Protein AF-A0A261Y3I1-F1 (afdb_monomer)

Organism: NCBI:txid1938954

Secondary structure (DSSP, 8-state):
---EETTTEE-TTEEEE---EEEEEEE-SSEEEEEEESS---STTTTSS--EEEEEEEEEETTEEEEEEES---S--PSP-------TT---EEEE-SSEEEEEETTEEEEEESSS--EEEE-TT--EEEEE-TTTSEEEEETTS-EEEEEEEE--TT--EEEEES--S-SS-TTEEEEE------SSSS--SBEEEEEEETTSEEEEE--SS-EEEEESSSSTTEEEEEEESSEEEEEEEE-SSHHHHHHHHHHHH-PPP---GGGGSEEEE--SSS---HHHHHHHHHHHHTTT----EEEE-GGGBPTT--S---B-TTT-S-HHHHHHHHHTTT-EEEEEEESEE-TTSHHHHHHHHHT-B-B-TTSSBP-B-SSSTTBEEB-TTSHHHHHHHHHHHHHHHHHT--EEEEE------SS-B-TT---HHHHHHHHHHHHHHHHHHHHHHHH-GGG--B-BS-B-TTGGGS--EE--S-BSSHHHHHHHHHHHHHHHTTT---EE-BTT-SBS---HHHHHHHHHHHHTSSSEEE--SSS---GGGT-HHHHHHHHHHHHHHHHHHHHHHHHHHHHHHT---SEE-HHHH-TT-GGGGG--S-EEETTTEEE----STT-EEEEEEEEEEEEETTT--EEEEEEEEEEEE--TT---EEEPSSEEEEE-S-SS-SSS-TTTT-EEEEE---TT-EEEEEEE-TTS-EEEEEEEEEETTEEEEEEEE--SS-EEEEEET---S--TTS--EEEETTEEEEEE-TT--EEEEE-------------------------------SSSTTS--S-----SHHHHHHHHHHHHHHHHHHHHHS-SEEE-TTT--EEESBEEE-TT--HHHHHHHHHHHHHHT--EEE--GGGS-HHHHHHHHHHHHHTTS--GGG-EEEEEE-GGG-SHHHHHHHHHHHHHHHT-S-EEEEEES-S--B----TTT-SS--SS-TT-SS--B-SS--HHHHHHHHHHHHHTTSEEEEEEES--HHHHHHHHHH-SS---EEEEE-BTTB--HHHHHHHHHTT-EEEEE-TTGGGGTGGGT-HHHHTS--GGG-HHHHHHHHHTT--HHHHHHHHHHHTT-EE----SSHHHHHHHHHGGG----HHHHHHHHTT-----SS-GGGGT----TT-

Foldseek 3Di:
DAQADADPGGPPQKDWQWFFAFDDWDDDQFKIKTKTWSDDDPDPVSVPPTWIWIWIWGAQAAQKIKTKIFGDPPDDPFDDWQAWHGDPPFGWDWDDDPFWTWTHRHQWIWIAGGRTGKIFIAGNVRHTLKIFHTVQWIWMAGNVGWIKTKHKIFADDLKWKFFQAQALPAGTCQQHKAKQAADQDFLPDRHAQEGEQKMDILQFKIKHWTFLFIKIWDRCNNPVGITMIMDTDRMTMMMIHGGNFLLSNLLVLCNTRHFFAQAFLLQQFEEFEPFEPADAALVNQVCLVVVCVVLLFFHAEYEYEDQLDPPLFAPQLDGDCVRYVDLLVSLVVCVVVNYAYEYEHEQKGGCPHPVVVVCLVVVQFWFAPVRHFDFDPVPHHRITGGQLLDVVSLVVVLVSLVVVVVSRHQEYAHDDLRPQDQRTAGPVRHRSSSCNQCVLLSSLVSRQVSNCVRVNSHSGAYAYRHYYRSSLHHDDYEQGAFDQALSRVLSSLSSVQSNLSSLRAAYAYAQRGAPDHHQLLSNLLSLLVRLLGSGHYHYYHHDGRRQVSHPPVSSVSSLLSSLQSLQQLQVLSQSSLCCRNRSRHQWHQPCSQCSVDSVSSRDRQWTHRGNWKIFGGQRDPLQFTWDADAADWKAQPPPRDIDGDRDIDTRDHDDSNDTRIITGAQEWGKTAPGRRGSADASLVAIEIEHHNADAQGKYKGFGAHSSSDTQWMWMWGHHPQKIKIFIDHFRPAKYKYFHAPAEAPDFPDPWDWDQDNRHIITIHGTPDGMGMGGRDDPDDDDDDDDDDDDDDDDDDDDDDDDDDDPPPPPPDDDDDDPPDPVVVVVVVVVCVVVVVLVVLLPDQFDAQDPQRDTHGQEAAECAPPDQVCQLVQLLLLLLLPHQEYAEEFLSVRLLSVLNNVVVNVVVVSDPPVSHAYEYEDELQQLALVRVVVRVVVSCVSSVHQAHAEYEHAEPFRWHHDDCVRDTPDDQPDVPDPATHGDPDRDNLSSLVSVVVCCVVVRYVAYAYEHDAPVVLVVCVVRHPRHHREYEYADELQAHPVVRLVSCVVVNHAYEHEPLQPLVVPVVVVQPLSVVDDRQQPDPLLVVQCVVQVAHSLLSSQLLCVSVVHGYHDHDPDSVVSNSSSCSSVDDDDPVSNVVSNVNHNNDDDPACVSNVHPDPSPD

Solvent-accessible surface area (backbone atoms only — not comparable to full-atom values): 60392 Å² total; per-residue (Å²): 99,84,60,55,51,66,95,90,35,60,32,92,55,47,46,78,46,32,56,26,19,53,76,49,75,49,79,53,88,52,34,36,42,36,34,21,26,48,50,78,68,89,52,82,69,53,73,49,101,62,58,56,35,38,40,35,39,35,42,45,35,77,23,25,41,35,40,33,42,33,58,61,82,86,63,85,85,72,37,62,68,67,69,69,54,66,47,86,85,49,70,46,55,70,46,83,55,94,62,34,38,34,42,29,22,84,47,33,33,43,36,36,33,30,78,59,33,32,40,39,32,23,42,77,86,68,48,74,74,38,33,31,48,76,74,22,41,35,42,40,37,37,78,88,70,52,41,26,20,33,43,27,37,43,46,59,90,95,55,48,38,36,28,47,9,38,36,32,48,73,67,56,37,64,60,35,74,47,67,35,54,32,27,88,50,48,38,86,35,91,45,18,32,25,29,20,59,29,35,33,33,77,74,13,32,27,42,37,44,66,57,40,27,62,36,28,26,22,25,27,52,78,47,74,50,25,44,30,40,34,32,77,43,43,56,42,44,35,32,45,31,50,20,85,50,50,50,47,21,30,28,50,51,13,60,31,35,37,43,14,51,53,62,30,39,57,64,52,24,43,31,43,44,57,18,52,71,42,89,71,34,61,67,55,52,47,50,52,58,48,54,33,56,78,64,68,28,61,68,30,33,42,32,41,35,69,67,50,28,49,85,65,20,51,49,56,89,48,66,24,59,90,50,40,77,52,55,50,61,50,44,47,59,42,42,78,71,64,35,42,33,32,40,54,44,48,66,38,28,4,48,73,14,73,57,31,60,51,26,59,75,74,63,24,38,31,20,26,82,88,70,48,70,40,63,43,62,79,94,28,57,52,20,28,37,62,26,73,64,29,71,68,31,44,53,52,49,41,50,57,51,44,58,46,40,76,45,56,44,60,38,39,29,42,36,62,52,20,89,49,71,55,85,45,42,49,79,73,66,44,35,31,60,22,36,25,33,44,46,19,37,50,55,49,48,54,53,44,49,42,36,27,76,75,69,32,69,63,51,30,42,39,40,24,39,29,32,26,74,45,32,32,40,53,32,28,37,34,65,58,56,26,46,35,47,50,68,39,52,48,22,50,46,19,16,51,38,17,23,25,57,48,29,26,27,48,43,29,47,42,33,26,21,20,42,67,78,42,52,58,69,54,30,35,38,28,38,54,44,28,44,68,40,61,24,25,34,25,31,16,31,72,38,67,52,56,40,73,74,66,37,70,65,37,40,52,34,46,29,52,36,47,26,51,38,19,15,35,28,31,38,54,50,34,32,42,44,40,6,23,77,44,15,42,31,29,57,29,43,40,36,64,81,37,64,89,42,78,79,27,70,71,49,51,63,43,31,24,47,39,95,44,32,37,40,29,58,45,63,54,92,85,30,40,29,68,51,74,42,63,76,45,52,30,29,29,71,86,78,66,52,72,48,75,28,68,38,77,47,72,67,46,75,47,60,71,86,50,62,57,38,29,34,39,42,38,27,42,48,39,36,29,67,45,48,67,52,41,62,58,72,40,54,56,68,18,32,39,38,35,29,54,70,44,73,73,35,62,21,61,37,57,41,36,43,70,87,69,48,72,44,29,37,40,35,41,38,26,56,78,50,33,41,36,40,36,43,49,74,65,56,91,43,50,36,35,40,29,39,45,79,41,76,63,84,59,61,76,82,88,57,70,70,47,78,52,99,62,19,27,32,35,58,49,56,54,77,56,52,63,51,64,36,51,57,55,76,83,75,88,77,90,71,90,80,87,77,88,84,88,82,89,80,83,86,89,89,88,85,84,90,83,95,83,69,90,80,73,84,80,82,84,88,85,89,90,84,89,76,64,72,64,54,58,56,48,50,52,52,48,48,51,52,50,48,51,51,48,56,64,60,69,47,71,47,46,69,34,73,88,80,66,48,74,45,53,32,55,25,40,30,45,69,92,41,55,47,96,50,24,23,64,49,44,28,50,41,45,72,68,63,45,39,19,43,37,51,36,53,61,55,60,22,45,46,29,39,21,49,7,52,51,49,30,37,75,70,65,75,46,56,74,89,67,46,42,39,33,37,34,48,56,32,46,37,37,32,67,87,42,31,61,62,52,51,54,49,52,40,56,40,29,66,54,88,57,39,45,31,43,24,41,48,48,88,54,48,27,46,75,63,59,67,93,78,48,69,50,56,71,84,43,57,94,91,54,93,55,65,49,69,42,93,76,47,58,68,72,58,33,48,52,55,56,47,49,34,41,78,69,60,46,21,71,37,45,28,38,17,63,66,53,65,68,58,49,51,54,50,57,74,74,46,88,71,64,62,36,37,43,35,39,78,32,24,57,38,22,63,56,60,72,51,52,55,49,40,48,75,75,54,31,46,43,36,27,31,59,36,59,40,43,68,75,46,57,92,70,71,37,70,72,52,72,75,49,80,46,54,68,74,28,67,72,44,46,52,52,9,62,75,67,78,47,49,34,66,28,47,41,50,14,50,44,43,75,71,72,32,22,40,34,62,65,69,94,45,70,68,55,48,45,47,56,62,52,12,73,75,50,81,79,51,74,67,56,52,52,61,44,60,72,49,51,66,77,55,80,74,95,40,54,45,71,74,74,50,80,45,75,86,84,113

pLDDT: mean 91.83, std 15.33, range [24.59, 98.94]

Radius of gyration: 35.85 Å; Cα contacts (8 Å, |Δi|>4): 2667; chains: 1; bounding box: 87×91×110 Å

InterPro domains:
  IPR000322 Glycoside hydrolase family 31, TIM barrel domain [PF01055] (260-573)
  IPR011013 Galactose mutarotase-like domain superfamily [SSF74650] (1-246)
  IPR013780 Glycosyl hydrolase, all-beta [G3DSA:2.60.40.1180] (616-664)
  IPR013780 Glycosyl hydrolase, all-beta [G3DSA:2.60.40.1180] (665-774)
  IPR017853 Glycoside hydrolase superfamily [SSF51445] (247-583)
  IPR018170 Aldo/keto reductase, conserved site [PS00062] (994-1011)
  IPR018170 Aldo/keto reductase, conserved site [PS00798] (881-898)
  IPR020471 Aldo-keto reductase [PR00069] (877-901)
  IPR020471 Aldo-keto reductase [PR00069] (937-955)
  IPR020471 Aldo-keto reductase [PR00069] (994-1011)
  IPR020471 Aldo-keto reductase [PR00069] (1028-1057)
  IPR020471 Aldo-keto reductase [PR00069] (1079-1103)
  IPR023210 NADP-dependent oxidoreductase domain [PF00248] (859-1143)
  IPR025887 Glycoside hydrolase family 31, N-terminal domain [PF13802] (55-218)
  IPR036812 NAD(P)-dependent oxidoreductase domain superfamily [G3DSA:3.20.20.100] (825-1162)
  IPR036812 NAD(P)-dependent oxidoreductase domain superfamily [SSF51430] (846-1159)
  IPR048395 Glycosyl hydrolase family 31, C-terminal domain [PF21365] (583-669)
  IPR050985 Alpha-glycosidase and related enzymes [PTHR43053] (39-666)

Sequence (1163 aa):
MKFTNGFWHLRDDVRAKYPSQVRDVIIEHNAAQVFVSDRPVNHRGDALNSTHMTVHLSSPMNDVIGVKLIHHSGGLDPKPEFAINVDKNVSPKITDGKEAVSIQSKNLTATISKHRYHLEFTNEESSVITKSAYKSAGMMSMLDGRHFMREALHVGVGEYVYGLGERFTAFVKNGQMVDTWNEDGGTSSEQTYKNVSFYITNRGYGVFVRHPEKVSFEIASERCSLTQFSVEGQILEYFVIYGPDPKDVLRKYTSLTGKPALPPAWSFGLWLTTSFLTSYDEKTVTKYIEGMAERDIPLHTFHFDCYWMKESTWCNFVWDPEQFPDPKGMLKRYKERGIKICVWINSYIAQKSHLFAEGKKHGYLLKRPDGSVFQTDQWQPGMGLVDFTNPKACEWWDEKLGELIDMGVDTFKTDFGERIPTEVMYYDGSDPMKMHNYYTFLYNKETFKSLQKRLGDKEACLFARSACAGSQQFPVHWGGDCESTFEALAETLRGGLSLNLSGFGFWSHDIGGFEGNPHPTIYKRWIAFGLLSSHSRLHGSHTPRVPWHFDDESSDVLRFFTNLKCQLMPYLFAHAIEAHEEGVPMLRAMLLEFPEDPTTDFLDKQFMHGSSLLVAPVMNYESEANYYLPAGRWTNFLTNETVEGPKWILKEKHDFSSIPLFARPNSIIAVGANKIKPDYNYEEGLELRIYALDDGAKATASIPKVDGTIVATVTAERKGDHVSIKVDGTSTEDYKITLVGEHLSNVDQGHDMRDSSLGTTFTLKKGTSSLTIDIMEMAEKFQPITGIYNHHDCFPYMDGNNPTLAAAYKAALFLPCPFSLFIMSVEQTLKNVAGTVANSLSSDTVTLSQTGDKMPKVGFGCWKVAPEQAASTIELAIRAGYRLIDGACDYGNEKEVGQGIRAAIAAKVVKREELFITTKLWNTYHAKEDFRPAFNRQLADLGLDYIDLYLIHFPCPIAMVPIEKAYPPEWTVPGASKIELHKHAPMHELWREMESLVESGLVKNIGVSNFNVQLLMDVWQYAKIKPQVLQVEIHPYLQQKRLIDFAKSVGLQITAYSSLGPASFAEFNMENASKVTPLLSHSTIASIAQAHNATPAQILLAWALNCGLCVIPKSMSEDRIKQNLESSKVLLSPKEMEEIAKMDLNMRFNDPDNYGMDLPIFA

Nearest PDB structures (foldseek):
  2f2h-assembly1_B  TM=9.825E-01  e=0.000E+00  Escherichia coli
  8t7z-assembly1_B  TM=9.844E-01  e=0.000E+00  Klebsiella aerogenes KCTC 2190
  1k8c-assembly1_B  TM=9.766E-01  e=3.532E-37  Yamadazyma tenuis
  1r38-assembly1_A  TM=9.768E-01  e=3.934E-37  Yamadazyma tenuis
  1sm9-assembly1_A  TM=9.719E-01  e=9.326E-37  Yamadazyma tenuis

Structure (mmCIF, N/CA/C/O backbone):
data_AF-A0A261Y3I1-F1
#
_entry.id   AF-A0A261Y3I1-F1
#
loop_
_atom_site.group_PDB
_atom_site.id
_atom_site.type_symbol
_atom_site.label_atom_id
_atom_site.label_alt_id
_atom_site.label_comp_id
_atom_site.label_asym_id
_atom_site.label_entity_id
_atom_site.label_seq_id
_atom_site.pdbx_PDB_ins_code
_atom_site.Cartn_x
_atom_site.Cartn_y
_atom_site.Cartn_z
_atom_site.occupancy
_atom_site.B_iso_or_equiv
_atom_site.auth_seq_id
_atom_site.auth_comp_id
_atom_site.auth_asym_id
_atom_site.auth_atom_id
_atom_site.pdbx_PDB_model_num
ATOM 1 N N . MET A 1 1 ? 5.387 3.759 -19.034 1.00 91.38 1 MET A N 1
ATOM 2 C CA . MET A 1 1 ? 6.307 3.997 -20.161 1.00 91.38 1 MET A CA 1
ATOM 3 C C . MET A 1 1 ? 5.885 5.267 -20.863 1.00 91.38 1 MET A C 1
ATOM 5 O O . MET A 1 1 ? 4.778 5.314 -21.388 1.00 91.38 1 MET A O 1
ATOM 9 N N . LYS A 1 2 ? 6.774 6.265 -20.908 1.00 94.69 2 LYS A N 1
ATOM 10 C CA . LYS A 1 2 ? 6.489 7.546 -21.561 1.00 94.69 2 LYS A CA 1
ATOM 11 C C . LYS A 1 2 ? 6.678 7.477 -23.071 1.00 94.69 2 LYS A C 1
ATOM 13 O O . LYS A 1 2 ? 7.765 7.095 -23.510 1.00 94.69 2 LYS A O 1
ATOM 18 N N . PHE A 1 3 ? 5.684 7.907 -23.850 1.00 97.06 3 PHE A N 1
ATOM 19 C CA . PHE A 1 3 ? 5.776 8.014 -25.320 1.00 97.06 3 PHE A CA 1
ATOM 20 C C . PHE A 1 3 ? 5.802 9.464 -25.818 1.00 97.06 3 PHE A C 1
ATOM 22 O O . PHE A 1 3 ? 6.280 9.748 -26.919 1.00 97.06 3 PHE A O 1
ATOM 29 N N . THR A 1 4 ? 5.304 10.389 -25.006 1.00 96.25 4 THR A N 1
ATOM 30 C CA . THR A 1 4 ? 5.284 11.824 -25.284 1.00 96.25 4 THR A CA 1
ATOM 31 C C . THR A 1 4 ? 6.406 12.567 -24.561 1.00 96.25 4 THR A C 1
ATOM 33 O O . THR A 1 4 ? 6.950 12.105 -23.558 1.00 96.25 4 THR A O 1
ATOM 36 N N . ASN A 1 5 ? 6.767 13.729 -25.103 1.00 94.62 5 ASN A N 1
ATOM 37 C CA . ASN A 1 5 ? 7.596 14.736 -24.454 1.00 94.62 5 ASN A CA 1
ATOM 38 C C . ASN A 1 5 ? 6.720 15.976 -24.222 1.00 94.62 5 ASN A C 1
ATOM 40 O O . ASN A 1 5 ? 6.611 16.868 -25.069 1.00 94.62 5 ASN A O 1
ATOM 44 N N . GLY A 1 6 ? 6.009 15.966 -23.095 1.00 91.69 6 GLY A N 1
ATOM 45 C CA . GLY A 1 6 ? 4.969 16.944 -22.794 1.00 91.69 6 GLY A CA 1
ATOM 46 C C . GLY A 1 6 ? 3.740 16.805 -23.700 1.00 91.69 6 GLY A C 1
ATOM 47 O O . GLY A 1 6 ? 3.504 15.787 -24.345 1.00 91.69 6 GLY A O 1
ATOM 48 N N . PHE A 1 7 ? 2.911 17.848 -23.747 1.00 90.38 7 PHE A N 1
ATOM 49 C CA . PHE A 1 7 ? 1.630 17.787 -24.457 1.00 90.38 7 PHE A CA 1
ATOM 50 C C . PHE A 1 7 ? 1.765 17.812 -25.991 1.00 90.38 7 PHE A C 1
ATOM 52 O O . PHE A 1 7 ? 0.947 17.203 -26.687 1.00 90.38 7 PHE A O 1
ATOM 59 N N . TRP A 1 8 ? 2.771 18.528 -26.504 1.00 93.62 8 TRP A N 1
ATOM 60 C CA . TRP A 1 8 ? 2.884 18.906 -27.918 1.00 93.62 8 TRP A CA 1
ATOM 61 C C . TRP A 1 8 ? 3.681 17.920 -28.771 1.00 93.62 8 TRP A C 1
ATOM 63 O O . TRP A 1 8 ? 3.441 17.829 -29.977 1.00 93.62 8 TRP A O 1
ATOM 73 N N . HIS A 1 9 ? 4.612 17.184 -28.164 1.00 95.62 9 HIS A N 1
ATOM 74 C CA . HIS A 1 9 ? 5.590 16.383 -28.889 1.00 95.62 9 HIS A CA 1
ATOM 75 C C . HIS A 1 9 ? 5.517 14.911 -28.488 1.00 95.62 9 HIS A C 1
ATOM 77 O O . HIS A 1 9 ? 5.249 14.561 -27.340 1.00 95.62 9 HIS A O 1
ATOM 83 N N . LEU A 1 10 ? 5.774 14.033 -29.456 1.00 96.94 10 LEU A N 1
ATOM 84 C CA . LEU A 1 10 ? 6.246 12.684 -29.154 1.00 96.94 10 LEU A CA 1
ATOM 85 C C . LEU A 1 10 ? 7.705 12.775 -28.707 1.00 96.94 10 LEU A C 1
ATOM 87 O O . LEU A 1 10 ? 8.386 13.745 -29.041 1.00 96.94 10 LEU A O 1
ATOM 91 N N . ARG A 1 11 ? 8.199 11.767 -27.990 1.00 97.06 11 ARG A N 1
ATOM 92 C CA . ARG A 1 11 ? 9.649 11.614 -27.850 1.00 97.06 11 ARG A CA 1
ATOM 93 C C . ARG A 1 11 ? 10.283 11.403 -29.228 1.00 97.06 11 ARG A C 1
ATOM 95 O O . ARG A 1 11 ? 9.663 10.814 -30.117 1.00 97.06 11 ARG A O 1
ATOM 102 N N . ASP A 1 12 ? 11.523 11.849 -29.393 1.00 96.50 12 ASP A N 1
ATOM 103 C CA . ASP A 1 12 ? 12.223 11.816 -30.685 1.00 96.50 12 ASP A CA 1
ATOM 104 C C . ASP A 1 12 ? 12.403 10.390 -31.233 1.00 96.50 12 ASP A C 1
ATOM 106 O O . ASP A 1 12 ? 12.405 10.171 -32.453 1.00 96.50 12 ASP A O 1
ATOM 110 N N . ASP A 1 13 ? 12.478 9.413 -30.327 1.00 96.94 13 ASP A N 1
ATOM 111 C CA . ASP A 1 13 ? 12.617 7.987 -30.599 1.00 96.94 13 ASP A CA 1
ATOM 112 C C . ASP A 1 13 ? 11.291 7.256 -30.868 1.00 96.94 13 ASP A C 1
ATOM 114 O O . ASP A 1 13 ? 11.312 6.066 -31.173 1.00 96.94 13 ASP A O 1
ATOM 118 N N . VAL A 1 14 ? 10.147 7.950 -30.821 1.00 97.88 14 VAL A N 1
ATOM 119 C CA . VAL A 1 14 ? 8.812 7.355 -30.982 1.00 97.88 14 VAL A CA 1
ATOM 120 C C . VAL A 1 14 ? 8.177 7.757 -32.315 1.00 97.88 14 VAL A C 1
ATOM 122 O O . VAL A 1 14 ? 8.200 8.914 -32.746 1.00 97.88 14 VAL A O 1
ATOM 125 N N . ARG A 1 15 ? 7.533 6.798 -32.980 1.00 96.81 15 ARG A N 1
ATOM 126 C CA . ARG A 1 15 ? 6.616 7.013 -34.106 1.00 96.81 15 ARG A CA 1
ATOM 127 C C . ARG A 1 15 ? 5.269 6.392 -33.775 1.00 96.81 15 ARG A C 1
ATOM 129 O O . ARG A 1 15 ? 5.179 5.192 -33.551 1.00 96.81 15 ARG A O 1
ATOM 136 N N . ALA A 1 16 ? 4.217 7.204 -33.767 1.00 96.62 16 ALA A N 1
ATOM 137 C CA . ALA A 1 16 ? 2.884 6.753 -33.390 1.00 96.62 16 ALA A CA 1
ATOM 138 C C . ALA A 1 16 ? 1.948 6.632 -34.598 1.00 96.62 16 ALA A C 1
ATOM 140 O O . ALA A 1 16 ? 1.917 7.507 -35.469 1.00 96.62 16 ALA A O 1
ATOM 141 N N . LYS A 1 17 ? 1.137 5.576 -34.609 1.00 96.56 17 LYS A N 1
ATOM 142 C CA . LYS A 1 17 ? -0.036 5.417 -35.473 1.00 96.56 17 LYS A CA 1
ATOM 143 C C . LYS A 1 17 ? -1.274 5.387 -34.590 1.00 96.56 17 LYS A C 1
ATOM 145 O O . LYS A 1 17 ? -1.289 4.676 -33.589 1.00 96.56 17 LYS A O 1
ATOM 150 N N . TYR A 1 18 ? -2.298 6.153 -34.949 1.00 96.50 18 TYR A N 1
ATOM 151 C CA . TYR A 1 18 ? -3.508 6.304 -34.140 1.00 96.50 18 TYR A CA 1
ATOM 152 C C . TYR A 1 18 ? -4.740 5.929 -34.960 1.00 96.50 18 TYR A C 1
ATOM 154 O O . TYR A 1 18 ? -4.806 6.338 -36.116 1.00 96.50 18 TYR A O 1
ATOM 162 N N . PRO A 1 19 ? -5.731 5.231 -34.385 1.00 95.56 19 PRO A N 1
ATOM 163 C CA . PRO A 1 19 ? -7.008 5.002 -35.045 1.00 95.56 19 PRO A CA 1
ATOM 164 C C . PRO A 1 19 ? -7.690 6.346 -35.346 1.00 95.56 19 PRO A C 1
ATOM 166 O O . PRO A 1 19 ? -7.743 7.238 -34.496 1.00 95.56 19 PRO A O 1
ATOM 169 N N . SER A 1 20 ? -8.183 6.507 -36.576 1.00 95.12 20 SER A N 1
ATOM 170 C CA . SER A 1 20 ? -8.735 7.772 -37.073 1.00 95.12 20 SER A CA 1
ATOM 171 C C . SER A 1 20 ? -10.165 7.653 -37.595 1.00 95.12 20 SER A C 1
ATOM 173 O O . SER A 1 20 ? -10.995 8.475 -37.206 1.00 95.12 20 SER A O 1
ATOM 175 N N . GLN A 1 21 ? -10.464 6.698 -38.480 1.00 94.88 21 GLN A N 1
ATOM 176 C CA . GLN A 1 21 ? -11.777 6.579 -39.129 1.00 94.88 21 GLN A CA 1
ATOM 177 C C . GLN A 1 21 ? -12.184 5.110 -39.276 1.00 94.88 21 GLN A C 1
ATOM 179 O O . GLN A 1 21 ? -11.397 4.302 -39.764 1.00 94.88 21 GLN A O 1
ATOM 184 N N . VAL A 1 22 ? -13.417 4.768 -38.889 1.00 96.44 22 VAL A N 1
ATOM 185 C CA . VAL A 1 22 ? -13.969 3.419 -39.094 1.00 96.44 22 VAL A CA 1
ATOM 186 C C . VAL A 1 22 ? -14.232 3.208 -40.581 1.00 96.44 22 VAL A C 1
ATOM 188 O O . VAL A 1 22 ? -14.822 4.057 -41.253 1.00 96.44 22 VAL A O 1
ATOM 191 N N . ARG A 1 23 ? -13.769 2.073 -41.097 1.00 94.62 23 ARG A N 1
ATOM 192 C CA . ARG A 1 23 ? -13.859 1.694 -42.507 1.00 94.62 23 ARG A CA 1
ATOM 193 C C . ARG A 1 23 ? -14.833 0.557 -42.738 1.00 94.62 23 ARG A C 1
ATOM 195 O O . ARG A 1 23 ? -15.528 0.582 -43.748 1.00 94.62 23 ARG A O 1
ATOM 202 N N . ASP A 1 24 ? -14.865 -0.393 -41.815 1.00 95.38 24 ASP A N 1
ATOM 203 C CA . ASP A 1 24 ? -15.722 -1.564 -41.902 1.00 95.38 24 ASP A CA 1
ATOM 204 C C . ASP A 1 24 ? -16.049 -2.106 -40.507 1.00 95.38 24 ASP A C 1
ATOM 206 O O . ASP A 1 24 ? -15.340 -1.818 -39.536 1.00 95.38 24 ASP A O 1
ATOM 210 N N . VAL A 1 25 ? -17.142 -2.859 -40.416 1.00 97.50 25 VAL A N 1
ATOM 211 C CA . VAL A 1 25 ? -17.665 -3.434 -39.176 1.00 97.50 25 VAL A CA 1
ATOM 212 C C . VAL A 1 25 ? -18.172 -4.837 -39.471 1.00 97.50 25 VAL A C 1
ATOM 214 O O . VAL A 1 25 ? -19.074 -5.020 -40.285 1.00 97.50 25 VAL A O 1
ATOM 217 N N . ILE A 1 26 ? -17.628 -5.828 -38.771 1.00 97.38 26 ILE A N 1
ATOM 218 C CA . ILE A 1 26 ? -18.126 -7.203 -38.806 1.00 97.38 26 ILE A CA 1
ATOM 219 C C . ILE A 1 26 ? -18.784 -7.489 -37.459 1.00 97.38 26 ILE A C 1
ATOM 221 O O . ILE A 1 26 ? -18.125 -7.448 -36.420 1.00 97.38 26 ILE A O 1
ATOM 225 N N . ILE A 1 27 ? -20.090 -7.759 -37.481 1.00 95.69 27 ILE A N 1
ATOM 226 C CA . ILE A 1 27 ? -20.844 -8.184 -36.299 1.00 95.69 27 ILE A CA 1
ATOM 227 C C . ILE A 1 27 ? -20.823 -9.708 -36.225 1.00 95.69 27 ILE A C 1
ATOM 229 O O . ILE A 1 27 ? -21.214 -10.398 -37.166 1.00 95.69 27 ILE A O 1
ATOM 233 N N . GLU A 1 28 ? -20.412 -10.213 -35.073 1.00 89.69 28 GLU A N 1
ATOM 234 C CA . GLU A 1 28 ? -20.508 -11.611 -34.680 1.00 89.69 28 GLU A CA 1
ATOM 235 C C . GLU A 1 28 ? -21.605 -11.784 -33.621 1.00 89.69 28 GLU A C 1
ATOM 237 O O . GLU A 1 28 ? -22.236 -10.820 -33.193 1.00 89.69 28 GLU A O 1
ATOM 242 N N . HIS A 1 29 ? -21.847 -13.021 -33.176 1.00 80.50 29 HIS A N 1
ATOM 243 C CA . HIS A 1 29 ? -22.928 -13.308 -32.228 1.00 80.50 29 HIS A CA 1
ATOM 244 C C . HIS A 1 29 ? -22.824 -12.493 -30.925 1.00 80.50 29 HIS A C 1
ATOM 246 O O . HIS A 1 29 ? -23.822 -11.923 -30.496 1.00 80.50 29 HIS A O 1
ATOM 252 N N . ASN A 1 30 ? -21.622 -12.406 -30.339 1.00 87.19 30 ASN A N 1
ATOM 253 C CA . ASN A 1 30 ? -21.366 -11.746 -29.049 1.00 87.19 30 ASN A CA 1
ATOM 254 C C . ASN A 1 30 ? -20.239 -10.699 -29.116 1.00 87.19 30 ASN A C 1
ATOM 256 O O . ASN A 1 30 ? -19.693 -10.295 -28.085 1.00 87.19 30 ASN A O 1
ATOM 260 N N . ALA A 1 31 ? -19.857 -10.285 -30.323 1.00 94.75 31 ALA A N 1
ATOM 261 C CA . ALA A 1 31 ? -18.733 -9.389 -30.524 1.00 94.75 31 ALA A CA 1
ATOM 262 C C . ALA A 1 31 ? -18.858 -8.556 -31.802 1.00 94.75 31 ALA A C 1
ATOM 264 O O . ALA A 1 31 ? -19.618 -8.886 -32.710 1.00 94.75 31 ALA A O 1
ATOM 265 N N . ALA A 1 32 ? -18.091 -7.473 -31.879 1.00 97.25 32 ALA A N 1
ATOM 266 C CA . ALA A 1 32 ? -17.964 -6.646 -33.069 1.00 97.25 32 ALA A CA 1
ATOM 267 C C . ALA A 1 32 ? -16.486 -6.399 -33.375 1.00 97.25 32 ALA A C 1
ATOM 269 O O . ALA A 1 32 ? -15.742 -5.921 -32.518 1.00 97.25 32 ALA A O 1
ATOM 270 N N . GLN A 1 33 ? -16.069 -6.685 -34.605 1.00 98.00 33 GLN A N 1
ATOM 271 C CA . GLN A 1 33 ? -14.768 -6.279 -35.126 1.00 98.00 33 GLN A CA 1
ATOM 272 C C . GLN A 1 33 ? -14.931 -4.975 -35.903 1.00 98.00 33 GLN A C 1
ATOM 274 O O . GLN A 1 33 ? -15.674 -4.909 -36.881 1.00 98.00 33 GLN A O 1
ATOM 279 N N . VAL A 1 34 ? -14.233 -3.932 -35.469 1.00 98.06 34 VAL A N 1
ATOM 280 C CA . VAL A 1 34 ? -14.282 -2.600 -36.071 1.00 98.06 34 VAL A CA 1
ATOM 281 C C . VAL A 1 34 ? -12.928 -2.299 -36.703 1.00 98.06 34 VAL A C 1
ATOM 283 O O . VAL A 1 34 ? -11.916 -2.197 -36.010 1.00 98.06 34 VAL A O 1
ATOM 286 N N . PHE A 1 35 ? -12.902 -2.152 -38.026 1.00 97.31 35 PHE A N 1
ATOM 287 C CA . PHE A 1 35 ? -11.686 -1.886 -38.792 1.00 97.31 35 PHE A CA 1
ATOM 288 C C . PHE A 1 35 ? -11.484 -0.383 -38.934 1.00 97.31 35 PHE A C 1
ATOM 290 O O . PHE A 1 35 ? -12.336 0.319 -39.484 1.00 97.31 35 PHE A O 1
ATOM 297 N N . VAL A 1 36 ? -10.354 0.121 -38.448 1.00 96.44 36 VAL A N 1
ATOM 298 C CA . VAL A 1 36 ? -10.088 1.555 -38.317 1.00 96.44 36 VAL A CA 1
ATOM 299 C C . VAL A 1 36 ? -8.796 1.918 -39.041 1.00 96.44 36 VAL A C 1
ATOM 301 O O . VAL A 1 36 ? -7.749 1.327 -38.787 1.00 96.44 36 VAL A O 1
ATOM 304 N N . SER A 1 37 ? -8.846 2.899 -39.942 1.00 95.31 37 SER A N 1
ATOM 305 C CA . SER A 1 37 ? -7.653 3.422 -40.620 1.00 95.31 37 SER A CA 1
ATOM 306 C C . SER A 1 37 ? -6.891 4.408 -39.732 1.00 95.31 37 SER A C 1
ATOM 308 O O . SER A 1 37 ? -7.491 5.102 -38.907 1.00 95.31 37 SER A O 1
ATOM 310 N N . ASP A 1 38 ? -5.575 4.529 -39.934 1.00 94.31 38 ASP A N 1
ATOM 311 C CA . ASP A 1 38 ? -4.712 5.464 -39.193 1.00 94.31 38 ASP A CA 1
ATOM 312 C C . ASP A 1 38 ? -4.836 6.936 -39.628 1.00 94.31 38 ASP A C 1
ATOM 314 O O . ASP A 1 38 ? -4.268 7.842 -39.014 1.00 94.31 38 ASP A O 1
ATOM 318 N N . ARG A 1 39 ? -5.585 7.179 -40.706 1.00 92.25 39 ARG A N 1
ATOM 319 C CA . ARG A 1 39 ? -5.859 8.494 -41.298 1.00 92.25 39 ARG A CA 1
ATOM 320 C C . ARG A 1 39 ? -7.248 8.534 -41.949 1.00 92.25 39 ARG A C 1
ATOM 322 O O . ARG A 1 39 ? -7.782 7.470 -42.278 1.00 92.25 39 ARG A O 1
ATOM 329 N N . PRO A 1 40 ? -7.828 9.725 -42.187 1.00 92.31 40 PRO A N 1
ATOM 330 C CA . PRO A 1 40 ? -9.044 9.858 -42.988 1.00 92.31 40 PRO A CA 1
ATOM 331 C C . PRO A 1 40 ? -8.850 9.319 -44.413 1.00 92.31 40 PRO A C 1
ATOM 333 O O . PRO A 1 40 ? -7.815 9.570 -45.028 1.00 92.31 40 PRO A O 1
ATOM 336 N N . VAL A 1 41 ? -9.852 8.614 -44.946 1.00 89.94 41 VAL A N 1
ATOM 337 C CA . VAL A 1 41 ? -9.860 8.096 -46.326 1.00 89.94 41 VAL A CA 1
ATOM 338 C C . VAL A 1 41 ? -10.870 8.900 -47.147 1.00 89.94 41 VAL A C 1
ATOM 340 O O . VAL A 1 41 ? -12.075 8.650 -47.069 1.00 89.94 41 VAL A O 1
ATOM 343 N N . ASN A 1 42 ? -10.386 9.878 -47.918 1.00 90.44 42 ASN A N 1
ATOM 344 C CA . ASN A 1 42 ? -11.217 10.801 -48.703 1.00 90.44 42 ASN A CA 1
ATOM 345 C C . ASN A 1 42 ? -11.425 10.313 -50.143 1.00 90.44 42 ASN A C 1
ATOM 347 O O . ASN A 1 42 ? -12.467 10.562 -50.746 1.00 90.44 42 ASN A O 1
ATOM 351 N N . HIS A 1 43 ? -10.448 9.595 -50.699 1.00 91.38 43 HIS A N 1
ATOM 352 C CA . HIS A 1 43 ? -10.564 8.918 -51.990 1.00 91.38 43 HIS A CA 1
ATOM 353 C C . HIS A 1 43 ? -9.933 7.521 -51.943 1.00 91.38 43 HIS A C 1
ATOM 355 O O . HIS A 1 43 ? -9.217 7.168 -51.012 1.00 91.38 43 HIS A O 1
ATOM 361 N N . ARG A 1 44 ? -10.172 6.701 -52.977 1.00 89.75 44 ARG A N 1
ATOM 362 C CA . ARG A 1 44 ? -9.720 5.291 -53.019 1.00 89.75 44 ARG A CA 1
ATOM 363 C C . ARG A 1 44 ? -8.203 5.102 -52.863 1.00 89.75 44 ARG A C 1
ATOM 365 O O . ARG A 1 44 ? -7.777 4.034 -52.448 1.00 89.75 44 ARG A O 1
ATOM 372 N N . GLY A 1 45 ? -7.404 6.115 -53.193 1.00 90.56 45 GLY A N 1
ATOM 373 C CA . GLY A 1 45 ? -5.945 6.069 -53.055 1.00 90.56 45 GLY A CA 1
ATOM 374 C C . GLY A 1 45 ? -5.474 6.146 -51.601 1.00 90.56 45 GLY A C 1
ATOM 375 O O . GLY A 1 45 ? -4.482 5.510 -51.264 1.00 90.56 45 GLY A O 1
ATOM 376 N N . ASP A 1 46 ? -6.219 6.834 -50.727 1.00 90.81 46 ASP A N 1
ATOM 377 C CA . ASP A 1 46 ? -5.885 6.962 -49.299 1.00 90.81 46 ASP A CA 1
ATOM 378 C C . ASP A 1 46 ? -5.969 5.622 -48.550 1.00 90.81 46 ASP A C 1
ATOM 380 O O . ASP A 1 46 ? -5.317 5.439 -47.517 1.00 90.81 46 ASP A O 1
ATOM 384 N N . ALA A 1 47 ? -6.765 4.687 -49.088 1.00 86.94 47 ALA A N 1
ATOM 385 C CA . ALA A 1 47 ? -6.967 3.341 -48.558 1.00 86.94 47 ALA A CA 1
ATOM 386 C C . ALA A 1 47 ? -5.782 2.389 -48.817 1.00 86.94 47 ALA A C 1
ATOM 388 O O . ALA A 1 47 ? -5.779 1.274 -48.306 1.00 86.94 47 ALA A O 1
ATOM 389 N N . LEU A 1 48 ? -4.789 2.809 -49.608 1.00 91.12 48 LEU A N 1
ATOM 390 C CA . LEU A 1 48 ? -3.575 2.048 -49.907 1.00 91.12 48 LEU A CA 1
ATOM 391 C C . LEU A 1 48 ? -2.392 2.612 -49.108 1.00 91.12 48 LEU A C 1
ATOM 393 O O . LEU A 1 48 ? -2.393 3.791 -48.752 1.00 91.12 48 LEU A O 1
ATOM 397 N N . ASN A 1 49 ? -1.354 1.803 -48.859 1.00 89.50 49 ASN A N 1
ATOM 398 C CA . ASN A 1 49 ? -0.154 2.212 -48.107 1.00 89.50 49 ASN A CA 1
ATOM 399 C C . ASN A 1 49 ? -0.498 2.920 -46.776 1.00 89.50 49 ASN A C 1
ATOM 401 O O . ASN A 1 49 ? 0.052 3.981 -46.461 1.00 89.50 49 ASN A O 1
ATOM 405 N N . SER A 1 50 ? -1.474 2.381 -46.043 1.00 86.62 50 SER A N 1
ATOM 406 C CA . SER A 1 50 ? -1.963 2.890 -44.758 1.00 86.62 50 SER A CA 1
ATOM 407 C C . SER A 1 50 ? -1.898 1.810 -43.684 1.00 86.62 50 SER A C 1
ATOM 409 O O . SER A 1 50 ? -1.884 0.614 -43.983 1.00 86.62 50 SER A O 1
ATOM 411 N N . THR A 1 51 ? -1.871 2.240 -42.424 1.00 90.56 51 THR A N 1
ATOM 412 C CA . THR A 1 51 ? -1.997 1.331 -41.285 1.00 90.56 51 THR A CA 1
ATOM 413 C C . THR A 1 51 ? -3.481 1.133 -40.982 1.00 90.56 51 THR A C 1
ATOM 415 O O . THR A 1 51 ? -4.241 2.100 -40.915 1.00 90.56 51 THR A O 1
ATOM 418 N N . HIS A 1 52 ? -3.889 -0.117 -40.773 1.00 91.31 52 HIS A N 1
ATOM 419 C CA . HIS A 1 52 ? -5.215 -0.456 -40.265 1.00 91.31 52 HIS A CA 1
ATOM 420 C C . HIS A 1 52 ? -5.082 -1.116 -38.897 1.00 91.31 52 HIS A C 1
ATOM 422 O O . HIS A 1 52 ? -4.201 -1.945 -38.684 1.00 91.31 52 HIS A O 1
ATOM 428 N N . MET A 1 53 ? -5.960 -0.729 -37.980 1.00 95.56 53 MET A N 1
ATOM 429 C CA . MET A 1 53 ? -6.122 -1.362 -36.679 1.00 95.56 53 MET A CA 1
ATOM 430 C C . MET A 1 53 ? -7.479 -2.046 -36.627 1.00 95.56 53 MET A C 1
ATOM 432 O O . MET A 1 53 ? -8.459 -1.534 -37.168 1.00 95.56 53 MET A O 1
ATOM 436 N N . THR A 1 54 ? -7.538 -3.184 -35.949 1.00 97.69 54 THR A N 1
ATOM 437 C CA . THR A 1 54 ? -8.799 -3.858 -35.635 1.00 97.69 54 THR A CA 1
ATOM 438 C C . THR A 1 54 ? -9.097 -3.643 -34.161 1.00 97.69 54 THR A C 1
ATOM 440 O O . THR A 1 54 ? -8.263 -3.951 -33.311 1.00 97.69 54 THR A O 1
ATOM 443 N N . VAL A 1 55 ? -10.273 -3.097 -33.862 1.00 98.12 55 VAL A N 1
ATOM 444 C CA . VAL A 1 55 ? -10.805 -2.982 -32.503 1.00 98.12 55 VAL A CA 1
ATOM 445 C C . VAL A 1 55 ? -11.882 -4.041 -32.350 1.00 98.12 55 VAL A C 1
ATOM 447 O O . VAL A 1 55 ? -12.940 -3.947 -32.965 1.00 98.12 55 VAL A O 1
ATOM 450 N N . HIS A 1 56 ? -11.597 -5.069 -31.564 1.00 98.12 56 HIS A N 1
ATOM 451 C CA . HIS A 1 56 ? -12.537 -6.140 -31.279 1.00 98.12 56 HIS A CA 1
ATOM 452 C C . HIS A 1 56 ? -13.206 -5.871 -29.929 1.00 98.12 56 HIS A C 1
ATOM 454 O O . HIS A 1 56 ? -12.549 -5.870 -28.887 1.00 98.12 56 HIS A O 1
ATOM 460 N N . LEU A 1 57 ? -14.509 -5.603 -29.972 1.00 98.38 57 LEU A N 1
ATOM 461 C CA . LEU A 1 57 ? -15.356 -5.402 -28.804 1.00 98.38 57 LEU A CA 1
ATOM 462 C C . LEU A 1 57 ? -16.118 -6.689 -28.496 1.00 98.38 57 LEU A C 1
ATOM 464 O O . LEU A 1 57 ? -16.739 -7.257 -29.389 1.00 98.38 57 LEU A O 1
ATOM 468 N N . SER A 1 58 ? -16.113 -7.128 -27.242 1.00 97.25 58 SER A N 1
ATOM 469 C CA . SER A 1 58 ? -16.824 -8.333 -26.792 1.00 97.25 58 SER A CA 1
ATOM 470 C C . SER A 1 58 ? -17.354 -8.155 -25.370 1.00 97.25 58 SER A C 1
ATOM 472 O O . SER A 1 58 ? -17.005 -7.190 -24.692 1.00 97.25 58 SER A O 1
ATOM 474 N N . SER A 1 59 ? -18.194 -9.075 -24.896 1.00 97.06 59 SER A N 1
ATOM 475 C CA . SER A 1 59 ? -18.627 -9.090 -23.496 1.00 97.06 59 SER A CA 1
ATOM 476 C C . SER A 1 59 ? -18.561 -10.508 -22.923 1.00 97.06 59 SER A C 1
ATOM 478 O O . SER A 1 59 ? -19.378 -11.345 -23.308 1.00 97.06 59 SER A O 1
ATOM 480 N N . PRO A 1 60 ? -17.591 -10.813 -22.036 1.00 96.12 60 PRO A N 1
ATOM 481 C CA . PRO A 1 60 ? -17.477 -12.140 -21.429 1.00 96.12 60 PRO A CA 1
ATOM 482 C C . PRO A 1 60 ? -18.492 -12.368 -20.303 1.00 96.12 60 PRO A C 1
ATOM 484 O O . PRO A 1 60 ? -18.771 -13.511 -19.959 1.00 96.12 60 PRO A O 1
ATOM 487 N N . MET A 1 61 ? -19.012 -11.294 -19.705 1.00 96.31 61 MET A N 1
ATOM 488 C CA . MET A 1 61 ? -20.034 -11.331 -18.664 1.00 96.31 61 MET A CA 1
ATOM 489 C C . MET A 1 61 ? -20.828 -10.015 -18.644 1.00 96.31 61 MET A C 1
ATOM 491 O O . MET A 1 61 ? -20.362 -9.006 -19.178 1.00 96.31 61 MET A O 1
ATOM 495 N N . ASN A 1 62 ? -22.008 -10.007 -18.018 1.00 96.44 62 ASN A N 1
ATOM 496 C CA . ASN A 1 62 ? -22.804 -8.784 -17.854 1.00 96.44 62 ASN A CA 1
ATOM 497 C C . ASN A 1 62 ? -21.986 -7.657 -17.198 1.00 96.44 62 ASN A C 1
ATOM 499 O O . ASN A 1 62 ? -21.246 -7.903 -16.245 1.00 96.44 62 ASN A O 1
ATOM 503 N N . ASP A 1 63 ? -22.167 -6.425 -17.684 1.00 97.69 63 ASP A N 1
ATOM 504 C CA . ASP A 1 63 ? -21.468 -5.213 -17.224 1.00 97.69 63 ASP A CA 1
ATOM 505 C C . ASP A 1 63 ? -19.935 -5.240 -17.421 1.00 97.69 63 ASP A C 1
ATOM 507 O O . ASP A 1 63 ? -19.218 -4.412 -16.855 1.00 97.69 63 ASP A O 1
ATOM 511 N N . VAL A 1 64 ? -19.419 -6.173 -18.230 1.00 98.31 64 VAL A N 1
ATOM 512 C CA . VAL A 1 64 ? -17.997 -6.265 -18.585 1.00 98.31 64 VAL A CA 1
ATOM 513 C C . VAL A 1 64 ? -17.842 -6.237 -20.096 1.00 98.31 64 VAL A C 1
ATOM 515 O O . VAL A 1 64 ? -18.374 -7.097 -20.802 1.00 98.31 64 VAL A O 1
ATOM 518 N N . ILE A 1 65 ? -17.087 -5.263 -20.600 1.00 98.62 65 ILE A N 1
ATOM 519 C CA . ILE A 1 65 ? -16.774 -5.136 -22.026 1.00 98.62 65 ILE A CA 1
ATOM 520 C C . ILE A 1 65 ? -15.273 -5.311 -22.225 1.00 98.62 65 ILE A C 1
ATOM 522 O O . ILE A 1 65 ? -14.470 -4.553 -21.683 1.00 98.62 65 ILE A O 1
ATOM 526 N N . GLY A 1 66 ? -14.909 -6.312 -23.021 1.00 98.38 66 GLY A N 1
ATOM 527 C CA . GLY A 1 66 ? -13.551 -6.531 -23.495 1.00 98.38 66 GLY A CA 1
ATOM 528 C C . GLY A 1 66 ? -13.268 -5.706 -24.745 1.00 98.38 66 GLY A C 1
ATOM 529 O O . GLY A 1 66 ? -14.085 -5.663 -25.667 1.00 98.38 66 GLY A O 1
ATOM 530 N N . VAL A 1 67 ? -12.092 -5.089 -24.787 1.00 98.69 67 VAL A N 1
ATOM 531 C CA . VAL A 1 67 ? -11.547 -4.372 -25.936 1.00 98.69 67 VAL A CA 1
ATOM 532 C C . VAL A 1 67 ? -10.196 -4.972 -26.281 1.00 98.69 67 VAL A C 1
ATOM 534 O O . VAL A 1 67 ? -9.277 -4.977 -25.464 1.00 98.69 67 VAL A O 1
ATOM 537 N N . LYS A 1 68 ? -10.066 -5.453 -27.514 1.00 98.25 68 LYS A N 1
ATOM 538 C CA . LYS A 1 68 ? -8.812 -5.964 -28.059 1.00 98.25 68 LYS A CA 1
ATOM 539 C C . LYS A 1 68 ? -8.394 -5.124 -29.259 1.00 98.25 68 LYS A C 1
ATOM 541 O O . LYS A 1 68 ? -9.056 -5.128 -30.295 1.00 98.25 68 LYS A O 1
ATOM 546 N N . LEU A 1 69 ? -7.302 -4.385 -29.100 1.00 98.19 69 LEU A N 1
ATOM 547 C CA . LEU A 1 69 ? -6.667 -3.569 -30.128 1.00 98.19 69 LEU A CA 1
ATOM 548 C C . LEU A 1 69 ? -5.607 -4.407 -30.841 1.00 98.19 69 LEU A C 1
ATOM 550 O O . LEU A 1 69 ? -4.704 -4.937 -30.198 1.00 98.19 69 LEU A O 1
ATOM 554 N N . ILE A 1 70 ? -5.700 -4.510 -32.163 1.00 97.50 70 ILE A N 1
ATOM 555 C CA . ILE A 1 70 ? -4.810 -5.336 -32.984 1.00 97.50 70 ILE A CA 1
ATOM 556 C C . ILE A 1 70 ? -4.233 -4.477 -34.106 1.00 97.50 70 ILE A C 1
ATOM 558 O O . ILE A 1 70 ? -4.987 -3.878 -34.874 1.00 97.50 70 ILE A O 1
ATOM 562 N N . HIS A 1 71 ? -2.905 -4.448 -34.226 1.00 96.25 71 HIS A N 1
ATOM 563 C CA . HIS A 1 71 ? -2.222 -3.916 -35.404 1.00 96.25 71 HIS A CA 1
ATOM 564 C C . HIS A 1 71 ? -1.947 -5.038 -36.414 1.00 96.25 71 HIS A C 1
ATOM 566 O O . HIS A 1 71 ? -2.682 -5.192 -37.386 1.00 96.25 71 HIS A O 1
ATOM 572 N N . HIS A 1 72 ? -0.934 -5.871 -36.162 1.00 95.00 72 HIS A N 1
ATOM 573 C CA . HIS A 1 72 ? -0.633 -7.049 -36.975 1.00 95.00 72 HIS A CA 1
ATOM 574 C C . HIS A 1 72 ? -1.060 -8.334 -36.255 1.00 95.00 72 HIS A C 1
ATOM 576 O O . HIS A 1 72 ? -0.603 -8.608 -35.150 1.00 95.00 72 HIS A O 1
ATOM 582 N N . SER A 1 73 ? -1.889 -9.153 -36.908 1.00 93.12 73 SER A N 1
ATOM 583 C CA . SER A 1 73 ? -2.381 -10.439 -36.380 1.00 93.12 73 SER A CA 1
ATOM 584 C C . SER A 1 73 ? -1.616 -11.668 -36.886 1.00 93.12 73 SER A C 1
ATOM 586 O O . SER A 1 73 ? -1.942 -12.784 -36.503 1.00 93.12 73 SER A O 1
ATOM 588 N N . GLY A 1 74 ? -0.612 -11.488 -37.751 1.00 92.38 74 GLY A N 1
ATOM 589 C CA . GLY A 1 74 ? 0.154 -12.595 -38.345 1.00 92.38 74 GLY A CA 1
ATOM 590 C C . GLY A 1 74 ? 1.281 -13.154 -37.468 1.00 92.38 74 GLY A C 1
ATOM 591 O O . GLY A 1 74 ? 1.987 -14.058 -37.908 1.00 92.38 74 GLY A O 1
ATOM 592 N N . GLY A 1 75 ? 1.496 -12.586 -36.277 1.00 85.62 75 GLY A N 1
ATOM 593 C CA . GLY A 1 75 ? 2.480 -13.084 -35.316 1.00 85.62 75 GLY A CA 1
ATOM 594 C C . GLY A 1 75 ? 2.045 -14.396 -34.658 1.00 85.62 75 GLY A C 1
ATOM 595 O O . GLY A 1 75 ? 0.913 -14.848 -34.825 1.00 85.62 75 GLY A O 1
ATOM 596 N N . LEU A 1 76 ? 2.950 -14.998 -33.886 1.00 85.69 76 LEU A N 1
ATOM 597 C CA . LEU A 1 76 ? 2.582 -16.087 -32.981 1.00 85.69 76 LEU A CA 1
ATOM 598 C C . LEU A 1 76 ? 1.608 -15.560 -31.912 1.00 85.69 76 LEU A C 1
ATOM 600 O O . LEU A 1 76 ? 1.629 -14.372 -31.596 1.00 85.69 76 LEU A O 1
ATOM 604 N N . ASP A 1 77 ? 0.776 -16.443 -31.357 1.00 85.06 77 ASP A N 1
ATOM 605 C CA . ASP A 1 77 ? -0.063 -16.167 -30.182 1.00 85.06 77 ASP A CA 1
ATOM 606 C C . ASP A 1 77 ? 0.648 -16.708 -28.925 1.00 85.06 77 ASP A C 1
ATOM 608 O O . ASP A 1 77 ? 0.416 -17.861 -28.541 1.00 85.06 77 ASP A O 1
ATOM 612 N N . PRO A 1 78 ? 1.597 -15.951 -28.331 1.00 87.12 78 PRO A N 1
ATOM 613 C CA . PRO A 1 78 ? 2.409 -16.437 -27.224 1.00 87.12 78 PRO A CA 1
ATOM 614 C C . PRO A 1 78 ? 1.550 -16.741 -25.995 1.00 87.12 78 PRO A C 1
ATOM 616 O O . PRO A 1 78 ? 0.745 -15.914 -25.555 1.00 87.12 78 PRO A O 1
ATOM 619 N N . LYS A 1 79 ? 1.763 -17.923 -25.415 1.00 93.88 79 LYS A N 1
ATOM 620 C CA . LYS A 1 79 ? 1.188 -18.363 -24.136 1.00 93.88 79 LYS A CA 1
ATOM 621 C C . LYS A 1 79 ? 2.232 -18.236 -23.018 1.00 93.88 79 LYS A C 1
ATOM 623 O O . LYS A 1 79 ? 3.416 -18.183 -23.336 1.00 93.88 79 LYS A O 1
ATOM 628 N N . PRO A 1 80 ? 1.833 -18.180 -21.737 1.00 96.81 80 PRO A N 1
ATOM 629 C CA . PRO A 1 80 ? 0.466 -18.231 -21.206 1.00 96.81 80 PRO A CA 1
ATOM 630 C C . PRO A 1 80 ? -0.331 -16.935 -21.407 1.00 96.81 80 PRO A C 1
ATOM 632 O O . PRO A 1 80 ? 0.203 -15.892 -21.760 1.00 96.81 80 PRO A O 1
ATOM 635 N N . GLU A 1 81 ? -1.632 -17.001 -21.142 1.00 95.75 81 GLU A N 1
ATOM 636 C CA . GLU A 1 81 ? -2.504 -15.839 -20.945 1.00 95.75 81 GLU A CA 1
ATOM 637 C C . GLU A 1 81 ? -3.208 -15.996 -19.598 1.00 95.75 81 GLU A C 1
ATOM 639 O O . GLU A 1 81 ? -3.438 -17.123 -19.152 1.00 95.75 81 GLU A O 1
ATOM 644 N N . PHE A 1 82 ? -3.624 -14.892 -18.974 1.00 97.62 82 PHE A N 1
ATOM 645 C CA . PHE A 1 82 ? -4.509 -14.996 -17.818 1.00 97.62 82 PHE A CA 1
ATOM 646 C C . PHE A 1 82 ? -5.822 -15.670 -18.229 1.00 97.62 82 PHE A C 1
ATOM 648 O O . PHE A 1 82 ? -6.468 -15.271 -19.208 1.00 97.62 82 PHE A O 1
ATOM 655 N N . ALA A 1 83 ? -6.206 -16.709 -17.490 1.00 95.31 83 ALA A N 1
ATOM 656 C CA . ALA A 1 83 ? -7.486 -17.371 -17.677 1.00 95.31 83 ALA A CA 1
ATOM 657 C C . ALA A 1 83 ? -8.622 -16.426 -17.265 1.00 95.31 83 ALA A C 1
ATOM 659 O O . ALA A 1 83 ? -8.519 -15.728 -16.257 1.00 95.31 83 ALA A O 1
ATOM 660 N N . ILE A 1 84 ? -9.699 -16.419 -18.049 1.00 97.12 84 ILE A N 1
ATOM 661 C CA . ILE A 1 84 ? -10.924 -15.687 -17.730 1.00 97.12 84 ILE A CA 1
ATOM 662 C C . ILE A 1 84 ? -12.128 -16.621 -17.818 1.00 97.12 84 ILE A C 1
ATOM 664 O O . ILE A 1 84 ? -12.189 -17.498 -18.684 1.00 97.12 84 ILE A O 1
ATOM 668 N N . ASN A 1 85 ? -13.095 -16.411 -16.937 1.00 97.44 85 ASN A N 1
ATOM 669 C CA . ASN A 1 85 ? -14.384 -17.076 -16.966 1.00 97.44 85 ASN A CA 1
ATOM 670 C C . ASN A 1 85 ? -15.328 -16.311 -17.893 1.00 97.44 85 ASN A C 1
ATOM 672 O O . ASN A 1 85 ? -15.438 -15.089 -17.820 1.00 97.44 85 ASN A O 1
ATOM 676 N N . VAL A 1 86 ? -16.020 -17.040 -18.763 1.00 95.06 86 VAL A N 1
ATOM 677 C CA . VAL A 1 86 ? -16.976 -16.473 -19.719 1.00 95.06 86 VAL A CA 1
ATOM 678 C C . VAL A 1 86 ? -18.355 -17.041 -19.418 1.00 95.06 86 VAL A C 1
ATOM 680 O O . VAL A 1 86 ? -18.543 -18.260 -19.442 1.00 95.06 86 VAL A O 1
ATOM 683 N N . ASP A 1 87 ? -19.323 -16.165 -19.169 1.00 93.31 87 ASP A N 1
ATOM 684 C CA . ASP A 1 87 ? -20.728 -16.540 -19.081 1.00 93.31 87 ASP A CA 1
ATOM 685 C C . ASP A 1 87 ? -21.306 -16.670 -20.492 1.00 93.31 87 ASP A C 1
ATOM 687 O O . ASP A 1 87 ? -21.558 -15.693 -21.197 1.00 93.31 87 ASP A O 1
ATOM 691 N N . LYS A 1 88 ? -21.533 -17.918 -20.907 1.00 88.69 88 LYS A N 1
ATOM 692 C CA . LYS A 1 88 ? -22.066 -18.248 -22.234 1.00 88.69 88 LYS A CA 1
ATOM 693 C C . LYS A 1 88 ? -23.507 -17.772 -22.446 1.00 88.69 88 LYS A C 1
ATOM 695 O O . LYS A 1 88 ? -23.963 -17.782 -23.585 1.00 88.69 88 LYS A O 1
ATOM 700 N N . ASN A 1 89 ? -24.221 -17.388 -21.385 1.00 89.75 89 ASN A N 1
ATOM 701 C CA . ASN A 1 89 ? -25.598 -16.901 -21.471 1.00 89.75 89 ASN A CA 1
ATOM 702 C C . ASN A 1 89 ? -25.681 -15.395 -21.743 1.00 89.75 89 ASN A C 1
ATOM 704 O O . ASN A 1 89 ? -26.768 -14.876 -22.003 1.00 89.75 89 ASN A O 1
ATOM 708 N N . VAL A 1 90 ? -24.557 -14.681 -21.680 1.00 90.19 90 VAL A N 1
ATOM 709 C CA . VAL A 1 90 ? -24.516 -13.248 -21.963 1.00 90.19 90 VAL A CA 1
ATOM 710 C C . VAL A 1 90 ? -24.599 -13.034 -23.467 1.00 90.19 90 VAL A C 1
ATOM 712 O O . VAL A 1 90 ? -23.801 -13.562 -24.240 1.00 90.19 90 VAL A O 1
ATOM 715 N N . SER A 1 91 ? -25.588 -12.242 -23.876 1.00 91.44 91 SER A N 1
ATOM 716 C CA . SER A 1 91 ? -25.789 -11.830 -25.262 1.00 91.44 91 SER A CA 1
ATOM 717 C C . SER A 1 91 ? -25.876 -10.304 -25.298 1.00 91.44 91 SER A C 1
ATOM 719 O O . SER A 1 91 ? -26.925 -9.736 -24.976 1.00 91.44 91 SER A O 1
ATOM 721 N N . PRO A 1 92 ? -24.760 -9.612 -25.588 1.00 95.56 92 PRO A N 1
ATOM 722 C CA . PRO A 1 92 ? -24.742 -8.162 -25.603 1.00 95.56 92 PRO A CA 1
ATOM 723 C C . PRO A 1 92 ? -25.513 -7.631 -26.816 1.00 95.56 92 PRO A C 1
ATOM 725 O O . PRO A 1 92 ? -25.488 -8.205 -27.905 1.00 95.56 92 PRO A O 1
ATOM 728 N N . LYS A 1 93 ? -26.177 -6.486 -26.658 1.00 96.69 93 LYS A N 1
ATOM 729 C CA . LYS A 1 93 ? -26.857 -5.815 -27.767 1.00 96.69 93 LYS A CA 1
ATOM 730 C C . LYS A 1 93 ? -25.832 -5.049 -28.598 1.00 96.69 93 LYS A C 1
ATOM 732 O O . LYS A 1 93 ? -25.279 -4.053 -28.138 1.00 96.69 93 LYS A O 1
ATOM 737 N N . ILE A 1 94 ? -25.621 -5.482 -29.837 1.00 97.38 94 ILE A N 1
ATOM 738 C CA . ILE A 1 94 ? -24.709 -4.832 -30.783 1.00 97.38 94 ILE A CA 1
ATOM 739 C C . ILE A 1 94 ? -25.525 -4.032 -31.796 1.00 97.38 94 ILE A C 1
ATOM 741 O O . ILE A 1 94 ? -26.500 -4.530 -32.356 1.00 97.38 94 ILE A O 1
ATOM 745 N N . THR A 1 95 ? -25.158 -2.771 -32.016 1.00 96.62 95 THR A N 1
ATOM 746 C CA . THR A 1 95 ? -25.815 -1.886 -32.985 1.00 96.62 95 THR A CA 1
ATOM 747 C C . THR A 1 95 ? -24.773 -1.265 -33.901 1.00 96.62 95 THR A C 1
ATOM 749 O O . THR A 1 95 ? -23.878 -0.563 -33.437 1.00 96.62 95 THR A O 1
ATOM 752 N N . ASP A 1 96 ? -24.913 -1.491 -35.207 1.00 96.88 96 ASP A N 1
ATOM 753 C CA . ASP A 1 96 ? -24.145 -0.797 -36.238 1.00 96.88 96 ASP A CA 1
ATOM 754 C C . ASP A 1 96 ? -25.000 0.309 -36.873 1.00 96.88 96 ASP A C 1
ATOM 756 O O . ASP A 1 96 ? -25.859 0.064 -37.721 1.00 96.88 96 ASP A O 1
ATOM 760 N N . GLY A 1 97 ? -24.821 1.540 -36.395 1.00 95.88 97 GLY A N 1
ATOM 761 C CA . GLY A 1 97 ? -25.540 2.721 -36.863 1.00 95.88 97 GLY A CA 1
ATOM 762 C C . GLY A 1 97 ? -24.806 3.471 -37.978 1.00 95.88 97 GLY A C 1
ATOM 763 O O . GLY A 1 97 ? -23.689 3.139 -38.374 1.00 95.88 97 GLY A O 1
ATOM 764 N N . LYS A 1 98 ? -25.418 4.552 -38.483 1.00 94.38 98 LYS A N 1
ATOM 765 C CA . LYS A 1 98 ? -24.771 5.427 -39.482 1.00 94.38 98 LYS A CA 1
ATOM 766 C C . LYS A 1 98 ? -23.548 6.160 -38.918 1.00 94.38 98 LYS A C 1
ATOM 768 O O . LYS A 1 98 ? -22.530 6.231 -39.593 1.00 94.38 98 LYS A O 1
ATOM 773 N N . GLU A 1 99 ? -23.647 6.644 -37.681 1.00 96.81 99 GLU A N 1
ATOM 774 C CA . GLU A 1 99 ? -22.639 7.513 -37.051 1.00 96.81 99 GLU A CA 1
ATOM 775 C C . GLU A 1 99 ? -21.674 6.764 -36.113 1.00 96.81 99 GLU A C 1
ATOM 777 O O . GLU A 1 99 ? -20.565 7.236 -35.847 1.00 96.81 99 GLU A O 1
ATOM 782 N N . ALA A 1 100 ? -22.082 5.601 -35.594 1.00 97.50 100 ALA A N 1
ATOM 783 C CA . ALA A 1 100 ? -21.359 4.873 -34.554 1.00 97.50 100 ALA A CA 1
ATOM 784 C C . ALA A 1 100 ? -21.674 3.370 -34.559 1.00 97.50 100 ALA A C 1
ATOM 786 O O . ALA A 1 100 ? -22.707 2.948 -35.080 1.00 97.50 100 ALA A O 1
ATOM 787 N N . VAL A 1 101 ? -20.788 2.591 -33.941 1.00 98.00 101 VAL A N 1
ATOM 788 C CA . VAL A 1 101 ? -20.994 1.187 -33.561 1.00 98.00 101 VAL A CA 1
ATOM 789 C C . VAL A 1 101 ? -21.031 1.112 -32.046 1.00 98.00 101 VAL A C 1
ATOM 791 O O . VAL A 1 101 ? -20.167 1.701 -31.402 1.00 98.00 101 VAL A O 1
ATOM 794 N N . SER A 1 102 ? -21.978 0.381 -31.469 1.00 97.75 102 SER A N 1
ATOM 795 C CA . SER A 1 102 ? -22.042 0.182 -30.022 1.00 97.75 102 SER A CA 1
ATOM 796 C C . SER A 1 102 ? -22.244 -1.278 -29.646 1.00 97.75 102 SER A C 1
ATOM 798 O O . SER A 1 102 ? -22.963 -2.008 -30.329 1.00 97.75 102 SER A O 1
ATOM 800 N N . ILE A 1 103 ? -21.671 -1.675 -28.514 1.00 98.00 103 ILE A N 1
ATOM 801 C CA . ILE A 1 103 ? -21.981 -2.920 -27.810 1.00 98.00 103 ILE A CA 1
ATOM 802 C C . ILE A 1 103 ? -22.472 -2.567 -26.405 1.00 98.00 103 ILE A C 1
ATOM 804 O O . ILE A 1 103 ? -21.814 -1.826 -25.679 1.00 98.00 103 ILE A O 1
ATOM 808 N N . GLN A 1 104 ? -23.642 -3.072 -26.030 1.00 97.75 104 GLN A N 1
ATOM 809 C CA . GLN A 1 104 ? -24.236 -2.881 -24.711 1.00 97.75 104 GLN A CA 1
ATOM 810 C C . GLN A 1 104 ? -24.311 -4.226 -23.990 1.00 97.75 104 GLN A C 1
ATOM 812 O O . GLN A 1 104 ? -24.979 -5.150 -24.455 1.00 97.75 104 GLN A O 1
ATOM 817 N N . SER A 1 105 ? -23.645 -4.321 -22.843 1.00 96.88 105 SER A N 1
ATOM 818 C CA . SER A 1 105 ? -23.713 -5.453 -21.925 1.00 96.88 105 SER A CA 1
ATOM 819 C C . SER A 1 105 ? -24.391 -5.004 -20.639 1.00 96.88 105 SER A C 1
ATOM 821 O O . SER A 1 105 ? -23.768 -4.370 -19.788 1.00 96.88 105 SER A O 1
ATOM 823 N N . LYS A 1 106 ? -25.688 -5.314 -20.532 1.00 95.88 106 LYS A N 1
ATOM 824 C CA . LYS A 1 106 ? -26.567 -4.873 -19.443 1.00 95.88 106 LYS A CA 1
ATOM 825 C C . LYS A 1 106 ? -26.470 -3.349 -19.234 1.00 95.88 106 LYS A C 1
ATOM 827 O O . LYS A 1 106 ? -26.995 -2.615 -20.075 1.00 95.88 106 LYS A O 1
ATOM 832 N N . ASN A 1 107 ? -25.808 -2.874 -18.183 1.00 97.19 107 ASN A N 1
ATOM 833 C CA . ASN A 1 107 ? -25.745 -1.453 -17.844 1.00 97.19 107 ASN A CA 1
ATOM 834 C C . ASN A 1 107 ? -24.565 -0.733 -18.510 1.00 97.19 107 ASN A C 1
ATOM 836 O O . ASN A 1 107 ? -24.587 0.485 -18.646 1.00 97.19 107 ASN A O 1
ATOM 840 N N . LEU A 1 108 ? -23.549 -1.464 -18.967 1.00 98.25 108 LEU A N 1
ATOM 841 C CA . LEU A 1 108 ? -22.370 -0.881 -19.597 1.00 98.25 108 LEU A CA 1
ATOM 842 C C . LEU A 1 108 ? -22.522 -0.858 -21.120 1.00 98.25 108 LEU A C 1
ATOM 844 O O . LEU A 1 108 ? -22.811 -1.882 -21.740 1.00 98.25 108 LEU A O 1
ATOM 848 N N . THR A 1 109 ? -22.269 0.291 -21.742 1.00 98.62 109 THR A N 1
ATOM 849 C CA . THR A 1 109 ? -22.229 0.438 -23.204 1.00 98.62 109 THR A CA 1
ATOM 850 C C . THR A 1 109 ? -20.880 0.978 -23.645 1.00 98.62 109 THR A C 1
ATOM 852 O O . THR A 1 109 ? -20.408 1.965 -23.095 1.00 98.62 109 THR A O 1
ATOM 855 N N . ALA A 1 110 ? -20.276 0.362 -24.660 1.00 98.56 110 ALA A N 1
ATOM 856 C CA . ALA A 1 110 ? -19.102 0.880 -25.351 1.00 98.56 110 ALA A CA 1
ATOM 857 C C . ALA A 1 110 ? -19.491 1.327 -26.763 1.00 98.56 110 ALA A C 1
ATOM 859 O O . ALA A 1 110 ? -20.057 0.538 -27.522 1.00 98.56 110 ALA A O 1
ATOM 860 N N . THR A 1 111 ? -19.172 2.570 -27.121 1.00 98.56 111 THR A N 1
ATOM 861 C CA . THR A 1 111 ? -19.548 3.182 -28.403 1.00 98.56 111 THR A CA 1
ATOM 862 C C . THR A 1 111 ? -18.321 3.712 -29.136 1.00 98.56 111 THR A C 1
ATOM 864 O O . THR A 1 111 ? -17.582 4.526 -28.591 1.00 98.56 111 THR A O 1
ATOM 867 N N . ILE A 1 112 ? -18.122 3.286 -30.387 1.00 98.44 112 ILE A N 1
ATOM 868 C CA . ILE A 1 112 ? -17.090 3.785 -31.303 1.00 98.44 112 ILE A CA 1
ATOM 869 C C . ILE A 1 112 ? -17.738 4.670 -32.365 1.00 98.44 112 ILE A C 1
ATOM 871 O O . ILE A 1 112 ? -18.565 4.199 -33.148 1.00 98.44 112 ILE A O 1
ATOM 875 N N . SER A 1 113 ? -17.320 5.932 -32.476 1.00 97.25 113 SER A N 1
ATOM 876 C CA . SER A 1 113 ? -17.764 6.783 -33.589 1.00 97.25 113 SER A CA 1
ATOM 877 C C . SER A 1 113 ? -17.022 6.498 -34.889 1.00 97.25 113 SER A C 1
ATOM 879 O O . SER A 1 113 ? -15.801 6.323 -34.916 1.00 97.25 113 SER A O 1
ATOM 881 N N . LYS A 1 114 ? -17.772 6.509 -35.997 1.00 95.25 114 LYS A N 1
ATOM 882 C CA . LYS A 1 114 ? -17.269 6.126 -37.317 1.00 95.25 114 LYS A CA 1
ATOM 883 C C . LYS A 1 114 ? -16.430 7.200 -38.006 1.00 95.25 114 LYS A C 1
ATOM 885 O O . LYS A 1 114 ? -15.424 6.878 -38.637 1.00 95.25 114 LYS A O 1
ATOM 890 N N . HIS A 1 115 ? -16.818 8.472 -37.902 1.00 91.44 115 HIS A N 1
ATOM 891 C CA . HIS A 1 115 ? -16.174 9.556 -38.657 1.00 91.44 115 HIS A CA 1
ATOM 892 C C . HIS A 1 115 ? -14.890 10.081 -38.016 1.00 91.44 115 HIS A C 1
ATOM 894 O O . HIS A 1 115 ? -13.928 10.386 -38.723 1.00 91.44 115 HIS A O 1
ATOM 900 N N . ARG A 1 116 ? -14.879 10.194 -36.686 1.00 91.69 116 ARG A N 1
ATOM 901 C CA . ARG A 1 116 ? -13.701 10.533 -35.886 1.00 91.69 116 ARG A CA 1
ATOM 902 C C . ARG A 1 116 ? -13.627 9.542 -34.748 1.00 91.69 116 ARG A C 1
ATOM 904 O O . ARG A 1 116 ? -14.432 9.635 -33.821 1.00 91.69 116 ARG A O 1
ATOM 911 N N . TYR A 1 117 ? -12.670 8.625 -34.842 1.00 94.38 117 TYR A N 1
ATOM 912 C CA . TYR A 1 117 ? -12.503 7.580 -33.851 1.00 94.38 117 TYR A CA 1
ATOM 913 C C . TYR A 1 117 ? -12.411 8.183 -32.446 1.00 94.38 117 TYR A C 1
ATOM 915 O O . TYR A 1 117 ? -11.513 8.969 -32.131 1.00 94.38 117 TYR A O 1
ATOM 923 N N . HIS A 1 118 ? -13.374 7.796 -31.628 1.00 95.00 118 HIS A N 1
ATOM 924 C CA . HIS A 1 118 ? -13.368 7.897 -30.182 1.00 95.00 118 HIS A CA 1
ATOM 925 C C . HIS A 1 118 ? -14.167 6.705 -29.671 1.00 95.00 118 HIS A C 1
ATOM 927 O O . HIS A 1 118 ? -15.166 6.334 -30.291 1.00 95.00 118 HIS A O 1
ATOM 933 N N . LEU A 1 119 ? -13.697 6.109 -28.581 1.00 98.31 119 LEU A N 1
ATOM 934 C CA . LEU A 1 119 ? -14.362 5.014 -27.890 1.00 98.31 119 LEU A CA 1
ATOM 935 C C . LEU A 1 119 ? -14.812 5.530 -26.525 1.00 98.31 119 LEU A C 1
ATOM 937 O O . LEU A 1 119 ? -13.991 5.980 -25.729 1.00 98.31 119 LEU A O 1
ATOM 941 N N . GLU A 1 120 ? -16.107 5.481 -26.263 1.00 98.25 120 GLU A N 1
ATOM 942 C CA . GLU A 1 120 ? -16.708 5.974 -25.027 1.00 98.25 120 GLU A CA 1
ATOM 943 C C . GLU A 1 120 ? -17.413 4.843 -24.285 1.00 98.25 120 GLU A C 1
ATOM 945 O O . GLU A 1 120 ? -18.082 4.022 -24.913 1.00 98.25 120 GLU A O 1
ATOM 950 N N . PHE A 1 121 ? -17.255 4.813 -22.961 1.00 98.56 121 PHE A N 1
ATOM 951 C CA . PHE A 1 121 ? -17.967 3.903 -22.077 1.00 98.56 121 PHE A CA 1
ATOM 952 C C . PHE A 1 121 ? -19.002 4.689 -21.280 1.00 98.56 121 PHE A C 1
ATOM 954 O O . PHE A 1 121 ? -18.653 5.640 -20.576 1.00 98.56 121 PHE A O 1
ATOM 961 N N . THR A 1 122 ? -20.264 4.282 -21.373 1.00 98.25 122 THR A N 1
ATOM 962 C CA . THR A 1 122 ? -21.373 4.899 -20.643 1.00 98.25 122 THR A CA 1
ATOM 963 C C . THR A 1 122 ? -22.119 3.877 -19.802 1.00 98.25 122 THR A C 1
ATOM 965 O O . THR A 1 122 ? -22.180 2.696 -20.156 1.00 98.25 122 THR A O 1
ATOM 968 N N . ASN A 1 123 ? -22.719 4.349 -18.716 1.00 95.81 123 ASN A N 1
ATOM 969 C CA . ASN A 1 123 ? -23.650 3.566 -17.913 1.00 95.81 123 ASN A CA 1
ATOM 970 C C . ASN A 1 123 ? -25.077 3.586 -18.510 1.00 95.81 123 ASN A C 1
ATOM 972 O O . ASN A 1 123 ? -25.316 4.134 -19.593 1.00 95.81 123 ASN A O 1
ATOM 976 N N . GLU A 1 124 ? -26.036 3.005 -17.795 1.00 91.50 124 GLU A N 1
ATOM 977 C CA . GLU A 1 124 ? -27.450 2.910 -18.166 1.00 91.50 124 GLU A CA 1
ATOM 978 C C . GLU A 1 124 ? -28.149 4.274 -18.276 1.00 91.50 124 GLU A C 1
ATOM 980 O O . GLU A 1 124 ? -29.098 4.423 -19.046 1.00 91.50 124 GLU A O 1
ATOM 985 N N . GLU A 1 125 ? -27.645 5.287 -17.569 1.00 92.00 125 GLU A N 1
ATOM 986 C CA . GLU A 1 125 ? -28.123 6.673 -17.627 1.00 92.00 125 GLU A CA 1
ATOM 987 C C . GLU A 1 125 ? -27.498 7.460 -18.790 1.00 92.00 125 GLU A C 1
ATOM 989 O O . GLU A 1 125 ? -27.756 8.651 -18.952 1.00 92.00 125 GLU A O 1
ATOM 994 N N . SER A 1 126 ? -26.683 6.802 -19.624 1.00 91.69 126 SER A N 1
ATOM 995 C CA . SER A 1 126 ? -25.872 7.428 -20.678 1.00 91.69 126 SER A CA 1
ATOM 996 C C . SER A 1 126 ? -24.823 8.420 -20.153 1.00 91.69 126 SER A C 1
ATOM 998 O O . SER A 1 126 ? -24.298 9.232 -20.916 1.00 91.69 126 SER A O 1
ATOM 1000 N N . SER A 1 127 ? -24.476 8.341 -18.865 1.00 94.06 127 SER A N 1
ATOM 1001 C CA . SER A 1 127 ? -23.373 9.096 -18.271 1.00 94.06 127 SER A CA 1
ATOM 1002 C C . SER A 1 127 ? -22.043 8.443 -18.634 1.00 94.06 127 SER A C 1
ATOM 1004 O O . SER A 1 127 ? -21.879 7.227 -18.518 1.00 94.06 127 SER A O 1
ATOM 1006 N N . VAL A 1 128 ? -21.078 9.250 -19.076 1.00 96.38 128 VAL A N 1
ATOM 1007 C CA . VAL A 1 128 ? -19.735 8.780 -19.445 1.00 96.38 128 VAL A CA 1
ATOM 1008 C C . VAL A 1 128 ? -18.955 8.410 -18.190 1.00 96.38 128 VAL A C 1
ATOM 1010 O O . VAL A 1 128 ? -18.678 9.282 -17.369 1.00 96.38 128 VAL A O 1
ATOM 1013 N N . ILE A 1 129 ? -18.554 7.142 -18.073 1.00 96.31 129 ILE A N 1
ATOM 1014 C CA . ILE A 1 129 ? -17.710 6.669 -16.965 1.00 96.31 129 ILE A CA 1
ATOM 1015 C C . ILE A 1 129 ? -16.221 6.838 -17.286 1.00 96.31 129 ILE A C 1
ATOM 1017 O O . ILE A 1 129 ? -15.444 7.261 -16.441 1.00 96.31 129 ILE A O 1
ATOM 1021 N N . THR A 1 130 ? -15.819 6.563 -18.531 1.00 98.31 130 THR A N 1
ATOM 1022 C CA . THR A 1 130 ? -14.472 6.817 -19.057 1.00 98.31 130 THR A CA 1
ATOM 1023 C C . THR A 1 130 ? -14.487 6.763 -20.588 1.00 98.31 130 THR A C 1
ATOM 1025 O O . THR A 1 130 ? -15.473 6.359 -21.208 1.00 98.31 130 THR A O 1
ATOM 1028 N N . LYS A 1 131 ? -13.397 7.187 -21.233 1.00 97.88 131 LYS A N 1
ATOM 1029 C CA . LYS A 1 131 ? -13.271 7.180 -22.697 1.00 97.88 131 LYS A CA 1
ATOM 1030 C C . LYS A 1 131 ? -11.828 7.109 -23.179 1.00 97.88 131 LYS A C 1
ATOM 1032 O O . LYS A 1 131 ? -10.929 7.669 -22.555 1.00 97.88 131 LYS A O 1
ATOM 1037 N N . SER A 1 132 ? -11.646 6.506 -24.348 1.00 97.88 132 SER A N 1
ATOM 1038 C CA . SER A 1 132 ? -10.454 6.615 -25.188 1.00 97.88 132 SER A CA 1
ATOM 1039 C C . SER A 1 132 ? -10.706 7.677 -26.264 1.00 97.88 132 SER A C 1
ATOM 1041 O O . SER A 1 132 ? -11.479 7.490 -27.209 1.00 97.88 132 SER A O 1
ATOM 1043 N N . ALA A 1 133 ? -10.091 8.846 -26.082 1.00 93.88 133 ALA A N 1
ATOM 1044 C CA . ALA A 1 133 ? -10.233 9.984 -26.983 1.00 93.88 133 ALA A CA 1
ATOM 1045 C C . ALA A 1 133 ? -9.297 9.878 -28.203 1.00 93.88 133 ALA A C 1
ATOM 1047 O O . ALA A 1 133 ? -8.535 8.925 -28.380 1.00 93.88 133 ALA A O 1
ATOM 1048 N N . TYR A 1 134 ? -9.311 10.900 -29.063 1.00 89.88 134 TYR A N 1
ATOM 1049 C CA . TYR A 1 134 ? -8.353 10.980 -30.163 1.00 89.88 134 TYR A CA 1
ATOM 1050 C C . TYR A 1 134 ? -6.910 10.914 -29.634 1.00 89.88 134 TYR A C 1
ATOM 1052 O O . TYR A 1 134 ? -6.529 11.675 -28.743 1.00 89.88 134 TYR A O 1
ATOM 1060 N N . LYS A 1 135 ? -6.107 10.014 -30.217 1.00 92.56 135 LYS A N 1
ATOM 1061 C CA . LYS A 1 135 ? -4.735 9.674 -29.801 1.00 92.56 135 LYS A CA 1
ATOM 1062 C C . LYS A 1 135 ? -4.600 8.970 -28.440 1.00 92.56 135 LYS A C 1
ATOM 1064 O O . LYS A 1 135 ? -3.464 8.837 -27.988 1.00 92.56 135 LYS A O 1
ATOM 1069 N N . SER A 1 136 ? -5.673 8.466 -27.820 1.00 95.44 136 SER A N 1
ATOM 1070 C CA . SER A 1 136 ? -5.615 7.635 -26.595 1.00 95.44 136 SER A CA 1
ATOM 1071 C C . SER A 1 136 ? -5.278 6.164 -26.850 1.00 95.44 136 SER A C 1
ATOM 1073 O O . SER A 1 136 ? -4.473 5.602 -26.120 1.00 95.44 136 SER A O 1
ATOM 1075 N N . ALA A 1 137 ? -5.786 5.575 -27.933 1.00 97.06 137 ALA A N 1
ATOM 1076 C CA . ALA A 1 137 ? -5.401 4.247 -28.422 1.00 97.06 137 ALA A CA 1
ATOM 1077 C C . ALA A 1 137 ? -4.379 4.367 -29.560 1.00 97.06 137 ALA A C 1
ATOM 1079 O O . ALA A 1 137 ? -4.407 5.355 -30.294 1.00 97.06 137 ALA A O 1
ATOM 1080 N N . GLY A 1 138 ? -3.435 3.438 -29.707 1.00 96.62 138 GLY A N 1
ATOM 1081 C CA . GLY A 1 138 ? -2.517 3.446 -30.851 1.00 96.62 138 GLY A CA 1
ATOM 1082 C C . GLY A 1 138 ? -1.330 2.493 -30.751 1.00 96.62 138 GLY A C 1
ATOM 1083 O O . GLY A 1 138 ? -1.081 1.888 -29.711 1.00 96.62 138 GLY A O 1
ATOM 1084 N N . MET A 1 139 ? -0.584 2.411 -31.852 1.00 97.38 139 MET A N 1
ATOM 1085 C CA . MET A 1 139 ? 0.683 1.688 -31.950 1.00 97.38 139 MET A CA 1
ATOM 1086 C C . MET A 1 139 ? 1.834 2.688 -31.843 1.00 97.38 139 MET A C 1
ATOM 1088 O O . MET A 1 139 ? 1.897 3.644 -32.621 1.00 97.38 139 MET A O 1
ATOM 1092 N N . MET A 1 140 ? 2.767 2.424 -30.935 1.00 97.75 140 MET A N 1
ATOM 1093 C CA . MET A 1 140 ? 4.006 3.176 -30.753 1.00 97.75 140 MET A CA 1
ATOM 1094 C C . MET A 1 140 ? 5.169 2.334 -31.268 1.00 97.75 140 MET A C 1
ATOM 1096 O O . MET A 1 140 ? 5.413 1.239 -30.779 1.00 97.75 140 MET A O 1
ATOM 1100 N N . SER A 1 141 ? 5.871 2.819 -32.285 1.00 97.06 141 SER A N 1
ATOM 1101 C CA . SER A 1 141 ? 7.073 2.180 -32.825 1.00 97.06 141 SER A CA 1
ATOM 1102 C C . SER A 1 141 ? 8.298 2.962 -32.390 1.00 97.06 141 SER A C 1
ATOM 1104 O O . SER A 1 141 ? 8.367 4.172 -32.614 1.00 97.06 141 SER A O 1
ATOM 1106 N N . MET A 1 142 ? 9.247 2.269 -31.781 1.00 96.75 142 MET A N 1
ATOM 1107 C CA . MET A 1 142 ? 10.519 2.828 -31.355 1.00 96.75 142 MET A CA 1
ATOM 1108 C C . MET A 1 142 ? 11.541 2.778 -32.489 1.00 96.75 142 MET A C 1
ATOM 1110 O O . MET A 1 142 ? 11.492 1.898 -33.350 1.00 96.75 142 MET A O 1
ATOM 1114 N N . LEU A 1 143 ? 12.501 3.707 -32.488 1.00 94.88 143 LEU A N 1
ATOM 1115 C CA . LEU A 1 143 ? 13.610 3.694 -33.453 1.00 94.88 143 LEU A CA 1
ATOM 1116 C C . LEU A 1 143 ? 14.541 2.482 -33.294 1.00 94.88 143 LEU A C 1
ATOM 1118 O O . LEU A 1 143 ? 15.232 2.131 -34.246 1.00 94.88 143 LEU A O 1
ATOM 1122 N N . ASP A 1 144 ? 14.543 1.836 -32.125 1.00 94.19 144 ASP A N 1
ATOM 1123 C CA . ASP A 1 144 ? 15.291 0.599 -31.863 1.00 94.19 144 ASP A CA 1
ATOM 1124 C C . ASP A 1 144 ? 14.599 -0.669 -32.405 1.00 94.19 144 ASP A C 1
ATOM 1126 O O . ASP A 1 144 ? 15.136 -1.767 -32.279 1.00 94.19 144 ASP A O 1
ATOM 1130 N N . GLY A 1 145 ? 13.429 -0.522 -33.037 1.00 93.94 145 GLY A N 1
ATOM 1131 C CA . GLY A 1 145 ? 12.669 -1.613 -33.644 1.00 93.94 145 GLY A CA 1
ATOM 1132 C C . GLY A 1 145 ? 11.610 -2.243 -32.738 1.00 93.94 145 GLY A C 1
ATOM 1133 O O . GLY A 1 145 ? 10.845 -3.079 -33.217 1.00 93.94 145 GLY A O 1
ATOM 1134 N N . ARG A 1 146 ? 11.505 -1.844 -31.464 1.00 95.75 146 ARG A N 1
ATOM 1135 C CA . ARG A 1 146 ? 10.427 -2.320 -30.586 1.00 95.75 146 ARG A CA 1
ATOM 1136 C C . ARG A 1 146 ? 9.091 -1.672 -30.934 1.00 95.75 146 ARG A C 1
ATOM 1138 O O . ARG A 1 146 ? 9.019 -0.511 -31.342 1.00 95.75 146 ARG A O 1
ATOM 1145 N N . HIS A 1 147 ? 8.012 -2.415 -30.725 1.00 96.06 147 HIS A N 1
ATOM 1146 C CA . HIS A 1 147 ? 6.648 -1.951 -30.956 1.00 96.06 147 HIS A CA 1
ATOM 1147 C C . HIS A 1 147 ? 5.823 -2.122 -29.692 1.00 96.06 147 HIS A C 1
ATOM 1149 O O . HIS A 1 147 ? 5.934 -3.141 -29.024 1.00 96.06 147 HIS A O 1
ATOM 1155 N N . PHE A 1 148 ? 4.973 -1.149 -29.396 1.00 98.12 148 PHE A N 1
ATOM 1156 C CA . PHE A 1 148 ? 4.074 -1.177 -28.256 1.00 98.12 148 PHE A CA 1
ATOM 1157 C C . PHE A 1 148 ? 2.655 -0.881 -28.714 1.00 98.12 148 PHE A C 1
ATOM 1159 O O . PHE A 1 148 ? 2.423 0.053 -29.488 1.00 98.12 148 PHE A O 1
ATOM 1166 N N . MET A 1 149 ? 1.697 -1.625 -28.178 1.00 98.19 149 MET A N 1
ATOM 1167 C CA . MET A 1 149 ? 0.299 -1.219 -28.200 1.00 98.19 149 MET A CA 1
ATOM 1168 C C . MET A 1 149 ? 0.000 -0.443 -26.923 1.00 98.19 149 MET A C 1
ATOM 1170 O O . MET A 1 149 ? 0.411 -0.839 -25.832 1.00 98.19 149 MET A O 1
ATOM 1174 N N . ARG A 1 150 ? -0.700 0.686 -27.060 1.00 98.31 150 ARG A N 1
ATOM 1175 C CA . ARG A 1 150 ? -1.003 1.583 -25.943 1.00 98.31 150 ARG A CA 1
ATOM 1176 C C . ARG A 1 150 ? -2.445 2.068 -25.985 1.00 98.31 150 ARG A C 1
ATOM 1178 O O . ARG A 1 150 ? -2.892 2.569 -27.019 1.00 98.31 150 ARG A O 1
ATOM 1185 N N . GLU A 1 151 ? -3.102 2.039 -24.835 1.00 98.62 151 GLU A N 1
ATOM 1186 C CA . GLU A 1 151 ? -4.384 2.693 -24.558 1.00 98.62 151 GLU A CA 1
ATOM 1187 C C . GLU A 1 151 ? -4.217 3.732 -23.436 1.00 98.62 151 GLU A C 1
ATOM 1189 O O . GLU A 1 151 ? -3.290 3.648 -22.628 1.00 98.62 151 GLU A O 1
ATOM 1194 N N . ALA A 1 152 ? -5.090 4.739 -23.406 1.00 98.12 152 ALA A N 1
ATOM 1195 C CA . ALA A 1 152 ? -5.126 5.769 -22.381 1.00 98.12 152 ALA A CA 1
ATOM 1196 C C . ALA A 1 152 ? -6.564 6.224 -22.103 1.00 98.12 152 ALA A C 1
ATOM 1198 O O . ALA A 1 152 ? -7.154 6.995 -22.868 1.00 98.12 152 ALA A O 1
ATOM 1199 N N . LEU A 1 153 ? -7.112 5.762 -20.982 1.00 98.69 153 LEU A N 1
ATOM 1200 C CA . LEU A 1 153 ? -8.490 6.021 -20.576 1.00 98.69 153 LEU A CA 1
ATOM 1201 C C . LEU A 1 153 ? -8.583 7.301 -19.747 1.00 98.69 153 LEU A C 1
ATOM 1203 O O . LEU A 1 153 ? -7.722 7.576 -18.917 1.00 98.69 153 LEU A O 1
ATOM 1207 N N . HIS A 1 154 ? -9.608 8.110 -20.000 1.00 98.31 154 HIS A N 1
ATOM 1208 C CA . HIS A 1 154 ? -9.792 9.386 -19.319 1.00 98.31 154 HIS A CA 1
ATOM 1209 C C . HIS A 1 154 ? -10.119 9.215 -17.833 1.00 98.31 154 HIS A C 1
ATOM 1211 O O . HIS A 1 154 ? -10.933 8.372 -17.471 1.00 98.31 154 HIS A O 1
ATOM 1217 N N . VAL A 1 155 ? -9.532 10.081 -17.011 1.00 96.94 155 VAL A N 1
ATOM 1218 C CA . VAL A 1 155 ? -9.789 10.207 -15.574 1.00 96.94 155 VAL A CA 1
ATOM 1219 C C . VAL A 1 155 ? -10.472 11.553 -15.340 1.00 96.94 155 VAL A C 1
ATOM 1221 O O . VAL A 1 155 ? -9.958 12.602 -15.738 1.00 96.94 155 VAL A O 1
ATOM 1224 N N . GLY A 1 156 ? -11.679 11.524 -14.781 1.00 95.75 156 GLY A N 1
ATOM 1225 C CA . GLY A 1 156 ? -12.487 12.696 -14.468 1.00 95.75 156 GLY A CA 1
ATOM 1226 C C . GLY A 1 156 ? -11.941 13.536 -13.309 1.00 95.75 156 GLY A C 1
ATOM 1227 O O . GLY A 1 156 ? -10.981 13.186 -12.625 1.00 95.75 156 GLY A O 1
ATOM 1228 N N . VAL A 1 157 ? -12.577 14.683 -13.065 1.00 96.12 157 VAL A N 1
ATOM 1229 C CA . VAL A 1 157 ? -12.248 15.526 -11.905 1.00 96.12 157 VAL A CA 1
ATOM 1230 C C . VAL A 1 157 ? -12.615 14.782 -10.618 1.00 96.12 157 VAL A C 1
ATOM 1232 O O . VAL A 1 157 ? -13.730 14.274 -10.486 1.00 96.12 157 VAL A O 1
ATOM 1235 N N . GLY A 1 158 ? -11.675 14.717 -9.671 1.00 95.19 158 GLY A N 1
ATOM 1236 C CA . GLY A 1 158 ? -11.852 13.984 -8.412 1.00 95.19 158 GLY A CA 1
ATOM 1237 C C . GLY A 1 158 ? -11.974 12.469 -8.594 1.00 95.19 158 GLY A C 1
ATOM 1238 O O . GLY A 1 158 ? -12.530 11.801 -7.731 1.00 95.19 158 GLY A O 1
ATOM 1239 N N . GLU A 1 159 ? -11.533 11.934 -9.735 1.00 98.19 159 GLU A N 1
ATOM 1240 C CA . GLU A 1 159 ? -11.448 10.494 -9.943 1.00 98.19 159 GLU A CA 1
ATOM 1241 C C . GLU A 1 159 ? -10.065 9.974 -9.543 1.00 98.19 159 GLU A C 1
ATOM 1243 O O . GLU A 1 159 ? -9.028 10.446 -10.026 1.00 98.19 159 GLU A O 1
ATOM 1248 N N . TYR A 1 160 ? -10.065 8.981 -8.663 1.00 98.38 160 TYR A N 1
ATOM 1249 C CA . TYR A 1 160 ? -8.867 8.373 -8.100 1.00 98.38 160 TYR A CA 1
ATOM 1250 C C . TYR A 1 160 ? -8.782 6.897 -8.470 1.00 98.38 160 TYR A C 1
ATOM 1252 O O . TYR A 1 160 ? -9.797 6.208 -8.561 1.00 98.38 160 TYR A O 1
ATOM 1260 N N . VAL A 1 161 ? -7.556 6.430 -8.702 1.00 98.81 161 VAL A N 1
ATOM 1261 C CA . VAL A 1 161 ? -7.228 5.068 -9.134 1.00 98.81 161 VAL A CA 1
ATOM 1262 C C . VAL A 1 161 ? -6.534 4.314 -8.001 1.00 98.81 161 VAL A C 1
ATOM 1264 O O . VAL A 1 161 ? -5.625 4.846 -7.362 1.00 98.81 161 VAL A O 1
ATOM 1267 N N . TYR A 1 162 ? -6.922 3.056 -7.800 1.00 98.81 162 TYR A N 1
ATOM 1268 C CA . TYR A 1 162 ? -6.429 2.162 -6.750 1.00 98.81 162 TYR A CA 1
ATOM 1269 C C . TYR A 1 162 ? -6.125 0.761 -7.299 1.00 98.81 162 TYR A C 1
ATOM 1271 O O . TYR A 1 162 ? -6.491 0.428 -8.426 1.00 98.81 162 TYR A O 1
ATOM 1279 N N . GLY A 1 163 ? -5.504 -0.087 -6.476 1.00 98.50 163 GLY A N 1
ATOM 1280 C CA . GLY A 1 163 ? -5.187 -1.475 -6.821 1.00 98.50 163 GLY A CA 1
ATOM 1281 C C . GLY A 1 163 ? -3.803 -1.616 -7.452 1.00 98.50 163 GLY A C 1
ATOM 1282 O O . GLY A 1 163 ? -2.819 -1.107 -6.909 1.00 98.50 163 GLY A O 1
ATOM 1283 N N . LEU A 1 164 ? -3.747 -2.293 -8.602 1.00 98.81 164 LEU A N 1
ATOM 1284 C CA . LEU A 1 164 ? -2.541 -2.711 -9.327 1.00 98.81 164 LEU A CA 1
ATOM 1285 C C . LEU A 1 164 ? -1.689 -3.776 -8.611 1.00 98.81 164 LEU A C 1
ATOM 1287 O O . LEU A 1 164 ? -0.545 -4.016 -8.985 1.00 98.81 164 LEU A O 1
ATOM 1291 N N . GLY A 1 165 ? -2.251 -4.464 -7.619 1.00 98.62 165 GLY A N 1
ATOM 1292 C CA . GLY A 1 165 ? -1.577 -5.462 -6.790 1.00 98.62 165 GLY A CA 1
ATOM 1293 C C . GLY A 1 165 ? -1.190 -4.931 -5.410 1.00 98.62 165 GLY A C 1
ATOM 1294 O O . GLY A 1 165 ? -1.681 -3.899 -4.955 1.00 98.62 165 GLY A O 1
ATOM 1295 N N . GLU A 1 166 ? -0.306 -5.645 -4.716 1.00 98.75 166 GLU A N 1
ATOM 1296 C CA . GLU A 1 166 ? 0.191 -5.216 -3.403 1.00 98.75 166 GLU A CA 1
ATOM 1297 C C . GLU A 1 166 ? 1.202 -4.084 -3.589 1.00 98.75 166 GLU A C 1
ATOM 1299 O O . GLU A 1 166 ? 2.303 -4.310 -4.081 1.00 98.75 166 GLU A O 1
ATOM 1304 N N . ARG A 1 167 ? 0.819 -2.842 -3.297 1.00 98.31 167 ARG A N 1
ATOM 1305 C CA . ARG A 1 167 ? 1.667 -1.660 -3.504 1.00 98.31 167 ARG A CA 1
ATOM 1306 C C . ARG A 1 167 ? 1.923 -0.954 -2.183 1.00 98.31 167 ARG A C 1
ATOM 1308 O O . ARG A 1 167 ? 0.969 -0.579 -1.507 1.00 98.31 167 ARG A O 1
ATOM 1315 N N . PHE A 1 168 ? 3.188 -0.684 -1.892 1.00 98.44 168 PHE A N 1
ATOM 1316 C CA . PHE A 1 168 ? 3.612 -0.017 -0.657 1.00 98.44 168 PHE A CA 1
ATOM 1317 C C . PHE A 1 168 ? 3.776 1.507 -0.805 1.00 98.44 168 PHE A C 1
ATOM 1319 O O . PHE A 1 168 ? 3.840 2.242 0.187 1.00 98.44 168 PHE A O 1
ATOM 1326 N N . THR A 1 169 ? 3.763 1.998 -2.051 1.00 98.31 169 THR A N 1
ATOM 1327 C CA . THR A 1 169 ? 3.707 3.425 -2.403 1.00 98.31 169 THR A CA 1
ATOM 1328 C C . THR A 1 169 ? 2.437 4.102 -1.874 1.00 98.31 169 THR A C 1
ATOM 1330 O O . THR A 1 169 ? 1.581 3.466 -1.254 1.00 98.31 169 THR A O 1
ATOM 1333 N N . ALA A 1 170 ? 2.279 5.406 -2.131 1.00 98.06 170 ALA A N 1
ATOM 1334 C CA . ALA A 1 170 ? 1.047 6.122 -1.807 1.00 98.06 170 ALA A CA 1
ATOM 1335 C C . ALA A 1 170 ? -0.200 5.359 -2.305 1.00 98.06 170 ALA A C 1
ATOM 1337 O O . ALA A 1 170 ? -0.201 4.749 -3.385 1.00 98.06 170 ALA A O 1
ATOM 1338 N N . PHE A 1 171 ? -1.252 5.363 -1.483 1.00 98.50 171 PHE A N 1
ATOM 1339 C CA . PHE A 1 171 ? -2.423 4.509 -1.680 1.00 98.50 171 PHE A CA 1
ATOM 1340 C C . PHE A 1 171 ? -3.155 4.813 -2.998 1.00 98.50 171 PHE A C 1
ATOM 1342 O O . PHE A 1 171 ? -3.355 3.910 -3.812 1.00 98.50 171 PHE A O 1
ATOM 1349 N N . VAL A 1 172 ? -3.437 6.094 -3.256 1.00 98.69 172 VAL A N 1
ATOM 1350 C CA . VAL A 1 172 ? -3.953 6.592 -4.541 1.00 98.69 172 VAL A CA 1
ATOM 1351 C C . VAL A 1 172 ? -2.844 6.580 -5.594 1.00 98.69 172 VAL A C 1
ATOM 1353 O O . VAL A 1 172 ? -1.763 7.130 -5.377 1.00 98.69 172 VAL A O 1
ATOM 1356 N N . LYS A 1 173 ? -3.114 5.974 -6.755 1.00 98.75 173 LYS A N 1
ATOM 1357 C CA . LYS A 1 173 ? -2.124 5.752 -7.824 1.00 98.75 173 LYS A CA 1
ATOM 1358 C C . LYS A 1 173 ? -1.960 6.928 -8.783 1.00 98.75 173 LYS A C 1
ATOM 1360 O O . LYS A 1 173 ? -0.994 6.946 -9.537 1.00 98.75 173 LYS A O 1
ATOM 1365 N N . ASN A 1 174 ? -2.846 7.923 -8.748 1.00 98.56 174 ASN A N 1
ATOM 1366 C CA . ASN A 1 174 ? -2.709 9.136 -9.556 1.00 98.56 174 ASN A CA 1
ATOM 1367 C C . ASN A 1 174 ? -1.349 9.815 -9.293 1.00 98.56 174 ASN A C 1
ATOM 1369 O O . ASN A 1 174 ? -0.978 10.068 -8.150 1.00 98.56 174 ASN A O 1
ATOM 1373 N N . GLY A 1 175 ? -0.621 10.118 -10.365 1.00 97.88 175 GLY A N 1
ATOM 1374 C CA . GLY A 1 175 ? 0.745 10.642 -10.353 1.00 97.88 175 GLY A CA 1
ATOM 1375 C C . GLY A 1 175 ? 1.842 9.571 -10.402 1.00 97.88 175 GLY A C 1
ATOM 1376 O O . GLY A 1 175 ? 3.009 9.930 -10.540 1.00 97.88 175 GLY A O 1
ATOM 1377 N N . GLN A 1 176 ? 1.506 8.279 -10.322 1.00 98.38 176 GLN A N 1
ATOM 1378 C CA . GLN A 1 176 ? 2.485 7.188 -10.278 1.00 98.38 176 GLN A CA 1
ATOM 1379 C C . GLN A 1 176 ? 2.661 6.502 -11.641 1.00 98.38 176 GLN A C 1
ATOM 1381 O O . GLN A 1 176 ? 1.712 6.326 -12.407 1.00 98.38 176 GLN A O 1
ATOM 1386 N N . MET A 1 177 ? 3.891 6.058 -11.904 1.00 98.12 177 MET A N 1
ATOM 1387 C CA . MET A 1 177 ? 4.195 5.049 -12.918 1.00 98.12 177 MET A CA 1
ATOM 1388 C C . MET A 1 177 ? 4.246 3.688 -12.222 1.00 98.12 177 MET A C 1
ATOM 1390 O O . MET A 1 177 ? 4.890 3.564 -11.182 1.00 98.12 177 MET A O 1
ATOM 1394 N N . VAL A 1 178 ? 3.578 2.681 -12.781 1.00 98.44 178 VAL A N 1
ATOM 1395 C CA . VAL A 1 178 ? 3.558 1.325 -12.216 1.00 98.44 178 VAL A CA 1
ATOM 1396 C C . VAL A 1 178 ? 3.846 0.321 -13.317 1.00 98.44 178 VAL A C 1
ATOM 1398 O O . VAL A 1 178 ? 3.139 0.267 -14.320 1.00 98.44 178 VAL A O 1
ATOM 1401 N N . ASP A 1 179 ? 4.861 -0.503 -13.110 1.00 98.31 179 ASP A N 1
ATOM 1402 C CA . ASP A 1 179 ? 5.192 -1.612 -13.993 1.00 98.31 179 ASP A CA 1
ATOM 1403 C C . ASP A 1 179 ? 4.725 -2.921 -13.350 1.00 98.31 179 ASP A C 1
ATOM 1405 O O . ASP A 1 179 ? 5.106 -3.232 -12.225 1.00 98.31 179 ASP A O 1
ATOM 1409 N N . THR A 1 180 ? 3.896 -3.704 -14.046 1.00 98.50 180 THR A N 1
ATOM 1410 C CA . THR A 1 180 ? 3.458 -5.006 -13.526 1.00 98.50 180 THR A CA 1
ATOM 1411 C C . THR A 1 180 ? 4.505 -6.077 -13.809 1.00 98.50 180 THR A C 1
ATOM 1413 O O . THR A 1 180 ? 4.442 -6.778 -14.822 1.00 98.50 180 THR A O 1
ATOM 1416 N N . TRP A 1 181 ? 5.482 -6.187 -12.914 1.00 98.62 181 TRP A N 1
ATOM 1417 C CA . TRP A 1 181 ? 6.601 -7.123 -13.002 1.00 98.62 181 TRP A CA 1
ATOM 1418 C C . TRP A 1 181 ? 7.005 -7.578 -11.597 1.00 98.62 181 TRP A C 1
ATOM 1420 O O . TRP A 1 181 ? 7.303 -6.740 -10.748 1.00 98.62 181 TRP A O 1
ATOM 1430 N N . ASN A 1 182 ? 6.909 -8.877 -11.313 1.00 98.75 182 ASN A N 1
ATOM 1431 C CA . ASN A 1 182 ? 7.141 -9.419 -9.977 1.00 98.75 182 ASN A CA 1
ATOM 1432 C C . ASN A 1 182 ? 8.612 -9.309 -9.590 1.00 98.75 182 ASN A C 1
ATOM 1434 O O . ASN A 1 182 ? 9.501 -9.844 -10.243 1.00 98.75 182 ASN A O 1
ATOM 1438 N N . GLU A 1 183 ? 8.862 -8.645 -8.470 1.00 97.88 183 GLU A N 1
ATOM 1439 C CA . GLU A 1 183 ? 10.209 -8.405 -7.982 1.00 97.88 183 GLU A CA 1
ATOM 1440 C C . GLU A 1 183 ? 10.281 -8.649 -6.478 1.00 97.88 183 GLU A C 1
ATOM 1442 O O . GLU A 1 183 ? 9.360 -8.353 -5.717 1.00 97.88 183 GLU A O 1
ATOM 1447 N N . ASP A 1 184 ? 11.401 -9.218 -6.052 1.00 97.06 184 ASP A N 1
ATOM 1448 C CA . ASP A 1 184 ? 11.731 -9.398 -4.643 1.00 97.06 184 ASP A CA 1
ATOM 1449 C C . ASP A 1 184 ? 12.564 -8.191 -4.194 1.00 97.06 184 ASP A C 1
ATOM 1451 O O . ASP A 1 184 ? 13.799 -8.218 -4.287 1.00 97.06 184 ASP A O 1
ATOM 1455 N N . GLY A 1 185 ? 11.843 -7.126 -3.819 1.00 94.81 185 GLY A N 1
ATOM 1456 C CA . GLY A 1 185 ? 12.363 -5.787 -3.513 1.00 94.81 185 GLY A CA 1
ATOM 1457 C C . GLY A 1 185 ? 12.002 -5.255 -2.118 1.00 94.81 185 GLY A C 1
ATOM 1458 O O . GLY A 1 185 ? 12.086 -4.046 -1.893 1.00 94.81 185 GLY A O 1
ATOM 1459 N N . GLY A 1 186 ? 11.586 -6.125 -1.191 1.00 95.50 186 GLY A N 1
ATOM 1460 C CA . GLY A 1 186 ? 11.111 -5.705 0.134 1.00 95.50 186 GLY A CA 1
ATOM 1461 C C . GLY A 1 186 ? 9.717 -5.068 0.098 1.00 95.50 186 GLY A C 1
ATOM 1462 O O . GLY A 1 186 ? 9.025 -5.098 -0.922 1.00 95.50 186 GLY A O 1
ATOM 1463 N N . THR A 1 187 ? 9.321 -4.447 1.211 1.00 97.38 187 THR A N 1
ATOM 1464 C CA . THR A 1 187 ? 8.070 -3.668 1.304 1.00 97.38 187 THR A CA 1
ATOM 1465 C C . THR A 1 187 ? 8.265 -2.157 1.216 1.00 97.38 187 THR A C 1
ATOM 1467 O O . THR A 1 187 ? 7.296 -1.419 1.338 1.00 97.38 187 THR A O 1
ATOM 1470 N N . SER A 1 188 ? 9.488 -1.673 0.999 1.00 94.06 188 SER A N 1
ATOM 1471 C CA . SER A 1 188 ? 9.829 -0.248 1.170 1.00 94.06 188 SER A CA 1
ATOM 1472 C C . SER A 1 188 ? 10.251 0.445 -0.135 1.00 94.06 188 SER A C 1
ATOM 1474 O O . SER A 1 188 ? 10.940 1.463 -0.117 1.00 94.06 188 SER A O 1
ATOM 1476 N N . SER A 1 189 ? 9.854 -0.105 -1.288 1.00 94.00 189 SER A N 1
ATOM 1477 C CA . SER A 1 189 ? 10.139 0.444 -2.624 1.00 94.00 189 SER A CA 1
ATOM 1478 C C . SER A 1 189 ? 8.893 0.458 -3.524 1.00 94.00 189 SER A C 1
ATOM 1480 O O . SER A 1 189 ? 7.790 0.092 -3.109 1.00 94.00 189 SER A O 1
ATOM 1482 N N . GLU A 1 190 ? 9.040 0.924 -4.767 1.00 94.75 190 GLU A N 1
ATOM 1483 C CA . GLU A 1 190 ? 8.010 0.817 -5.806 1.00 94.75 190 GLU A CA 1
ATOM 1484 C C . GLU A 1 190 ? 7.828 -0.614 -6.331 1.00 94.75 190 GLU A C 1
ATOM 1486 O O . GLU A 1 190 ? 6.793 -0.922 -6.932 1.00 94.75 190 GLU A O 1
ATOM 1491 N N . GLN A 1 191 ? 8.825 -1.473 -6.099 1.00 96.75 191 GLN A N 1
ATOM 1492 C CA . GLN A 1 191 ? 8.790 -2.889 -6.436 1.00 96.75 191 GLN A CA 1
ATOM 1493 C C . GLN A 1 191 ? 7.869 -3.668 -5.495 1.00 96.75 191 GLN A C 1
ATOM 1495 O O . GLN A 1 191 ? 7.382 -3.176 -4.477 1.00 96.75 191 GLN A O 1
ATOM 1500 N N . THR A 1 192 ? 7.570 -4.905 -5.879 1.00 98.06 192 THR A N 1
ATOM 1501 C CA . THR A 1 192 ? 6.540 -5.706 -5.218 1.00 98.06 192 THR A CA 1
ATOM 1502 C C . THR A 1 192 ? 6.513 -7.142 -5.718 1.00 98.06 192 THR A C 1
ATOM 1504 O O . THR A 1 192 ? 6.677 -7.434 -6.907 1.00 98.06 192 THR A O 1
ATOM 1507 N N . TYR A 1 193 ? 6.168 -8.033 -4.798 1.00 98.62 193 TYR A N 1
ATOM 1508 C CA . TYR A 1 193 ? 6.046 -9.462 -5.032 1.00 98.62 193 TYR A CA 1
ATOM 1509 C C . TYR A 1 193 ? 4.795 -9.859 -5.837 1.00 98.62 193 TYR A C 1
ATOM 1511 O O . TYR A 1 193 ? 4.745 -10.958 -6.401 1.00 98.62 193 TYR A O 1
ATOM 1519 N N . LYS A 1 194 ? 3.750 -9.013 -5.834 1.00 98.81 194 LYS A N 1
ATOM 1520 C CA . LYS A 1 194 ? 2.379 -9.384 -6.242 1.00 98.81 194 LYS A CA 1
ATOM 1521 C C . LYS A 1 194 ? 1.781 -8.375 -7.216 1.00 98.81 194 LYS A C 1
ATOM 1523 O O . LYS A 1 194 ? 0.993 -7.515 -6.814 1.00 98.81 194 LYS A O 1
ATOM 1528 N N . ASN A 1 195 ? 2.141 -8.468 -8.493 1.00 98.69 195 ASN A N 1
ATOM 1529 C CA . ASN A 1 195 ? 1.627 -7.598 -9.551 1.00 98.69 195 ASN A CA 1
ATOM 1530 C C . ASN A 1 195 ? 0.320 -8.078 -10.152 1.00 98.69 195 ASN A C 1
ATOM 1532 O O . ASN A 1 195 ? 0.220 -9.185 -10.668 1.00 98.69 195 ASN A O 1
ATOM 1536 N N . VAL A 1 196 ? -0.672 -7.191 -10.159 1.00 98.69 196 VAL A N 1
ATOM 1537 C CA . VAL A 1 196 ? -1.979 -7.459 -10.750 1.00 98.69 196 VAL A CA 1
ATOM 1538 C C . VAL A 1 196 ? -2.280 -6.330 -11.718 1.00 98.69 196 VAL A C 1
ATOM 1540 O O . VAL A 1 196 ? -2.364 -5.176 -11.321 1.00 98.69 196 VAL A O 1
ATOM 1543 N N . SER A 1 197 ? -2.470 -6.638 -12.995 1.00 98.25 197 SER A N 1
ATOM 1544 C CA . SER A 1 197 ? -2.782 -5.656 -14.040 1.00 98.25 197 SER A CA 1
ATOM 1545 C C . SER A 1 197 ? -4.252 -5.205 -14.010 1.00 98.25 197 SER A C 1
ATOM 1547 O O . SER A 1 197 ? -4.896 -5.070 -15.049 1.00 98.25 197 SER A O 1
ATOM 1549 N N . PHE A 1 198 ? -4.798 -4.987 -12.811 1.00 98.88 198 PHE A N 1
ATOM 1550 C CA . PHE A 1 198 ? -6.162 -4.532 -12.560 1.00 98.88 198 PHE A CA 1
ATOM 1551 C C . PHE A 1 198 ? -6.158 -3.308 -11.648 1.00 98.88 198 PHE A C 1
ATOM 1553 O O . PHE A 1 198 ? -5.526 -3.323 -10.592 1.00 98.88 198 PHE A O 1
ATOM 1560 N N . TYR A 1 199 ? -6.893 -2.270 -12.041 1.00 98.88 199 TYR A N 1
ATOM 1561 C CA . TYR A 1 199 ? -7.166 -1.119 -11.187 1.00 98.88 199 TYR A CA 1
ATOM 1562 C C . TYR A 1 199 ? -8.669 -0.888 -11.036 1.00 98.88 199 TYR A C 1
ATOM 1564 O O . TYR A 1 199 ? -9.457 -1.246 -11.911 1.00 98.88 199 TYR A O 1
ATOM 1572 N N . ILE A 1 200 ? -9.049 -0.237 -9.942 1.00 98.62 200 ILE A N 1
ATOM 1573 C CA . ILE A 1 200 ? -10.416 0.199 -9.632 1.00 98.62 200 ILE A CA 1
ATOM 1574 C C . ILE A 1 200 ? -10.425 1.704 -9.358 1.00 98.62 200 ILE A C 1
ATOM 1576 O O . ILE A 1 200 ? -9.404 2.256 -8.942 1.00 98.62 200 ILE A O 1
ATOM 1580 N N . THR A 1 201 ? -11.550 2.374 -9.603 1.00 98.62 201 THR A N 1
ATOM 1581 C CA . THR A 1 201 ? -11.713 3.811 -9.350 1.00 98.62 201 THR A CA 1
ATOM 1582 C C . THR A 1 201 ? -12.824 4.103 -8.345 1.00 98.62 201 THR A C 1
ATOM 1584 O O . THR A 1 201 ? -13.737 3.298 -8.155 1.00 98.62 201 THR A O 1
ATOM 1587 N N . ASN A 1 202 ? -12.799 5.297 -7.749 1.00 97.12 202 ASN A N 1
ATOM 1588 C CA . ASN A 1 202 ? -13.910 5.822 -6.939 1.00 97.12 202 ASN A CA 1
ATOM 1589 C C . ASN A 1 202 ? -15.129 6.266 -7.786 1.00 97.12 202 ASN A C 1
ATOM 1591 O O . ASN A 1 202 ? -16.029 6.935 -7.287 1.00 97.12 202 ASN A O 1
ATOM 1595 N N . ARG A 1 203 ? -15.173 5.920 -9.081 1.00 95.69 203 ARG A N 1
ATOM 1596 C CA . ARG A 1 203 ? -16.292 6.202 -9.999 1.00 95.69 203 ARG A CA 1
ATOM 1597 C C . ARG A 1 203 ? -17.076 4.948 -10.389 1.00 95.69 203 ARG A C 1
ATOM 1599 O O . ARG A 1 203 ? -17.810 4.968 -11.375 1.00 95.69 203 ARG A O 1
ATOM 1606 N N . GLY A 1 204 ? -16.916 3.855 -9.642 1.00 95.25 204 GLY A N 1
ATOM 1607 C CA . GLY A 1 204 ? -17.706 2.641 -9.853 1.00 95.25 204 GLY A CA 1
ATOM 1608 C C . GLY A 1 204 ? -17.337 1.890 -11.136 1.00 95.25 204 GLY A C 1
ATOM 1609 O O . GLY A 1 204 ? -18.195 1.372 -11.856 1.00 95.25 204 GLY A O 1
ATOM 1610 N N . TYR A 1 205 ? -16.048 1.848 -11.477 1.00 98.56 205 TYR A N 1
ATOM 1611 C CA . TYR A 1 205 ? -15.555 0.950 -12.516 1.00 98.56 205 TYR A CA 1
ATOM 1612 C C . TYR A 1 205 ? -14.110 0.523 -12.255 1.00 98.56 205 TYR A C 1
ATOM 1614 O O . TYR A 1 205 ? -13.374 1.146 -11.491 1.00 98.56 205 TYR A O 1
ATOM 1622 N N . GLY A 1 206 ? -13.699 -0.560 -12.903 1.00 98.69 206 GLY A N 1
ATOM 1623 C CA . GLY A 1 206 ? -12.323 -1.032 -12.915 1.00 98.69 206 GLY A CA 1
ATOM 1624 C C . GLY A 1 206 ? -11.889 -1.461 -14.306 1.00 98.69 206 GLY A C 1
ATOM 1625 O O . GLY A 1 206 ? -12.714 -1.636 -15.206 1.00 98.69 206 GLY A O 1
ATOM 1626 N N . VAL A 1 207 ? -10.582 -1.619 -14.489 1.00 98.94 207 VAL A N 1
ATOM 1627 C CA . VAL A 1 207 ? -9.989 -2.038 -15.759 1.00 98.94 207 VAL A CA 1
ATOM 1628 C C . VAL A 1 207 ? -8.960 -3.123 -15.519 1.00 98.94 207 VAL A C 1
ATOM 1630 O O . VAL A 1 207 ? -8.008 -2.922 -14.769 1.00 98.94 207 VAL A O 1
ATOM 1633 N N . PHE A 1 208 ? -9.147 -4.267 -16.174 1.00 98.94 208 PHE A N 1
ATOM 1634 C CA . PHE A 1 208 ? -8.208 -5.386 -16.165 1.00 98.94 208 PHE A CA 1
ATOM 1635 C C . PHE A 1 208 ? -7.499 -5.485 -17.517 1.00 98.94 208 PHE A C 1
ATOM 1637 O O . PHE A 1 208 ? -8.149 -5.720 -18.532 1.00 98.94 208 PHE A O 1
ATOM 1644 N N . VAL A 1 209 ? -6.178 -5.327 -17.542 1.00 98.88 209 VAL A N 1
ATOM 1645 C CA . VAL A 1 209 ? -5.343 -5.489 -18.740 1.00 98.88 209 VAL A CA 1
ATOM 1646 C C . VAL A 1 209 ? -4.837 -6.929 -18.792 1.00 98.88 209 VAL A C 1
ATOM 1648 O O . VAL A 1 209 ? -4.059 -7.356 -17.941 1.00 98.88 209 VAL A O 1
ATOM 1651 N N . ARG A 1 210 ? -5.282 -7.710 -19.779 1.00 98.06 210 ARG A N 1
ATOM 1652 C CA . ARG A 1 210 ? -5.094 -9.170 -19.819 1.00 98.06 210 ARG A CA 1
ATOM 1653 C C . ARG A 1 210 ? -3.772 -9.564 -20.487 1.00 98.06 210 ARG A C 1
ATOM 1655 O O . ARG A 1 210 ? -3.755 -10.254 -21.500 1.00 98.06 210 ARG A O 1
ATOM 1662 N N . HIS A 1 211 ? -2.666 -9.130 -19.894 1.00 98.38 211 HIS A N 1
ATOM 1663 C CA . HIS A 1 211 ? -1.306 -9.395 -20.365 1.00 98.38 211 HIS A CA 1
ATOM 1664 C C . HIS A 1 211 ? -0.430 -9.855 -19.191 1.00 98.38 211 HIS A C 1
ATOM 1666 O O . HIS A 1 211 ? -0.217 -9.060 -18.275 1.00 98.38 211 HIS A O 1
ATOM 1672 N N . PRO A 1 212 ? 0.020 -11.128 -19.161 1.00 98.38 212 PRO A N 1
ATOM 1673 C CA . PRO A 1 212 ? 0.908 -11.621 -18.106 1.00 98.38 212 PRO A CA 1
ATOM 1674 C C . PRO A 1 212 ? 2.311 -11.020 -18.126 1.00 98.38 212 PRO A C 1
ATOM 1676 O O . PRO A 1 212 ? 2.944 -10.910 -17.082 1.00 98.38 212 PRO A O 1
ATOM 1679 N N . GLU A 1 213 ? 2.809 -10.641 -19.295 1.00 97.88 213 GLU A N 1
ATOM 1680 C CA . GLU A 1 213 ? 4.064 -9.919 -19.451 1.00 97.88 213 GLU A CA 1
ATOM 1681 C C . GLU A 1 213 ? 4.022 -8.524 -18.805 1.00 97.88 213 GLU A C 1
ATOM 1683 O O . GLU A 1 213 ? 3.009 -8.074 -18.266 1.00 97.88 213 GLU A O 1
ATOM 1688 N N . LYS A 1 214 ? 5.147 -7.808 -18.866 1.00 98.38 214 LYS A N 1
ATOM 1689 C CA . LYS A 1 214 ? 5.256 -6.453 -18.330 1.00 98.38 214 LYS A CA 1
ATOM 1690 C C . LYS A 1 214 ? 4.248 -5.507 -18.998 1.00 98.38 214 LYS A C 1
ATOM 1692 O O . LYS A 1 214 ? 4.392 -5.167 -20.173 1.00 98.38 214 LYS A O 1
ATOM 1697 N N . VAL A 1 215 ? 3.292 -5.007 -18.217 1.00 98.75 215 VAL A N 1
ATOM 1698 C CA . VAL A 1 215 ? 2.431 -3.881 -18.591 1.00 98.75 215 VAL A CA 1
ATOM 1699 C C . VAL A 1 215 ? 2.937 -2.644 -17.871 1.00 98.75 215 VAL A C 1
ATOM 1701 O O . VAL A 1 215 ? 3.104 -2.642 -16.653 1.00 98.75 215 VAL A O 1
ATOM 1704 N N . SER A 1 216 ? 3.187 -1.585 -18.632 1.00 98.69 216 SER A N 1
ATOM 1705 C CA . SER A 1 216 ? 3.660 -0.321 -18.083 1.00 98.69 216 SER A CA 1
ATOM 1706 C C . SER A 1 216 ? 2.521 0.685 -18.019 1.00 98.69 216 SER A C 1
ATOM 1708 O O . SER A 1 216 ? 2.021 1.127 -19.063 1.00 98.69 216 SER A O 1
ATOM 1710 N N . PHE A 1 217 ? 2.122 1.037 -16.798 1.00 98.88 217 PHE A N 1
ATOM 1711 C CA . PHE A 1 217 ? 1.073 1.998 -16.490 1.00 98.88 217 PHE A CA 1
ATOM 1712 C C . PHE A 1 217 ? 1.662 3.381 -16.198 1.00 98.88 217 PHE A C 1
ATOM 1714 O O . PHE A 1 217 ? 2.643 3.524 -15.473 1.00 98.88 217 PHE A O 1
ATOM 1721 N N . GLU A 1 218 ? 1.022 4.411 -16.739 1.00 98.69 218 GLU A N 1
ATOM 1722 C CA . GLU A 1 218 ? 1.241 5.817 -16.402 1.00 98.69 218 GLU A CA 1
ATOM 1723 C C . GLU A 1 218 ? -0.103 6.373 -15.914 1.00 98.69 218 GLU A C 1
ATOM 1725 O O . GLU A 1 218 ? -0.982 6.698 -16.719 1.00 98.69 218 GLU A O 1
ATOM 1730 N N . ILE A 1 219 ? -0.303 6.426 -14.597 1.00 98.62 219 ILE A N 1
ATOM 1731 C CA . ILE A 1 219 ? -1.575 6.816 -13.988 1.00 98.62 219 ILE A CA 1
ATOM 1732 C C . ILE A 1 219 ? -1.505 8.304 -13.682 1.00 98.62 219 ILE A C 1
ATOM 1734 O O . ILE A 1 219 ? -0.932 8.708 -12.677 1.00 98.62 219 ILE A O 1
ATOM 1738 N N . ALA A 1 220 ? -2.051 9.146 -14.556 1.00 97.62 220 ALA A N 1
ATOM 1739 C CA . ALA A 1 220 ? -1.939 10.601 -14.449 1.00 97.62 220 ALA A CA 1
ATOM 1740 C C . ALA A 1 220 ? -0.483 11.129 -14.343 1.00 97.62 220 ALA A C 1
ATOM 1742 O O . ALA A 1 220 ? -0.266 12.248 -13.886 1.00 97.62 220 ALA A O 1
ATOM 1743 N N . SER A 1 221 ? 0.514 10.346 -14.775 1.00 97.12 221 SER A N 1
ATOM 1744 C CA . SER A 1 221 ? 1.953 10.643 -14.644 1.00 97.12 221 SER A CA 1
ATOM 1745 C C . SER A 1 221 ? 2.623 11.093 -15.951 1.00 97.12 221 SER A C 1
ATOM 1747 O O . SER A 1 221 ? 3.623 11.812 -15.925 1.00 97.12 221 SER A O 1
ATOM 1749 N N . GLU A 1 222 ? 2.076 10.705 -17.109 1.00 95.81 222 GLU A N 1
ATOM 1750 C CA . GLU A 1 222 ? 2.462 11.247 -18.423 1.00 95.81 222 GLU A CA 1
ATOM 1751 C C . GLU A 1 222 ? 1.487 12.339 -18.881 1.00 95.81 222 GLU A C 1
ATOM 1753 O O . GLU A 1 222 ? 1.889 13.436 -19.267 1.00 95.81 222 GLU A O 1
ATOM 1758 N N . ARG A 1 223 ? 0.185 12.050 -18.804 1.00 94.81 223 ARG A N 1
ATOM 1759 C CA . ARG A 1 223 ? -0.896 13.016 -19.012 1.00 94.81 223 ARG A CA 1
ATOM 1760 C C . ARG A 1 223 ? -1.800 13.002 -17.792 1.00 94.81 223 ARG A C 1
ATOM 1762 O O . ARG A 1 223 ? -2.415 11.983 -17.514 1.00 94.81 223 ARG A O 1
ATOM 1769 N N . CYS A 1 224 ? -1.924 14.141 -17.115 1.00 95.38 224 CYS A N 1
ATOM 1770 C CA . CYS A 1 224 ? -2.526 14.244 -15.779 1.00 95.38 224 CYS A CA 1
ATOM 1771 C C . CYS A 1 224 ? -4.020 13.878 -15.682 1.00 95.38 224 CYS A C 1
ATOM 1773 O O . CYS A 1 224 ? -4.555 13.818 -14.583 1.00 95.38 224 CYS A O 1
ATOM 1775 N N . SER A 1 225 ? -4.701 13.659 -16.807 1.00 96.62 225 SER A N 1
ATOM 1776 C CA . SER A 1 225 ? -6.119 13.284 -16.868 1.00 96.62 225 SER A CA 1
ATOM 1777 C C . SER A 1 225 ? -6.349 11.955 -17.593 1.00 96.62 225 SER A C 1
ATOM 1779 O O . SER A 1 225 ? -7.443 11.722 -18.105 1.00 96.62 225 SER A O 1
ATOM 1781 N N . LEU A 1 226 ? -5.315 11.114 -17.718 1.00 97.94 226 LEU A N 1
ATOM 1782 C CA . LEU A 1 226 ? -5.395 9.804 -18.360 1.00 97.94 226 LEU A CA 1
ATOM 1783 C C . LEU A 1 226 ? -4.730 8.728 -17.493 1.00 97.94 226 LEU A C 1
ATOM 1785 O O . LEU A 1 226 ? -3.654 8.948 -16.938 1.00 97.94 226 LEU A O 1
ATOM 1789 N N . THR A 1 227 ? -5.321 7.539 -17.481 1.00 98.38 227 THR A N 1
ATOM 1790 C CA . THR A 1 227 ? -4.666 6.296 -17.074 1.00 98.38 227 THR A CA 1
ATOM 1791 C C . THR A 1 227 ? -4.209 5.580 -18.333 1.00 98.38 227 THR A C 1
ATOM 1793 O O . THR A 1 227 ? -5.011 4.987 -19.056 1.00 98.38 227 THR A O 1
ATOM 1796 N N . GLN A 1 228 ? -2.918 5.691 -18.631 1.00 98.69 228 GLN A N 1
ATOM 1797 C CA . GLN A 1 228 ? -2.295 5.034 -19.773 1.00 98.69 228 GLN A CA 1
ATOM 1798 C C . GLN A 1 228 ? -1.739 3.672 -19.371 1.00 98.69 228 GLN A C 1
ATOM 1800 O O . GLN A 1 228 ? -1.163 3.526 -18.299 1.00 98.69 228 GLN A O 1
ATOM 1805 N N . PHE A 1 229 ? -1.855 2.696 -20.267 1.00 98.81 229 PHE A N 1
ATOM 1806 C CA . PHE A 1 229 ? -1.196 1.402 -20.149 1.00 98.81 229 PHE A CA 1
ATOM 1807 C C . PHE A 1 229 ? -0.704 0.924 -21.510 1.00 98.81 229 PHE A C 1
ATOM 1809 O O . PHE A 1 229 ? -1.328 1.149 -22.551 1.00 98.81 229 PHE A O 1
ATOM 1816 N N . SER A 1 230 ? 0.464 0.292 -21.497 1.00 98.75 230 SER A N 1
ATOM 1817 C CA . SER A 1 230 ? 1.149 -0.147 -22.708 1.00 98.75 230 SER A CA 1
ATOM 1818 C C . SER A 1 230 ? 1.842 -1.479 -22.509 1.00 98.75 230 SER A C 1
ATOM 1820 O O . SER A 1 230 ? 2.347 -1.765 -21.422 1.00 98.75 230 SER A O 1
ATOM 1822 N N . VAL A 1 231 ? 1.869 -2.264 -23.579 1.00 97.94 231 VAL A N 1
ATOM 1823 C CA . VAL A 1 231 ? 2.515 -3.573 -23.639 1.00 97.94 231 VAL A CA 1
ATOM 1824 C C . VAL A 1 231 ? 3.345 -3.660 -24.912 1.00 97.94 231 VAL A C 1
ATOM 1826 O O . VAL A 1 231 ? 2.954 -3.121 -25.953 1.00 97.94 231 VAL A O 1
ATOM 1829 N N . GLU A 1 232 ? 4.512 -4.291 -24.823 1.00 97.00 232 GLU A N 1
ATOM 1830 C CA . GLU A 1 232 ? 5.345 -4.565 -25.992 1.00 97.00 232 GLU A CA 1
ATOM 1831 C C . GLU A 1 232 ? 4.669 -5.633 -26.862 1.00 97.00 232 GLU A C 1
ATOM 1833 O O . GLU A 1 232 ? 4.271 -6.685 -26.374 1.00 97.00 232 GLU A O 1
ATOM 1838 N N . GLY A 1 233 ? 4.503 -5.359 -28.155 1.00 95.12 233 GLY A N 1
ATOM 1839 C CA . GLY A 1 233 ? 3.850 -6.259 -29.098 1.00 95.12 233 GLY A CA 1
ATOM 1840 C C . GLY A 1 233 ? 2.894 -5.559 -30.063 1.00 95.12 233 GLY A C 1
ATOM 1841 O O . GLY A 1 233 ? 2.937 -4.348 -30.277 1.00 95.12 233 GLY A O 1
ATOM 1842 N N . GLN A 1 234 ? 2.039 -6.368 -30.692 1.00 96.00 234 GLN A N 1
ATOM 1843 C CA . GLN A 1 234 ? 1.110 -5.955 -31.757 1.00 96.00 234 GLN A CA 1
ATOM 1844 C C . GLN A 1 234 ? -0.364 -6.000 -31.330 1.00 96.00 234 GLN A C 1
ATOM 1846 O O . GLN A 1 234 ? -1.249 -5.657 -32.119 1.00 96.00 234 GLN A O 1
ATOM 1851 N N . ILE A 1 235 ? -0.630 -6.453 -30.102 1.00 96.81 235 ILE A N 1
ATOM 1852 C CA . ILE A 1 235 ? -1.966 -6.691 -29.558 1.00 96.81 235 ILE A CA 1
ATOM 1853 C C . ILE A 1 235 ? -2.023 -6.140 -28.130 1.00 96.81 235 ILE A C 1
ATOM 1855 O O . ILE A 1 235 ? -1.095 -6.364 -27.360 1.00 96.81 235 ILE A O 1
ATOM 1859 N N . LEU A 1 236 ? -3.110 -5.445 -27.790 1.00 98.19 236 LEU A N 1
ATOM 1860 C CA . LEU A 1 236 ? -3.453 -5.046 -26.422 1.00 98.19 236 LEU A CA 1
ATOM 1861 C C . LEU A 1 236 ? -4.903 -5.438 -26.126 1.00 98.19 236 LEU A C 1
ATOM 1863 O O . LEU A 1 236 ? -5.802 -5.022 -26.851 1.00 98.19 236 LEU A O 1
ATOM 1867 N N . GLU A 1 237 ? -5.135 -6.208 -25.067 1.00 98.50 237 GLU A N 1
ATOM 1868 C CA . GLU A 1 237 ? -6.455 -6.650 -24.611 1.00 98.50 237 GLU A CA 1
ATOM 1869 C C . GLU A 1 237 ? -6.722 -6.174 -23.178 1.00 98.50 237 GLU A C 1
ATOM 1871 O O . GLU A 1 237 ? -5.918 -6.394 -22.269 1.00 98.50 237 GLU A O 1
ATOM 1876 N N . TYR A 1 238 ? -7.862 -5.520 -22.965 1.00 98.88 238 TYR A N 1
ATOM 1877 C CA . TYR A 1 238 ? -8.298 -5.067 -21.647 1.00 98.88 238 TYR A CA 1
ATOM 1878 C C . TYR A 1 238 ? -9.817 -5.158 -21.487 1.00 98.88 238 TYR A C 1
ATOM 1880 O O . TYR A 1 238 ? -10.558 -5.197 -22.466 1.00 98.88 238 TYR A O 1
ATOM 1888 N N . PHE A 1 239 ? -10.287 -5.177 -20.244 1.00 98.88 239 PHE A N 1
ATOM 1889 C CA . PHE A 1 239 ? -11.699 -5.269 -19.883 1.00 98.88 239 PHE A CA 1
ATOM 1890 C C . PHE A 1 239 ? -12.086 -4.078 -19.025 1.00 98.88 239 PHE A C 1
ATOM 1892 O O . PHE A 1 239 ? -11.452 -3.850 -18.000 1.00 98.88 239 PHE A O 1
ATOM 1899 N N . VAL A 1 240 ? -13.135 -3.357 -19.414 1.00 98.88 240 VAL A N 1
ATOM 1900 C CA . VAL A 1 240 ? -13.800 -2.377 -18.547 1.00 98.88 240 VAL A CA 1
ATOM 1901 C C . VAL A 1 240 ? -14.901 -3.102 -17.785 1.00 98.88 240 VAL A C 1
ATOM 1903 O O . VAL A 1 240 ? -15.757 -3.748 -18.391 1.00 98.88 240 VAL A O 1
ATOM 1906 N N . ILE A 1 241 ? -14.848 -3.015 -16.460 1.00 98.81 241 ILE A N 1
ATOM 1907 C CA . ILE A 1 241 ? -15.726 -3.708 -15.518 1.00 98.81 241 ILE A CA 1
ATOM 1908 C C . ILE A 1 241 ? -16.528 -2.644 -14.780 1.00 98.81 241 ILE A C 1
ATOM 1910 O O . ILE A 1 241 ? -15.965 -1.892 -13.989 1.00 98.81 241 ILE A O 1
ATOM 1914 N N . TYR A 1 242 ? -17.829 -2.563 -15.042 1.00 98.44 242 TYR A N 1
ATOM 1915 C CA . TYR A 1 242 ? -18.688 -1.540 -14.450 1.00 98.44 242 TYR A CA 1
ATOM 1916 C C . TYR A 1 242 ? -19.444 -2.060 -13.230 1.00 98.44 242 TYR A C 1
ATOM 1918 O O . TYR A 1 242 ? -19.962 -3.178 -13.238 1.00 98.44 242 TYR A O 1
ATOM 1926 N N . GLY A 1 243 ? -19.558 -1.231 -12.199 1.00 94.38 243 GLY A N 1
ATOM 1927 C CA . GLY A 1 243 ? -20.387 -1.465 -11.025 1.00 94.38 243 GLY A CA 1
ATOM 1928 C C . GLY A 1 243 ? -20.482 -0.168 -10.226 1.00 94.38 243 GLY A C 1
ATOM 1929 O O . GLY A 1 243 ? -19.454 0.243 -9.699 1.00 94.38 243 GLY A O 1
ATOM 1930 N N . PRO A 1 244 ? -21.655 0.490 -10.140 1.00 88.88 244 PRO A N 1
ATOM 1931 C CA . PRO A 1 244 ? -21.757 1.803 -9.499 1.00 88.88 244 PRO A CA 1
ATOM 1932 C C . PRO A 1 244 ? -21.273 1.779 -8.040 1.00 88.88 244 PRO A C 1
ATOM 1934 O O . PRO A 1 244 ? -20.700 2.758 -7.579 1.00 88.88 244 PRO A O 1
ATOM 1937 N N . ASP A 1 245 ? -21.413 0.638 -7.358 1.00 95.44 245 ASP A N 1
ATOM 1938 C CA . ASP A 1 245 ? -20.716 0.325 -6.108 1.00 95.44 245 ASP A CA 1
ATOM 1939 C C . ASP A 1 245 ? -19.336 -0.315 -6.409 1.00 95.44 245 ASP A C 1
ATOM 1941 O O . ASP A 1 245 ? -19.275 -1.345 -7.094 1.00 95.44 245 ASP A O 1
ATOM 1945 N N . PRO A 1 246 ? -18.215 0.210 -5.872 1.00 97.06 246 PRO A N 1
ATOM 1946 C CA . PRO A 1 246 ? -16.892 -0.410 -5.988 1.00 97.06 246 PRO A CA 1
ATOM 1947 C C . PRO A 1 246 ? -16.835 -1.907 -5.623 1.00 97.06 246 PRO A C 1
ATOM 1949 O O . PRO A 1 246 ? -16.051 -2.660 -6.208 1.00 97.06 246 PRO A O 1
ATOM 1952 N N . LYS A 1 247 ? -17.680 -2.389 -4.702 1.00 98.25 247 LYS A N 1
ATOM 1953 C CA . LYS A 1 247 ? -17.780 -3.825 -4.389 1.00 98.25 247 LYS A CA 1
ATOM 1954 C C . LYS A 1 247 ? -18.300 -4.638 -5.568 1.00 98.25 247 LYS A C 1
ATOM 1956 O O . LYS A 1 247 ? -17.825 -5.752 -5.777 1.00 98.25 247 LYS A O 1
ATOM 1961 N N . ASP A 1 248 ? -19.217 -4.102 -6.371 1.00 98.00 248 ASP A N 1
ATOM 1962 C CA . ASP A 1 248 ? -19.709 -4.783 -7.574 1.00 98.00 248 ASP A CA 1
ATOM 1963 C C . ASP A 1 248 ? -18.609 -4.950 -8.619 1.00 98.00 248 ASP A C 1
ATOM 1965 O O . ASP A 1 248 ? -18.550 -5.979 -9.298 1.00 98.00 248 ASP A O 1
ATOM 1969 N N . VAL A 1 249 ? -17.704 -3.974 -8.723 1.00 98.62 249 VAL A N 1
ATOM 1970 C CA . VAL A 1 249 ? -16.524 -4.086 -9.586 1.00 98.62 249 VAL A CA 1
ATOM 1971 C C . VAL A 1 249 ? -15.654 -5.262 -9.135 1.00 98.62 249 VAL A C 1
ATOM 1973 O O . VAL A 1 249 ? -15.285 -6.094 -9.965 1.00 98.62 249 VAL A O 1
ATOM 1976 N N . LEU A 1 250 ? -15.378 -5.393 -7.832 1.00 98.56 250 LEU A N 1
ATOM 1977 C CA . LEU A 1 250 ? -14.612 -6.523 -7.286 1.00 98.56 250 LEU A CA 1
ATOM 1978 C C . LEU A 1 250 ? -15.341 -7.862 -7.453 1.00 98.56 250 LEU A C 1
ATOM 1980 O O . LEU A 1 250 ? -14.717 -8.851 -7.852 1.00 98.56 250 LEU A O 1
ATOM 1984 N N . ARG A 1 251 ? -16.664 -7.904 -7.235 1.00 98.69 251 ARG A N 1
ATOM 1985 C CA . ARG A 1 251 ? -17.492 -9.097 -7.484 1.00 98.69 251 ARG A CA 1
ATOM 1986 C C . ARG A 1 251 ? -17.345 -9.580 -8.915 1.00 98.69 251 ARG A C 1
ATOM 1988 O O . ARG A 1 251 ? -17.147 -10.774 -9.149 1.00 98.69 251 ARG A O 1
ATOM 1995 N N . LYS A 1 252 ? -17.414 -8.658 -9.875 1.00 98.56 252 LYS A N 1
ATOM 1996 C CA . LYS A 1 252 ? -17.301 -8.960 -11.304 1.00 98.56 252 LYS A CA 1
ATOM 1997 C C . LYS A 1 252 ? -15.875 -9.330 -11.693 1.00 98.56 252 LYS A C 1
ATOM 1999 O O . LYS A 1 252 ? -15.688 -10.340 -12.361 1.00 98.56 252 LYS A O 1
ATOM 2004 N N . TYR A 1 253 ? -14.870 -8.600 -11.211 1.00 98.81 253 TYR A N 1
ATOM 2005 C CA . TYR A 1 253 ? -13.461 -8.912 -11.458 1.00 98.81 253 TYR A CA 1
ATOM 2006 C C . TYR A 1 253 ? -13.071 -10.305 -10.949 1.00 98.81 253 TYR A C 1
ATOM 2008 O O . TYR A 1 253 ? -12.454 -11.085 -11.675 1.00 98.81 253 TYR A O 1
ATOM 2016 N N . THR A 1 254 ? -13.471 -10.663 -9.730 1.00 98.62 254 THR A N 1
ATOM 2017 C CA . THR A 1 254 ? -13.203 -11.996 -9.167 1.00 98.62 254 THR A CA 1
ATOM 2018 C C . THR A 1 254 ? -14.058 -13.081 -9.821 1.00 98.62 254 THR A C 1
ATOM 2020 O O . THR A 1 254 ? -13.593 -14.201 -9.989 1.00 98.62 254 THR A O 1
ATOM 2023 N N . SER A 1 255 ? -15.272 -12.778 -10.288 1.00 98.38 255 SER A N 1
ATOM 2024 C CA . SER A 1 255 ? -16.035 -13.730 -11.114 1.00 98.38 255 SER A CA 1
ATOM 2025 C C . SER A 1 255 ? -15.346 -13.982 -12.458 1.00 98.38 255 SER A C 1
ATOM 2027 O O . SER A 1 255 ? -15.289 -15.123 -12.911 1.00 98.38 255 SER A O 1
ATOM 2029 N N . LEU A 1 256 ? -14.761 -12.939 -13.057 1.00 98.44 256 LEU A N 1
ATOM 2030 C CA . LEU A 1 256 ? -14.010 -13.014 -14.308 1.00 98.44 256 LEU A CA 1
ATOM 2031 C C . LEU A 1 256 ? -12.686 -13.772 -14.145 1.00 98.44 256 LEU A C 1
ATOM 2033 O O . LEU A 1 256 ? -12.333 -14.541 -15.028 1.00 98.44 256 LEU A O 1
ATOM 2037 N N . THR A 1 257 ? -11.949 -13.570 -13.052 1.00 98.44 257 THR A N 1
ATOM 2038 C CA . THR A 1 257 ? -10.557 -14.057 -12.910 1.00 98.44 257 THR A CA 1
ATOM 2039 C C . THR A 1 257 ? -10.371 -15.206 -11.913 1.00 98.44 257 THR A C 1
ATOM 2041 O O . THR A 1 257 ? -9.316 -15.839 -11.904 1.00 98.44 257 THR A O 1
ATOM 2044 N N . GLY A 1 258 ? -11.386 -15.512 -11.102 1.00 98.12 258 GLY A N 1
ATOM 2045 C CA . GLY A 1 258 ? -11.375 -16.555 -10.075 1.00 98.12 258 GLY A CA 1
ATOM 2046 C C . GLY A 1 258 ? -11.720 -16.013 -8.685 1.00 98.12 258 GLY A C 1
ATOM 2047 O O . GLY A 1 258 ? -11.184 -14.990 -8.250 1.00 98.12 258 GLY A O 1
ATOM 2048 N N . LYS A 1 259 ? -12.621 -16.698 -7.977 1.00 98.12 259 LYS A N 1
ATOM 2049 C CA . LYS A 1 259 ? -13.003 -16.347 -6.604 1.00 98.12 259 LYS A CA 1
ATOM 2050 C C . LYS A 1 259 ? -11.937 -16.810 -5.603 1.00 98.12 259 LYS A C 1
ATOM 2052 O O . LYS A 1 259 ? -11.363 -17.879 -5.813 1.00 98.12 259 LYS A O 1
ATOM 2057 N N . PRO A 1 260 ? -11.666 -16.057 -4.522 1.00 98.56 260 PRO A N 1
ATOM 2058 C CA . PRO A 1 260 ? -10.828 -16.555 -3.437 1.00 98.56 260 PRO A CA 1
ATOM 2059 C C . PRO A 1 260 ? -11.382 -17.864 -2.867 1.00 98.56 260 PRO A C 1
ATOM 2061 O O . PRO A 1 260 ? -12.581 -17.956 -2.631 1.00 98.56 260 PRO A O 1
ATOM 2064 N N . ALA A 1 261 ? -10.552 -18.884 -2.636 1.00 98.56 261 ALA A N 1
ATOM 2065 C CA . ALA A 1 261 ? -11.002 -20.064 -1.888 1.00 98.56 261 ALA A CA 1
ATOM 2066 C C . ALA A 1 261 ? -11.294 -19.686 -0.425 1.00 98.56 261 ALA A C 1
ATOM 2068 O O . ALA A 1 261 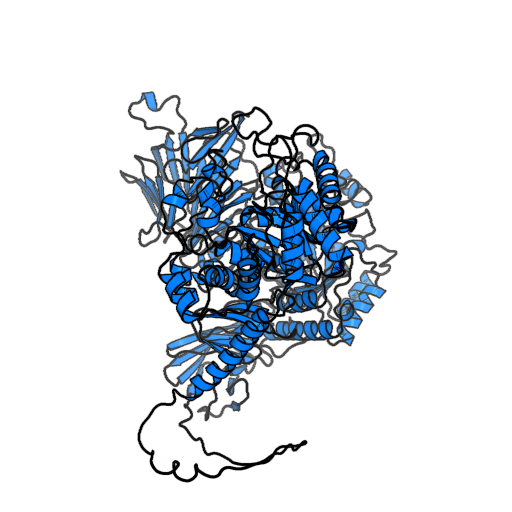? -10.718 -18.727 0.078 1.00 98.56 261 ALA A O 1
ATOM 2069 N N . LEU A 1 262 ? -12.169 -20.420 0.265 1.00 98.56 262 LEU A N 1
ATOM 2070 C CA . LEU A 1 262 ? -12.415 -20.219 1.696 1.00 98.56 262 LEU A CA 1
ATOM 2071 C C . LEU A 1 262 ? -11.319 -20.931 2.514 1.00 98.56 262 LEU A C 1
ATOM 2073 O O . LEU A 1 262 ? -11.275 -22.161 2.474 1.00 98.56 262 LEU A O 1
ATOM 2077 N N . PRO A 1 263 ? -10.449 -20.216 3.256 1.00 98.50 263 PRO A N 1
ATOM 2078 C CA . PRO A 1 263 ? -9.467 -20.855 4.125 1.00 98.50 263 PRO A CA 1
ATOM 2079 C C . PRO A 1 263 ? -10.154 -21.572 5.298 1.00 98.50 263 PRO A C 1
ATOM 2081 O O . PRO A 1 263 ? -11.212 -21.120 5.755 1.00 98.50 263 PRO A O 1
ATOM 2084 N N . PRO A 1 264 ? -9.559 -22.649 5.837 1.00 98.44 264 PRO A N 1
ATOM 2085 C CA . PRO A 1 264 ? -10.102 -23.329 7.006 1.00 98.44 264 PRO A CA 1
ATOM 2086 C C . PRO A 1 264 ? -10.126 -22.405 8.228 1.00 98.44 264 PRO A C 1
ATOM 2088 O O . PRO A 1 264 ? -9.199 -21.636 8.457 1.00 98.44 264 PRO A O 1
ATOM 2091 N N . ALA A 1 265 ? -11.138 -22.529 9.091 1.00 98.56 265 ALA A N 1
ATOM 2092 C CA . ALA A 1 265 ? -11.285 -21.666 10.270 1.00 98.56 265 ALA A CA 1
ATOM 2093 C C . ALA A 1 265 ? -10.043 -21.638 11.191 1.00 98.56 265 ALA A C 1
ATOM 2095 O O . ALA A 1 265 ? -9.744 -20.601 11.786 1.00 98.56 265 ALA A O 1
ATOM 2096 N N . TRP A 1 266 ? -9.280 -22.737 11.277 1.00 98.56 266 TRP A N 1
ATOM 2097 C CA . TRP A 1 266 ? -8.049 -22.789 12.074 1.00 98.56 266 TRP A CA 1
ATOM 2098 C C . TRP A 1 266 ? -6.966 -21.822 11.567 1.00 98.56 266 TRP A C 1
ATOM 2100 O O . TRP A 1 266 ? -6.168 -21.334 12.370 1.00 98.56 266 TRP A O 1
ATOM 2110 N N . SER A 1 267 ? -6.947 -21.483 10.268 1.00 98.75 267 SER A N 1
ATOM 2111 C CA . SER A 1 267 ? -5.931 -20.595 9.686 1.00 98.75 267 SER A CA 1
ATOM 2112 C C . SER A 1 267 ? -6.059 -19.156 10.185 1.00 98.75 267 SER A C 1
ATOM 2114 O O . SER A 1 267 ? -5.073 -18.424 10.195 1.00 98.75 267 SER A O 1
ATOM 2116 N N . PHE A 1 268 ? -7.236 -18.752 10.664 1.00 98.81 268 PHE A N 1
ATOM 2117 C CA . PHE A 1 268 ? -7.477 -17.420 11.221 1.00 98.81 268 PHE A CA 1
ATOM 2118 C C . PHE A 1 268 ? -6.855 -17.216 12.605 1.00 98.81 268 PHE A C 1
ATOM 2120 O O . PHE A 1 268 ? -6.771 -16.078 13.072 1.00 98.81 268 PHE A O 1
ATOM 2127 N N . GLY A 1 269 ? -6.418 -18.290 13.267 1.00 98.62 269 GLY A N 1
ATOM 2128 C CA . GLY A 1 269 ? -5.737 -18.213 14.553 1.00 98.62 269 GLY A CA 1
ATOM 2129 C C . GLY A 1 269 ? -4.387 -17.493 14.480 1.00 98.62 269 GLY A C 1
ATOM 2130 O O . GLY A 1 269 ? -3.928 -17.063 13.426 1.00 98.62 269 GLY A O 1
ATOM 2131 N N . LEU A 1 270 ? -3.735 -17.363 15.632 1.00 98.94 270 LEU A N 1
ATOM 2132 C CA . LEU A 1 270 ? -2.345 -16.924 15.743 1.00 98.94 270 LEU A CA 1
ATOM 2133 C C . LEU A 1 270 ? -1.358 -17.979 15.213 1.00 98.94 270 LEU A C 1
ATOM 2135 O O . LEU A 1 270 ? -1.389 -19.138 15.648 1.00 98.94 270 LEU A O 1
ATOM 2139 N N . TRP A 1 271 ? -0.448 -17.534 14.343 1.00 98.88 271 TRP A N 1
ATOM 2140 C CA . TRP A 1 271 ? 0.689 -18.298 13.833 1.00 98.88 271 TRP A CA 1
ATOM 2141 C C . TRP A 1 271 ? 1.982 -17.819 14.495 1.00 98.88 271 TRP A C 1
ATOM 2143 O O . TRP A 1 271 ? 2.244 -16.616 14.551 1.00 98.88 271 TRP A O 1
ATOM 2153 N N . LEU A 1 272 ? 2.823 -18.753 14.931 1.00 98.88 272 LEU A N 1
ATOM 2154 C CA . LEU A 1 272 ? 4.177 -18.478 15.414 1.00 98.88 272 LEU A CA 1
ATOM 2155 C C . LEU A 1 272 ? 5.191 -19.199 14.537 1.00 98.88 272 LEU A C 1
ATOM 2157 O O . LEU A 1 272 ? 4.958 -20.325 14.106 1.00 98.88 272 LEU A O 1
ATOM 2161 N N . THR A 1 273 ? 6.317 -18.549 14.276 1.00 98.75 273 THR A N 1
ATOM 2162 C CA . THR A 1 273 ? 7.398 -19.126 13.479 1.00 98.75 273 THR A CA 1
ATOM 2163 C C . THR A 1 273 ? 8.644 -19.380 14.318 1.00 98.75 273 THR A C 1
ATOM 2165 O O . THR A 1 273 ? 8.797 -18.844 15.417 1.00 98.75 273 THR A O 1
ATOM 2168 N N . THR A 1 274 ? 9.581 -20.134 13.756 1.00 97.75 274 THR A N 1
ATOM 2169 C CA . THR A 1 274 ? 10.955 -20.232 14.259 1.00 97.75 274 THR A CA 1
ATOM 2170 C C . THR A 1 274 ? 11.743 -18.921 14.165 1.00 97.75 274 THR A C 1
ATOM 2172 O O . THR A 1 274 ? 12.777 -18.820 14.818 1.00 97.75 274 THR A O 1
ATOM 2175 N N . SER A 1 275 ? 11.257 -17.926 13.407 1.00 96.88 275 SER A N 1
ATOM 2176 C CA . SER A 1 275 ? 12.060 -16.892 12.725 1.00 96.88 275 SER A CA 1
ATOM 2177 C C . SER A 1 275 ? 12.998 -17.487 11.657 1.00 96.88 275 SER A C 1
ATOM 2179 O O . SER A 1 275 ? 13.067 -18.712 11.511 1.00 96.88 275 SER A O 1
ATOM 2181 N N . PHE A 1 276 ? 13.659 -16.628 10.872 1.00 97.00 276 PHE A N 1
ATOM 2182 C CA . PHE A 1 276 ? 14.462 -17.044 9.717 1.00 97.00 276 PHE A CA 1
ATOM 2183 C C . PHE A 1 276 ? 15.875 -17.510 10.090 1.00 97.00 276 PHE A C 1
ATOM 2185 O O . PHE A 1 276 ? 16.192 -18.689 9.931 1.00 97.00 276 PHE A O 1
ATOM 2192 N N . LEU A 1 277 ? 16.722 -16.600 10.587 1.00 95.75 277 LEU A N 1
ATOM 2193 C CA . LEU A 1 277 ? 18.160 -16.829 10.828 1.00 95.75 277 LEU A CA 1
ATOM 2194 C C . LEU A 1 277 ? 18.489 -17.195 12.281 1.00 95.75 277 LEU A C 1
ATOM 2196 O O . LEU A 1 277 ? 19.653 -17.253 12.680 1.00 95.75 277 LEU A O 1
ATOM 2200 N N . THR A 1 278 ? 17.469 -17.417 13.100 1.00 94.69 278 THR A N 1
ATOM 2201 C CA . THR A 1 278 ? 17.625 -17.968 14.445 1.00 94.69 278 THR A CA 1
ATOM 2202 C C . THR A 1 278 ? 18.086 -19.425 14.369 1.00 94.69 278 THR A C 1
ATOM 2204 O O . THR A 1 278 ? 17.822 -20.141 13.407 1.00 94.69 278 THR A O 1
ATOM 2207 N N . SER A 1 279 ? 18.761 -19.898 15.415 1.00 93.50 279 SER A N 1
ATOM 2208 C CA . SER A 1 279 ? 19.014 -21.332 15.571 1.00 93.50 279 SER A CA 1
ATOM 2209 C C . SER A 1 279 ? 17.771 -21.991 16.160 1.00 93.50 279 SER A C 1
ATOM 2211 O O . SER A 1 279 ? 17.287 -21.545 17.202 1.00 93.50 279 SER A O 1
ATOM 2213 N N . TYR A 1 280 ? 17.280 -23.064 15.541 1.00 94.88 280 TYR A N 1
ATOM 2214 C CA . TYR A 1 280 ? 16.152 -23.833 16.061 1.00 94.88 280 TYR A CA 1
ATOM 2215 C C . TYR A 1 280 ? 16.309 -25.334 15.822 1.00 94.88 280 TYR A C 1
ATOM 2217 O O . TYR A 1 280 ? 16.746 -25.794 14.773 1.00 94.88 280 TYR A O 1
ATOM 2225 N N . ASP A 1 281 ? 15.899 -26.072 16.842 1.00 97.12 281 ASP A N 1
ATOM 2226 C CA . ASP A 1 281 ? 15.793 -27.520 16.931 1.00 97.12 281 ASP A CA 1
ATOM 2227 C C . ASP A 1 281 ? 14.450 -27.864 17.600 1.00 97.12 281 ASP A C 1
ATOM 2229 O O . ASP A 1 281 ? 13.688 -26.975 18.006 1.00 97.12 281 ASP A O 1
ATOM 2233 N N . GLU A 1 282 ? 14.151 -29.153 17.773 1.00 96.75 282 GLU A N 1
ATOM 2234 C CA . GLU A 1 282 ? 12.914 -29.573 18.447 1.00 96.75 282 GLU A CA 1
ATOM 2235 C C . GLU A 1 282 ? 12.776 -28.974 19.864 1.00 96.75 282 GLU A C 1
ATOM 2237 O O . GLU A 1 282 ? 11.672 -28.640 20.304 1.00 96.75 282 GLU A O 1
ATOM 2242 N N . LYS A 1 283 ? 13.881 -28.792 20.599 1.00 97.38 283 LYS A N 1
ATOM 2243 C CA . LYS A 1 283 ? 13.840 -28.253 21.969 1.00 97.38 283 LYS A CA 1
ATOM 2244 C C . LYS A 1 283 ? 13.435 -26.787 21.981 1.00 97.38 283 LYS A C 1
ATOM 2246 O O . LYS A 1 283 ? 12.594 -26.392 22.786 1.00 97.38 283 LYS A O 1
ATOM 2251 N N . THR A 1 284 ? 14.013 -25.991 21.089 1.00 97.38 284 THR A N 1
ATOM 2252 C CA . THR A 1 284 ? 13.699 -24.568 20.930 1.00 97.38 284 THR A CA 1
ATOM 2253 C C . THR A 1 284 ? 12.239 -24.374 20.544 1.00 97.38 284 THR A C 1
ATOM 2255 O O . THR A 1 284 ? 11.540 -23.581 21.174 1.00 97.38 284 THR A O 1
ATOM 2258 N N . VAL A 1 285 ? 11.753 -25.151 19.573 1.00 97.81 285 VAL A N 1
ATOM 2259 C CA . VAL A 1 285 ? 10.351 -25.099 19.138 1.00 97.81 285 VAL A CA 1
ATOM 2260 C C . VAL A 1 285 ? 9.405 -25.493 20.270 1.00 97.81 285 VAL A C 1
ATOM 2262 O O . VAL A 1 285 ? 8.449 -24.771 20.558 1.00 97.81 285 VAL A O 1
ATOM 2265 N N . THR A 1 286 ? 9.708 -26.583 20.979 1.00 97.88 286 THR A N 1
ATOM 2266 C CA . THR A 1 286 ? 8.914 -27.029 22.133 1.00 97.88 286 THR A CA 1
ATOM 2267 C C . THR A 1 286 ? 8.858 -25.954 23.216 1.00 97.88 286 THR A C 1
ATOM 2269 O O . THR A 1 286 ? 7.776 -25.659 23.716 1.00 97.88 286 THR A O 1
ATOM 2272 N N . LYS A 1 287 ? 9.986 -25.292 23.511 1.00 98.12 287 LYS A N 1
ATOM 2273 C CA . LYS A 1 287 ? 10.053 -24.181 24.470 1.00 98.12 287 LYS A CA 1
ATOM 2274 C C . LYS A 1 287 ? 9.171 -23.000 24.061 1.00 98.12 287 LYS A C 1
ATOM 2276 O O . LYS A 1 287 ? 8.569 -22.375 24.928 1.00 98.12 287 LYS A O 1
ATOM 2281 N N . TYR A 1 288 ? 9.093 -22.663 22.774 1.00 98.38 288 TYR A N 1
ATOM 2282 C CA . TYR A 1 288 ? 8.199 -21.599 22.310 1.00 98.38 288 TYR A CA 1
ATOM 2283 C C . TYR A 1 288 ? 6.729 -21.987 22.459 1.00 98.38 288 TYR A C 1
ATOM 2285 O O . TYR A 1 288 ? 5.952 -21.198 22.987 1.00 98.38 288 TYR A O 1
ATOM 2293 N N . ILE A 1 289 ? 6.354 -23.206 22.067 1.00 98.25 289 ILE A N 1
ATOM 2294 C CA . ILE A 1 289 ? 4.976 -23.698 22.209 1.00 98.25 289 ILE A CA 1
ATOM 2295 C C . ILE A 1 289 ? 4.565 -23.748 23.691 1.00 98.25 289 ILE A C 1
ATOM 2297 O O . ILE A 1 289 ? 3.490 -23.273 24.050 1.00 98.25 289 ILE A O 1
ATOM 2301 N N . GLU A 1 290 ? 5.425 -24.279 24.562 1.00 98.19 290 GLU A N 1
ATOM 2302 C CA . GLU A 1 290 ? 5.181 -24.332 26.010 1.00 98.19 290 GLU A CA 1
ATOM 2303 C C . GLU A 1 290 ? 5.142 -22.939 26.625 1.00 98.19 290 GLU A C 1
ATOM 2305 O O . GLU A 1 290 ? 4.226 -22.644 27.381 1.00 98.19 290 GLU A O 1
ATOM 2310 N N . GLY A 1 291 ? 6.048 -22.045 26.228 1.00 98.38 291 GLY A N 1
ATOM 2311 C CA . GLY A 1 291 ? 6.073 -20.672 26.724 1.00 98.38 291 GLY A CA 1
ATOM 2312 C C . GLY A 1 291 ? 4.806 -19.876 26.396 1.00 98.38 291 GLY A C 1
ATOM 2313 O O . GLY A 1 291 ? 4.398 -19.044 27.209 1.00 98.38 291 GLY A O 1
ATOM 2314 N N . MET A 1 292 ? 4.168 -20.143 25.249 1.00 98.56 292 MET A N 1
ATOM 2315 C CA . MET A 1 292 ? 2.858 -19.574 24.898 1.00 98.56 292 MET A CA 1
ATOM 2316 C C . MET A 1 292 ? 1.758 -20.137 25.805 1.00 98.56 292 MET A C 1
ATOM 2318 O O . MET A 1 292 ? 0.972 -19.370 26.360 1.00 98.56 292 MET A O 1
ATOM 2322 N N . ALA A 1 293 ? 1.743 -21.458 26.013 1.00 97.88 293 ALA A N 1
ATOM 2323 C CA . ALA A 1 293 ? 0.769 -22.126 26.876 1.00 97.88 293 ALA A CA 1
ATOM 2324 C C . ALA A 1 293 ? 0.892 -21.696 28.351 1.00 97.88 293 ALA A C 1
ATOM 2326 O O . ALA A 1 293 ? -0.114 -21.397 28.982 1.00 97.88 293 ALA A O 1
ATOM 2327 N N . GLU A 1 294 ? 2.112 -21.588 28.883 1.00 98.19 294 GLU A N 1
ATOM 2328 C CA . GLU A 1 294 ? 2.406 -21.115 30.248 1.00 98.19 294 GLU A CA 1
ATOM 2329 C C . GLU A 1 294 ? 1.922 -19.683 30.518 1.00 98.19 294 GLU A C 1
ATOM 2331 O O . GLU A 1 294 ? 1.752 -19.296 31.672 1.00 98.19 294 GLU A O 1
ATOM 2336 N N . ARG A 1 295 ? 1.733 -18.884 29.462 1.00 98.38 295 ARG A N 1
ATOM 2337 C CA . ARG A 1 295 ? 1.279 -17.486 29.528 1.00 98.38 295 ARG A CA 1
ATOM 2338 C C . ARG A 1 295 ? -0.188 -17.320 29.134 1.00 98.38 295 ARG A C 1
ATOM 2340 O O . ARG A 1 295 ? -0.649 -16.190 28.984 1.00 98.38 295 ARG A O 1
ATOM 2347 N N . ASP A 1 296 ? -0.916 -18.424 28.960 1.00 97.88 296 ASP A N 1
ATOM 2348 C CA . ASP A 1 296 ? -2.305 -18.453 28.496 1.00 97.88 296 ASP A CA 1
ATOM 2349 C C . ASP A 1 296 ? -2.508 -17.724 27.155 1.00 97.88 296 ASP A C 1
ATOM 2351 O O . ASP A 1 296 ? -3.517 -17.046 26.952 1.00 97.88 296 ASP A O 1
ATOM 2355 N N . ILE A 1 297 ? -1.535 -17.823 26.242 1.00 98.56 297 ILE A N 1
ATOM 2356 C CA . ILE A 1 297 ? -1.624 -17.246 24.897 1.00 98.56 297 ILE A CA 1
ATOM 2357 C C . ILE A 1 297 ? -2.030 -18.352 23.922 1.00 98.56 297 ILE A C 1
ATOM 2359 O O . ILE A 1 297 ? -1.233 -19.265 23.681 1.00 98.56 297 ILE A O 1
ATOM 2363 N N . PRO A 1 298 ? -3.232 -18.288 23.322 1.00 98.19 298 PRO A N 1
ATOM 2364 C CA . PRO A 1 298 ? -3.639 -19.278 22.339 1.00 98.19 298 PRO A CA 1
ATOM 2365 C C . PRO A 1 298 ? -2.717 -19.295 21.117 1.00 98.19 298 PRO A C 1
ATOM 2367 O O . PRO A 1 298 ? -2.541 -18.288 20.430 1.00 98.19 298 PRO A O 1
ATOM 2370 N N . LEU A 1 299 ? -2.143 -20.458 20.825 1.00 98.62 299 LEU A N 1
ATOM 2371 C CA . LEU A 1 299 ? -1.342 -20.710 19.632 1.00 98.62 299 LEU A CA 1
ATOM 2372 C C . LEU A 1 299 ? -2.019 -21.809 18.819 1.00 98.62 299 LEU A C 1
ATOM 2374 O O . LEU A 1 299 ? -2.413 -22.828 19.378 1.00 98.62 299 LEU A O 1
ATOM 2378 N N . HIS A 1 300 ? -2.133 -21.608 17.508 1.00 98.69 300 HIS A N 1
ATOM 2379 C CA . HIS A 1 300 ? -2.941 -22.483 16.651 1.00 98.69 300 HIS A CA 1
ATOM 2380 C C . HIS A 1 300 ? -2.106 -23.120 15.550 1.00 98.69 300 HIS A C 1
ATOM 2382 O O . HIS A 1 300 ? -2.273 -24.301 15.265 1.00 98.69 300 HIS A O 1
ATOM 2388 N N . THR A 1 301 ? -1.163 -22.362 14.985 1.00 98.81 301 THR A N 1
ATOM 2389 C CA . THR A 1 301 ? -0.274 -22.851 13.930 1.00 98.81 301 THR A CA 1
ATOM 2390 C C . THR A 1 301 ? 1.175 -22.543 14.274 1.00 98.81 301 THR A C 1
ATOM 2392 O O . THR A 1 301 ? 1.508 -21.416 14.644 1.00 98.81 301 THR A O 1
ATOM 2395 N N . PHE A 1 302 ? 2.050 -23.532 14.118 1.00 98.88 302 PHE A N 1
ATOM 2396 C CA . PHE A 1 302 ? 3.492 -23.340 14.203 1.00 98.88 302 PHE A CA 1
ATOM 2397 C C . PHE A 1 302 ? 4.135 -23.535 12.828 1.00 98.88 302 PHE A C 1
ATOM 2399 O O . PHE A 1 302 ? 3.833 -24.496 12.118 1.00 98.88 302 PHE A O 1
ATOM 2406 N N . HIS A 1 303 ? 5.012 -22.610 12.448 1.00 98.88 303 HIS A N 1
ATOM 2407 C CA . HIS A 1 303 ? 5.700 -22.597 11.163 1.00 98.88 303 HIS A CA 1
ATOM 2408 C C . HIS A 1 303 ? 7.207 -22.802 11.325 1.00 98.88 303 HIS A C 1
ATOM 2410 O O . HIS A 1 303 ? 7.869 -22.053 12.047 1.00 98.88 303 HIS A O 1
ATOM 2416 N N . PHE A 1 304 ? 7.744 -23.773 10.594 1.00 98.81 304 PHE A N 1
ATOM 2417 C CA . PHE A 1 304 ? 9.180 -23.991 10.464 1.00 98.81 304 PHE A CA 1
ATOM 2418 C C . PHE A 1 304 ? 9.713 -23.281 9.225 1.00 98.81 304 PHE A C 1
ATOM 2420 O O . PHE A 1 304 ? 9.282 -23.586 8.109 1.00 98.81 304 PHE A O 1
ATOM 2427 N N . ASP A 1 305 ? 10.657 -22.364 9.423 1.00 98.44 305 ASP A N 1
ATOM 2428 C CA . ASP A 1 305 ? 11.287 -21.645 8.319 1.00 98.44 305 ASP A CA 1
ATOM 2429 C C . ASP A 1 305 ? 12.467 -22.432 7.704 1.00 98.44 305 ASP A C 1
ATOM 2431 O O . ASP A 1 305 ? 12.746 -23.565 8.092 1.00 98.44 305 ASP A O 1
ATOM 2435 N N . CYS A 1 306 ? 13.152 -21.847 6.721 1.00 98.25 306 CYS A N 1
ATOM 2436 C CA . CYS A 1 306 ? 14.167 -22.451 5.842 1.00 98.25 306 CYS A CA 1
ATOM 2437 C C . CYS A 1 306 ? 15.079 -23.558 6.436 1.00 98.25 306 CYS A C 1
ATOM 2439 O O . CYS A 1 306 ? 15.263 -24.603 5.807 1.00 98.25 306 CYS A O 1
ATOM 2441 N N . TYR A 1 307 ? 15.649 -23.361 7.632 1.00 98.06 307 TYR A N 1
ATOM 2442 C CA . TYR A 1 307 ? 16.595 -24.279 8.295 1.00 98.06 307 TYR A CA 1
ATOM 2443 C C . TYR A 1 307 ? 15.962 -25.547 8.886 1.00 98.06 307 TYR A C 1
ATOM 2445 O O . TYR A 1 307 ? 16.668 -26.363 9.480 1.00 98.06 307 TYR A O 1
ATOM 2453 N N . TRP A 1 308 ? 14.666 -25.794 8.669 1.00 98.44 308 TRP A N 1
ATOM 2454 C CA . TRP A 1 308 ? 14.149 -27.159 8.804 1.00 98.44 308 TRP A CA 1
ATOM 2455 C C . TRP A 1 308 ? 14.847 -28.121 7.826 1.00 98.44 308 TRP A C 1
ATOM 2457 O O . TRP A 1 308 ? 14.964 -29.308 8.120 1.00 98.44 308 TRP A O 1
ATOM 2467 N N . MET A 1 309 ? 15.383 -27.598 6.715 1.00 98.56 309 MET A N 1
ATOM 2468 C CA . MET A 1 309 ? 16.295 -28.279 5.792 1.00 98.56 309 MET A CA 1
ATOM 2469 C C . MET A 1 309 ? 17.745 -27.819 5.992 1.00 98.56 309 MET A C 1
ATOM 2471 O O . MET A 1 309 ? 18.012 -26.666 6.334 1.00 98.56 309 MET A O 1
ATOM 2475 N N . LYS A 1 310 ? 18.711 -28.683 5.656 1.00 97.25 310 LYS A N 1
ATOM 2476 C CA . LYS A 1 310 ? 20.144 -28.354 5.753 1.00 97.25 310 LYS A CA 1
ATOM 2477 C C . LYS A 1 310 ? 20.515 -27.131 4.908 1.00 97.25 310 LYS A C 1
ATOM 2479 O O . LYS A 1 310 ? 20.101 -27.010 3.753 1.00 97.25 310 LYS A O 1
ATOM 2484 N N . GLU A 1 311 ? 21.381 -26.277 5.442 1.00 94.94 311 GLU A N 1
ATOM 2485 C CA . GLU A 1 311 ? 21.913 -25.119 4.722 1.00 94.94 311 GLU A CA 1
ATOM 2486 C C . GLU A 1 311 ? 22.492 -25.473 3.339 1.00 94.94 311 GLU A C 1
ATOM 2488 O O . GLU A 1 311 ? 23.057 -26.554 3.110 1.00 94.94 311 GLU A O 1
ATOM 2493 N N . SER A 1 312 ? 22.387 -24.524 2.405 1.00 95.62 312 SER A N 1
ATOM 2494 C CA . SER A 1 312 ? 22.831 -24.671 1.009 1.00 95.62 312 SER A CA 1
ATOM 2495 C C . SER A 1 312 ? 22.141 -25.791 0.218 1.00 95.62 312 SER A C 1
ATOM 2497 O O . SER A 1 312 ? 22.619 -26.145 -0.858 1.00 95.62 312 SER A O 1
ATOM 2499 N N . THR A 1 313 ? 21.072 -26.405 0.739 1.00 98.00 313 THR A N 1
ATOM 2500 C CA . THR A 1 313 ? 20.331 -27.474 0.044 1.00 98.00 313 THR A CA 1
ATOM 2501 C C . THR A 1 313 ? 18.878 -27.113 -0.253 1.00 98.00 313 THR A C 1
ATOM 2503 O O . THR A 1 313 ? 18.127 -27.963 -0.716 1.00 98.00 313 THR A O 1
ATOM 2506 N N . TRP A 1 314 ? 18.462 -25.868 -0.025 1.00 98.44 314 TRP A N 1
ATOM 2507 C CA . TRP A 1 314 ? 17.057 -25.480 -0.139 1.00 98.44 314 TRP A CA 1
ATOM 2508 C C . TRP A 1 314 ? 16.588 -25.374 -1.604 1.00 98.44 314 TRP A C 1
ATOM 2510 O O . TRP A 1 314 ? 17.326 -24.877 -2.448 1.00 98.44 314 TRP A O 1
ATOM 2520 N N . CYS A 1 315 ? 15.376 -25.787 -1.972 1.00 98.06 315 CYS A N 1
ATOM 2521 C CA . CYS A 1 315 ? 14.436 -26.633 -1.237 1.00 98.06 315 CYS A CA 1
ATOM 2522 C C . CYS A 1 315 ? 14.688 -28.119 -1.584 1.00 98.06 315 CYS A C 1
ATOM 2524 O O . CYS A 1 315 ? 14.637 -28.502 -2.753 1.00 98.06 315 CYS A O 1
ATOM 2526 N N . ASN A 1 316 ? 15.006 -28.971 -0.599 1.00 97.56 316 ASN A N 1
ATOM 2527 C CA . ASN A 1 316 ? 15.246 -30.411 -0.815 1.00 97.56 316 ASN A CA 1
ATOM 2528 C C . ASN A 1 316 ? 14.177 -31.328 -0.207 1.00 97.56 316 ASN A C 1
ATOM 2530 O O . ASN A 1 316 ? 14.266 -32.536 -0.401 1.00 97.56 316 ASN A O 1
ATOM 2534 N N . PHE A 1 317 ? 13.212 -30.769 0.525 1.00 98.38 317 PHE A N 1
ATOM 2535 C CA . PHE A 1 317 ? 12.134 -31.480 1.217 1.00 98.38 317 PHE A CA 1
ATOM 2536 C C . PHE A 1 317 ? 12.578 -32.485 2.300 1.00 98.38 317 PHE A C 1
ATOM 2538 O O . PHE A 1 317 ? 11.785 -33.313 2.741 1.00 98.38 317 PHE A O 1
ATOM 2545 N N . VAL A 1 318 ? 13.830 -32.413 2.764 1.00 98.12 318 VAL A N 1
ATOM 2546 C CA . VAL A 1 318 ? 14.398 -33.334 3.759 1.00 98.12 318 VAL A CA 1
ATOM 2547 C C . VAL A 1 318 ? 14.743 -32.575 5.034 1.00 98.12 318 VAL A C 1
ATOM 2549 O O . VAL A 1 318 ? 15.568 -31.661 5.016 1.00 98.12 318 VAL A O 1
ATOM 2552 N N . TRP A 1 319 ? 14.151 -33.009 6.149 1.00 98.50 319 TRP A N 1
ATOM 2553 C CA . TRP A 1 319 ? 14.455 -32.493 7.484 1.00 98.50 319 TRP A CA 1
ATOM 2554 C C . TRP A 1 319 ? 15.945 -32.654 7.812 1.00 98.50 319 TRP A C 1
ATOM 2556 O O . TRP A 1 319 ? 16.500 -33.731 7.588 1.00 98.50 319 TRP A O 1
ATOM 2566 N N . ASP A 1 320 ? 16.595 -31.614 8.346 1.00 98.00 320 ASP A N 1
ATOM 2567 C CA . ASP A 1 320 ? 17.985 -31.701 8.814 1.00 98.00 320 ASP A CA 1
ATOM 2568 C C . ASP A 1 320 ? 18.069 -32.716 9.968 1.00 98.00 320 ASP A C 1
ATOM 2570 O O . ASP A 1 320 ? 17.571 -32.430 11.060 1.00 98.00 320 ASP A O 1
ATOM 2574 N N . PRO A 1 321 ? 18.704 -33.889 9.773 1.00 96.62 321 PRO A N 1
ATOM 2575 C CA . PRO A 1 321 ? 18.721 -34.940 10.784 1.00 96.62 321 PRO A CA 1
ATOM 2576 C C . PRO A 1 321 ? 19.525 -34.557 12.034 1.00 96.62 321 PRO A C 1
ATOM 2578 O O . PRO A 1 321 ? 19.377 -35.210 13.065 1.00 96.62 321 PRO A O 1
ATOM 2581 N N . GLU A 1 322 ? 20.375 -33.525 11.964 1.00 95.81 322 GLU A N 1
ATOM 2582 C CA . GLU A 1 322 ? 21.114 -33.024 13.129 1.00 95.81 322 GLU A CA 1
ATOM 2583 C C . GLU A 1 322 ? 20.218 -32.211 14.072 1.00 95.81 322 GLU A C 1
ATOM 2585 O O . GLU A 1 322 ? 20.371 -32.316 15.288 1.00 95.81 322 GLU A O 1
ATOM 2590 N N . GLN A 1 323 ? 19.276 -31.434 13.527 1.00 95.81 323 GLN A N 1
ATOM 2591 C CA . GLN A 1 323 ? 18.365 -30.581 14.305 1.00 95.81 323 GLN A CA 1
ATOM 2592 C C . GLN A 1 323 ? 17.027 -31.277 14.602 1.00 95.81 323 GLN A C 1
ATOM 2594 O O . GLN A 1 323 ? 16.422 -31.062 15.655 1.00 95.81 323 GLN A O 1
ATOM 2599 N N . PHE A 1 324 ? 16.580 -32.144 13.687 1.00 97.75 324 PHE A N 1
ATOM 2600 C CA . PHE A 1 324 ? 15.288 -32.830 13.710 1.00 97.75 324 PHE A CA 1
ATOM 2601 C C . PHE A 1 324 ? 15.460 -34.334 13.436 1.00 97.75 324 PHE A C 1
ATOM 2603 O O . PHE A 1 324 ? 15.127 -34.812 12.351 1.00 97.75 324 PHE A O 1
ATOM 2610 N N . PRO A 1 325 ? 15.970 -35.116 14.406 1.00 97.25 325 PRO A N 1
ATOM 2611 C CA . PRO A 1 325 ? 16.231 -36.546 14.213 1.00 97.25 325 PRO A CA 1
ATOM 2612 C C . PRO A 1 325 ? 14.959 -37.414 14.130 1.00 97.25 325 PRO A C 1
ATOM 2614 O O . PRO A 1 325 ? 15.009 -38.520 13.596 1.00 97.25 325 PRO A O 1
ATOM 2617 N N . ASP A 1 326 ? 13.823 -36.939 14.656 1.00 97.81 326 ASP A N 1
ATOM 2618 C CA . ASP A 1 326 ? 12.516 -37.620 14.637 1.00 97.81 326 ASP A CA 1
ATOM 2619 C C . ASP A 1 326 ? 11.398 -36.644 14.210 1.00 97.81 326 ASP A C 1
ATOM 2621 O O . ASP A 1 326 ? 10.552 -36.265 15.025 1.00 97.81 326 ASP A O 1
ATOM 2625 N N . PRO A 1 327 ? 11.367 -36.193 12.939 1.00 97.94 327 PRO A N 1
ATOM 2626 C CA . PRO A 1 327 ? 10.400 -35.189 12.503 1.00 97.94 327 PRO A CA 1
ATOM 2627 C C . PRO A 1 327 ? 8.963 -35.708 12.616 1.00 97.94 327 PRO A C 1
ATOM 2629 O O . PRO A 1 327 ? 8.094 -35.011 13.126 1.00 97.94 327 PRO A O 1
ATOM 2632 N N . LYS A 1 328 ? 8.697 -36.967 12.243 1.00 98.19 328 LYS A N 1
ATOM 2633 C CA . LYS A 1 328 ? 7.347 -37.549 12.319 1.00 98.19 328 LYS A CA 1
ATOM 2634 C C . LYS A 1 328 ? 6.827 -37.623 13.756 1.00 98.19 328 LYS A C 1
ATOM 2636 O O . LYS A 1 328 ? 5.670 -37.280 14.004 1.00 98.19 328 LYS A O 1
ATOM 2641 N N . GLY A 1 329 ? 7.649 -38.070 14.706 1.00 98.38 329 GLY A N 1
ATOM 2642 C CA . GLY A 1 329 ? 7.254 -38.077 16.109 1.00 98.38 329 GLY A CA 1
ATOM 2643 C C . GLY A 1 329 ? 7.102 -36.665 16.672 1.00 98.38 329 GLY A C 1
ATOM 2644 O O . GLY A 1 329 ? 6.141 -36.424 17.401 1.00 98.38 329 GLY A O 1
ATOM 2645 N N . MET A 1 330 ? 7.979 -35.726 16.298 1.00 98.38 330 MET A N 1
ATOM 2646 C CA . MET A 1 330 ? 7.894 -34.315 16.697 1.00 98.38 330 MET A CA 1
ATOM 2647 C C . MET A 1 330 ? 6.577 -33.685 16.239 1.00 98.38 330 MET A C 1
ATOM 2649 O O . MET A 1 330 ? 5.820 -33.164 17.059 1.00 98.38 330 MET A O 1
ATOM 2653 N N . LEU A 1 331 ? 6.257 -33.785 14.945 1.00 98.50 331 LEU A N 1
ATOM 2654 C CA . LEU A 1 331 ? 5.015 -33.242 14.399 1.00 98.50 331 LEU A CA 1
ATOM 2655 C C . LEU A 1 331 ? 3.796 -33.871 15.077 1.00 98.50 331 LEU A C 1
ATOM 2657 O O . LEU A 1 331 ? 2.873 -33.158 15.462 1.00 98.50 331 LEU A O 1
ATOM 2661 N N . LYS A 1 332 ? 3.815 -35.189 15.318 1.00 98.50 332 LYS A N 1
ATOM 2662 C CA . LYS A 1 332 ? 2.751 -35.869 16.065 1.00 98.50 332 LYS A CA 1
ATOM 2663 C C . LYS A 1 332 ? 2.561 -35.276 17.470 1.00 98.50 332 LYS A C 1
ATOM 2665 O O . LYS A 1 332 ? 1.425 -34.989 17.839 1.00 98.50 332 LYS A O 1
ATOM 2670 N N . ARG A 1 333 ? 3.646 -35.043 18.223 1.00 98.06 333 ARG A N 1
ATOM 2671 C CA . ARG A 1 333 ? 3.603 -34.434 19.569 1.00 98.06 333 ARG A CA 1
ATOM 2672 C C . ARG A 1 333 ? 2.965 -33.040 19.551 1.00 98.06 333 ARG A C 1
ATOM 2674 O O . ARG A 1 333 ? 2.210 -32.706 20.459 1.00 98.06 333 ARG A O 1
ATOM 2681 N N . TYR A 1 334 ? 3.234 -32.229 18.527 1.00 98.25 334 TYR A N 1
ATOM 2682 C CA . TYR A 1 334 ? 2.632 -30.896 18.394 1.00 98.25 334 TYR A CA 1
ATOM 2683 C C . TYR A 1 334 ? 1.161 -30.950 17.980 1.00 98.25 334 TYR A C 1
ATOM 2685 O O . TYR A 1 334 ? 0.338 -30.238 18.556 1.00 98.25 334 TYR A O 1
ATOM 2693 N N . LYS A 1 335 ? 0.792 -31.859 17.073 1.00 97.88 335 LYS A N 1
ATOM 2694 C CA . LYS A 1 335 ? -0.612 -32.068 16.689 1.00 97.88 335 LYS A CA 1
ATOM 2695 C C . LYS A 1 335 ? -1.466 -32.594 17.842 1.00 97.88 335 LYS A C 1
ATOM 2697 O O . LYS A 1 335 ? -2.613 -32.183 17.977 1.00 97.88 335 LYS A O 1
ATOM 2702 N N . GLU A 1 336 ? -0.915 -33.441 18.715 1.00 97.75 336 GLU A N 1
ATOM 2703 C CA . GLU A 1 336 ? -1.584 -33.891 19.950 1.00 97.75 336 GLU A CA 1
ATOM 2704 C C . GLU A 1 336 ? -1.885 -32.727 20.918 1.00 97.75 336 GLU A C 1
ATOM 2706 O O . GLU A 1 336 ? -2.803 -32.830 21.729 1.00 97.75 336 GLU A O 1
ATOM 2711 N N . ARG A 1 337 ? -1.175 -31.593 20.793 1.00 95.94 337 ARG A N 1
ATOM 2712 C CA . ARG A 1 337 ? -1.456 -30.332 21.507 1.00 95.94 337 ARG A CA 1
ATOM 2713 C C . ARG A 1 337 ? -2.424 -29.405 20.755 1.00 95.94 337 ARG A C 1
ATOM 2715 O O . ARG A 1 337 ? -2.653 -28.288 21.202 1.00 95.94 337 ARG A O 1
ATOM 2722 N N . GLY A 1 338 ? -2.980 -29.846 19.626 1.00 96.31 338 GLY A N 1
ATOM 2723 C CA . GLY A 1 338 ? -3.892 -29.057 18.794 1.00 96.31 338 GLY A CA 1
ATOM 2724 C C . GLY A 1 338 ? -3.208 -28.057 17.857 1.00 96.31 338 GLY A C 1
ATOM 2725 O O . GLY A 1 338 ? -3.892 -27.211 17.292 1.00 96.31 338 GLY A O 1
ATOM 2726 N N . ILE A 1 339 ? -1.884 -28.144 17.677 1.00 98.31 339 ILE A N 1
ATOM 2727 C CA . ILE A 1 339 ? -1.123 -27.231 16.816 1.00 98.31 339 ILE A CA 1
ATOM 2728 C C . ILE A 1 339 ? -1.106 -27.741 15.371 1.00 98.31 339 ILE A C 1
ATOM 2730 O O . ILE A 1 339 ? -0.719 -28.881 15.109 1.00 98.31 339 ILE A O 1
ATOM 2734 N N . LYS A 1 340 ? -1.482 -26.872 14.432 1.00 98.75 340 LYS A N 1
ATOM 2735 C CA . LYS A 1 340 ? -1.329 -27.061 12.985 1.00 98.75 340 LYS A CA 1
ATOM 2736 C C . LYS A 1 340 ? 0.100 -26.753 12.556 1.00 98.75 340 LYS A C 1
ATOM 2738 O O . LYS A 1 340 ? 0.752 -25.878 13.126 1.00 98.75 340 LYS A O 1
ATOM 2743 N N . ILE A 1 341 ? 0.594 -27.461 11.547 1.00 98.81 341 ILE A N 1
ATOM 2744 C CA . ILE A 1 341 ? 1.993 -27.371 11.125 1.00 98.81 341 ILE A CA 1
ATOM 2745 C C . ILE A 1 341 ? 2.100 -26.759 9.734 1.00 98.81 341 ILE A C 1
ATOM 2747 O O . ILE A 1 341 ? 1.553 -27.286 8.766 1.00 98.81 341 ILE A O 1
ATOM 2751 N N . CYS A 1 342 ? 2.877 -25.685 9.636 1.00 98.94 342 CYS A N 1
ATOM 2752 C CA . CYS A 1 342 ? 3.314 -25.100 8.378 1.00 98.94 342 CYS A CA 1
ATOM 2753 C C . CYS A 1 342 ? 4.824 -25.298 8.207 1.00 98.94 342 CYS A C 1
ATOM 2755 O O . CYS A 1 342 ? 5.581 -25.162 9.168 1.00 98.94 342 CYS A O 1
ATOM 2757 N N . VAL A 1 343 ? 5.288 -25.550 6.988 1.00 98.88 343 VAL A N 1
ATOM 2758 C CA . VAL A 1 343 ? 6.726 -25.527 6.675 1.00 98.88 343 VAL A CA 1
ATOM 2759 C C . VAL A 1 343 ? 7.006 -24.614 5.489 1.00 98.88 343 VAL A C 1
ATOM 2761 O O . VAL A 1 343 ? 6.163 -24.430 4.606 1.00 98.88 343 VAL A O 1
ATOM 2764 N N . TRP A 1 344 ? 8.182 -23.997 5.498 1.00 98.88 344 TRP A N 1
ATOM 2765 C CA . TRP A 1 344 ? 8.673 -23.183 4.395 1.00 98.88 344 TRP A CA 1
ATOM 2766 C C . TRP A 1 344 ? 9.024 -24.053 3.193 1.00 98.88 344 TRP A C 1
ATOM 2768 O O . TRP A 1 344 ? 9.708 -25.068 3.340 1.00 98.88 344 TRP A O 1
ATOM 2778 N N . ILE A 1 345 ? 8.595 -23.630 2.008 1.00 98.88 345 ILE A N 1
ATOM 2779 C CA . ILE A 1 345 ? 9.051 -24.170 0.729 1.00 98.88 345 ILE A CA 1
ATOM 2780 C C . ILE A 1 345 ? 9.287 -23.016 -0.248 1.00 98.88 345 ILE A C 1
ATOM 2782 O O . ILE A 1 345 ? 8.686 -21.947 -0.131 1.00 98.88 345 ILE A O 1
ATOM 2786 N N . ASN A 1 346 ? 10.124 -23.248 -1.254 1.00 98.50 346 ASN A N 1
ATOM 2787 C CA . ASN A 1 346 ? 10.182 -22.394 -2.431 1.00 98.50 346 ASN A CA 1
ATOM 2788 C C . ASN A 1 346 ? 10.367 -23.238 -3.694 1.00 98.50 346 ASN A C 1
ATOM 2790 O O . ASN A 1 346 ? 10.723 -24.413 -3.635 1.00 98.50 346 ASN A O 1
ATOM 2794 N N . SER A 1 347 ? 10.136 -22.632 -4.852 1.00 98.12 347 SER A N 1
ATOM 2795 C CA . SER A 1 347 ? 10.209 -23.323 -6.145 1.00 98.12 347 SER A CA 1
ATOM 2796 C C . SER A 1 347 ? 11.626 -23.415 -6.737 1.00 98.12 347 SER A C 1
ATOM 2798 O O . SER A 1 347 ? 11.792 -23.669 -7.935 1.00 98.12 347 SER A O 1
ATOM 2800 N N . TYR A 1 348 ? 12.656 -23.186 -5.917 1.00 98.31 348 TYR A N 1
ATOM 2801 C CA . TYR A 1 348 ? 14.060 -23.189 -6.323 1.00 98.31 348 TYR A CA 1
ATOM 2802 C C . TYR A 1 348 ? 14.772 -24.394 -5.701 1.00 98.31 348 TYR A C 1
ATOM 2804 O O . TYR A 1 348 ? 14.562 -24.726 -4.538 1.00 98.31 348 TYR A O 1
ATOM 2812 N N . ILE A 1 349 ? 15.645 -25.049 -6.462 1.00 98.62 349 ILE A N 1
ATOM 2813 C CA . ILE A 1 349 ? 16.366 -26.252 -6.038 1.00 98.62 349 ILE A CA 1
ATOM 2814 C C . ILE A 1 349 ? 17.867 -25.958 -6.066 1.00 98.62 349 ILE A C 1
ATOM 2816 O O . ILE A 1 349 ? 18.456 -25.844 -7.141 1.00 98.62 349 ILE A O 1
ATOM 2820 N N . ALA A 1 350 ? 18.500 -25.838 -4.896 1.00 98.56 350 ALA A N 1
ATOM 2821 C CA . ALA A 1 350 ? 19.946 -25.643 -4.764 1.00 98.56 350 ALA A CA 1
ATOM 2822 C C . ALA A 1 350 ? 20.745 -26.787 -5.404 1.00 98.56 350 ALA A C 1
ATOM 2824 O O . ALA A 1 350 ? 20.377 -27.955 -5.271 1.00 98.56 350 ALA A O 1
ATOM 2825 N N . GLN A 1 351 ? 21.904 -26.487 -6.000 1.00 98.62 351 GLN A N 1
ATOM 2826 C CA . GLN A 1 351 ? 22.713 -27.497 -6.697 1.00 98.62 351 GLN A CA 1
ATOM 2827 C C . GLN A 1 351 ? 23.186 -28.646 -5.796 1.00 98.62 351 GLN A C 1
ATOM 2829 O O . GLN A 1 351 ? 23.311 -29.784 -6.246 1.00 98.62 351 GLN A O 1
ATOM 2834 N N . LYS A 1 352 ? 23.464 -28.351 -4.522 1.00 98.25 352 LYS A N 1
ATOM 2835 C CA . LYS A 1 352 ? 23.903 -29.339 -3.524 1.00 98.25 352 LYS A CA 1
ATOM 2836 C C . LYS A 1 352 ? 22.780 -30.310 -3.130 1.00 98.25 352 LYS A C 1
ATOM 2838 O O . LYS A 1 352 ? 23.065 -31.371 -2.579 1.00 98.25 352 LYS A O 1
ATOM 2843 N N . SER A 1 353 ? 21.516 -29.964 -3.386 1.00 98.38 353 SER A N 1
ATOM 2844 C CA . SER A 1 353 ? 20.374 -30.842 -3.129 1.00 98.38 353 SER A CA 1
ATOM 2845 C C . SER A 1 353 ? 20.435 -32.100 -3.997 1.00 98.38 353 SER A C 1
ATOM 2847 O O . SER A 1 353 ? 20.752 -32.041 -5.186 1.00 98.38 353 SER A O 1
ATOM 2849 N N . HIS A 1 354 ? 20.038 -33.243 -3.432 1.00 97.81 354 HIS A N 1
ATOM 2850 C CA . HIS A 1 354 ? 19.866 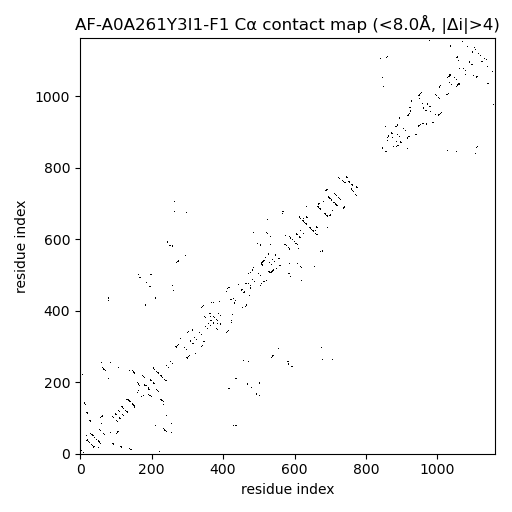-34.479 -4.199 1.00 97.81 354 HIS A CA 1
ATOM 2851 C C . HIS A 1 354 ? 18.833 -34.314 -5.332 1.00 97.81 354 HIS A C 1
ATOM 2853 O O . HIS A 1 354 ? 18.998 -34.886 -6.413 1.00 97.81 354 HIS A O 1
ATOM 2859 N N . LEU A 1 355 ? 17.835 -33.448 -5.122 1.00 98.44 355 LEU A N 1
ATOM 2860 C CA . LEU A 1 355 ? 16.797 -33.135 -6.098 1.00 98.44 355 LEU A CA 1
ATOM 2861 C C . LEU A 1 355 ? 17.318 -32.368 -7.313 1.00 98.44 355 LEU A C 1
ATOM 2863 O O . LEU A 1 355 ? 16.704 -32.436 -8.374 1.00 98.44 355 LEU A O 1
ATOM 2867 N N . PHE A 1 356 ? 18.461 -31.679 -7.221 1.00 98.69 356 PHE A N 1
ATOM 2868 C CA . PHE A 1 356 ? 19.027 -31.011 -8.391 1.00 98.69 356 PHE A CA 1
ATOM 2869 C C . PHE A 1 356 ? 19.520 -32.029 -9.421 1.00 98.69 356 PHE A C 1
ATOM 2871 O O . PHE A 1 356 ? 19.226 -31.920 -10.612 1.00 98.69 356 PHE A O 1
ATOM 2878 N N . ALA A 1 357 ? 20.257 -33.048 -8.968 1.00 98.19 357 ALA A N 1
ATOM 2879 C CA . ALA A 1 357 ? 20.746 -34.113 -9.838 1.00 98.19 357 ALA A CA 1
ATOM 2880 C C . ALA A 1 357 ? 19.585 -34.913 -10.451 1.00 98.19 357 ALA A C 1
ATOM 2882 O O . ALA A 1 357 ? 19.612 -35.225 -11.644 1.00 98.19 357 ALA A O 1
ATOM 2883 N N . GLU A 1 358 ? 18.554 -35.196 -9.654 1.00 98.44 358 GLU A N 1
ATOM 2884 C CA . GLU A 1 358 ? 17.326 -35.855 -10.098 1.00 98.44 358 GLU A CA 1
ATOM 2885 C C . GLU A 1 358 ? 16.562 -35.011 -11.130 1.00 98.44 358 GLU A C 1
ATOM 2887 O O . GLU A 1 358 ? 16.329 -35.465 -12.253 1.00 98.44 358 GLU A O 1
ATOM 2892 N N . GLY A 1 359 ? 16.264 -33.752 -10.801 1.00 98.38 359 GLY A N 1
ATOM 2893 C CA . GLY A 1 359 ? 15.553 -32.826 -11.675 1.00 98.38 359 GLY A CA 1
ATOM 2894 C C . GLY A 1 359 ? 16.303 -32.559 -12.981 1.00 98.38 359 GLY A C 1
ATOM 2895 O O . GLY A 1 359 ? 15.698 -32.556 -14.053 1.00 98.38 359 GLY A O 1
ATOM 2896 N N . LYS A 1 360 ? 17.637 -32.438 -12.940 1.00 98.38 360 LYS A N 1
ATOM 2897 C CA . LYS A 1 360 ? 18.475 -32.334 -14.145 1.00 98.38 360 LYS A CA 1
ATOM 2898 C C . LYS A 1 360 ? 18.393 -33.592 -15.010 1.00 98.38 360 LYS A C 1
ATOM 2900 O O . LYS A 1 360 ? 18.243 -33.480 -16.225 1.00 98.38 360 LYS A O 1
ATOM 2905 N N . LYS A 1 361 ? 18.491 -34.783 -14.407 1.00 98.31 361 LYS A N 1
ATOM 2906 C CA . LYS A 1 361 ? 18.439 -36.070 -15.120 1.00 98.31 361 LYS A CA 1
ATOM 2907 C C . LYS A 1 361 ? 17.096 -36.281 -15.822 1.00 98.31 361 LYS A C 1
ATOM 2909 O O . LYS A 1 361 ? 17.074 -36.787 -16.941 1.00 98.31 361 LYS A O 1
ATOM 2914 N N . HIS A 1 362 ? 15.998 -35.903 -15.172 1.00 98.25 362 HIS A N 1
ATOM 2915 C CA . HIS A 1 362 ? 14.643 -36.116 -15.681 1.00 98.25 362 HIS A CA 1
ATOM 2916 C C . HIS A 1 362 ? 14.068 -34.920 -16.458 1.00 98.25 362 HIS A C 1
ATOM 2918 O O . HIS A 1 362 ? 13.011 -35.043 -17.076 1.00 98.25 362 HIS A O 1
ATOM 2924 N N . GLY A 1 363 ? 14.788 -33.794 -16.509 1.00 98.19 363 GLY A N 1
ATOM 2925 C CA . GLY A 1 363 ? 14.376 -32.596 -17.242 1.00 98.19 363 GLY A CA 1
ATOM 2926 C C . GLY A 1 363 ? 13.253 -31.814 -16.558 1.00 98.19 363 GLY A C 1
ATOM 2927 O O . GLY A 1 363 ? 12.421 -31.237 -17.250 1.00 98.19 363 GLY A O 1
ATOM 2928 N N . TYR A 1 364 ? 13.211 -31.827 -15.225 1.00 98.81 364 TYR A N 1
ATOM 2929 C CA . TYR A 1 364 ? 12.214 -31.118 -14.412 1.00 98.81 364 TYR A CA 1
ATOM 2930 C C . TYR A 1 364 ? 12.626 -29.687 -14.060 1.00 98.81 364 TYR A C 1
ATOM 2932 O O . TYR A 1 364 ? 11.803 -28.921 -13.574 1.00 98.81 364 TYR A O 1
ATOM 2940 N N . LEU A 1 365 ? 13.895 -29.332 -14.283 1.00 98.81 365 LEU A N 1
ATOM 2941 C CA . LEU A 1 365 ? 14.406 -27.986 -14.042 1.00 98.81 365 LEU A CA 1
ATOM 2942 C C . LEU A 1 365 ? 14.371 -27.148 -15.322 1.00 98.81 365 LEU A C 1
ATOM 2944 O O . LEU A 1 365 ? 14.658 -27.664 -16.407 1.00 98.81 365 LEU A O 1
ATOM 2948 N N . LEU A 1 366 ? 14.082 -25.857 -15.161 1.00 98.50 366 LEU A N 1
ATOM 2949 C CA . LEU A 1 366 ? 14.030 -24.863 -16.228 1.00 98.50 366 LEU A CA 1
ATOM 2950 C C . LEU A 1 366 ? 15.363 -24.787 -16.982 1.00 98.50 366 LEU A C 1
ATOM 2952 O O . LEU A 1 366 ? 16.443 -24.847 -16.383 1.00 98.50 366 LEU A O 1
ATOM 2956 N N . LYS A 1 367 ? 15.297 -24.653 -18.309 1.00 98.50 367 LYS A N 1
ATOM 2957 C CA . LYS A 1 367 ? 16.469 -24.725 -19.190 1.00 98.50 367 LYS A CA 1
ATOM 2958 C C . LYS A 1 367 ? 16.772 -23.400 -19.870 1.00 98.50 367 LYS A C 1
ATOM 2960 O O . LYS A 1 367 ? 15.897 -22.568 -20.074 1.00 98.50 367 LYS A O 1
ATOM 2965 N N . ARG A 1 368 ? 18.028 -23.229 -20.267 1.00 98.19 368 ARG A N 1
ATOM 2966 C CA . ARG A 1 368 ? 18.471 -22.213 -21.223 1.00 98.19 368 ARG A CA 1
ATOM 2967 C C . ARG A 1 368 ? 18.159 -22.661 -22.657 1.00 98.19 368 ARG A C 1
ATOM 2969 O O . ARG A 1 368 ? 17.965 -23.856 -22.892 1.00 98.19 368 ARG A O 1
ATOM 2976 N N . PRO A 1 369 ? 18.178 -21.740 -23.638 1.00 97.12 369 PRO A N 1
ATOM 2977 C CA . PRO A 1 369 ? 17.960 -22.087 -25.044 1.00 97.12 369 PRO A CA 1
ATOM 2978 C C . PRO A 1 369 ? 18.935 -23.130 -25.619 1.00 97.12 369 PRO A C 1
ATOM 2980 O O . PRO A 1 369 ? 18.591 -23.822 -26.572 1.00 97.12 369 PRO A O 1
ATOM 2983 N N . ASP A 1 370 ? 20.130 -23.281 -25.039 1.00 96.81 370 ASP A N 1
ATOM 2984 C CA . ASP A 1 370 ? 21.116 -24.302 -25.429 1.00 96.81 370 ASP A CA 1
ATOM 2985 C C . ASP A 1 370 ? 20.830 -25.705 -24.845 1.00 96.81 370 ASP A C 1
ATOM 2987 O O . ASP A 1 370 ? 21.567 -26.657 -25.106 1.00 96.81 370 ASP A O 1
ATOM 2991 N N . GLY A 1 371 ? 19.761 -25.845 -24.053 1.00 96.06 371 GLY A N 1
ATOM 2992 C CA . GLY A 1 371 ? 19.348 -27.086 -23.401 1.00 96.06 371 GLY A CA 1
ATOM 2993 C C . GLY A 1 371 ? 20.012 -27.360 -22.048 1.00 96.06 371 GLY A C 1
ATOM 2994 O O . GLY A 1 371 ? 19.643 -28.337 -21.387 1.00 96.06 371 GLY A O 1
ATOM 2995 N N . SER A 1 372 ? 20.957 -26.523 -21.605 1.00 97.94 372 SER A N 1
ATOM 2996 C CA . SER A 1 372 ? 21.516 -26.591 -20.251 1.00 97.94 372 SER A CA 1
ATOM 2997 C C . SER A 1 372 ? 20.489 -26.144 -19.202 1.00 97.94 372 SER A C 1
ATOM 2999 O O . SER A 1 372 ? 19.544 -25.425 -19.511 1.00 97.94 372 SER A O 1
ATOM 3001 N N . VAL A 1 373 ? 20.633 -26.585 -17.949 1.00 98.50 373 VAL A N 1
ATOM 3002 C CA . VAL A 1 373 ? 19.766 -26.126 -16.846 1.00 98.50 373 VAL A CA 1
ATOM 3003 C C . VAL A 1 373 ? 20.118 -24.675 -16.513 1.00 98.50 373 VAL A C 1
ATOM 3005 O O . VAL A 1 373 ? 21.298 -24.345 -16.386 1.00 98.50 373 VAL A O 1
ATOM 3008 N N . PHE A 1 374 ? 19.113 -23.811 -16.364 1.00 98.50 374 PHE A N 1
ATOM 3009 C CA . PHE A 1 374 ? 19.328 -22.461 -15.853 1.00 98.50 374 PHE A CA 1
ATOM 3010 C C . PHE A 1 374 ? 19.842 -22.535 -14.411 1.00 98.50 374 PHE A C 1
ATOM 3012 O O . PHE A 1 374 ? 19.266 -23.238 -13.582 1.00 98.50 374 PHE A O 1
ATOM 3019 N N . GLN A 1 375 ? 20.912 -21.797 -14.120 1.00 98.38 375 GLN A N 1
ATOM 3020 C CA . GLN A 1 375 ? 21.477 -21.688 -12.779 1.00 98.38 375 GLN A CA 1
ATOM 3021 C C . GLN A 1 375 ? 21.829 -20.237 -12.444 1.00 98.38 375 GLN A C 1
ATOM 3023 O O . GLN A 1 375 ? 22.209 -19.464 -13.330 1.00 98.38 375 GLN A O 1
ATOM 3028 N N . THR A 1 376 ? 21.726 -19.905 -11.158 1.00 97.62 376 THR A N 1
ATOM 3029 C CA . THR A 1 376 ? 22.168 -18.644 -10.547 1.00 97.62 376 THR A CA 1
ATOM 3030 C C . THR A 1 376 ? 22.636 -18.897 -9.110 1.00 97.62 376 THR A C 1
ATOM 3032 O O . THR A 1 376 ? 22.305 -19.929 -8.531 1.00 97.62 376 THR A O 1
ATOM 3035 N N . ASP A 1 377 ? 23.379 -17.951 -8.537 1.00 97.81 377 ASP A N 1
ATOM 3036 C CA . ASP A 1 377 ? 23.827 -17.972 -7.135 1.00 97.81 377 ASP A CA 1
ATOM 3037 C C . ASP A 1 377 ? 23.038 -16.997 -6.245 1.00 97.81 377 ASP A C 1
ATOM 3039 O O . ASP A 1 377 ? 23.335 -16.827 -5.063 1.00 97.81 377 ASP A O 1
ATOM 3043 N N . GLN A 1 378 ? 22.029 -16.324 -6.803 1.00 93.12 378 GLN A N 1
ATOM 3044 C CA . GLN A 1 378 ? 21.134 -15.478 -6.020 1.00 93.12 378 GLN A CA 1
ATOM 3045 C C . GLN A 1 378 ? 20.253 -16.374 -5.144 1.00 93.12 378 GLN A C 1
ATOM 3047 O O . GLN A 1 378 ? 19.540 -17.207 -5.681 1.00 93.12 378 GLN A O 1
ATOM 3052 N N . TRP A 1 379 ? 20.284 -16.188 -3.820 1.00 97.00 379 TRP A N 1
ATOM 3053 C CA . TRP A 1 379 ? 19.640 -17.021 -2.784 1.00 97.00 379 TRP A CA 1
ATOM 3054 C C . TRP A 1 379 ? 20.348 -18.339 -2.433 1.00 97.00 379 TRP A C 1
ATOM 3056 O O . TRP A 1 379 ? 20.755 -18.507 -1.285 1.00 97.00 379 TRP A O 1
ATOM 3066 N N . GLN A 1 380 ? 20.500 -19.278 -3.369 1.00 98.25 380 GLN A N 1
ATOM 3067 C CA . GLN A 1 380 ? 21.174 -20.560 -3.112 1.00 98.25 380 GLN A CA 1
ATOM 3068 C C . GLN A 1 380 ? 22.269 -20.826 -4.156 1.00 98.25 380 GLN A C 1
ATOM 3070 O O . GLN A 1 380 ? 22.035 -20.572 -5.339 1.00 98.25 380 GLN A O 1
ATOM 3075 N N . PRO A 1 381 ? 23.432 -21.391 -3.765 1.00 98.12 381 PRO A N 1
ATOM 3076 C CA . PRO A 1 381 ? 24.509 -21.693 -4.705 1.00 98.12 381 PRO A CA 1
ATOM 3077 C C . PRO A 1 381 ? 24.063 -22.633 -5.833 1.00 98.12 381 PRO A C 1
ATOM 3079 O O . PRO A 1 381 ? 23.568 -23.743 -5.589 1.00 98.12 381 PRO A O 1
ATOM 3082 N N . GLY A 1 382 ? 24.257 -22.186 -7.073 1.00 97.94 382 GLY A N 1
ATOM 3083 C CA . GLY A 1 382 ? 23.945 -22.922 -8.293 1.00 97.94 382 GLY A CA 1
ATOM 3084 C C . GLY A 1 382 ? 22.482 -23.354 -8.424 1.00 97.94 382 GLY A C 1
ATOM 3085 O O . GLY A 1 382 ? 22.215 -24.377 -9.056 1.00 97.94 382 GLY A O 1
ATOM 3086 N N . MET A 1 383 ? 21.527 -22.654 -7.816 1.00 98.12 383 MET A N 1
ATOM 3087 C CA . MET A 1 383 ? 20.135 -23.103 -7.825 1.00 98.12 383 MET A CA 1
ATOM 3088 C C . MET A 1 383 ? 19.521 -23.128 -9.226 1.00 98.12 383 MET A C 1
ATOM 3090 O O . MET A 1 383 ? 19.780 -22.244 -10.039 1.00 98.12 383 MET A O 1
ATOM 3094 N N . GLY A 1 384 ? 18.679 -24.129 -9.483 1.00 98.31 384 GLY A N 1
ATOM 3095 C CA . GLY A 1 384 ? 17.774 -24.186 -10.632 1.00 98.31 384 GLY A CA 1
ATOM 3096 C C . GLY A 1 384 ? 16.324 -23.955 -10.206 1.00 98.31 384 GLY A C 1
ATOM 3097 O O . GLY A 1 384 ? 16.013 -23.973 -9.018 1.00 98.31 384 GLY A O 1
ATOM 3098 N N . LEU A 1 385 ? 15.430 -23.745 -11.169 1.00 98.69 385 LEU A N 1
ATOM 3099 C CA . LEU A 1 385 ? 13.997 -23.526 -10.927 1.00 98.69 385 LEU A CA 1
ATOM 3100 C C . LEU A 1 385 ? 13.203 -24.745 -11.396 1.00 98.69 385 LEU A C 1
ATOM 3102 O O . LEU A 1 385 ? 13.558 -25.337 -12.417 1.00 98.69 385 LEU A O 1
ATOM 3106 N N . VAL A 1 386 ? 12.135 -25.109 -10.686 1.00 98.81 386 VAL A N 1
ATOM 3107 C CA . VAL A 1 386 ? 11.206 -26.158 -11.136 1.00 98.81 386 VAL A CA 1
ATOM 3108 C C . VAL A 1 386 ? 10.426 -25.659 -12.351 1.00 98.81 386 VAL A C 1
ATOM 3110 O O . VAL A 1 386 ? 9.842 -24.583 -12.322 1.00 98.81 386 VAL A O 1
ATOM 3113 N N . ASP A 1 387 ? 10.395 -26.430 -13.434 1.00 98.75 387 ASP A N 1
ATOM 3114 C CA . ASP A 1 387 ? 9.619 -26.074 -14.621 1.00 98.75 387 ASP A CA 1
ATOM 3115 C C . ASP A 1 387 ? 8.172 -26.573 -14.494 1.00 98.75 387 ASP A C 1
ATOM 3117 O O . ASP A 1 387 ? 7.842 -27.680 -14.920 1.00 98.75 387 ASP A O 1
ATOM 3121 N N . PHE A 1 388 ? 7.288 -25.744 -13.931 1.00 98.75 388 PHE A N 1
ATOM 3122 C CA . PHE A 1 388 ? 5.862 -26.069 -13.773 1.00 98.75 388 PHE A CA 1
ATOM 3123 C C . PHE A 1 388 ? 5.067 -26.139 -15.090 1.00 98.75 388 PHE A C 1
ATOM 3125 O O . PHE A 1 388 ? 3.870 -26.425 -15.068 1.00 98.75 388 PHE A O 1
ATOM 3132 N N . THR A 1 389 ? 5.700 -25.908 -16.245 1.00 98.62 389 THR A N 1
ATOM 3133 C CA . THR A 1 389 ? 5.088 -26.209 -17.550 1.00 98.62 389 THR A CA 1
ATOM 3134 C C . THR A 1 389 ? 5.281 -27.673 -17.954 1.00 98.62 389 THR A C 1
ATOM 3136 O O . THR A 1 389 ? 4.597 -28.168 -18.849 1.00 98.62 389 THR A O 1
ATOM 3139 N N . ASN A 1 390 ? 6.172 -28.402 -17.270 1.00 98.69 390 ASN A N 1
ATOM 3140 C CA . ASN A 1 390 ? 6.371 -29.836 -17.440 1.00 98.69 390 ASN A CA 1
ATOM 3141 C C . ASN A 1 390 ? 5.436 -30.623 -16.500 1.00 98.69 390 ASN A C 1
ATOM 3143 O O . ASN A 1 390 ? 5.674 -30.645 -15.290 1.00 98.69 390 ASN A O 1
ATOM 3147 N N . PRO A 1 391 ? 4.435 -31.366 -17.016 1.00 98.62 391 PRO A N 1
ATOM 3148 C CA . PRO A 1 391 ? 3.505 -32.118 -16.171 1.00 98.62 391 PRO A CA 1
ATOM 3149 C C . PRO A 1 391 ? 4.191 -33.111 -15.224 1.00 98.62 391 PRO A C 1
ATOM 3151 O O . PRO A 1 391 ? 3.746 -33.288 -14.095 1.00 98.62 391 PRO A O 1
ATOM 3154 N N . LYS A 1 392 ? 5.315 -33.712 -15.642 1.00 98.75 392 LYS A N 1
ATOM 3155 C CA . LYS A 1 392 ? 6.079 -34.641 -14.795 1.00 98.75 392 LYS A CA 1
ATOM 3156 C C . LYS A 1 392 ? 6.833 -33.934 -13.671 1.00 98.75 392 LYS A C 1
ATOM 3158 O O . LYS A 1 392 ? 7.045 -34.533 -12.623 1.00 98.75 392 LYS A O 1
ATOM 3163 N N . ALA A 1 393 ? 7.231 -32.677 -13.874 1.00 98.75 393 ALA A N 1
ATOM 3164 C CA . ALA A 1 393 ? 7.801 -31.864 -12.804 1.00 98.75 393 ALA A CA 1
ATOM 3165 C C . ALA A 1 393 ? 6.724 -31.485 -11.774 1.00 98.75 393 ALA A C 1
ATOM 3167 O O . ALA A 1 393 ? 7.002 -31.497 -10.580 1.00 98.75 393 ALA A O 1
ATOM 3168 N N . CYS A 1 394 ? 5.485 -31.229 -12.215 1.00 98.81 394 CYS A N 1
ATOM 3169 C CA . CYS A 1 394 ? 4.347 -31.005 -11.317 1.00 98.81 394 CYS A CA 1
ATOM 3170 C C . CYS A 1 394 ? 3.983 -32.263 -10.511 1.00 98.81 394 CYS A C 1
ATOM 3172 O O . CYS A 1 394 ? 3.739 -32.168 -9.313 1.00 98.81 394 CYS A O 1
ATOM 3174 N N . GLU A 1 395 ? 3.986 -33.446 -11.138 1.00 98.75 395 GLU A N 1
ATOM 3175 C CA . GLU A 1 395 ? 3.799 -34.729 -10.438 1.00 98.75 395 GLU A CA 1
ATOM 3176 C C . GLU A 1 395 ? 4.902 -34.972 -9.401 1.00 98.75 395 GLU A C 1
ATOM 3178 O O . GLU A 1 395 ? 4.615 -35.349 -8.267 1.00 98.75 395 GLU A O 1
ATOM 3183 N N . TRP A 1 396 ? 6.155 -34.705 -9.773 1.00 98.75 396 TRP A N 1
ATOM 3184 C CA . TRP A 1 396 ? 7.301 -34.797 -8.873 1.00 98.75 396 TRP A CA 1
ATOM 3185 C C . TRP A 1 396 ? 7.180 -33.838 -7.684 1.00 98.75 396 TRP A C 1
ATOM 3187 O O . TRP A 1 396 ? 7.415 -34.230 -6.545 1.00 98.75 396 TRP A O 1
ATOM 3197 N N . TRP A 1 397 ? 6.748 -32.602 -7.929 1.00 98.69 397 TRP A N 1
ATOM 3198 C CA . TRP A 1 397 ? 6.463 -31.624 -6.883 1.00 98.69 397 TRP A CA 1
ATOM 3199 C C . TRP A 1 397 ? 5.357 -32.107 -5.924 1.00 98.69 397 TRP A C 1
ATOM 3201 O O . TRP A 1 397 ? 5.556 -32.098 -4.710 1.00 98.69 397 TRP A O 1
ATOM 3211 N N . ASP A 1 398 ? 4.228 -32.605 -6.448 1.00 98.69 398 ASP A N 1
ATOM 3212 C CA . ASP A 1 398 ? 3.126 -33.178 -5.647 1.00 98.69 398 ASP A CA 1
ATOM 3213 C C . ASP A 1 398 ? 3.556 -34.400 -4.819 1.00 98.69 398 ASP A C 1
ATOM 3215 O O . ASP A 1 398 ? 3.053 -34.613 -3.713 1.00 98.69 398 ASP A O 1
ATOM 3219 N N . GLU A 1 399 ? 4.478 -35.216 -5.332 1.00 98.50 399 GLU A N 1
ATOM 3220 C CA . GLU A 1 399 ? 5.052 -36.338 -4.589 1.00 98.50 399 GLU A CA 1
ATOM 3221 C C . GLU A 1 399 ? 5.835 -35.839 -3.369 1.00 98.50 399 GLU A C 1
ATOM 3223 O O . GLU A 1 399 ? 5.556 -36.278 -2.252 1.00 98.50 399 GLU A O 1
ATOM 3228 N N . LYS A 1 400 ? 6.739 -34.863 -3.551 1.00 98.50 400 LYS A N 1
ATOM 3229 C CA . LYS A 1 400 ? 7.563 -34.320 -2.455 1.00 98.50 400 LYS A CA 1
ATOM 3230 C C . LYS A 1 400 ? 6.738 -33.586 -1.401 1.00 98.50 400 LYS A C 1
ATOM 3232 O O . LYS A 1 400 ? 6.987 -33.748 -0.208 1.00 98.50 400 LYS A O 1
ATOM 3237 N N . LEU A 1 401 ? 5.716 -32.835 -1.811 1.00 98.69 401 LEU A N 1
ATOM 3238 C CA . LEU A 1 401 ? 4.759 -32.250 -0.867 1.00 98.69 401 LEU A CA 1
ATOM 3239 C C . LEU A 1 401 ? 3.947 -33.326 -0.142 1.00 98.69 401 LEU A C 1
ATOM 3241 O O . LEU A 1 401 ? 3.719 -33.222 1.063 1.00 98.69 401 LEU A O 1
ATOM 3245 N N . GLY A 1 402 ? 3.544 -34.374 -0.863 1.00 98.50 402 GLY A N 1
ATOM 3246 C CA . GLY A 1 402 ? 2.823 -35.512 -0.309 1.00 98.50 402 GLY A CA 1
ATOM 3247 C C . GLY A 1 402 ? 3.574 -36.204 0.818 1.00 98.50 402 GLY A C 1
ATOM 3248 O O . GLY A 1 402 ? 2.976 -36.474 1.854 1.00 98.50 402 GLY A O 1
ATOM 3249 N N . GLU A 1 403 ? 4.884 -36.405 0.662 1.00 98.12 403 GLU A N 1
ATOM 3250 C CA . GLU A 1 403 ? 5.734 -36.975 1.712 1.00 98.12 403 GLU A CA 1
ATOM 3251 C C . GLU A 1 403 ? 5.668 -36.155 3.015 1.00 98.12 403 GLU A C 1
ATOM 3253 O O . GLU A 1 403 ? 5.567 -36.727 4.100 1.00 98.12 403 GLU A O 1
ATOM 3258 N N . LEU A 1 404 ? 5.664 -34.820 2.929 1.00 98.75 404 LEU A N 1
ATOM 3259 C CA . LEU A 1 404 ? 5.564 -33.938 4.099 1.00 98.75 404 LEU A CA 1
ATOM 3260 C C . LEU A 1 404 ? 4.161 -33.935 4.717 1.00 98.75 404 LEU A C 1
ATOM 3262 O O . LEU A 1 404 ? 4.022 -33.963 5.944 1.00 98.75 404 LEU A O 1
ATOM 3266 N N . ILE A 1 405 ? 3.118 -33.937 3.885 1.00 98.62 405 ILE A N 1
ATOM 3267 C CA . ILE A 1 405 ? 1.726 -34.019 4.345 1.00 98.62 405 ILE A CA 1
ATOM 3268 C C . ILE A 1 405 ? 1.496 -35.346 5.087 1.00 98.62 405 ILE A C 1
ATOM 3270 O O . ILE A 1 405 ? 0.952 -35.348 6.192 1.00 98.62 405 ILE A O 1
ATOM 3274 N N . ASP A 1 406 ? 2.010 -36.458 4.555 1.00 97.69 406 ASP A N 1
ATOM 3275 C CA . ASP A 1 406 ? 1.923 -37.790 5.168 1.00 97.69 406 ASP A CA 1
ATOM 3276 C C . ASP A 1 406 ? 2.684 -37.879 6.512 1.00 97.69 406 ASP A C 1
ATOM 3278 O O . ASP A 1 406 ? 2.363 -38.714 7.368 1.00 97.69 406 ASP A O 1
ATOM 3282 N N . MET A 1 407 ? 3.684 -37.013 6.740 1.00 98.12 407 MET A N 1
ATOM 3283 C CA . MET A 1 407 ? 4.354 -36.866 8.043 1.00 98.12 407 MET A CA 1
ATOM 3284 C C . MET A 1 407 ? 3.532 -36.065 9.060 1.00 98.12 407 MET A C 1
ATOM 3286 O O . MET A 1 407 ? 3.749 -36.227 10.263 1.00 98.12 407 MET A O 1
ATOM 3290 N N . GLY A 1 408 ? 2.590 -35.234 8.605 1.00 97.81 408 GLY A N 1
ATOM 3291 C CA . GLY A 1 408 ? 1.708 -34.435 9.454 1.00 97.81 408 GLY A CA 1
ATOM 3292 C C . GLY A 1 408 ? 1.724 -32.927 9.190 1.00 97.81 408 GLY A C 1
ATOM 3293 O O . GLY A 1 408 ? 1.120 -32.204 9.982 1.00 97.81 408 GLY A O 1
ATOM 3294 N N . VAL A 1 409 ? 2.375 -32.445 8.127 1.00 98.75 409 VAL A N 1
ATOM 3295 C CA . VAL A 1 409 ? 2.290 -31.035 7.704 1.00 98.75 409 VAL A CA 1
ATOM 3296 C C . VAL A 1 409 ? 0.872 -30.717 7.213 1.00 98.75 409 VAL A C 1
ATOM 3298 O O . VAL A 1 409 ? 0.295 -31.483 6.447 1.00 98.75 409 VAL A O 1
ATOM 3301 N N . ASP A 1 410 ? 0.301 -29.598 7.664 1.00 98.81 410 ASP A N 1
ATOM 3302 C CA . ASP A 1 410 ? -1.068 -29.177 7.330 1.00 98.81 410 ASP A CA 1
ATOM 3303 C C . ASP A 1 410 ? -1.110 -28.132 6.198 1.00 98.81 410 ASP A C 1
ATOM 3305 O O . ASP A 1 410 ? -2.128 -27.989 5.529 1.00 98.81 410 ASP A O 1
ATOM 3309 N N . THR A 1 411 ? -0.030 -27.374 5.982 1.00 98.88 411 THR A N 1
ATOM 3310 C CA . THR A 1 411 ? 0.027 -26.278 4.996 1.00 98.88 411 THR A CA 1
ATOM 3311 C C . THR A 1 411 ? 1.475 -25.866 4.686 1.00 98.88 411 THR A C 1
ATOM 3313 O O . THR A 1 411 ? 2.419 -26.310 5.343 1.00 98.88 411 THR A O 1
ATOM 3316 N N . PHE A 1 412 ? 1.659 -24.990 3.696 1.00 98.94 412 PHE A N 1
ATOM 3317 C CA . PHE A 1 412 ? 2.960 -24.509 3.243 1.00 98.94 412 PHE A CA 1
ATOM 3318 C C . PHE A 1 412 ? 3.010 -22.981 3.132 1.00 98.94 412 PHE A C 1
ATOM 3320 O O . PHE A 1 412 ? 2.081 -22.346 2.628 1.00 98.94 412 PHE A O 1
ATOM 3327 N N . LYS A 1 413 ? 4.142 -22.392 3.537 1.00 98.94 413 LYS A N 1
ATOM 3328 C CA . LYS A 1 413 ? 4.525 -21.030 3.137 1.00 98.94 413 LYS A CA 1
ATOM 3329 C C . LYS A 1 413 ? 5.169 -21.143 1.757 1.00 98.94 413 LYS A C 1
ATOM 3331 O O . LYS A 1 413 ? 6.298 -21.620 1.661 1.00 98.94 413 LYS A O 1
ATOM 3336 N N . THR A 1 414 ? 4.445 -20.749 0.712 1.00 98.81 414 THR A N 1
ATOM 3337 C CA . THR A 1 414 ? 4.947 -20.712 -0.666 1.00 98.81 414 THR A CA 1
ATOM 3338 C C . THR A 1 414 ? 5.741 -19.433 -0.887 1.00 98.81 414 THR A C 1
ATOM 3340 O O . THR A 1 414 ? 5.236 -18.417 -1.371 1.00 98.81 414 THR A O 1
ATOM 3343 N N . ASP A 1 415 ? 7.004 -19.484 -0.477 1.00 98.56 415 ASP A N 1
ATOM 3344 C CA . ASP A 1 415 ? 7.906 -18.343 -0.541 1.00 98.56 415 ASP A CA 1
ATOM 3345 C C . ASP A 1 415 ? 8.543 -18.200 -1.930 1.00 98.56 415 ASP A C 1
ATOM 3347 O O . ASP A 1 415 ? 8.607 -19.163 -2.708 1.00 98.56 415 ASP A O 1
ATOM 3351 N N . PHE A 1 416 ? 9.047 -17.001 -2.222 1.00 98.44 416 PHE A N 1
ATOM 3352 C CA . PHE A 1 416 ? 9.588 -16.610 -3.525 1.00 98.44 416 PHE A CA 1
ATOM 3353 C C . PHE A 1 416 ? 8.591 -16.778 -4.700 1.00 98.44 416 PHE A C 1
ATOM 3355 O O . PHE A 1 416 ? 7.371 -16.776 -4.527 1.00 98.44 416 PHE A O 1
ATOM 3362 N N . GLY A 1 417 ? 9.115 -16.903 -5.927 1.00 97.19 417 GLY A N 1
ATOM 3363 C CA . GLY A 1 417 ? 8.349 -17.006 -7.172 1.00 97.19 417 GLY A CA 1
ATOM 3364 C C . GLY A 1 417 ? 8.409 -15.756 -8.053 1.00 97.19 417 GLY A C 1
ATOM 3365 O O . GLY A 1 417 ? 7.769 -15.742 -9.098 1.00 97.19 417 GLY A O 1
ATOM 3366 N N . GLU A 1 418 ? 9.167 -14.729 -7.653 1.00 98.12 418 GLU A N 1
ATOM 3367 C CA . GLU A 1 418 ? 9.244 -13.438 -8.348 1.00 98.12 418 GLU A CA 1
ATOM 3368 C C . GLU A 1 418 ? 10.406 -13.364 -9.350 1.00 98.12 418 GLU A C 1
ATOM 3370 O O . GLU A 1 418 ? 10.239 -12.908 -10.475 1.00 98.12 418 GLU A O 1
ATOM 3375 N N . ARG A 1 419 ? 11.605 -13.837 -8.971 1.00 97.12 419 ARG A N 1
ATOM 3376 C CA . ARG A 1 419 ? 12.854 -13.685 -9.755 1.00 97.12 419 ARG A CA 1
ATOM 3377 C C . ARG A 1 419 ? 12.971 -14.697 -10.901 1.00 97.12 419 ARG A C 1
ATOM 3379 O O . ARG A 1 419 ? 13.934 -15.459 -10.987 1.00 97.12 419 ARG A O 1
ATOM 3386 N N . ILE A 1 420 ? 11.974 -14.721 -11.774 1.00 98.31 420 ILE A N 1
ATOM 3387 C CA . ILE A 1 420 ? 11.871 -15.689 -12.865 1.00 98.31 420 ILE A CA 1
ATOM 3388 C C . ILE A 1 420 ? 12.603 -15.158 -14.108 1.00 98.31 420 ILE A C 1
ATOM 3390 O O . ILE A 1 420 ? 12.281 -14.070 -14.588 1.00 98.31 420 ILE A O 1
ATOM 3394 N N . PRO A 1 421 ? 13.608 -15.876 -14.641 1.00 97.44 421 PRO A N 1
ATOM 3395 C CA . PRO A 1 421 ? 14.411 -15.394 -15.760 1.00 97.44 421 PRO A CA 1
ATOM 3396 C C . PRO A 1 421 ? 13.633 -15.422 -17.081 1.00 97.44 421 PRO A C 1
ATOM 3398 O O . PRO A 1 421 ? 12.751 -16.257 -17.281 1.00 97.44 421 PRO A O 1
ATOM 3401 N N . THR A 1 422 ? 14.015 -14.549 -18.016 1.00 97.81 422 THR A N 1
ATOM 3402 C CA . THR A 1 422 ? 13.422 -14.473 -19.364 1.00 97.81 422 THR A CA 1
ATOM 3403 C C . THR A 1 422 ? 14.313 -15.083 -20.455 1.00 97.81 422 THR A C 1
ATOM 3405 O O . THR A 1 422 ? 13.825 -15.468 -21.511 1.00 97.81 422 THR A O 1
ATOM 3408 N N . GLU A 1 423 ? 15.612 -15.268 -20.206 1.00 96.94 423 GLU A N 1
ATOM 3409 C CA . GLU A 1 423 ? 16.547 -15.930 -21.136 1.00 96.94 423 GLU A CA 1
ATOM 3410 C C . GLU A 1 423 ? 16.555 -17.462 -20.960 1.00 96.94 423 GLU A C 1
ATOM 3412 O O . GLU A 1 423 ? 17.582 -18.090 -20.674 1.00 96.94 423 GLU A O 1
ATOM 3417 N N . VAL A 1 424 ? 15.375 -18.065 -21.086 1.00 98.12 424 VAL A N 1
ATOM 3418 C CA . VAL A 1 424 ? 15.102 -19.482 -20.799 1.00 98.12 424 VAL A CA 1
ATOM 3419 C C . VAL A 1 424 ? 14.145 -20.088 -21.821 1.00 98.12 424 VAL A C 1
ATOM 3421 O O . VAL A 1 424 ? 13.568 -19.392 -22.651 1.00 98.12 424 VAL A O 1
ATOM 3424 N N . MET A 1 425 ? 13.985 -21.405 -21.761 1.00 97.38 425 MET A N 1
ATOM 3425 C CA . MET A 1 425 ? 13.033 -22.168 -22.553 1.00 97.38 425 MET A CA 1
ATOM 3426 C C . MET A 1 425 ? 12.221 -23.069 -21.622 1.00 97.38 425 MET A C 1
ATOM 3428 O O . MET A 1 425 ? 12.784 -23.927 -20.938 1.00 97.38 425 MET A O 1
ATOM 3432 N N . TYR A 1 426 ? 10.907 -22.860 -21.619 1.00 98.12 426 TYR A N 1
ATOM 3433 C CA . TYR A 1 426 ? 9.941 -23.683 -20.896 1.00 98.12 426 TYR A CA 1
ATOM 3434 C C . TYR A 1 426 ? 9.643 -24.973 -21.661 1.00 98.12 426 TYR A C 1
ATOM 3436 O O . TYR A 1 426 ? 9.691 -24.997 -22.894 1.00 98.12 426 TYR A O 1
ATOM 3444 N N . TYR A 1 427 ? 9.319 -26.042 -20.936 1.00 98.19 427 TYR A N 1
ATOM 3445 C CA . TYR A 1 427 ? 8.992 -27.350 -21.502 1.00 98.19 427 TYR A CA 1
ATOM 3446 C C . TYR A 1 427 ? 7.879 -27.300 -22.559 1.00 98.19 427 TYR A C 1
ATOM 3448 O O . TYR A 1 427 ? 7.981 -27.979 -23.581 1.00 98.19 427 TYR A O 1
ATOM 3456 N N . ASP A 1 428 ? 6.837 -26.497 -22.339 1.00 97.19 428 ASP A N 1
ATOM 3457 C CA . ASP A 1 428 ? 5.706 -26.355 -23.266 1.00 97.19 428 ASP A CA 1
ATOM 3458 C C . ASP A 1 428 ? 5.922 -25.305 -24.377 1.00 97.19 428 ASP A C 1
ATOM 3460 O O . ASP A 1 428 ? 5.050 -25.118 -25.227 1.00 97.19 428 ASP A O 1
ATOM 3464 N N . GLY A 1 429 ? 7.081 -24.637 -24.394 1.00 96.25 429 GLY A N 1
ATOM 3465 C CA . GLY A 1 429 ? 7.396 -23.568 -25.341 1.00 96.25 429 GLY A CA 1
ATOM 3466 C C . GLY A 1 429 ? 6.764 -22.210 -25.013 1.00 96.25 429 GLY A C 1
ATOM 3467 O O . GLY A 1 429 ? 6.740 -21.344 -25.888 1.00 96.25 429 GLY A O 1
ATOM 3468 N N . SER A 1 430 ? 6.256 -22.015 -23.791 1.00 97.62 430 SER A N 1
ATOM 3469 C CA . SER A 1 430 ? 5.721 -20.733 -23.324 1.00 97.62 430 SER A CA 1
ATOM 3470 C C . SER A 1 430 ? 6.709 -19.576 -23.487 1.00 97.62 430 SER A C 1
ATOM 3472 O O . SER A 1 430 ? 7.923 -19.731 -23.336 1.00 97.62 430 SER A O 1
ATOM 3474 N N . ASP A 1 431 ? 6.158 -18.392 -23.745 1.00 97.56 431 ASP A N 1
ATOM 3475 C CA . ASP A 1 431 ? 6.877 -17.128 -23.835 1.00 97.56 431 ASP A CA 1
ATOM 3476 C C . ASP A 1 431 ? 7.459 -16.748 -22.462 1.00 97.56 431 ASP A C 1
ATOM 3478 O O . ASP A 1 431 ? 6.699 -16.518 -21.509 1.00 97.56 431 ASP A O 1
ATOM 3482 N N . PRO A 1 432 ? 8.795 -16.637 -22.340 1.00 98.12 432 PRO A N 1
ATOM 3483 C CA . PRO A 1 432 ? 9.429 -16.288 -21.080 1.00 98.12 432 PRO A CA 1
ATOM 3484 C C . PRO A 1 432 ? 9.034 -14.922 -20.516 1.00 98.12 432 PRO A C 1
ATOM 3486 O O . PRO A 1 432 ? 9.000 -14.765 -19.296 1.00 98.12 432 PRO A O 1
ATOM 3489 N N . MET A 1 433 ? 8.692 -13.950 -21.368 1.00 97.94 433 MET A N 1
ATOM 3490 C CA . MET A 1 433 ? 8.260 -12.624 -20.916 1.00 97.94 433 MET A CA 1
ATOM 3491 C C . MET A 1 433 ? 6.915 -12.697 -20.194 1.00 97.94 433 MET A C 1
ATOM 3493 O O . MET A 1 433 ? 6.718 -12.023 -19.185 1.00 97.94 433 MET A O 1
ATOM 3497 N N . LYS A 1 434 ? 6.004 -13.549 -20.675 1.00 98.31 434 LYS A N 1
ATOM 3498 C CA . LYS A 1 434 ? 4.702 -13.800 -20.042 1.00 98.31 434 LYS A CA 1
ATOM 3499 C C . LYS A 1 434 ? 4.827 -14.686 -18.810 1.00 98.31 434 LYS A C 1
ATOM 3501 O O . LYS A 1 434 ? 4.160 -14.462 -17.799 1.00 98.31 434 LYS A O 1
ATOM 3506 N N . MET A 1 435 ? 5.693 -15.693 -18.891 1.00 98.62 435 MET A N 1
ATOM 3507 C CA . MET A 1 435 ? 5.920 -16.625 -17.793 1.00 98.62 435 MET A CA 1
ATOM 3508 C C . MET A 1 435 ? 6.539 -15.975 -16.564 1.00 98.62 435 MET A C 1
ATOM 3510 O O . MET A 1 435 ? 6.310 -16.488 -15.477 1.00 98.62 435 MET A O 1
ATOM 3514 N N . HIS A 1 436 ? 7.249 -14.852 -16.689 1.00 98.75 436 HIS A N 1
ATOM 3515 C CA . HIS A 1 436 ? 7.839 -14.181 -15.532 1.00 98.75 436 HIS A CA 1
ATOM 3516 C C . HIS A 1 436 ? 6.825 -13.936 -14.396 1.00 98.75 436 HIS A C 1
ATOM 3518 O O . HIS A 1 436 ? 7.023 -14.418 -13.284 1.00 98.75 436 HIS A O 1
ATOM 3524 N N . ASN A 1 437 ? 5.693 -13.278 -14.684 1.00 98.62 437 ASN A N 1
ATOM 3525 C CA . ASN A 1 437 ? 4.628 -13.109 -13.689 1.00 98.62 437 ASN A CA 1
ATOM 3526 C C . ASN A 1 437 ? 3.742 -14.357 -13.569 1.00 98.62 437 ASN A C 1
ATOM 3528 O O . ASN A 1 437 ? 3.229 -14.644 -12.495 1.00 98.62 437 ASN A O 1
ATOM 3532 N N . TYR A 1 438 ? 3.507 -15.104 -14.652 1.00 98.75 438 TYR A N 1
ATOM 3533 C CA . TYR A 1 438 ? 2.557 -16.225 -14.618 1.00 98.75 438 TYR A CA 1
ATOM 3534 C C . TYR A 1 438 ? 3.095 -17.472 -13.893 1.00 98.75 438 TYR A C 1
ATOM 3536 O O . TYR A 1 438 ? 2.323 -18.305 -13.418 1.00 98.75 438 TYR A O 1
ATOM 3544 N N . TYR A 1 439 ? 4.414 -17.608 -13.757 1.00 98.81 439 TYR A N 1
ATOM 3545 C CA . TYR A 1 439 ? 5.056 -18.715 -13.052 1.00 98.81 439 TYR A CA 1
ATOM 3546 C C . TYR A 1 439 ? 4.544 -18.856 -11.616 1.00 98.81 439 TYR A C 1
ATOM 3548 O O . TYR A 1 439 ? 4.235 -19.966 -11.180 1.00 98.81 439 TYR A O 1
ATOM 3556 N N . THR A 1 440 ? 4.379 -17.740 -10.896 1.00 98.44 440 THR A N 1
ATOM 3557 C CA . THR A 1 440 ? 3.878 -17.775 -9.516 1.00 98.44 440 THR A CA 1
ATOM 3558 C C . THR A 1 440 ? 2.445 -18.309 -9.422 1.00 98.44 440 THR A C 1
ATOM 3560 O O . THR A 1 440 ? 2.104 -19.003 -8.462 1.00 98.44 440 THR A O 1
ATOM 3563 N N . PHE A 1 441 ? 1.609 -18.087 -10.443 1.00 98.81 441 PHE A N 1
ATOM 3564 C CA . PHE A 1 441 ? 0.282 -18.696 -10.505 1.00 98.81 441 PHE A CA 1
ATOM 3565 C C . PHE A 1 441 ? 0.375 -20.219 -10.601 1.00 98.81 441 PHE A C 1
ATOM 3567 O O . PHE A 1 441 ? -0.312 -20.904 -9.850 1.00 98.81 441 PHE A O 1
ATOM 3574 N N . LEU A 1 442 ? 1.238 -20.759 -11.472 1.00 98.88 442 LEU A N 1
ATOM 3575 C CA . LEU A 1 442 ? 1.430 -22.210 -11.587 1.00 98.88 442 LEU A CA 1
ATOM 3576 C C . LEU A 1 442 ? 1.993 -22.810 -10.296 1.00 98.88 442 LEU A C 1
ATOM 3578 O O . LEU A 1 442 ? 1.452 -23.790 -9.793 1.00 98.88 442 LEU A O 1
ATOM 3582 N N . TYR A 1 443 ? 3.019 -22.183 -9.725 1.00 98.88 443 TYR A N 1
ATOM 3583 C CA . TYR A 1 443 ? 3.642 -22.621 -8.479 1.00 98.88 443 TYR A CA 1
ATOM 3584 C C . TYR A 1 443 ? 2.629 -22.731 -7.325 1.00 98.88 443 TYR A C 1
ATOM 3586 O O . TYR A 1 443 ? 2.499 -23.787 -6.692 1.00 98.88 443 TYR A O 1
ATOM 3594 N N . ASN A 1 444 ? 1.873 -21.659 -7.073 1.00 98.88 444 ASN A N 1
ATOM 3595 C CA . ASN A 1 444 ? 0.871 -21.650 -6.010 1.00 98.88 444 ASN A CA 1
ATOM 3596 C C . ASN A 1 444 ? -0.292 -22.596 -6.326 1.00 98.88 444 ASN A C 1
ATOM 3598 O O . ASN A 1 444 ? -0.745 -23.313 -5.437 1.00 98.88 444 ASN A O 1
ATOM 3602 N N . LYS A 1 445 ? -0.732 -22.674 -7.587 1.00 98.75 445 LYS A N 1
ATOM 3603 C CA . LYS A 1 445 ? -1.797 -23.587 -8.020 1.00 98.75 445 LYS A CA 1
ATOM 3604 C C . LYS A 1 445 ? -1.439 -25.049 -7.781 1.00 98.75 445 LYS A C 1
ATOM 3606 O O . LYS A 1 445 ? -2.261 -25.782 -7.239 1.00 98.75 445 LYS A O 1
ATOM 3611 N N . GLU A 1 446 ? -0.253 -25.493 -8.192 1.00 98.75 446 GLU A N 1
ATOM 3612 C CA . GLU A 1 446 ? 0.147 -26.896 -8.029 1.00 98.75 446 GLU A CA 1
ATOM 3613 C C . GLU A 1 446 ? 0.368 -27.253 -6.551 1.00 98.75 446 GLU A C 1
ATOM 3615 O O . GLU A 1 446 ? -0.035 -28.330 -6.113 1.00 98.75 446 GLU A O 1
ATOM 3620 N N . THR A 1 447 ? 0.882 -26.320 -5.742 1.00 98.81 447 THR A N 1
ATOM 3621 C CA . THR A 1 447 ? 0.990 -26.515 -4.285 1.00 98.81 447 THR A CA 1
ATOM 3622 C C . THR A 1 447 ? -0.388 -26.585 -3.615 1.00 98.81 447 THR A C 1
ATOM 3624 O O . THR A 1 447 ? -0.651 -27.497 -2.831 1.00 98.81 447 THR A O 1
ATOM 3627 N N . PHE A 1 448 ? -1.300 -25.670 -3.957 1.00 98.81 448 PHE A N 1
ATOM 3628 C CA . PHE A 1 448 ? -2.661 -25.641 -3.414 1.00 98.81 448 PHE A CA 1
ATOM 3629 C C . PHE A 1 448 ? -3.440 -26.909 -3.779 1.00 98.81 448 PHE A C 1
ATOM 3631 O O . PHE A 1 448 ? -4.050 -27.537 -2.915 1.00 98.81 448 PHE A O 1
ATOM 3638 N N . LYS A 1 449 ? -3.348 -27.358 -5.037 1.00 98.56 449 LYS A N 1
ATOM 3639 C CA . LYS A 1 449 ? -3.944 -28.624 -5.488 1.00 98.56 449 LYS A CA 1
ATOM 3640 C C . LYS A 1 449 ? -3.431 -29.832 -4.712 1.00 98.56 449 LYS A C 1
ATOM 3642 O O . LYS A 1 449 ? -4.213 -30.746 -4.463 1.00 98.56 449 LYS A O 1
ATOM 3647 N N . SER A 1 450 ? -2.147 -29.865 -4.348 1.00 98.50 450 SER A N 1
ATOM 3648 C CA . SER A 1 450 ? -1.591 -30.964 -3.548 1.00 98.50 450 SER A CA 1
ATOM 3649 C C . SER A 1 450 ? -2.268 -31.046 -2.175 1.00 98.50 450 SER A C 1
ATOM 3651 O O . SER A 1 450 ? -2.689 -32.126 -1.751 1.00 98.50 450 SER A O 1
ATOM 3653 N N . LEU A 1 451 ? -2.484 -29.893 -1.527 1.00 98.75 451 LEU A N 1
ATOM 3654 C CA . LEU A 1 451 ? -3.241 -29.805 -0.275 1.00 98.75 451 LEU A CA 1
ATOM 3655 C C . LEU A 1 451 ? -4.695 -30.248 -0.464 1.00 98.75 451 LEU A C 1
ATOM 3657 O O . LEU A 1 451 ? -5.160 -31.110 0.276 1.00 98.75 451 LEU A O 1
ATOM 3661 N N . GLN A 1 452 ? -5.391 -29.752 -1.492 1.00 98.38 452 GLN A N 1
ATOM 3662 C CA . GLN A 1 452 ? -6.771 -30.166 -1.786 1.00 98.38 452 GLN A CA 1
ATOM 3663 C C . GLN A 1 452 ? -6.884 -31.678 -2.004 1.00 98.38 452 GLN A C 1
ATOM 3665 O O . GLN A 1 452 ? -7.759 -32.336 -1.444 1.00 98.38 452 GLN A O 1
ATOM 3670 N N . LYS A 1 453 ? -5.964 -32.251 -2.786 1.00 97.81 453 LYS A N 1
ATOM 3671 C CA . LYS A 1 453 ? -5.936 -33.680 -3.115 1.00 97.81 453 LYS A CA 1
ATOM 3672 C C . LYS A 1 453 ? -5.760 -34.565 -1.879 1.00 97.81 453 LYS A C 1
ATOM 3674 O O . LYS A 1 453 ? -6.289 -35.675 -1.865 1.00 97.81 453 LYS A O 1
ATOM 3679 N N . ARG A 1 454 ? -4.993 -34.118 -0.879 1.00 97.88 454 ARG A N 1
ATOM 3680 C CA . ARG A 1 454 ? -4.577 -34.948 0.268 1.00 97.88 454 ARG A CA 1
ATOM 3681 C C . ARG A 1 454 ? -5.340 -34.655 1.556 1.00 97.88 454 ARG A C 1
ATOM 3683 O O . ARG A 1 454 ? -5.600 -35.585 2.312 1.00 97.88 454 ARG A O 1
ATOM 3690 N N . LEU A 1 455 ? -5.707 -33.398 1.793 1.00 97.38 455 LEU A N 1
ATOM 3691 C CA . LEU A 1 455 ? -6.403 -32.936 3.000 1.00 97.38 455 LEU A CA 1
ATOM 3692 C C . LEU A 1 455 ? -7.877 -32.581 2.745 1.00 97.38 455 LEU A C 1
ATOM 3694 O O . LEU A 1 455 ? -8.672 -32.565 3.682 1.00 97.38 455 LEU A O 1
ATOM 3698 N N . GLY A 1 456 ? -8.258 -32.361 1.484 1.00 96.94 456 GLY A N 1
ATOM 3699 C CA . GLY A 1 456 ? -9.598 -31.943 1.074 1.00 96.94 456 GLY A CA 1
ATOM 3700 C C . GLY A 1 456 ? -9.708 -30.435 0.836 1.00 96.94 456 GLY A C 1
ATOM 3701 O O . GLY A 1 456 ? -8.944 -29.638 1.377 1.00 96.94 456 GLY A O 1
ATOM 3702 N N . ASP A 1 457 ? -10.698 -30.036 0.033 1.00 94.12 457 ASP A N 1
ATOM 3703 C CA . ASP A 1 457 ? -10.871 -28.644 -0.414 1.00 94.12 457 ASP A CA 1
ATOM 3704 C C . ASP A 1 457 ? -11.023 -27.639 0.732 1.00 94.12 457 ASP A C 1
ATOM 3706 O O . ASP A 1 457 ? -10.548 -26.513 0.630 1.00 94.12 457 ASP A O 1
ATOM 3710 N N . LYS A 1 458 ? -11.658 -28.053 1.834 1.00 93.81 458 LYS A N 1
ATOM 3711 C CA . LYS A 1 458 ? -11.932 -27.189 2.990 1.00 93.81 458 LYS A CA 1
ATOM 3712 C C . LYS A 1 458 ? -10.739 -27.010 3.933 1.00 93.81 458 LYS A C 1
ATOM 3714 O O . LYS A 1 458 ? -10.823 -26.184 4.830 1.00 93.81 458 LYS A O 1
ATOM 3719 N N . GLU A 1 459 ? -9.657 -27.768 3.751 1.00 96.94 459 GLU A N 1
ATOM 3720 C CA . GLU A 1 459 ? -8.448 -27.691 4.588 1.00 96.94 459 GLU A CA 1
ATOM 3721 C C . GLU A 1 459 ? -7.274 -27.003 3.876 1.00 96.94 459 GLU A C 1
ATOM 3723 O O . GLU A 1 459 ? -6.237 -26.757 4.491 1.00 96.94 459 GLU A O 1
ATOM 3728 N N . ALA A 1 460 ? -7.408 -26.687 2.585 1.00 97.81 460 ALA A N 1
ATOM 3729 C CA . ALA A 1 460 ? -6.327 -26.109 1.802 1.00 97.81 460 ALA A CA 1
ATOM 3730 C C . ALA A 1 460 ? -6.184 -24.600 2.055 1.00 97.81 460 ALA A C 1
ATOM 3732 O O . ALA A 1 460 ? -7.080 -23.804 1.776 1.00 97.81 460 ALA A O 1
ATOM 3733 N N . CYS A 1 461 ? -5.007 -24.193 2.521 1.00 98.31 461 CYS A N 1
ATOM 3734 C CA . CYS A 1 461 ? -4.545 -22.809 2.481 1.00 98.31 461 CYS A CA 1
ATOM 3735 C C . CYS A 1 461 ? -3.024 -22.759 2.312 1.00 98.31 461 CYS A C 1
ATOM 3737 O O . CYS A 1 461 ? -2.340 -23.756 2.538 1.00 98.31 461 CYS A O 1
ATOM 3739 N N . LEU A 1 462 ? -2.496 -21.595 1.950 1.00 98.88 462 LEU A N 1
ATOM 3740 C CA . LEU A 1 462 ? -1.070 -21.289 1.820 1.00 98.88 462 LEU A CA 1
ATOM 3741 C C . LEU A 1 462 ? -0.679 -20.072 2.669 1.00 98.88 462 LEU A C 1
ATOM 3743 O O . LEU A 1 462 ? -1.526 -19.416 3.273 1.00 98.88 462 LEU A O 1
ATOM 3747 N N . PHE A 1 463 ? 0.612 -19.754 2.653 1.00 98.69 463 PHE A N 1
ATOM 3748 C CA . PHE A 1 463 ? 1.172 -18.449 3.011 1.00 98.69 463 PHE A CA 1
ATOM 3749 C C . PHE A 1 463 ? 2.072 -17.964 1.857 1.00 98.69 463 PHE A C 1
ATOM 3751 O O . PHE A 1 463 ? 3.284 -18.172 1.874 1.00 98.69 463 PHE A O 1
ATOM 3758 N N . ALA A 1 464 ? 1.462 -17.390 0.819 1.00 98.81 464 ALA A N 1
ATOM 3759 C CA . ALA A 1 464 ? 2.086 -17.089 -0.468 1.00 98.81 464 ALA A CA 1
ATOM 3760 C C . ALA A 1 464 ? 2.720 -15.690 -0.524 1.00 98.81 464 ALA A C 1
ATOM 3762 O O . ALA A 1 464 ? 2.060 -14.691 -0.211 1.00 98.81 464 ALA A O 1
ATOM 3763 N N . ARG A 1 465 ? 3.985 -15.606 -0.969 1.00 98.75 465 ARG A N 1
ATOM 3764 C CA . ARG A 1 465 ? 4.697 -14.324 -1.139 1.00 98.75 465 ARG A CA 1
ATOM 3765 C C . ARG A 1 465 ? 4.441 -13.671 -2.495 1.00 98.75 465 ARG A C 1
ATOM 3767 O O . ARG A 1 465 ? 4.197 -12.471 -2.544 1.00 98.75 465 ARG A O 1
ATOM 3774 N N . SER A 1 466 ? 4.448 -14.437 -3.581 1.00 98.69 466 SER A N 1
ATOM 3775 C CA . SER A 1 466 ? 4.254 -13.904 -4.932 1.00 98.69 466 SER A CA 1
ATOM 3776 C C . SER A 1 466 ? 2.859 -14.206 -5.482 1.00 98.69 466 SER A C 1
ATOM 3778 O O . SER A 1 466 ? 2.262 -15.225 -5.143 1.00 98.69 466 SER A O 1
ATOM 3780 N N . ALA A 1 467 ? 2.345 -13.337 -6.356 1.00 98.75 467 ALA A N 1
ATOM 3781 C CA . ALA A 1 467 ? 1.046 -13.516 -7.003 1.00 98.75 467 ALA A CA 1
ATOM 3782 C C . ALA A 1 467 ? 0.941 -12.759 -8.335 1.00 98.75 467 ALA A C 1
ATOM 3784 O O . ALA A 1 467 ? 1.715 -11.842 -8.611 1.00 98.75 467 ALA A O 1
ATOM 3785 N N . CYS A 1 468 ? -0.059 -13.127 -9.135 1.00 98.69 468 CYS A N 1
ATOM 3786 C CA . CYS A 1 468 ? -0.544 -12.346 -10.268 1.00 98.69 468 CYS A CA 1
ATOM 3787 C C . CYS A 1 468 ? -2.079 -12.425 -10.364 1.00 98.69 468 CYS A C 1
ATOM 3789 O O . CYS A 1 468 ? -2.735 -12.968 -9.471 1.00 98.69 468 CYS A O 1
ATOM 3791 N N . ALA A 1 469 ? -2.683 -11.899 -11.435 1.00 98.50 469 ALA A N 1
ATOM 3792 C CA . ALA A 1 469 ? -4.121 -12.059 -11.660 1.00 98.50 469 ALA A CA 1
ATOM 3793 C C . ALA A 1 469 ? -4.519 -13.550 -11.666 1.00 98.50 469 ALA A C 1
ATOM 3795 O O . ALA A 1 469 ? -3.868 -14.375 -12.310 1.00 98.50 469 ALA A O 1
ATOM 3796 N N . GLY A 1 470 ? -5.574 -13.892 -10.923 1.00 98.44 470 GLY A N 1
ATOM 3797 C CA . GLY A 1 470 ? -6.051 -15.261 -10.726 1.00 98.44 470 GLY A CA 1
ATOM 3798 C C . GLY A 1 470 ? -5.469 -15.959 -9.491 1.00 98.44 470 GLY A C 1
ATOM 3799 O O . GLY A 1 470 ? -6.107 -16.883 -8.983 1.00 98.44 470 GLY A O 1
ATOM 3800 N N . SER A 1 471 ? -4.318 -15.520 -8.963 1.00 98.75 471 SER A N 1
ATOM 3801 C CA . SER A 1 471 ? -3.682 -16.135 -7.785 1.00 98.75 471 SER A CA 1
ATOM 3802 C C . SER A 1 471 ? -4.511 -16.006 -6.508 1.00 98.75 471 SER A C 1
ATOM 3804 O O . SER A 1 471 ? -4.321 -16.800 -5.591 1.00 98.75 471 SER A O 1
ATOM 3806 N N . GLN A 1 472 ? -5.479 -15.082 -6.446 1.00 98.75 472 GLN A N 1
ATOM 3807 C CA . GLN A 1 472 ? -6.375 -14.946 -5.295 1.00 98.75 472 GLN A CA 1
ATOM 3808 C C . GLN A 1 472 ? -7.131 -16.239 -4.948 1.00 98.75 472 GLN A C 1
ATOM 3810 O O . GLN A 1 472 ? -7.549 -16.399 -3.806 1.00 98.75 472 GLN A O 1
ATOM 3815 N N . GLN A 1 473 ? -7.268 -17.167 -5.906 1.00 98.75 473 GLN A N 1
ATOM 3816 C CA . GLN A 1 473 ? -7.857 -18.499 -5.724 1.00 98.75 473 GLN A CA 1
ATOM 3817 C C . GLN A 1 473 ? -7.088 -19.381 -4.730 1.00 98.75 473 GLN A C 1
ATOM 3819 O O . GLN A 1 473 ? -7.649 -20.359 -4.247 1.00 98.75 473 GLN A O 1
ATOM 3824 N N . PHE A 1 474 ? -5.832 -19.047 -4.412 1.00 98.75 474 PHE A N 1
ATOM 3825 C CA . PHE A 1 474 ? -4.942 -19.858 -3.574 1.00 98.75 474 PHE A CA 1
ATOM 3826 C C . PHE A 1 474 ? -4.505 -19.087 -2.312 1.00 98.75 474 PHE A C 1
ATOM 3828 O O . PHE A 1 474 ? -3.318 -18.816 -2.129 1.00 98.75 474 PHE A O 1
ATOM 3835 N N . PRO A 1 475 ? -5.445 -18.652 -1.452 1.00 98.62 475 PRO A N 1
ATOM 3836 C CA . PRO A 1 475 ? -5.107 -17.922 -0.237 1.00 98.62 475 PRO A CA 1
ATOM 3837 C C . PRO A 1 475 ? -4.312 -18.803 0.735 1.00 98.62 475 PRO A C 1
ATOM 3839 O O . PRO A 1 475 ? -4.429 -20.024 0.724 1.00 98.62 475 PRO A O 1
ATOM 3842 N N . VAL A 1 476 ? -3.518 -18.222 1.627 1.00 98.75 476 VAL A N 1
ATOM 3843 C CA . VAL A 1 476 ? -3.475 -16.807 2.029 1.00 98.75 476 VAL A CA 1
ATOM 3844 C C . VAL A 1 476 ? -2.233 -16.124 1.470 1.00 98.75 476 VAL A C 1
ATOM 3846 O O . VAL A 1 476 ? -1.194 -16.757 1.326 1.00 98.75 476 VAL A O 1
ATOM 3849 N N . HIS A 1 477 ? -2.320 -14.825 1.183 1.00 98.88 477 HIS A N 1
ATOM 3850 C CA . HIS A 1 477 ? -1.187 -14.035 0.697 1.00 98.88 477 HIS A CA 1
ATOM 3851 C C . HIS A 1 477 ? -0.577 -13.214 1.836 1.00 98.88 477 HIS A C 1
ATOM 3853 O O . HIS A 1 477 ? -1.308 -12.641 2.644 1.00 98.88 477 HIS A O 1
ATOM 3859 N N . TRP A 1 478 ? 0.751 -13.151 1.913 1.00 98.44 478 TRP A N 1
ATOM 3860 C CA . TRP A 1 478 ? 1.467 -12.436 2.975 1.00 98.44 478 TRP A CA 1
ATOM 3861 C C . TRP A 1 478 ? 2.296 -11.266 2.434 1.00 98.44 478 TRP A C 1
ATOM 3863 O O . TRP A 1 478 ? 2.915 -11.398 1.385 1.00 98.44 478 TRP A O 1
ATOM 3873 N N . GLY A 1 479 ? 2.330 -10.162 3.186 1.00 97.50 479 GLY A N 1
ATOM 3874 C CA . GLY A 1 479 ? 2.882 -8.851 2.824 1.00 97.50 479 GLY A CA 1
ATOM 3875 C C . GLY A 1 479 ? 4.350 -8.758 2.412 1.00 97.50 479 GLY A C 1
ATOM 3876 O O . GLY A 1 479 ? 4.733 -7.745 1.843 1.00 97.50 479 GLY A O 1
ATOM 3877 N N . GLY A 1 480 ? 5.160 -9.787 2.648 1.00 96.94 480 GLY A N 1
ATOM 3878 C CA . GLY A 1 480 ? 6.593 -9.740 2.365 1.00 96.94 480 GLY A CA 1
ATOM 3879 C C . GLY A 1 480 ? 7.441 -9.216 3.526 1.00 96.94 480 GLY A C 1
ATOM 3880 O O . GLY A 1 480 ? 6.972 -9.058 4.658 1.00 96.94 480 GLY A O 1
ATOM 3881 N N . ASP A 1 481 ? 8.713 -8.983 3.219 1.00 97.81 481 ASP A N 1
ATOM 3882 C CA . ASP A 1 481 ? 9.773 -8.712 4.188 1.00 97.81 481 ASP A CA 1
ATOM 3883 C C . ASP A 1 481 ? 9.807 -7.217 4.534 1.00 97.81 481 ASP A C 1
ATOM 3885 O O . ASP A 1 481 ? 10.386 -6.404 3.812 1.00 97.81 481 ASP A O 1
ATOM 3889 N N . CYS A 1 482 ? 9.138 -6.859 5.631 1.00 96.69 482 CYS A N 1
ATOM 3890 C CA . CYS A 1 482 ? 8.998 -5.479 6.101 1.00 96.69 482 CYS A CA 1
ATOM 3891 C C . CYS A 1 482 ? 10.017 -5.099 7.176 1.00 96.69 482 CYS A C 1
ATOM 3893 O O . CYS A 1 482 ? 10.466 -5.940 7.956 1.00 96.69 482 CYS A O 1
ATOM 3895 N N . GLU A 1 483 ? 10.353 -3.814 7.268 1.00 97.12 483 GLU A N 1
ATOM 3896 C CA . GLU A 1 483 ? 11.173 -3.309 8.370 1.00 97.12 483 GLU A CA 1
ATOM 3897 C C . GLU A 1 483 ? 10.393 -3.252 9.694 1.00 97.12 483 GLU A C 1
ATOM 3899 O O . GLU A 1 483 ? 9.168 -3.145 9.738 1.00 97.12 483 GLU A O 1
ATOM 3904 N N . SER A 1 484 ? 11.118 -3.277 10.811 1.00 97.12 484 SER A N 1
ATOM 3905 C CA . SER A 1 484 ? 10.554 -3.157 12.162 1.00 97.12 484 SER A CA 1
ATOM 3906 C C . SER A 1 484 ? 10.361 -1.690 12.602 1.00 97.12 484 SER A C 1
ATOM 3908 O O . SER A 1 484 ? 10.818 -1.302 13.679 1.00 97.12 484 SER A O 1
ATOM 3910 N N . THR A 1 485 ? 9.707 -0.863 11.774 1.00 97.44 485 THR A N 1
ATOM 3911 C CA . THR A 1 485 ? 9.464 0.583 11.999 1.00 97.44 485 THR A CA 1
ATOM 3912 C C . THR A 1 485 ? 7.973 0.942 11.893 1.00 97.44 485 THR A C 1
ATOM 3914 O O . THR A 1 485 ? 7.163 0.150 11.409 1.00 97.44 485 THR A O 1
ATOM 3917 N N . PHE A 1 486 ? 7.566 2.130 12.361 1.00 98.00 486 PHE A N 1
ATOM 3918 C CA . PHE A 1 486 ? 6.170 2.575 12.214 1.00 98.00 486 PHE A CA 1
ATOM 3919 C C . PHE A 1 486 ? 5.833 2.968 10.772 1.00 98.00 486 PHE A C 1
ATOM 3921 O O . PHE A 1 486 ? 4.704 2.772 10.323 1.00 98.00 486 PHE A O 1
ATOM 3928 N N . GLU A 1 487 ? 6.814 3.484 10.039 1.00 97.62 487 GLU A N 1
ATOM 3929 C CA . GLU A 1 487 ? 6.731 3.779 8.615 1.00 97.62 487 GLU A CA 1
ATOM 3930 C C . GLU A 1 487 ? 6.452 2.499 7.822 1.00 97.62 487 GLU A C 1
ATOM 3932 O O . GLU A 1 487 ? 5.520 2.472 7.014 1.00 97.62 487 GLU A O 1
ATOM 3937 N N . ALA A 1 488 ? 7.174 1.418 8.136 1.00 98.00 488 ALA A N 1
ATOM 3938 C CA . ALA A 1 488 ? 6.955 0.111 7.531 1.00 98.00 488 ALA A CA 1
ATOM 3939 C C . ALA A 1 488 ? 5.634 -0.544 7.966 1.00 98.00 488 ALA A C 1
ATOM 3941 O O . ALA A 1 488 ? 4.980 -1.228 7.181 1.00 98.00 488 ALA A O 1
ATOM 3942 N N . LEU A 1 489 ? 5.153 -0.290 9.185 1.00 98.56 489 LEU A N 1
ATOM 3943 C CA . LEU A 1 489 ? 3.799 -0.695 9.576 1.00 98.56 489 LEU A CA 1
ATOM 3944 C C . LEU A 1 489 ? 2.746 0.011 8.695 1.00 98.56 489 LEU A C 1
ATOM 3946 O O . LEU A 1 489 ? 1.817 -0.630 8.195 1.00 98.56 489 LEU A O 1
ATOM 3950 N N . ALA A 1 490 ? 2.914 1.313 8.443 1.00 98.56 490 ALA A N 1
ATOM 3951 C CA . ALA A 1 490 ? 2.016 2.080 7.583 1.00 98.56 490 ALA A CA 1
ATOM 3952 C C . ALA A 1 490 ? 2.076 1.629 6.112 1.00 98.56 490 ALA A C 1
ATOM 3954 O O . ALA A 1 490 ? 1.033 1.486 5.472 1.00 98.56 490 ALA A O 1
ATOM 3955 N N . GLU A 1 491 ? 3.270 1.381 5.563 1.00 98.38 491 GLU A N 1
ATOM 3956 C CA . GLU A 1 491 ? 3.424 0.876 4.190 1.00 98.38 491 GLU A CA 1
ATOM 3957 C C . GLU A 1 491 ? 2.846 -0.531 4.022 1.00 98.38 491 GLU A C 1
ATOM 3959 O O . GLU A 1 491 ? 2.179 -0.809 3.025 1.00 98.38 491 GLU A O 1
ATOM 3964 N N . THR A 1 492 ? 2.987 -1.374 5.047 1.00 98.69 492 THR A N 1
ATOM 3965 C CA . THR A 1 492 ? 2.409 -2.717 5.100 1.00 98.69 492 THR A CA 1
ATOM 3966 C C . THR A 1 492 ? 0.883 -2.657 5.019 1.00 98.69 492 THR A C 1
ATOM 3968 O O . THR A 1 492 ? 0.286 -3.373 4.213 1.00 98.69 492 THR A O 1
ATOM 3971 N N . LEU A 1 493 ? 0.231 -1.753 5.766 1.00 98.81 493 LEU A N 1
ATOM 3972 C CA . LEU A 1 493 ? -1.218 -1.552 5.648 1.00 98.81 493 LEU A CA 1
ATOM 3973 C C . LEU A 1 493 ? -1.620 -1.077 4.240 1.00 98.81 493 LEU A C 1
ATOM 3975 O O . LEU A 1 493 ? -2.573 -1.617 3.673 1.00 98.81 493 LEU A O 1
ATOM 3979 N N . ARG A 1 494 ? -0.883 -0.132 3.635 1.00 98.81 494 ARG A N 1
ATOM 3980 C CA . ARG A 1 494 ? -1.129 0.292 2.240 1.00 98.81 494 ARG A CA 1
ATOM 3981 C C . ARG A 1 494 ? -1.028 -0.871 1.255 1.00 98.81 494 ARG A C 1
ATOM 3983 O O . ARG A 1 494 ? -1.876 -0.978 0.363 1.00 98.81 494 ARG A O 1
ATOM 3990 N N . GLY A 1 495 ? -0.037 -1.743 1.440 1.00 98.75 495 GLY A N 1
ATOM 3991 C CA . GLY A 1 495 ? 0.141 -2.972 0.670 1.00 98.75 495 GLY A CA 1
ATOM 3992 C C . GLY A 1 495 ? -1.099 -3.859 0.739 1.00 98.75 495 GLY A C 1
ATOM 3993 O O . GLY A 1 495 ? -1.697 -4.157 -0.299 1.00 98.75 495 GLY A O 1
ATOM 3994 N N . GLY A 1 496 ? -1.543 -4.188 1.954 1.00 98.81 496 GLY A N 1
ATOM 3995 C CA . GLY A 1 496 ? -2.733 -5.009 2.186 1.00 98.81 496 GLY A CA 1
ATOM 3996 C C . GLY A 1 496 ? -4.011 -4.419 1.582 1.00 98.81 496 GLY A C 1
ATOM 3997 O O . GLY A 1 496 ? -4.749 -5.121 0.889 1.00 98.81 496 GLY A O 1
ATOM 3998 N N . LEU A 1 497 ? -4.258 -3.117 1.763 1.00 98.88 497 LEU A N 1
ATOM 3999 C CA . LEU A 1 497 ? -5.420 -2.445 1.165 1.00 98.88 497 LEU A CA 1
ATOM 4000 C C . LEU A 1 497 ? -5.363 -2.440 -0.368 1.00 98.88 497 LEU A C 1
ATOM 4002 O O . LEU A 1 497 ? -6.379 -2.686 -1.020 1.00 98.88 497 LEU A O 1
ATOM 4006 N N . SER A 1 498 ? -4.184 -2.208 -0.951 1.00 98.88 498 SER A N 1
ATOM 4007 C CA . SER A 1 498 ? -3.993 -2.224 -2.409 1.00 98.88 498 SER A CA 1
ATOM 4008 C C . SER A 1 498 ? -4.212 -3.624 -2.995 1.00 98.88 498 SER A C 1
ATOM 4010 O O . SER A 1 498 ? -4.890 -3.770 -4.016 1.00 98.88 498 SER A O 1
ATOM 4012 N N . LEU A 1 499 ? -3.707 -4.669 -2.327 1.00 98.88 499 LEU A N 1
ATOM 4013 C CA . LEU A 1 499 ? -3.892 -6.056 -2.753 1.00 98.88 499 LEU A CA 1
ATOM 4014 C C . LEU A 1 499 ? -5.365 -6.480 -2.673 1.00 98.88 499 LEU A C 1
ATOM 4016 O O . LEU A 1 499 ? -5.884 -7.105 -3.599 1.00 98.88 499 LEU A O 1
ATOM 4020 N N . ASN A 1 500 ? -6.067 -6.079 -1.615 1.00 98.81 500 ASN A N 1
ATOM 4021 C CA . ASN A 1 500 ? -7.488 -6.373 -1.443 1.00 98.81 500 ASN A CA 1
ATOM 4022 C C . ASN A 1 500 ? -8.365 -5.670 -2.491 1.00 98.81 500 ASN A C 1
ATOM 4024 O O . ASN A 1 500 ? -9.279 -6.283 -3.044 1.00 98.81 500 ASN A O 1
ATOM 4028 N N . LEU A 1 501 ? -8.027 -4.429 -2.861 1.00 98.81 501 LEU A N 1
ATOM 4029 C CA . LEU A 1 501 ? -8.618 -3.735 -4.016 1.00 98.81 501 LEU A CA 1
ATOM 4030 C C . LEU A 1 501 ? -8.222 -4.344 -5.369 1.00 98.81 501 LEU A C 1
ATOM 4032 O O . LEU A 1 501 ? -8.736 -3.925 -6.403 1.00 98.81 501 LEU A O 1
ATOM 4036 N N . SER A 1 502 ? -7.349 -5.351 -5.367 1.00 98.81 502 SER A N 1
ATOM 4037 C CA . SER A 1 502 ? -6.928 -6.110 -6.545 1.00 98.81 502 SER A CA 1
ATOM 4038 C C . SER A 1 502 ? -7.530 -7.523 -6.599 1.00 98.81 502 SER A C 1
ATOM 4040 O O . SER A 1 502 ? -7.052 -8.367 -7.355 1.00 98.81 502 SER A O 1
ATOM 4042 N N . GLY A 1 503 ? -8.582 -7.787 -5.808 1.00 98.31 503 GLY A N 1
ATOM 4043 C CA . GLY A 1 503 ? -9.385 -9.019 -5.845 1.00 98.31 503 GLY A CA 1
ATOM 4044 C C . GLY A 1 503 ? -8.971 -10.119 -4.863 1.00 98.31 503 GLY A C 1
ATOM 4045 O O . GLY A 1 503 ? -9.495 -11.229 -4.943 1.00 98.31 503 GLY A O 1
ATOM 4046 N N . PHE A 1 504 ? -8.049 -9.842 -3.941 1.00 98.88 504 PHE A N 1
ATOM 4047 C CA . PHE A 1 504 ? -7.589 -10.812 -2.945 1.00 98.88 504 PHE A CA 1
ATOM 4048 C C . PHE A 1 504 ? -8.430 -10.708 -1.672 1.00 98.88 504 PHE A C 1
ATOM 4050 O O . PHE A 1 504 ? -8.554 -9.639 -1.087 1.00 98.88 504 PHE A O 1
ATOM 4057 N N . GLY A 1 505 ? -9.022 -11.825 -1.238 1.00 98.44 505 GLY A N 1
ATOM 4058 C CA . GLY A 1 505 ? -9.924 -11.837 -0.079 1.00 98.44 505 GLY A CA 1
ATOM 4059 C C . GLY A 1 505 ? -9.219 -11.845 1.282 1.00 98.44 505 GLY A C 1
ATOM 4060 O O . GLY A 1 505 ? -9.763 -11.337 2.267 1.00 98.44 505 GLY A O 1
ATOM 4061 N N . PHE A 1 506 ? -8.010 -12.415 1.325 1.00 98.88 506 PHE A N 1
ATOM 4062 C CA . PHE A 1 506 ? -7.285 -12.754 2.550 1.00 98.88 506 PHE A CA 1
ATOM 4063 C C . PHE A 1 506 ? -5.830 -12.315 2.467 1.00 98.88 506 PHE A C 1
ATOM 4065 O O . PHE A 1 506 ? -5.129 -12.617 1.497 1.00 98.88 506 PHE A O 1
ATOM 4072 N N . TRP A 1 507 ? -5.379 -11.662 3.531 1.00 98.88 507 TRP A N 1
ATOM 4073 C CA . TRP A 1 507 ? -4.048 -11.090 3.640 1.00 98.88 507 TRP A CA 1
ATOM 4074 C C . TRP A 1 507 ? -3.488 -11.201 5.065 1.00 98.88 507 TRP A C 1
ATOM 4076 O O . TRP A 1 507 ? -4.230 -11.076 6.050 1.00 98.88 507 TRP A O 1
ATOM 4086 N N . SER A 1 508 ? -2.179 -11.438 5.147 1.00 98.88 508 SER A N 1
ATOM 4087 C CA . SER A 1 508 ? -1.377 -11.489 6.371 1.00 98.88 508 SER A CA 1
ATOM 4088 C C . SER A 1 508 ? -0.155 -10.583 6.255 1.00 98.88 508 SER A C 1
ATOM 4090 O O . SER A 1 508 ? 0.309 -10.271 5.165 1.00 98.88 508 SER A O 1
ATOM 4092 N N . HIS A 1 509 ? 0.444 -10.255 7.390 1.00 98.81 509 HIS A N 1
ATOM 4093 C CA . HIS A 1 509 ? 1.734 -9.576 7.507 1.00 98.81 509 HIS A CA 1
ATOM 4094 C C . HIS A 1 509 ? 2.472 -10.089 8.746 1.00 98.81 509 HIS A C 1
ATOM 4096 O O . HIS A 1 509 ? 1.901 -10.865 9.521 1.00 98.81 509 HIS A O 1
ATOM 4102 N N . ASP A 1 510 ? 3.735 -9.696 8.897 1.00 98.75 510 ASP A N 1
ATOM 4103 C CA . ASP A 1 510 ? 4.573 -10.126 10.013 1.00 98.75 510 ASP A CA 1
ATOM 4104 C C . ASP A 1 510 ? 4.506 -9.130 11.164 1.00 98.75 510 ASP A C 1
ATOM 4106 O O . ASP A 1 510 ? 4.991 -8.002 11.091 1.00 98.75 510 ASP A O 1
ATOM 4110 N N . ILE A 1 511 ? 3.881 -9.566 12.255 1.00 98.81 511 ILE A N 1
ATOM 4111 C CA . ILE A 1 511 ? 3.689 -8.754 13.451 1.00 98.81 511 ILE A CA 1
ATOM 4112 C C . ILE A 1 511 ? 5.049 -8.405 14.057 1.00 98.81 511 ILE A C 1
ATOM 4114 O O . ILE A 1 511 ? 5.804 -9.280 14.489 1.00 98.81 511 ILE A O 1
ATOM 4118 N N . GLY A 1 512 ? 5.315 -7.101 14.131 1.00 97.31 512 GLY A N 1
ATOM 4119 C CA . GLY A 1 512 ? 6.567 -6.536 14.622 1.00 97.31 512 GLY A CA 1
ATOM 4120 C C . GLY A 1 512 ? 7.613 -6.289 13.538 1.00 97.31 512 GLY A C 1
ATOM 4121 O O . GLY A 1 512 ? 8.713 -5.885 13.892 1.00 97.31 512 GLY A O 1
ATOM 4122 N N . GLY A 1 513 ? 7.297 -6.521 12.263 1.00 97.62 513 GLY A N 1
ATOM 4123 C CA . GLY A 1 513 ? 8.250 -6.414 11.162 1.00 97.62 513 GLY A CA 1
ATOM 4124 C C . GLY A 1 513 ? 9.141 -7.649 11.035 1.00 97.62 513 GLY A C 1
ATOM 4125 O O . GLY A 1 513 ? 9.321 -8.415 11.990 1.00 97.62 513 GLY A O 1
ATOM 4126 N N . PHE A 1 514 ? 9.723 -7.838 9.854 1.00 97.62 514 PHE A N 1
ATOM 4127 C CA . PHE A 1 514 ? 10.655 -8.923 9.554 1.00 97.62 514 PHE A CA 1
ATOM 4128 C C . PHE A 1 514 ? 12.106 -8.515 9.841 1.00 97.62 514 PHE A C 1
ATOM 4130 O O . PHE A 1 514 ? 12.783 -9.168 10.644 1.00 97.62 514 PHE A O 1
ATOM 4137 N N . GLU A 1 515 ? 12.566 -7.414 9.240 1.00 93.94 515 GLU A N 1
ATOM 4138 C CA . GLU A 1 515 ? 13.943 -6.936 9.363 1.00 93.94 515 GLU A CA 1
ATOM 4139 C C . GLU A 1 515 ? 14.180 -6.139 10.644 1.00 93.94 515 GLU A C 1
ATOM 4141 O O . GLU A 1 515 ? 13.405 -5.255 11.017 1.00 93.94 515 GLU A O 1
ATOM 4146 N N . GLY A 1 516 ? 15.300 -6.428 11.305 1.00 89.62 516 GLY A N 1
ATOM 4147 C CA . GLY A 1 516 ? 15.710 -5.774 12.544 1.00 89.62 516 GLY A CA 1
ATOM 4148 C C . GLY A 1 516 ? 15.070 -6.340 13.819 1.00 89.62 516 GLY A C 1
ATOM 4149 O O . GLY A 1 516 ? 14.503 -7.437 13.859 1.00 89.62 516 GLY A O 1
ATOM 4150 N N . ASN A 1 517 ? 15.234 -5.588 14.908 1.00 92.31 517 ASN A N 1
ATOM 4151 C CA . ASN A 1 517 ? 14.672 -5.899 16.218 1.00 92.31 517 ASN A CA 1
ATOM 4152 C C . ASN A 1 517 ? 13.679 -4.793 16.608 1.00 92.31 517 ASN A C 1
ATOM 4154 O O . ASN A 1 517 ? 14.133 -3.680 16.889 1.00 92.31 517 ASN A O 1
ATOM 4158 N N . PRO A 1 518 ? 12.357 -5.047 16.601 1.00 95.25 518 PRO A N 1
ATOM 4159 C CA . PRO A 1 518 ? 11.384 -4.000 16.879 1.00 95.25 518 PRO A CA 1
ATOM 4160 C C . PRO A 1 518 ? 11.522 -3.482 18.307 1.00 95.25 518 PRO A C 1
ATOM 4162 O O . PRO A 1 518 ? 11.704 -4.245 19.257 1.00 95.25 518 PRO A O 1
ATOM 4165 N N . HIS A 1 519 ? 11.343 -2.173 18.474 1.00 97.06 519 HIS A N 1
ATOM 4166 C CA . HIS A 1 519 ? 11.093 -1.604 19.795 1.00 97.06 519 HIS A CA 1
ATOM 4167 C C . HIS A 1 519 ? 9.804 -2.223 20.383 1.00 97.06 519 HIS A C 1
ATOM 4169 O O . HIS A 1 519 ? 8.831 -2.370 19.634 1.00 97.06 519 HIS A O 1
ATOM 4175 N N . PRO A 1 520 ? 9.717 -2.522 21.698 1.00 97.88 520 PRO A N 1
ATOM 4176 C CA . PRO A 1 520 ? 8.523 -3.137 22.292 1.00 97.88 520 PRO A CA 1
ATOM 4177 C C . PRO A 1 520 ? 7.215 -2.392 21.984 1.00 97.88 520 PRO A C 1
ATOM 4179 O O . PRO A 1 520 ? 6.189 -3.010 21.725 1.00 97.88 520 PRO A O 1
ATOM 4182 N N . THR A 1 521 ? 7.247 -1.055 21.932 1.00 98.06 521 THR A N 1
ATOM 4183 C CA . THR A 1 521 ? 6.104 -0.227 21.493 1.00 98.06 521 THR A CA 1
ATOM 4184 C C . THR A 1 521 ? 5.633 -0.585 20.082 1.00 98.06 521 THR A C 1
ATOM 4186 O O . THR A 1 521 ? 4.437 -0.775 19.883 1.00 98.06 521 THR A O 1
ATOM 4189 N N . ILE A 1 522 ? 6.549 -0.696 19.112 1.00 98.25 522 ILE A N 1
ATOM 4190 C CA . ILE A 1 522 ? 6.211 -1.061 17.729 1.00 98.25 522 ILE A CA 1
ATOM 4191 C C . ILE A 1 522 ? 5.602 -2.461 17.718 1.00 98.25 522 ILE A C 1
ATOM 4193 O O . ILE A 1 522 ? 4.522 -2.643 17.167 1.00 98.25 522 ILE A O 1
ATOM 4197 N N . TYR A 1 523 ? 6.242 -3.421 18.393 1.00 98.69 523 TYR A N 1
ATOM 4198 C CA . TYR A 1 523 ? 5.755 -4.797 18.483 1.00 98.69 523 TYR A CA 1
ATOM 4199 C C . TYR A 1 523 ? 4.326 -4.866 19.052 1.00 98.69 523 TYR A C 1
ATOM 4201 O O . TYR A 1 523 ? 3.439 -5.427 18.410 1.00 98.69 523 TYR A O 1
ATOM 4209 N N . LYS A 1 524 ? 4.056 -4.206 20.188 1.00 98.75 524 LYS A N 1
ATOM 4210 C CA . LYS A 1 524 ? 2.722 -4.146 20.815 1.00 98.75 524 LYS A CA 1
ATOM 4211 C C . LYS A 1 524 ? 1.666 -3.490 19.924 1.00 98.75 524 LYS A C 1
ATOM 4213 O O . LYS A 1 524 ? 0.548 -3.991 19.827 1.00 98.75 524 LYS A O 1
ATOM 4218 N N . ARG A 1 525 ? 2.002 -2.401 19.223 1.00 98.69 525 ARG A N 1
ATOM 4219 C CA . ARG A 1 525 ? 1.072 -1.765 18.271 1.00 98.69 525 ARG A CA 1
ATOM 4220 C C . ARG A 1 525 ? 0.798 -2.630 17.048 1.00 98.69 525 ARG A C 1
ATOM 4222 O O . ARG A 1 525 ? -0.340 -2.695 16.583 1.00 98.69 525 ARG A O 1
ATOM 4229 N N . TRP A 1 526 ? 1.811 -3.341 16.569 1.00 98.75 526 TRP A N 1
ATOM 4230 C CA . TRP A 1 526 ? 1.664 -4.261 15.452 1.00 98.75 526 TRP A CA 1
ATOM 4231 C C . TRP A 1 526 ? 0.865 -5.512 15.840 1.00 98.75 526 TRP A C 1
ATOM 4233 O O . TRP A 1 526 ? 0.135 -6.030 15.002 1.00 98.75 526 TRP A O 1
ATOM 4243 N N . ILE A 1 527 ? 0.911 -5.964 17.103 1.00 98.88 527 ILE A N 1
ATOM 4244 C CA . ILE A 1 527 ? 0.033 -7.038 17.601 1.00 98.88 527 ILE A CA 1
ATOM 4245 C C . ILE A 1 527 ? -1.436 -6.667 17.378 1.00 98.88 527 ILE A C 1
ATOM 4247 O O . ILE A 1 527 ? -2.166 -7.437 16.755 1.00 98.88 527 ILE A O 1
ATOM 4251 N N . ALA A 1 528 ? -1.865 -5.484 17.830 1.00 98.62 528 ALA A N 1
ATOM 4252 C CA . ALA A 1 528 ? -3.251 -5.040 17.674 1.00 98.62 528 ALA A CA 1
ATOM 4253 C C . ALA A 1 528 ? -3.685 -5.034 16.196 1.00 98.62 528 ALA A C 1
ATOM 4255 O O . ALA A 1 528 ? -4.721 -5.595 15.843 1.00 98.62 528 ALA A O 1
ATOM 4256 N N . PHE A 1 529 ? -2.852 -4.469 15.314 1.00 98.75 529 PHE A N 1
ATOM 4257 C CA . PHE A 1 529 ? -3.094 -4.466 13.869 1.00 98.75 529 PHE A CA 1
ATOM 4258 C C . PHE A 1 529 ? -3.149 -5.884 13.274 1.00 98.75 529 PHE A C 1
ATOM 4260 O O . PHE A 1 529 ? -4.072 -6.222 12.531 1.00 98.75 529 PHE A O 1
ATOM 4267 N N . GLY A 1 530 ? -2.179 -6.736 13.603 1.00 98.69 530 GLY A N 1
ATOM 4268 C CA . GLY A 1 530 ? -2.070 -8.080 13.046 1.00 98.69 530 GLY A CA 1
ATOM 4269 C C . GLY A 1 530 ? -3.201 -9.000 13.462 1.00 98.69 530 GLY A C 1
ATOM 4270 O O . GLY A 1 530 ? -3.705 -9.752 12.631 1.00 98.69 530 GLY A O 1
ATOM 4271 N N . LEU A 1 531 ? -3.649 -8.923 14.713 1.00 98.81 531 LEU A N 1
ATOM 4272 C CA . LEU A 1 531 ? -4.773 -9.721 15.209 1.00 98.81 531 LEU A CA 1
ATOM 4273 C C . LEU A 1 531 ? -6.137 -9.180 14.744 1.00 98.81 531 LEU A C 1
ATOM 4275 O O . LEU A 1 531 ? -7.110 -9.928 14.746 1.00 98.81 531 LEU A O 1
ATOM 4279 N N . LEU A 1 532 ? -6.200 -7.933 14.268 1.00 98.69 532 LEU A N 1
ATOM 4280 C CA . LEU A 1 532 ? -7.358 -7.352 13.572 1.00 98.69 532 LEU A CA 1
ATOM 4281 C C . LEU A 1 532 ? -7.191 -7.350 12.040 1.00 98.69 532 LEU A C 1
ATOM 4283 O O . LEU A 1 532 ? -7.808 -6.557 11.333 1.00 98.69 532 LEU A O 1
ATOM 4287 N N . SER A 1 533 ? -6.352 -8.251 11.528 1.00 98.81 533 SER A N 1
ATOM 4288 C CA . SER A 1 533 ? -6.251 -8.609 10.111 1.00 98.81 533 SER A CA 1
ATOM 4289 C C . SER A 1 533 ? -6.837 -10.009 9.882 1.00 98.81 533 SER A C 1
ATOM 4291 O O . SER A 1 533 ? -7.077 -10.756 10.833 1.00 98.81 533 SER A O 1
ATOM 4293 N N . SER A 1 534 ? -7.038 -10.418 8.622 1.00 98.56 534 SER A N 1
ATOM 4294 C CA . SER A 1 534 ? -7.627 -11.732 8.324 1.00 98.56 534 SER A CA 1
ATOM 4295 C C . SER A 1 534 ? -6.773 -12.871 8.894 1.00 98.56 534 SER A C 1
ATOM 4297 O O . SER A 1 534 ? -7.277 -13.731 9.612 1.00 98.56 534 SER A O 1
ATOM 4299 N N . HIS A 1 535 ? -5.457 -12.814 8.687 1.00 98.88 535 HIS A N 1
ATOM 4300 C CA . HIS A 1 535 ? -4.490 -13.817 9.123 1.00 98.88 535 HIS A CA 1
ATOM 4301 C C . HIS A 1 535 ? -3.340 -13.131 9.867 1.00 98.88 535 HIS A C 1
ATOM 4303 O O . HIS A 1 535 ? -3.003 -11.985 9.566 1.00 98.88 535 HIS A O 1
ATOM 4309 N N . SER A 1 536 ? -2.793 -13.805 10.882 1.00 98.88 536 SER A N 1
ATOM 4310 C CA . SER A 1 536 ? -1.932 -13.175 11.891 1.00 98.88 536 SER A CA 1
ATOM 4311 C C . SER A 1 536 ? -0.715 -14.044 12.180 1.00 98.88 536 SER A C 1
ATOM 4313 O O . SER A 1 536 ? -0.864 -15.149 12.707 1.00 98.88 536 SER A O 1
ATOM 4315 N N . ARG A 1 537 ? 0.488 -13.545 11.872 1.00 98.88 537 ARG A N 1
ATOM 4316 C CA . ARG A 1 537 ? 1.740 -14.294 12.037 1.00 98.88 537 ARG A CA 1
ATOM 4317 C C . ARG A 1 537 ? 2.808 -13.500 12.782 1.00 98.88 537 ARG A C 1
ATOM 4319 O O . ARG A 1 537 ? 3.048 -12.334 12.492 1.00 98.88 537 ARG A O 1
ATOM 4326 N N . LEU A 1 538 ? 3.481 -14.174 13.712 1.00 98.88 538 LEU A N 1
ATOM 4327 C CA . LEU A 1 538 ? 4.674 -13.707 14.416 1.00 98.88 538 LEU A CA 1
ATOM 4328 C C . LEU A 1 538 ? 5.927 -14.270 13.735 1.00 98.88 538 LEU A C 1
ATOM 4330 O O . LEU A 1 538 ? 6.298 -15.429 13.953 1.00 98.88 538 LEU A O 1
ATOM 4334 N N . HIS A 1 539 ? 6.576 -13.455 12.905 1.00 98.62 539 HIS A N 1
ATOM 4335 C CA . HIS A 1 539 ? 7.758 -13.842 12.135 1.00 98.62 539 HIS A CA 1
ATOM 4336 C C . HIS A 1 539 ? 8.795 -12.722 12.075 1.00 98.62 539 HIS A C 1
ATOM 4338 O O . HIS A 1 539 ? 8.441 -11.552 11.999 1.00 98.62 539 HIS A O 1
ATOM 4344 N N . GLY A 1 540 ? 10.069 -13.087 12.180 1.00 97.38 540 GLY A N 1
ATOM 4345 C CA . GLY A 1 540 ? 11.186 -12.153 12.161 1.00 97.38 540 GLY A CA 1
ATOM 4346 C C . GLY A 1 540 ? 12.413 -12.774 11.511 1.00 97.38 540 GLY A C 1
ATOM 4347 O O . GLY A 1 540 ? 12.486 -13.992 11.343 1.00 97.38 540 GLY A O 1
ATOM 4348 N N . SER A 1 541 ? 13.388 -11.930 11.189 1.00 96.69 541 SER A N 1
ATOM 4349 C CA . SER A 1 541 ? 14.650 -12.336 10.573 1.00 96.69 541 SER A CA 1
ATOM 4350 C C . SER A 1 541 ? 15.597 -12.973 11.607 1.00 96.69 541 SER A C 1
ATOM 4352 O O . SER A 1 541 ? 15.584 -14.187 11.819 1.00 96.69 541 SER A O 1
ATOM 4354 N N . HIS A 1 542 ? 16.374 -12.159 12.328 1.00 94.69 542 HIS A N 1
ATOM 4355 C CA . HIS A 1 542 ? 17.382 -12.615 13.301 1.00 94.69 542 HIS A CA 1
ATOM 4356 C C . HIS A 1 542 ? 16.854 -12.754 14.736 1.00 94.69 542 HIS A C 1
ATOM 4358 O O . HIS A 1 542 ? 17.549 -13.260 15.618 1.00 94.69 542 HIS A O 1
ATOM 4364 N N . THR A 1 543 ? 15.649 -12.256 14.998 1.00 93.62 543 THR A N 1
ATOM 4365 C CA . THR A 1 543 ? 15.090 -12.122 16.346 1.00 93.62 543 THR A CA 1
ATOM 4366 C C . THR A 1 543 ? 13.790 -12.923 16.459 1.00 93.62 543 THR A C 1
ATOM 4368 O O . THR A 1 543 ? 12.929 -12.837 15.574 1.00 93.62 543 THR A O 1
ATOM 4371 N N . PRO A 1 544 ? 13.616 -13.740 17.515 1.00 94.94 544 PRO A N 1
ATOM 4372 C CA . PRO A 1 544 ? 12.375 -14.475 17.724 1.00 94.94 544 PRO A CA 1
ATOM 4373 C C . PRO A 1 544 ? 11.231 -13.501 18.019 1.00 94.94 544 PRO A C 1
ATOM 4375 O O . PRO A 1 544 ? 11.413 -12.498 18.705 1.00 94.94 544 PRO A O 1
ATOM 4378 N N . ARG A 1 545 ? 10.030 -13.801 17.517 1.00 97.94 545 ARG A N 1
ATOM 4379 C CA . ARG A 1 545 ? 8.827 -12.973 17.731 1.00 97.94 545 ARG A CA 1
ATOM 4380 C C . ARG A 1 545 ? 7.930 -13.479 18.861 1.00 97.94 545 ARG A C 1
ATOM 4382 O O . ARG A 1 545 ? 6.742 -13.172 18.880 1.00 97.94 545 ARG A O 1
ATOM 4389 N N . VAL A 1 546 ? 8.478 -14.243 19.804 1.00 98.25 546 VAL A N 1
ATOM 4390 C CA . VAL A 1 546 ? 7.764 -14.567 21.048 1.00 98.25 546 VAL A CA 1
ATOM 4391 C C . VAL A 1 546 ? 7.659 -13.313 21.922 1.00 98.25 546 VAL A C 1
ATOM 4393 O O . VAL A 1 546 ? 8.642 -12.581 22.039 1.00 98.25 546 VAL A O 1
ATOM 4396 N N . PRO A 1 547 ? 6.509 -13.036 22.553 1.00 98.31 547 PRO A N 1
ATOM 4397 C CA . PRO A 1 547 ? 6.266 -11.733 23.172 1.00 98.31 547 PRO A CA 1
ATOM 4398 C C . PRO A 1 547 ? 7.171 -11.451 24.378 1.00 98.31 547 PRO A C 1
ATOM 4400 O O . PRO A 1 547 ? 7.655 -10.334 24.532 1.00 98.31 547 PRO A O 1
ATOM 4403 N N . TRP A 1 548 ? 7.496 -12.474 25.176 1.00 97.69 548 TRP A N 1
ATOM 4404 C CA . TRP A 1 548 ? 8.403 -12.356 26.329 1.00 97.69 548 TRP A CA 1
ATOM 4405 C C . TRP A 1 548 ? 9.869 -12.111 25.940 1.00 97.69 548 TRP A C 1
ATOM 4407 O O . TRP A 1 548 ? 10.724 -11.983 26.812 1.00 97.69 548 TRP A O 1
ATOM 4417 N N . HIS A 1 549 ? 10.192 -12.088 24.643 1.00 96.69 549 HIS A N 1
ATOM 4418 C CA . HIS A 1 549 ? 11.484 -11.586 24.182 1.00 96.69 549 HIS A CA 1
ATOM 4419 C C . HIS A 1 549 ? 11.590 -10.061 24.337 1.00 96.69 549 HIS A C 1
ATOM 4421 O O . HIS A 1 549 ? 12.697 -9.549 24.482 1.00 96.69 549 HIS A O 1
ATOM 4427 N N . PHE A 1 550 ? 10.454 -9.356 24.320 1.00 97.25 550 PHE A N 1
ATOM 4428 C CA . PHE A 1 550 ? 10.381 -7.898 24.370 1.00 97.25 550 PHE A CA 1
ATOM 4429 C C . PHE A 1 550 ? 10.109 -7.402 25.791 1.00 97.25 550 PHE A C 1
ATOM 4431 O O . PHE A 1 550 ? 10.963 -6.747 26.383 1.00 97.25 550 PHE A O 1
ATOM 4438 N N . ASP A 1 551 ? 8.942 -7.729 26.346 1.00 96.88 551 ASP A N 1
ATOM 4439 C CA . ASP A 1 551 ? 8.554 -7.444 27.730 1.00 96.88 551 ASP A CA 1
ATOM 4440 C C . ASP A 1 551 ? 7.329 -8.292 28.140 1.00 96.88 551 ASP A C 1
ATOM 4442 O O . ASP A 1 551 ? 6.696 -8.955 27.312 1.00 96.88 551 ASP A O 1
ATOM 4446 N N . ASP A 1 552 ? 6.997 -8.303 29.435 1.00 97.06 552 ASP A N 1
ATOM 4447 C CA . ASP A 1 552 ? 5.831 -9.042 29.943 1.00 97.06 552 ASP A 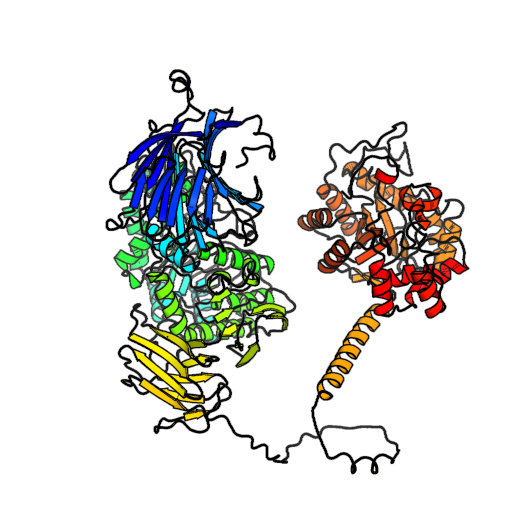CA 1
ATOM 4448 C C . ASP A 1 552 ? 4.509 -8.448 29.422 1.00 97.06 552 ASP A C 1
ATOM 4450 O O . ASP A 1 552 ? 3.606 -9.195 29.046 1.00 97.06 552 ASP A O 1
ATOM 4454 N N . GLU A 1 553 ? 4.423 -7.118 29.286 1.00 98.31 553 GLU A N 1
ATOM 4455 C CA . GLU A 1 553 ? 3.237 -6.428 28.752 1.00 98.31 553 GLU A CA 1
ATOM 4456 C C . GLU A 1 553 ? 2.918 -6.869 27.313 1.00 98.31 553 GLU A C 1
ATOM 4458 O O . GLU A 1 553 ? 1.757 -7.014 26.942 1.00 98.31 553 GLU A O 1
ATOM 4463 N N . SER A 1 554 ? 3.929 -7.169 26.496 1.00 98.62 554 SER A N 1
ATOM 4464 C CA . SER A 1 554 ? 3.743 -7.717 25.149 1.00 98.62 554 SER A CA 1
ATOM 4465 C C . SER A 1 554 ? 3.018 -9.061 25.169 1.00 98.62 554 SER A C 1
ATOM 4467 O O . SER A 1 554 ? 2.262 -9.365 24.244 1.00 98.62 554 SER A O 1
ATOM 4469 N N . SER A 1 555 ? 3.215 -9.863 26.222 1.00 98.62 555 SER A N 1
ATOM 4470 C CA . SER A 1 555 ? 2.499 -11.132 26.400 1.00 98.62 555 SER A CA 1
ATOM 4471 C C . SER A 1 555 ? 1.028 -10.880 26.732 1.00 98.62 555 SER A C 1
ATOM 4473 O O . SER A 1 555 ? 0.157 -11.556 26.183 1.00 98.62 555 SER A O 1
ATOM 4475 N N . ASP A 1 556 ? 0.739 -9.867 27.552 1.00 98.62 556 ASP A N 1
ATOM 4476 C CA . ASP A 1 556 ? -0.628 -9.451 27.886 1.00 98.62 556 ASP A CA 1
ATOM 4477 C C . ASP A 1 556 ? -1.378 -8.912 26.668 1.00 98.62 556 ASP A C 1
ATOM 4479 O O . ASP A 1 556 ? -2.506 -9.330 26.400 1.00 98.62 556 ASP A O 1
ATOM 4483 N N . VAL A 1 557 ? -0.728 -8.047 25.887 1.00 98.81 557 VAL A N 1
ATOM 4484 C CA . VAL A 1 557 ? -1.288 -7.464 24.662 1.00 98.81 557 VAL A CA 1
ATOM 4485 C C . VAL A 1 557 ? -1.574 -8.557 23.631 1.00 98.81 557 VAL A C 1
ATOM 4487 O O . VAL A 1 557 ? -2.672 -8.613 23.072 1.00 98.81 557 VAL A O 1
ATOM 4490 N N . LEU A 1 558 ? -0.630 -9.482 23.414 1.00 98.81 558 LEU A N 1
ATOM 4491 C CA . LEU A 1 558 ? -0.833 -10.608 22.502 1.00 98.81 558 LEU A CA 1
ATOM 4492 C C . LEU A 1 558 ? -1.973 -11.517 22.957 1.00 98.81 558 LEU A C 1
ATOM 4494 O O . LEU A 1 558 ? -2.820 -11.884 22.140 1.00 98.81 558 LEU A O 1
ATOM 4498 N N . ARG A 1 559 ? -2.039 -11.844 24.250 1.00 98.75 559 ARG A N 1
ATOM 4499 C CA . ARG A 1 559 ? -3.135 -12.626 24.831 1.00 98.75 559 ARG A CA 1
ATOM 4500 C C . ARG A 1 559 ? -4.482 -11.943 24.628 1.00 98.75 559 ARG A C 1
ATOM 4502 O O . ARG A 1 559 ? -5.429 -12.588 24.182 1.00 98.75 559 ARG A O 1
ATOM 4509 N N . PHE A 1 560 ? -4.569 -10.648 24.923 1.00 98.81 560 PHE A N 1
ATOM 4510 C CA . PHE A 1 560 ? -5.797 -9.871 24.793 1.00 98.81 560 PHE A CA 1
ATOM 4511 C C . PHE A 1 560 ? -6.336 -9.902 23.360 1.00 98.81 560 PHE A C 1
ATOM 4513 O O . PHE A 1 560 ? -7.471 -10.332 23.139 1.00 98.81 560 PHE A O 1
ATOM 4520 N N . PHE A 1 561 ? -5.516 -9.520 22.377 1.00 98.88 561 PHE A N 1
ATOM 4521 C CA . PHE A 1 561 ? -5.963 -9.448 20.987 1.00 98.88 561 PHE A CA 1
ATOM 4522 C C . PHE A 1 561 ? -6.169 -10.825 20.344 1.00 98.88 561 PHE A C 1
ATOM 4524 O O . PHE A 1 561 ? -7.058 -10.973 19.507 1.00 98.88 561 PHE A O 1
ATOM 4531 N N . THR A 1 562 ? -5.422 -11.852 20.761 1.00 98.88 562 THR A N 1
ATOM 4532 C CA . THR A 1 562 ? -5.669 -13.232 20.308 1.00 98.88 562 THR A CA 1
ATOM 4533 C C . THR A 1 562 ? -7.020 -13.737 20.808 1.00 98.88 562 THR A C 1
ATOM 4535 O O . THR A 1 562 ? -7.818 -14.245 20.020 1.00 98.88 562 THR A O 1
ATOM 4538 N N . ASN A 1 563 ? -7.324 -13.519 22.091 1.00 98.81 563 ASN A N 1
ATOM 4539 C CA . ASN A 1 563 ? -8.618 -13.873 22.671 1.00 98.81 563 ASN A CA 1
ATOM 4540 C C . ASN A 1 563 ? -9.765 -13.125 21.982 1.00 98.81 563 ASN A C 1
ATOM 4542 O O . ASN A 1 563 ? -10.778 -13.736 21.642 1.00 98.81 563 ASN A O 1
ATOM 4546 N N . LEU A 1 564 ? -9.595 -11.819 21.745 1.00 98.81 564 LEU A N 1
ATOM 4547 C CA . LEU A 1 564 ? -10.572 -10.995 21.035 1.00 98.81 564 LEU A CA 1
ATOM 4548 C C . LEU A 1 564 ? -10.843 -11.536 19.626 1.00 98.81 564 LEU A C 1
ATOM 4550 O O . LEU A 1 564 ? -12.004 -11.689 19.247 1.00 98.81 564 LEU A O 1
ATOM 4554 N N . LYS A 1 565 ? -9.794 -11.881 18.868 1.00 98.81 565 LYS A N 1
ATOM 4555 C CA . LYS A 1 565 ? -9.941 -12.445 17.521 1.00 98.81 565 LYS A CA 1
ATOM 4556 C C . LYS A 1 565 ? -10.728 -13.759 17.538 1.00 98.81 565 LYS A C 1
ATOM 4558 O O . LYS A 1 565 ? -11.661 -13.907 16.755 1.00 98.81 565 LYS A O 1
ATOM 4563 N N . CYS A 1 566 ? -10.421 -14.673 18.465 1.00 98.81 566 CYS A N 1
ATOM 4564 C CA . CYS A 1 566 ? -11.163 -15.930 18.636 1.00 98.81 566 CYS A CA 1
ATOM 4565 C C . CYS A 1 566 ? -12.655 -15.694 18.932 1.00 98.81 566 CYS A C 1
ATOM 4567 O O . CYS A 1 566 ? -13.517 -16.371 18.365 1.00 98.81 566 CYS A O 1
ATOM 4569 N N . GLN A 1 567 ? -12.983 -14.695 19.755 1.00 98.62 567 GLN A N 1
ATOM 4570 C CA . GLN A 1 567 ? -14.378 -14.336 20.032 1.00 98.62 567 GLN A CA 1
ATOM 4571 C C . GLN A 1 567 ? -15.078 -13.713 18.825 1.00 98.62 567 GLN A C 1
ATOM 4573 O O . GLN A 1 567 ? -16.270 -13.927 18.637 1.00 98.62 567 GLN A O 1
ATOM 4578 N N . LEU A 1 568 ? -14.365 -12.961 17.989 1.00 98.75 568 LEU A N 1
ATOM 4579 C CA . LEU A 1 568 ? -14.929 -12.356 16.782 1.00 98.75 568 LEU A CA 1
ATOM 4580 C C . LEU A 1 568 ? -15.097 -13.351 15.626 1.00 98.75 568 LEU A C 1
ATOM 4582 O O . LEU A 1 568 ? -15.685 -12.986 14.612 1.00 98.75 568 LEU A O 1
ATOM 4586 N N . MET A 1 569 ? -14.637 -14.599 15.749 1.00 98.75 569 MET A N 1
ATOM 4587 C CA . MET A 1 569 ? -14.680 -15.566 14.648 1.00 98.75 569 MET A CA 1
ATOM 4588 C C . MET A 1 569 ? -16.055 -15.814 14.012 1.00 98.75 569 MET A C 1
ATOM 4590 O O . MET A 1 569 ? -16.073 -15.938 12.792 1.00 98.75 569 MET A O 1
ATOM 4594 N N . PRO A 1 570 ? -17.201 -15.830 14.721 1.00 98.62 570 PRO A N 1
ATOM 4595 C CA . PRO A 1 570 ? -18.500 -15.939 14.056 1.00 98.62 570 PRO A CA 1
ATOM 4596 C C . PRO A 1 570 ? -18.745 -14.794 13.062 1.00 98.62 570 PRO A C 1
ATOM 4598 O O . PRO A 1 570 ? -19.214 -15.027 11.952 1.00 98.62 570 PRO A O 1
ATOM 4601 N N . TYR A 1 571 ? -18.370 -13.565 13.432 1.00 98.81 571 TYR A N 1
ATOM 4602 C CA . TYR A 1 571 ? -18.401 -12.406 12.541 1.00 98.81 571 TYR A CA 1
ATOM 4603 C C . TYR A 1 571 ? -17.338 -12.516 11.437 1.00 98.81 571 TYR A C 1
ATOM 4605 O O . TYR A 1 571 ? -17.662 -12.434 10.257 1.00 98.81 571 TYR A O 1
ATOM 4613 N N . LEU A 1 572 ? -16.074 -12.764 11.791 1.00 98.81 572 LEU A N 1
ATOM 4614 C CA . LEU A 1 572 ? -14.975 -12.812 10.821 1.00 98.81 572 LEU A CA 1
ATOM 4615 C C . LEU A 1 572 ? -15.170 -13.912 9.772 1.00 98.81 572 LEU A C 1
ATOM 4617 O O . LEU A 1 572 ? -14.913 -13.686 8.593 1.00 98.81 572 LEU A O 1
ATOM 4621 N N . PHE A 1 573 ? -15.651 -15.087 10.171 1.00 98.75 573 PHE A N 1
ATOM 4622 C CA . PHE A 1 573 ? -15.845 -16.210 9.262 1.00 98.75 573 PHE A CA 1
ATOM 4623 C C . PHE A 1 573 ? -17.056 -16.009 8.338 1.00 98.75 573 PHE A C 1
ATOM 4625 O O . PHE A 1 573 ? -17.019 -16.451 7.194 1.00 98.75 573 PHE A O 1
ATOM 4632 N N . ALA A 1 574 ? -18.086 -15.265 8.763 1.00 98.62 574 ALA A N 1
ATOM 4633 C CA . ALA A 1 574 ? -19.175 -14.856 7.871 1.00 98.62 574 ALA A CA 1
ATOM 4634 C C . ALA A 1 574 ? -18.648 -13.964 6.733 1.00 98.62 574 ALA A C 1
ATOM 4636 O O . ALA A 1 574 ? -18.999 -14.151 5.570 1.00 98.62 574 ALA A O 1
ATOM 4637 N N . HIS A 1 575 ? -17.732 -13.046 7.048 1.00 98.75 575 HIS A N 1
ATOM 4638 C CA . HIS A 1 575 ? -17.096 -12.173 6.057 1.00 98.75 575 HIS A CA 1
ATOM 4639 C C . HIS A 1 575 ? -15.997 -12.882 5.255 1.00 98.75 575 HIS A C 1
ATOM 4641 O O . HIS A 1 575 ? -15.681 -12.455 4.147 1.00 98.75 575 HIS A O 1
ATOM 4647 N N . ALA A 1 576 ? -15.438 -13.983 5.764 1.00 98.81 576 ALA A N 1
ATOM 4648 C CA . ALA A 1 576 ? -14.600 -14.888 4.980 1.00 98.81 576 ALA A CA 1
ATOM 4649 C C . ALA A 1 576 ? -15.420 -15.632 3.913 1.00 98.81 576 ALA A C 1
ATOM 4651 O O . ALA A 1 576 ? -14.964 -15.765 2.778 1.00 98.81 576 ALA A O 1
ATOM 4652 N N . ILE A 1 577 ? -16.643 -16.060 4.247 1.00 98.69 577 ILE A N 1
ATOM 4653 C CA . ILE A 1 577 ? -17.591 -16.634 3.280 1.00 98.69 577 ILE A CA 1
ATOM 4654 C C . ILE A 1 577 ? -17.993 -15.576 2.247 1.00 98.69 577 ILE A C 1
ATOM 4656 O O . ILE A 1 577 ? -17.949 -15.859 1.057 1.00 98.69 577 ILE A O 1
ATOM 4660 N N . GLU A 1 578 ? -18.260 -14.331 2.660 1.00 98.50 578 GLU A N 1
ATOM 4661 C CA . GLU A 1 578 ? -18.495 -13.225 1.716 1.00 98.50 578 GLU A CA 1
ATOM 4662 C C . GLU A 1 578 ? -17.291 -13.016 0.775 1.00 98.50 578 GLU A C 1
ATOM 4664 O O . GLU A 1 578 ? -17.458 -12.857 -0.433 1.00 98.50 578 GLU A O 1
ATOM 4669 N N . ALA A 1 579 ? -16.058 -13.077 1.285 1.00 98.62 579 ALA A N 1
ATOM 4670 C CA . ALA A 1 579 ? -14.867 -12.998 0.442 1.00 98.62 579 ALA A CA 1
ATOM 4671 C C . ALA A 1 579 ? -14.763 -14.169 -0.548 1.00 98.62 579 ALA A C 1
ATOM 4673 O O . ALA A 1 579 ? -14.335 -13.966 -1.684 1.00 98.62 579 ALA A O 1
ATOM 4674 N N . HIS A 1 580 ? -15.175 -15.370 -0.145 1.00 98.44 580 HIS A N 1
ATOM 4675 C CA . HIS A 1 580 ? -15.188 -16.558 -0.994 1.00 98.44 580 HIS A CA 1
ATOM 4676 C C . HIS A 1 580 ? -16.275 -16.510 -2.079 1.00 98.44 580 HIS A C 1
ATOM 4678 O O . HIS A 1 580 ? -15.993 -16.741 -3.253 1.00 98.44 580 HIS A O 1
ATOM 4684 N N . GLU A 1 581 ? -17.512 -16.187 -1.709 1.00 98.12 581 GLU A N 1
ATOM 4685 C CA . GLU A 1 581 ? -18.668 -16.220 -2.611 1.00 98.12 581 GLU A CA 1
ATOM 4686 C C . GLU A 1 581 ? -18.729 -14.960 -3.485 1.00 98.12 581 GLU A C 1
ATOM 4688 O O . GLU A 1 581 ? -18.856 -15.020 -4.711 1.00 98.12 581 GLU A O 1
ATOM 4693 N N . GLU A 1 582 ? -18.542 -13.795 -2.866 1.00 97.75 582 GLU A N 1
ATOM 4694 C CA . GLU A 1 582 ? -18.712 -12.497 -3.508 1.00 97.75 582 GLU A CA 1
ATOM 4695 C C . GLU A 1 582 ? -17.378 -11.894 -3.956 1.00 97.75 582 GLU A C 1
ATOM 4697 O O . GLU A 1 582 ? -17.355 -11.122 -4.908 1.00 97.75 582 GLU A O 1
ATOM 4702 N N . GLY A 1 583 ? -16.235 -12.285 -3.393 1.00 98.00 583 GLY A N 1
ATOM 4703 C CA . GLY A 1 583 ? -14.943 -11.672 -3.738 1.00 98.00 583 GLY A CA 1
ATOM 4704 C C . GLY A 1 583 ? -14.736 -10.289 -3.113 1.00 98.00 583 GLY A C 1
ATOM 4705 O O . GLY A 1 583 ? -13.876 -9.534 -3.565 1.00 98.00 583 GLY A O 1
ATOM 4706 N N . VAL A 1 584 ? -15.526 -9.944 -2.090 1.00 98.31 584 VAL A N 1
ATOM 4707 C CA . VAL A 1 584 ? -15.362 -8.716 -1.301 1.00 98.31 584 VAL A CA 1
ATOM 4708 C C . VAL A 1 584 ? -14.369 -8.989 -0.165 1.00 98.31 584 VAL A C 1
ATOM 4710 O O . VAL A 1 584 ? -14.613 -9.878 0.647 1.00 98.31 584 VAL A O 1
ATOM 4713 N N . PRO A 1 585 ? -13.254 -8.248 -0.058 1.00 98.62 585 PRO A N 1
ATOM 4714 C CA . PRO A 1 585 ? -12.184 -8.587 0.874 1.00 98.62 585 PRO A CA 1
ATOM 4715 C C . PRO A 1 585 ? -12.570 -8.394 2.344 1.00 98.62 585 PRO A C 1
ATOM 4717 O O . PRO A 1 585 ? -13.469 -7.620 2.689 1.00 98.62 585 PRO A O 1
ATOM 4720 N N . MET A 1 586 ? -11.839 -9.065 3.238 1.00 98.44 586 MET A N 1
ATOM 4721 C CA . MET A 1 586 ? -12.051 -8.928 4.682 1.00 98.44 586 MET A CA 1
ATOM 4722 C C . MET A 1 586 ? -11.505 -7.626 5.271 1.00 98.44 586 MET A C 1
ATOM 4724 O O . MET A 1 586 ? -12.092 -7.118 6.223 1.00 98.44 586 MET A O 1
ATOM 4728 N N . LEU A 1 587 ? -10.388 -7.097 4.760 1.00 98.38 587 LEU A N 1
ATOM 4729 C CA . LEU A 1 587 ? -9.928 -5.746 5.100 1.00 98.38 587 LEU A CA 1
ATOM 4730 C C . LEU A 1 587 ? -10.282 -4.837 3.931 1.00 98.38 587 LEU A C 1
ATOM 4732 O O . LEU A 1 587 ? -9.816 -5.045 2.809 1.00 98.38 587 LEU A O 1
ATOM 4736 N N . ARG A 1 588 ? -11.124 -3.846 4.187 1.00 98.62 588 ARG A N 1
ATOM 4737 C CA . ARG A 1 588 ? -11.733 -3.010 3.161 1.00 98.62 588 ARG A CA 1
ATOM 4738 C C . ARG A 1 588 ? -11.215 -1.595 3.317 1.00 98.62 588 ARG A C 1
ATOM 4740 O O . ARG A 1 588 ? -11.322 -1.006 4.393 1.00 98.62 588 ARG A O 1
ATOM 4747 N N . ALA A 1 589 ? -10.670 -1.051 2.235 1.00 98.69 589 ALA A N 1
ATOM 4748 C CA . ALA A 1 589 ? -10.423 0.380 2.155 1.00 98.69 589 ALA A CA 1
ATOM 4749 C C . ALA A 1 589 ? -11.733 1.130 2.422 1.00 98.69 589 ALA A C 1
ATOM 4751 O O . ALA A 1 589 ? -12.800 0.664 2.017 1.00 98.69 589 ALA A O 1
ATOM 4752 N N . MET A 1 590 ? -11.655 2.281 3.088 1.00 98.69 590 MET A N 1
ATOM 4753 C CA . MET A 1 590 ? -12.848 3.013 3.526 1.00 98.69 590 MET A CA 1
ATOM 4754 C C . MET A 1 590 ? -13.803 3.327 2.360 1.00 98.69 590 MET A C 1
ATOM 4756 O O . MET A 1 590 ? -15.013 3.176 2.515 1.00 98.69 590 MET A O 1
ATOM 4760 N N . LEU A 1 591 ? -13.265 3.627 1.171 1.00 96.94 591 LEU A N 1
ATOM 4761 C CA . LEU A 1 591 ? -14.045 3.887 -0.046 1.00 96.94 591 LEU A CA 1
ATOM 4762 C C . LEU A 1 591 ? -14.943 2.719 -0.496 1.00 96.94 591 LEU A C 1
ATOM 4764 O O . LEU A 1 591 ? -15.917 2.945 -1.200 1.00 96.94 591 LEU A O 1
ATOM 4768 N N . LEU A 1 592 ? -14.642 1.467 -0.116 1.00 97.38 592 LEU A N 1
ATOM 4769 C CA . LEU A 1 592 ? -15.502 0.322 -0.456 1.00 97.38 592 LEU A CA 1
ATOM 4770 C C . LEU A 1 592 ? -16.803 0.319 0.349 1.00 97.38 592 LEU A C 1
ATOM 4772 O O . LEU A 1 592 ? -17.807 -0.217 -0.109 1.00 97.38 592 LEU A O 1
ATOM 4776 N N . GLU A 1 593 ? -16.775 0.834 1.577 1.00 97.50 593 GLU A N 1
ATOM 4777 C CA . GLU A 1 593 ? -17.957 0.895 2.445 1.00 97.50 593 GLU A CA 1
ATOM 4778 C C . GLU A 1 593 ? -18.664 2.252 2.353 1.00 97.50 593 GLU A C 1
ATOM 4780 O O . GLU A 1 593 ? -19.869 2.324 2.580 1.00 97.50 593 GLU A O 1
ATOM 4785 N N . PHE A 1 594 ? -17.932 3.310 1.993 1.00 97.88 594 PHE A N 1
ATOM 4786 C CA . PHE A 1 594 ? -18.425 4.688 1.977 1.00 97.88 594 PHE A CA 1
ATOM 4787 C C . PHE A 1 594 ? -18.048 5.426 0.675 1.00 97.88 594 PHE A C 1
ATOM 4789 O O . PHE A 1 594 ? -17.435 6.490 0.745 1.00 97.88 594 PHE A O 1
ATOM 4796 N N . PRO A 1 595 ? -18.403 4.901 -0.516 1.00 96.19 595 PRO A N 1
ATOM 4797 C CA . PRO A 1 595 ? -17.973 5.472 -1.801 1.00 96.19 595 PRO A CA 1
ATOM 4798 C C . PRO A 1 595 ? -18.477 6.902 -2.053 1.00 96.19 595 PRO A C 1
ATOM 4800 O O . PRO A 1 595 ? -17.873 7.642 -2.821 1.00 96.19 595 PRO A O 1
ATOM 4803 N N . GLU A 1 596 ? -19.560 7.305 -1.387 1.00 95.88 596 GLU A N 1
ATOM 4804 C CA . GLU A 1 596 ? -20.139 8.651 -1.490 1.00 95.88 596 GLU A CA 1
ATOM 4805 C C . GLU A 1 596 ? -19.448 9.686 -0.583 1.00 95.88 596 GLU A C 1
ATOM 4807 O O . GLU A 1 596 ? -19.733 10.881 -0.678 1.00 95.88 596 GLU A O 1
ATOM 4812 N N . ASP A 1 597 ? -18.560 9.255 0.321 1.00 97.56 597 ASP A N 1
ATOM 4813 C CA . ASP A 1 597 ? -17.836 10.143 1.231 1.00 97.56 597 ASP A CA 1
ATOM 4814 C C . ASP A 1 597 ? -16.433 10.457 0.679 1.00 97.56 597 ASP A C 1
ATOM 4816 O O . ASP A 1 597 ? -15.527 9.620 0.785 1.00 97.56 597 ASP A O 1
ATOM 4820 N N . PRO A 1 598 ? -16.196 11.675 0.154 1.00 96.44 598 PRO A N 1
ATOM 4821 C CA . PRO A 1 598 ? -14.923 12.041 -0.471 1.00 96.44 598 PRO A CA 1
ATOM 4822 C C . PRO A 1 598 ? -13.751 12.081 0.518 1.00 96.44 598 PRO A C 1
ATOM 4824 O O . PRO A 1 598 ? -12.590 12.072 0.112 1.00 96.44 598 PRO A O 1
ATOM 4827 N N . THR A 1 599 ? -14.009 12.107 1.830 1.00 97.44 599 THR A N 1
ATOM 4828 C CA . THR A 1 599 ? -12.938 11.992 2.832 1.00 97.44 599 THR A CA 1
ATOM 4829 C C . THR A 1 599 ? -12.261 10.627 2.743 1.00 97.44 599 THR A C 1
ATOM 4831 O O . THR A 1 599 ? -11.076 10.502 3.050 1.00 97.44 599 THR A O 1
ATOM 4834 N N . THR A 1 600 ? -13.001 9.605 2.306 1.00 98.06 600 THR A N 1
ATOM 4835 C CA . THR A 1 600 ? -12.537 8.216 2.277 1.00 98.06 600 THR A CA 1
ATOM 4836 C C . THR A 1 600 ? -11.644 7.878 1.092 1.00 98.06 600 THR A C 1
ATOM 4838 O O . THR A 1 600 ? -10.930 6.875 1.156 1.00 98.06 600 THR A O 1
ATOM 4841 N N . ASP A 1 601 ? -11.587 8.750 0.080 1.00 98.06 601 ASP A N 1
ATOM 4842 C CA . ASP A 1 601 ? -10.773 8.579 -1.128 1.00 98.06 601 ASP A CA 1
ATOM 4843 C C . ASP A 1 601 ? -9.276 8.380 -0.819 1.00 98.06 601 ASP A C 1
ATOM 4845 O O . ASP A 1 601 ? -8.566 7.715 -1.573 1.00 98.06 601 ASP A O 1
ATOM 4849 N N . PHE A 1 602 ? -8.780 8.935 0.290 1.00 97.88 602 PHE A N 1
ATOM 4850 C CA . PHE A 1 602 ? -7.350 8.960 0.624 1.00 97.88 602 PHE A CA 1
ATOM 4851 C C . PHE A 1 602 ? -6.978 8.178 1.886 1.00 97.88 602 PHE A C 1
ATOM 4853 O O . PHE A 1 602 ? -5.806 8.156 2.258 1.00 97.88 602 PHE A O 1
ATOM 4860 N N . LEU A 1 603 ? -7.949 7.575 2.579 1.00 98.62 603 LEU A N 1
ATOM 4861 C CA . LEU A 1 603 ? -7.700 6.955 3.880 1.00 98.62 603 LEU A CA 1
ATOM 4862 C C . LEU A 1 603 ? -6.954 5.630 3.723 1.00 98.62 603 LEU A C 1
ATOM 4864 O O . LEU A 1 603 ? -7.490 4.660 3.193 1.00 98.62 603 LEU A O 1
ATOM 4868 N N . ASP A 1 604 ? -5.732 5.596 4.246 1.00 98.12 604 ASP A N 1
ATOM 4869 C CA . ASP A 1 604 ? -4.806 4.470 4.119 1.00 98.12 604 ASP A CA 1
ATOM 4870 C C . ASP A 1 604 ? -4.212 3.998 5.461 1.00 98.12 604 ASP A C 1
ATOM 4872 O O . ASP A 1 604 ? -3.452 3.034 5.508 1.00 98.12 604 ASP A O 1
ATOM 4876 N N . LYS A 1 605 ? -4.583 4.665 6.561 1.00 98.31 605 LYS A N 1
ATOM 4877 C CA . LYS A 1 605 ? -4.168 4.358 7.946 1.00 98.31 605 LYS A CA 1
ATOM 4878 C C . LYS A 1 605 ? -5.291 3.773 8.806 1.00 98.31 605 LYS A C 1
ATOM 4880 O O . LYS A 1 605 ? -5.155 3.646 10.018 1.00 98.31 605 LYS A O 1
ATOM 4885 N N . GLN A 1 606 ? -6.409 3.437 8.178 1.00 98.81 606 GLN A N 1
ATOM 4886 C CA . GLN A 1 606 ? -7.568 2.804 8.795 1.00 98.81 606 GLN A CA 1
ATOM 4887 C C . GLN A 1 606 ? -8.305 1.979 7.746 1.00 98.81 606 GLN A C 1
ATOM 4889 O O . GLN A 1 606 ? -8.150 2.206 6.545 1.00 98.81 606 GLN A O 1
ATOM 4894 N N . PHE A 1 607 ? -9.125 1.041 8.195 1.00 98.88 607 PHE A N 1
ATOM 4895 C CA . PHE A 1 607 ? -9.885 0.171 7.312 1.00 98.88 607 PHE A CA 1
ATOM 4896 C C . PHE A 1 607 ? -11.142 -0.345 7.998 1.00 98.88 607 PHE A C 1
ATOM 4898 O O . PHE A 1 607 ? -11.254 -0.326 9.223 1.00 98.88 607 PHE A O 1
ATOM 4905 N N . MET A 1 608 ? -12.074 -0.848 7.196 1.00 98.88 608 MET A N 1
ATOM 4906 C CA . MET A 1 608 ? -13.195 -1.635 7.694 1.00 98.88 608 MET A CA 1
ATOM 4907 C C . MET A 1 608 ? -12.790 -3.112 7.706 1.00 98.88 608 MET A C 1
ATOM 4909 O O . MET A 1 608 ? -12.389 -3.664 6.680 1.00 98.88 608 MET A O 1
ATOM 4913 N N . HIS A 1 609 ? -12.848 -3.759 8.867 1.00 98.62 609 HIS A N 1
ATOM 4914 C CA . HIS A 1 609 ? -12.689 -5.198 9.002 1.00 98.62 609 HIS A CA 1
ATOM 4915 C C . HIS A 1 609 ? -14.055 -5.872 8.892 1.00 98.62 609 HIS A C 1
ATOM 4917 O O . HIS A 1 609 ? -14.861 -5.858 9.825 1.00 98.62 609 HIS A O 1
ATOM 4923 N N . GLY A 1 610 ? -14.331 -6.437 7.723 1.00 98.12 610 GLY A N 1
ATOM 4924 C CA . GLY A 1 610 ? -15.680 -6.791 7.319 1.00 98.12 610 GLY A CA 1
ATOM 4925 C C . GLY A 1 610 ? -16.540 -5.544 7.103 1.00 98.12 610 GLY A C 1
ATOM 4926 O O . GLY A 1 610 ? -16.031 -4.457 6.844 1.00 98.12 610 GLY A O 1
ATOM 4927 N N . SER A 1 611 ? -17.856 -5.695 7.200 1.00 96.94 611 SER A N 1
ATOM 4928 C CA . SER A 1 611 ? -18.796 -4.605 6.923 1.00 96.94 611 SER A CA 1
ATOM 4929 C C . SER A 1 611 ? -18.971 -3.641 8.090 1.00 96.94 611 SER A C 1
ATOM 4931 O O . SER A 1 611 ? -19.404 -2.518 7.867 1.00 96.94 611 SER A O 1
ATOM 4933 N N . SER A 1 612 ? -18.703 -4.075 9.325 1.00 98.38 612 SER A N 1
ATOM 4934 C CA . SER A 1 612 ? -19.268 -3.442 10.524 1.00 98.38 612 SER A CA 1
ATOM 4935 C C . SER A 1 612 ? -18.253 -2.915 11.535 1.00 98.38 612 SER A C 1
ATOM 4937 O O . SER A 1 612 ? -18.642 -2.120 12.384 1.00 98.38 612 SER A O 1
ATOM 4939 N N . LEU A 1 613 ? -16.984 -3.324 11.461 1.00 98.81 613 LEU A N 1
ATOM 4940 C CA . LEU A 1 613 ? -15.933 -2.878 12.380 1.00 98.81 613 LEU A CA 1
ATOM 4941 C C . LEU A 1 613 ? -14.936 -1.977 11.657 1.00 98.81 613 LEU A C 1
ATOM 4943 O O . LEU A 1 613 ? -14.344 -2.400 10.675 1.00 98.81 613 LEU A O 1
ATOM 4947 N N . LEU A 1 614 ? -14.714 -0.769 12.158 1.00 98.88 614 LEU A N 1
ATOM 4948 C CA . LEU A 1 614 ? -13.638 0.123 11.738 1.00 98.88 614 LEU A CA 1
ATOM 4949 C C . LEU A 1 614 ? -12.433 -0.078 12.649 1.00 98.88 614 LEU A C 1
ATOM 4951 O O . LEU A 1 614 ? -12.584 -0.067 13.868 1.00 98.88 614 LEU A O 1
ATOM 4955 N N . VAL A 1 615 ? -11.248 -0.220 12.062 1.00 98.88 615 VAL A N 1
ATOM 4956 C CA . VAL A 1 615 ? -9.973 -0.374 12.769 1.00 98.88 615 VAL A CA 1
ATOM 4957 C C . VAL A 1 615 ? -9.012 0.718 12.309 1.00 98.88 615 VAL A C 1
ATOM 4959 O O . VAL A 1 615 ? -8.781 0.864 11.108 1.00 98.88 615 VAL A O 1
ATOM 4962 N N . ALA A 1 616 ? -8.410 1.459 13.242 1.00 98.75 616 ALA A N 1
ATOM 4963 C CA . ALA A 1 616 ? -7.342 2.413 12.928 1.00 98.75 616 ALA A CA 1
ATOM 4964 C C . ALA A 1 616 ? -6.088 2.135 13.774 1.00 98.75 616 ALA A C 1
ATOM 4966 O O . ALA A 1 616 ? -6.040 2.522 14.942 1.00 98.75 616 ALA A O 1
ATOM 4967 N N . PRO A 1 617 ? -5.068 1.446 13.227 1.00 98.56 617 PRO A N 1
ATOM 4968 C CA . PRO A 1 617 ? -3.838 1.169 13.960 1.00 98.56 617 PRO A CA 1
ATOM 4969 C C . PRO A 1 617 ? -3.131 2.427 14.472 1.00 98.56 617 PRO A C 1
ATOM 4971 O O . PRO A 1 617 ? -3.064 3.454 13.800 1.00 98.56 617 PRO A O 1
ATOM 4974 N N . VAL A 1 618 ? -2.551 2.321 15.667 1.00 98.44 618 VAL A N 1
ATOM 4975 C CA . VAL A 1 618 ? -1.730 3.378 16.271 1.00 98.44 618 VAL A CA 1
ATOM 4976 C C . VAL A 1 618 ? -0.290 3.214 15.790 1.00 98.44 618 VAL A C 1
ATOM 4978 O O . VAL A 1 618 ? 0.334 2.188 16.053 1.00 98.44 618 VAL A O 1
ATOM 4981 N N . MET A 1 619 ? 0.236 4.217 15.086 1.00 97.31 619 MET A N 1
ATOM 4982 C CA . MET A 1 619 ? 1.491 4.108 14.325 1.00 97.31 619 MET A CA 1
ATOM 4983 C C . MET A 1 619 ? 2.553 5.132 14.765 1.00 97.31 619 MET A C 1
ATOM 4985 O O . MET A 1 619 ? 3.186 5.769 13.930 1.00 97.31 619 MET A O 1
ATOM 4989 N N . ASN A 1 620 ? 2.699 5.366 16.071 1.00 96.75 620 ASN A N 1
ATOM 4990 C CA . ASN A 1 620 ? 3.730 6.249 16.630 1.00 96.75 620 ASN A CA 1
ATOM 4991 C C . ASN A 1 620 ? 4.063 5.894 18.087 1.00 96.75 620 ASN A C 1
ATOM 4993 O O . ASN A 1 620 ? 3.346 5.132 18.745 1.00 96.75 620 ASN A O 1
ATOM 4997 N N . TYR A 1 621 ? 5.159 6.465 18.592 1.00 94.69 621 TYR A N 1
ATOM 4998 C CA . TYR A 1 621 ? 5.642 6.230 19.952 1.00 94.69 621 TYR A CA 1
ATOM 4999 C C . TYR A 1 621 ? 4.786 6.923 21.014 1.00 94.69 621 TYR A C 1
ATOM 5001 O O . TYR A 1 621 ? 4.644 6.416 22.126 1.00 94.69 621 TYR A O 1
ATOM 5009 N N . GLU A 1 622 ? 4.156 8.040 20.660 1.00 95.44 622 GLU A N 1
ATOM 5010 C CA . GLU A 1 622 ? 3.275 8.821 21.522 1.00 95.44 622 GLU A CA 1
ATOM 5011 C C . GLU A 1 622 ? 1.951 8.105 21.810 1.00 95.44 622 GLU A C 1
ATOM 5013 O O . GLU A 1 622 ? 1.191 8.559 22.667 1.00 95.44 622 GLU A O 1
ATOM 5018 N N . SER A 1 623 ? 1.673 6.986 21.136 1.00 94.31 623 SER A N 1
ATOM 5019 C CA . SER A 1 623 ? 0.429 6.230 21.267 1.00 94.31 623 SER A CA 1
ATOM 5020 C C . SER A 1 623 ? -0.821 7.039 20.895 1.00 94.31 623 SER A C 1
ATOM 5022 O O . SER A 1 623 ? -1.871 6.903 21.520 1.00 94.31 623 SER A O 1
ATOM 5024 N N . GLU A 1 624 ? -0.688 7.898 19.882 1.00 96.56 624 GLU A N 1
ATOM 5025 C CA . GLU A 1 624 ? -1.745 8.777 19.377 1.00 96.56 624 GLU A CA 1
ATOM 5026 C C . GLU A 1 624 ? -2.379 8.224 18.095 1.00 96.56 624 GLU A C 1
ATOM 5028 O O . GLU A 1 624 ? -1.694 8.008 17.094 1.00 96.56 624 GLU A O 1
ATOM 5033 N N . ALA A 1 625 ? -3.696 8.038 18.086 1.00 95.94 625 ALA A N 1
ATOM 5034 C CA . ALA A 1 625 ? -4.457 7.690 16.895 1.00 95.94 625 ALA A CA 1
ATOM 5035 C C . ALA A 1 625 ? -4.990 8.944 16.188 1.00 95.94 625 ALA A C 1
ATOM 5037 O O . ALA A 1 625 ? -5.463 9.888 16.824 1.00 95.94 625 ALA A O 1
ATOM 5038 N N . ASN A 1 626 ? -4.948 8.930 14.854 1.00 96.81 626 ASN A N 1
ATOM 5039 C CA . ASN A 1 626 ? -5.628 9.908 14.008 1.00 96.81 626 ASN A CA 1
ATOM 5040 C C . ASN A 1 626 ? -6.460 9.148 12.978 1.00 96.81 626 ASN A C 1
ATOM 5042 O O . ASN A 1 626 ? -5.890 8.420 12.164 1.00 96.81 626 ASN A O 1
ATOM 5046 N N . TYR A 1 627 ? -7.778 9.308 13.017 1.00 98.56 627 TYR A N 1
ATOM 5047 C CA . TYR A 1 627 ? -8.698 8.553 12.171 1.00 98.56 627 TYR A CA 1
ATOM 5048 C C . TYR A 1 627 ? -9.988 9.332 11.913 1.00 98.56 627 TYR A C 1
ATOM 5050 O O . TYR A 1 627 ? -10.305 10.310 12.589 1.00 98.56 627 TYR A O 1
ATOM 5058 N N . TYR A 1 628 ? -10.725 8.897 10.903 1.00 98.81 628 TYR A N 1
ATOM 5059 C CA . TYR A 1 628 ? -11.982 9.469 10.464 1.00 98.81 628 TYR A CA 1
ATOM 5060 C C . TYR A 1 628 ? -13.124 8.482 10.688 1.00 98.81 628 TYR A C 1
ATOM 5062 O O . TYR A 1 628 ? -13.026 7.312 10.313 1.00 98.81 628 TYR A O 1
ATOM 5070 N N . LEU A 1 629 ? -14.219 8.963 11.263 1.00 98.75 629 LEU A N 1
ATOM 5071 C CA . LEU A 1 629 ? -15.480 8.240 11.349 1.00 98.75 629 LEU A CA 1
ATOM 5072 C C . LEU A 1 629 ? -16.450 8.841 10.324 1.00 98.75 629 LEU A C 1
ATOM 5074 O O . LEU A 1 629 ? -16.734 10.036 10.430 1.00 98.75 629 LEU A O 1
ATOM 5078 N N . PRO A 1 630 ? -16.949 8.058 9.349 1.00 98.50 630 PRO A N 1
ATOM 5079 C CA . PRO A 1 630 ? -18.020 8.469 8.437 1.00 98.50 630 PRO A CA 1
ATOM 5080 C C . PRO A 1 630 ? -19.325 8.824 9.162 1.00 98.50 630 PRO A C 1
ATOM 5082 O O . PRO A 1 630 ? -19.449 8.629 10.370 1.00 98.50 630 PRO A O 1
ATOM 5085 N N . ALA A 1 631 ? -20.319 9.326 8.429 1.00 97.62 631 ALA A N 1
ATOM 5086 C CA . ALA A 1 631 ? -21.611 9.709 9.000 1.00 97.62 631 ALA A CA 1
ATOM 5087 C C . ALA A 1 631 ? -22.279 8.584 9.818 1.00 97.62 631 ALA A C 1
ATOM 5089 O O . ALA A 1 631 ? -22.333 7.434 9.379 1.00 97.62 631 ALA A O 1
ATOM 5090 N N . GLY A 1 632 ? -22.812 8.950 10.989 1.00 96.56 632 GLY A N 1
ATOM 5091 C CA . GLY A 1 632 ? -23.570 8.067 11.877 1.00 96.56 632 GLY A CA 1
ATOM 5092 C C . GLY A 1 632 ? -22.979 7.934 13.285 1.00 96.56 632 GLY A C 1
ATOM 5093 O O . GLY A 1 632 ? -21.873 8.405 13.560 1.00 96.56 632 GLY A O 1
ATOM 5094 N N . ARG A 1 633 ? -23.729 7.276 14.177 1.00 97.50 633 ARG A N 1
ATOM 5095 C CA . ARG A 1 633 ? -23.360 7.067 15.583 1.00 97.50 633 ARG A CA 1
ATOM 5096 C C . ARG A 1 633 ? -22.503 5.815 15.750 1.00 97.50 633 ARG A C 1
ATOM 5098 O O . ARG A 1 633 ? -23.019 4.701 15.817 1.00 97.50 633 ARG A O 1
ATOM 5105 N N . TRP A 1 634 ? -21.192 5.991 15.823 1.00 98.50 634 TRP A N 1
ATOM 5106 C CA . TRP A 1 634 ? -20.239 4.897 16.007 1.00 98.50 634 TRP A CA 1
ATOM 5107 C C . TRP A 1 634 ? -20.069 4.561 17.485 1.00 98.50 634 TRP A C 1
ATOM 5109 O O . TRP A 1 634 ? -20.069 5.454 18.329 1.00 98.50 634 TRP A O 1
ATOM 5119 N N . THR A 1 635 ? -19.865 3.284 17.802 1.00 98.56 635 THR A N 1
ATOM 5120 C CA . THR A 1 635 ? -19.638 2.817 19.178 1.00 98.56 635 THR A CA 1
ATOM 5121 C C . THR A 1 635 ? -18.308 2.087 19.260 1.00 98.56 635 THR A C 1
ATOM 5123 O O . THR A 1 635 ? -18.099 1.111 18.543 1.00 98.56 635 THR A O 1
ATOM 5126 N N . ASN A 1 636 ? -17.403 2.521 20.132 1.00 98.19 636 ASN A N 1
ATOM 5127 C CA . ASN A 1 636 ? -16.155 1.813 20.375 1.00 98.19 636 ASN A CA 1
ATOM 5128 C C . ASN A 1 636 ? -16.467 0.414 20.934 1.00 98.19 636 ASN A C 1
ATOM 5130 O O . ASN A 1 636 ? -17.129 0.274 21.957 1.00 98.19 636 ASN A O 1
ATOM 5134 N N . PHE A 1 637 ? -16.002 -0.630 20.254 1.00 98.19 637 PHE A N 1
ATOM 5135 C CA . PHE A 1 637 ? -16.309 -2.022 20.576 1.00 98.19 637 PHE A CA 1
ATOM 5136 C C . PHE A 1 637 ? -15.703 -2.476 21.915 1.00 98.19 637 PHE A C 1
ATOM 5138 O O . PHE A 1 637 ? -16.200 -3.427 22.519 1.00 98.19 637 PHE A O 1
ATOM 5145 N N . LEU A 1 638 ? -14.621 -1.829 22.363 1.00 96.50 638 LEU A N 1
ATOM 5146 C CA . LEU A 1 638 ? -13.908 -2.170 23.595 1.00 96.50 638 LEU A CA 1
ATOM 5147 C C . LEU A 1 638 ? -14.418 -1.366 24.796 1.00 96.50 638 LEU A C 1
ATOM 5149 O O . LEU A 1 638 ? -14.549 -1.926 25.882 1.00 96.50 638 LEU A O 1
ATOM 5153 N N . THR A 1 639 ? -14.694 -0.070 24.610 1.00 94.94 639 THR A N 1
ATOM 5154 C CA . THR A 1 639 ? -15.046 0.853 25.708 1.00 94.94 639 THR A CA 1
ATOM 5155 C C . THR A 1 639 ? -16.535 1.186 25.791 1.00 94.94 639 THR A C 1
ATOM 5157 O O . THR A 1 639 ? -16.980 1.699 26.814 1.00 94.94 639 THR A O 1
ATOM 5160 N N . ASN A 1 640 ? -17.311 0.886 24.744 1.00 95.25 640 ASN A N 1
ATOM 5161 C CA . ASN A 1 640 ? -18.707 1.296 24.538 1.00 95.25 640 ASN A CA 1
ATOM 5162 C C . ASN A 1 640 ? -18.928 2.810 24.397 1.00 95.25 640 ASN A C 1
ATOM 5164 O O . ASN A 1 640 ? -20.072 3.258 24.326 1.00 95.25 640 ASN A O 1
ATOM 5168 N N . GLU A 1 641 ? -17.864 3.610 24.323 1.00 95.25 641 GLU A N 1
ATOM 5169 C CA . GLU A 1 641 ? -17.983 5.049 24.094 1.00 95.25 641 GLU A CA 1
ATOM 5170 C C . GLU A 1 641 ? -18.522 5.334 22.691 1.00 95.25 641 GLU A C 1
ATOM 5172 O O . GLU A 1 641 ? -18.118 4.711 21.707 1.00 95.25 641 GLU A O 1
ATOM 5177 N N . THR A 1 642 ? -19.443 6.289 22.589 1.00 97.00 642 THR A N 1
ATOM 5178 C CA . THR A 1 642 ? -20.091 6.644 21.324 1.00 97.00 642 THR A CA 1
ATOM 5179 C C . THR A 1 642 ? -19.549 7.944 20.752 1.00 97.00 642 THR A C 1
ATOM 5181 O O . THR A 1 642 ? -19.367 8.919 21.484 1.00 97.00 642 THR A O 1
ATOM 5184 N N . VAL A 1 643 ? -19.375 7.993 19.433 1.00 97.62 643 VAL A N 1
ATOM 5185 C CA . VAL A 1 643 ? -18.933 9.181 18.701 1.00 97.62 643 VAL A CA 1
ATOM 5186 C C . VAL A 1 643 ? -19.824 9.395 17.481 1.00 97.62 643 VAL A C 1
ATOM 5188 O O . VAL A 1 643 ? -20.004 8.492 16.667 1.00 97.62 643 VAL A O 1
ATOM 5191 N N . GLU A 1 644 ? -20.354 10.608 17.337 1.00 98.12 644 GLU A N 1
ATOM 5192 C CA . GLU A 1 644 ? -21.094 11.023 16.141 1.00 98.12 644 GLU A CA 1
ATOM 5193 C C . GLU A 1 644 ? -20.130 11.444 15.026 1.00 98.12 644 GLU A C 1
ATOM 5195 O O . GLU A 1 644 ? -19.319 12.364 15.202 1.00 98.12 644 GLU A O 1
ATOM 5200 N N . GLY A 1 645 ? -20.227 10.774 13.877 1.00 97.38 645 GLY A N 1
ATOM 5201 C CA . GLY A 1 645 ? -19.604 11.188 12.621 1.00 97.38 645 GLY A CA 1
ATOM 5202 C C . GLY A 1 645 ? -20.573 11.979 11.723 1.00 97.38 645 GLY A C 1
ATOM 5203 O O . GLY A 1 645 ? -21.778 11.993 11.975 1.00 97.38 645 GLY A O 1
ATOM 5204 N N . PRO A 1 646 ? -20.097 12.620 10.639 1.00 97.88 646 PRO A N 1
ATOM 5205 C CA . PRO A 1 646 ? -18.750 12.522 10.091 1.00 97.88 646 PRO A CA 1
ATOM 5206 C C . PRO A 1 646 ? -17.744 13.383 10.862 1.00 97.88 646 PRO A C 1
ATOM 5208 O O . PRO A 1 646 ? -17.960 14.581 11.059 1.00 97.88 646 PRO A O 1
ATOM 5211 N N . LYS A 1 647 ? -16.635 12.791 11.319 1.00 97.50 647 LYS A N 1
ATOM 5212 C CA . LYS A 1 647 ? -15.668 13.501 12.166 1.00 97.50 647 LYS A CA 1
ATOM 5213 C C . LYS A 1 647 ? -14.266 12.905 12.093 1.00 97.50 647 LYS A C 1
ATOM 5215 O O . LYS A 1 647 ? -14.084 11.698 12.206 1.00 97.50 647 LYS A O 1
ATOM 5220 N N . TRP A 1 648 ? -13.264 13.779 11.989 1.00 98.44 648 TRP A N 1
ATOM 5221 C CA . TRP A 1 648 ? -11.874 13.428 12.281 1.00 98.44 648 TRP A CA 1
ATOM 5222 C C . TRP A 1 648 ? -11.616 13.478 13.784 1.00 98.44 648 TRP A C 1
ATOM 5224 O O . TRP A 1 648 ? -11.875 14.492 14.440 1.00 98.44 648 TRP A O 1
ATOM 5234 N N . ILE A 1 649 ? -11.063 12.394 14.309 1.00 98.00 649 ILE A N 1
ATOM 5235 C CA . ILE A 1 649 ? -10.541 12.294 15.663 1.00 98.00 649 ILE A CA 1
ATOM 5236 C C . ILE A 1 649 ? -9.023 12.370 15.571 1.00 98.00 649 ILE A C 1
ATOM 5238 O O . ILE A 1 649 ? -8.395 11.640 14.802 1.00 98.00 649 ILE A O 1
ATOM 5242 N N . LEU A 1 650 ? -8.439 13.311 16.310 1.00 96.38 650 LEU A N 1
ATOM 5243 C CA . LEU A 1 650 ? -7.017 13.617 16.249 1.00 96.38 650 LEU A CA 1
ATOM 5244 C C . LEU A 1 650 ? -6.391 13.448 17.627 1.00 96.38 650 LEU A C 1
ATOM 5246 O O . LEU A 1 650 ? -6.927 13.947 18.616 1.00 96.38 650 LEU A O 1
ATOM 5250 N N . LYS A 1 651 ? -5.217 12.817 17.653 1.00 93.81 651 LYS A N 1
ATOM 5251 C CA . LYS A 1 651 ? -4.379 12.627 18.842 1.00 93.81 651 LYS A CA 1
ATOM 5252 C C . LYS A 1 651 ? -5.084 11.925 20.007 1.00 93.81 651 LYS A C 1
ATOM 5254 O O . LYS A 1 651 ? -4.796 12.215 21.168 1.00 93.81 651 LYS A O 1
ATOM 5259 N N . GLU A 1 652 ? -5.997 11.004 19.713 1.00 96.81 652 GLU A N 1
ATOM 5260 C CA . GLU A 1 652 ? -6.610 10.177 20.754 1.00 96.81 652 GLU A CA 1
ATOM 5261 C C . GLU A 1 652 ? -5.567 9.215 21.322 1.00 96.81 652 GLU A C 1
ATOM 5263 O O . GLU A 1 652 ? -4.856 8.544 20.573 1.00 96.81 652 GLU A O 1
ATOM 5268 N N . LYS A 1 653 ? -5.433 9.175 22.648 1.00 96.50 653 LYS A N 1
ATOM 5269 C CA . LYS A 1 653 ? -4.451 8.329 23.327 1.00 96.50 653 LYS A CA 1
ATOM 5270 C C . LYS A 1 653 ? -5.048 6.957 23.595 1.00 96.50 653 LYS A C 1
ATOM 5272 O O . LYS A 1 653 ? -6.109 6.859 24.199 1.00 96.50 653 LYS A O 1
ATOM 5277 N N . HIS A 1 654 ? -4.308 5.916 23.240 1.00 97.62 654 HIS A N 1
ATOM 5278 C CA . HIS A 1 654 ? -4.661 4.536 23.566 1.00 97.62 654 HIS A CA 1
ATOM 5279 C C . HIS A 1 654 ? -3.548 3.892 24.386 1.00 97.62 654 HIS A C 1
ATOM 5281 O O . HIS A 1 654 ? -2.371 4.086 24.086 1.00 97.62 654 HIS A O 1
ATOM 5287 N N . ASP A 1 655 ? -3.887 3.073 25.378 1.00 97.19 655 ASP A N 1
ATOM 5288 C CA . ASP A 1 655 ? -2.930 2.116 25.947 1.00 97.19 655 ASP A CA 1
ATOM 5289 C C . ASP A 1 655 ? -2.629 0.980 24.945 1.00 97.19 655 ASP A C 1
ATOM 5291 O O . ASP A 1 655 ? -3.172 0.959 23.838 1.00 97.19 655 ASP A O 1
ATOM 5295 N N . PHE A 1 656 ? -1.733 0.048 25.281 1.00 98.06 656 PHE A N 1
ATOM 5296 C CA . PHE A 1 656 ? -1.344 -1.030 24.363 1.00 98.06 656 PHE A CA 1
ATOM 5297 C C . PHE A 1 656 ? -2.387 -2.144 24.203 1.00 98.06 656 PHE A C 1
ATOM 5299 O O . PHE A 1 656 ? -2.303 -2.889 23.230 1.00 98.06 656 PHE A O 1
ATOM 5306 N N . SER A 1 657 ? -3.371 -2.245 25.102 1.00 96.06 657 SER A N 1
ATOM 5307 C CA . SER A 1 657 ? -4.509 -3.173 24.982 1.00 96.06 657 SER A CA 1
ATOM 5308 C C . SER A 1 657 ? -5.712 -2.525 24.284 1.00 96.06 657 SER A C 1
ATOM 5310 O O . SER A 1 657 ? -6.793 -3.107 24.223 1.00 96.06 657 SER A O 1
ATOM 5312 N N . SER A 1 658 ? -5.526 -1.326 23.731 1.00 97.06 658 SER A N 1
ATOM 5313 C CA . SER A 1 658 ? -6.547 -0.543 23.053 1.00 97.06 658 SER A CA 1
ATOM 5314 C C . SER A 1 658 ? -6.072 -0.080 21.675 1.00 97.06 658 SER A C 1
ATOM 5316 O O . SER A 1 658 ? -4.886 0.121 21.398 1.00 97.06 658 SER A O 1
ATOM 5318 N N . ILE A 1 659 ? -7.043 0.069 20.787 1.00 98.19 659 ILE A N 1
ATOM 5319 C CA . ILE A 1 659 ? -6.928 0.564 19.419 1.00 98.19 659 ILE A CA 1
ATOM 5320 C C . ILE A 1 659 ? -8.296 1.166 19.070 1.00 98.19 659 ILE A C 1
ATOM 5322 O O . ILE A 1 659 ? -9.304 0.648 19.562 1.00 98.19 659 ILE A O 1
ATOM 5326 N N . PRO A 1 660 ? -8.380 2.226 18.247 1.00 98.62 660 PRO A N 1
ATOM 5327 C CA . PRO A 1 660 ? -9.648 2.627 17.656 1.00 98.62 660 PRO A CA 1
ATOM 5328 C C . PRO A 1 660 ? -10.289 1.436 16.935 1.00 98.62 660 PRO A C 1
ATOM 5330 O O . PRO A 1 660 ? -9.844 1.021 15.861 1.00 98.62 660 PRO A O 1
ATOM 5333 N N . LEU A 1 661 ? -11.310 0.867 17.570 1.00 98.75 661 LEU A N 1
ATOM 5334 C CA . LEU A 1 661 ? -12.097 -0.257 17.090 1.00 98.75 661 LEU A CA 1
ATOM 5335 C C . LEU A 1 661 ? -13.562 0.122 17.266 1.00 98.75 661 LEU A C 1
ATOM 5337 O O . LEU A 1 661 ? -14.081 0.056 18.376 1.00 98.75 661 LEU A O 1
ATOM 5341 N N . PHE A 1 662 ? -14.220 0.544 16.193 1.00 98.81 662 PHE A N 1
ATOM 5342 C CA . PHE A 1 662 ? -15.580 1.073 16.256 1.00 98.81 662 PHE A CA 1
ATOM 5343 C C . PHE A 1 662 ? -16.558 0.189 15.493 1.00 98.81 662 PHE A C 1
ATOM 5345 O O . PHE A 1 662 ? -16.349 -0.124 14.324 1.00 98.81 662 PHE A O 1
ATOM 5352 N N . ALA A 1 663 ? -17.655 -0.180 16.142 1.00 98.75 663 ALA A N 1
ATOM 5353 C CA . ALA A 1 663 ? -18.824 -0.735 15.489 1.00 98.75 663 ALA A CA 1
ATOM 5354 C C . ALA A 1 663 ? -19.605 0.387 14.797 1.00 98.75 663 ALA A C 1
ATOM 5356 O O . ALA A 1 663 ? -19.888 1.430 15.398 1.00 98.75 663 ALA A O 1
ATOM 5357 N N . ARG A 1 664 ? -19.951 0.166 13.529 1.00 98.00 664 ARG A N 1
ATOM 5358 C CA . ARG A 1 664 ? -20.802 1.079 12.763 1.00 98.00 664 ARG A CA 1
ATOM 5359 C C . ARG A 1 664 ? -22.247 1.056 13.289 1.00 98.00 664 ARG A C 1
ATOM 5361 O O . ARG A 1 664 ? -22.695 -0.006 13.741 1.00 98.00 664 ARG A O 1
ATOM 5368 N N . PRO A 1 665 ? -23.010 2.155 13.159 1.00 97.81 665 PRO A N 1
ATOM 5369 C CA . PRO A 1 665 ? -24.447 2.134 13.429 1.00 97.81 665 PRO A CA 1
ATOM 5370 C C . PRO A 1 665 ? -25.183 1.181 12.485 1.00 97.81 665 PRO A C 1
ATOM 5372 O O . PRO A 1 665 ? -24.681 0.825 11.414 1.00 97.81 665 PRO A O 1
ATOM 5375 N N . ASN A 1 666 ? -26.397 0.783 12.863 1.00 97.56 666 ASN A N 1
ATOM 5376 C CA . ASN A 1 666 ? -27.241 -0.115 12.074 1.00 97.56 666 ASN A CA 1
ATOM 5377 C C . ASN A 1 666 ? -26.537 -1.443 11.741 1.00 97.56 666 ASN A C 1
ATOM 5379 O O . ASN A 1 666 ? -26.581 -1.940 10.610 1.00 97.56 666 ASN A O 1
ATOM 5383 N N . SER A 1 667 ? -25.849 -2.024 12.726 1.00 98.19 667 SER A N 1
ATOM 5384 C CA . SER A 1 667 ? -25.118 -3.281 12.554 1.00 98.19 667 SER A CA 1
ATOM 5385 C C . SER A 1 667 ? -25.414 -4.304 13.645 1.00 98.19 667 SER A C 1
ATOM 5387 O O . SER A 1 667 ? -25.792 -3.962 14.765 1.00 98.19 667 SER A O 1
ATOM 5389 N N . ILE A 1 668 ? -25.249 -5.580 13.284 1.00 98.50 668 ILE A N 1
ATOM 5390 C CA . ILE A 1 668 ? -25.225 -6.707 14.215 1.00 98.50 668 ILE A CA 1
ATOM 5391 C C . ILE A 1 668 ? -23.832 -7.332 14.131 1.00 98.50 668 ILE A C 1
ATOM 5393 O O . ILE A 1 668 ? -23.378 -7.669 13.037 1.00 98.50 668 ILE A O 1
ATOM 5397 N N . ILE A 1 669 ? -23.159 -7.492 15.269 1.00 98.69 669 ILE A N 1
ATOM 5398 C CA . ILE A 1 669 ? -21.863 -8.175 15.359 1.00 98.69 669 ILE A CA 1
ATOM 5399 C C . ILE A 1 669 ? -22.040 -9.458 16.165 1.00 98.69 669 ILE A C 1
ATOM 5401 O O . ILE A 1 669 ? -22.499 -9.428 17.308 1.00 98.69 669 ILE A O 1
ATOM 5405 N N . ALA A 1 670 ? -21.676 -10.582 15.549 1.00 98.31 670 ALA A N 1
ATOM 5406 C CA . ALA A 1 670 ? -21.735 -11.910 16.141 1.00 98.31 670 ALA A CA 1
ATOM 5407 C C . ALA A 1 670 ? -20.454 -12.197 16.941 1.00 98.31 670 ALA A C 1
ATOM 5409 O O . ALA A 1 670 ? -19.370 -12.322 16.370 1.00 98.31 670 ALA A O 1
ATOM 5410 N N . VAL A 1 671 ? -20.585 -12.290 18.265 1.00 98.50 671 VAL A N 1
ATOM 5411 C CA . VAL A 1 671 ? -19.485 -12.504 19.211 1.00 98.50 671 VAL A CA 1
ATOM 5412 C C . VAL A 1 671 ? -19.650 -13.869 19.871 1.00 98.50 671 VAL A C 1
ATOM 5414 O O . VAL A 1 671 ? -20.616 -14.125 20.588 1.00 98.50 671 VAL A O 1
ATOM 5417 N N . GLY A 1 672 ? -18.707 -14.765 19.617 1.00 97.81 672 GLY A N 1
ATOM 5418 C CA . GLY A 1 672 ? -18.702 -16.111 20.167 1.00 97.81 672 GLY A CA 1
ATOM 5419 C C . GLY A 1 672 ? -18.167 -16.180 21.597 1.00 97.81 672 GLY A C 1
ATOM 5420 O O . GLY A 1 672 ? -17.472 -15.288 22.098 1.00 97.81 672 GLY A O 1
ATOM 5421 N N . ALA A 1 673 ? -18.485 -17.286 22.268 1.00 96.31 673 ALA A N 1
ATOM 5422 C CA . ALA A 1 673 ? -18.119 -17.508 23.664 1.00 96.31 673 ALA A CA 1
ATOM 5423 C C . ALA A 1 673 ? -16.672 -18.004 23.864 1.00 96.31 673 ALA A C 1
ATOM 5425 O O . ALA A 1 673 ? -16.165 -17.967 24.987 1.00 96.31 673 ALA A O 1
ATOM 5426 N N . ASN A 1 674 ? -15.996 -18.470 22.807 1.00 96.56 674 ASN A N 1
ATOM 5427 C CA . ASN A 1 674 ? -14.675 -19.090 22.906 1.00 96.56 674 ASN A CA 1
ATOM 5428 C C . ASN A 1 674 ? -13.542 -18.073 22.679 1.00 96.56 674 ASN A C 1
ATOM 5430 O O . ASN A 1 674 ? -13.533 -17.343 21.692 1.00 96.56 674 ASN A O 1
ATOM 5434 N N . LYS A 1 675 ? -12.569 -18.055 23.595 1.00 96.06 675 LYS A N 1
ATOM 5435 C CA . LYS A 1 675 ? -11.366 -17.203 23.538 1.00 96.06 675 LYS A CA 1
ATOM 5436 C C . LYS A 1 675 ? -10.098 -17.963 23.132 1.00 96.06 675 LYS A C 1
ATOM 5438 O O . LYS A 1 675 ? -9.088 -17.342 22.849 1.00 96.06 675 LYS A O 1
ATOM 5443 N N . ILE A 1 676 ? -10.139 -19.294 23.123 1.00 95.00 676 ILE A N 1
ATOM 5444 C CA . ILE A 1 676 ? -8.958 -20.169 23.085 1.00 95.00 676 ILE A CA 1
ATOM 5445 C C . ILE A 1 676 ? -8.684 -20.715 21.681 1.00 95.00 676 ILE A C 1
ATOM 5447 O O . ILE A 1 676 ? -7.555 -21.083 21.394 1.00 95.00 676 ILE A O 1
ATOM 5451 N N . LYS A 1 677 ? -9.680 -20.806 20.798 1.00 96.62 677 LYS A N 1
ATOM 5452 C CA . LYS A 1 677 ? -9.451 -21.269 19.423 1.00 96.62 677 LYS A CA 1
ATOM 5453 C C . LYS A 1 677 ? -10.380 -20.599 18.418 1.00 96.62 677 LYS A C 1
ATOM 5455 O O . LYS A 1 677 ? -11.483 -20.216 18.810 1.00 96.62 677 LYS A O 1
ATOM 5460 N N . PRO A 1 678 ? -9.978 -20.480 17.141 1.00 97.62 678 PRO A N 1
ATOM 5461 C CA . PRO A 1 678 ? -10.796 -19.855 16.113 1.00 97.62 678 PRO A CA 1
ATOM 5462 C C . PRO A 1 678 ? -11.829 -20.806 15.485 1.00 97.62 678 PRO A C 1
ATOM 5464 O O . PRO A 1 678 ? -12.806 -20.349 14.902 1.00 97.62 678 PRO A O 1
ATOM 5467 N N . ASP A 1 679 ? -11.642 -22.119 15.608 1.00 97.50 679 ASP A N 1
ATOM 5468 C CA . ASP A 1 679 ? -12.433 -23.183 14.990 1.00 97.50 679 ASP A CA 1
ATOM 5469 C C . ASP A 1 679 ? -13.247 -23.951 16.051 1.00 97.50 679 ASP A C 1
ATOM 5471 O O . ASP A 1 679 ? -12.846 -24.975 16.615 1.00 97.50 679 ASP A O 1
ATOM 5475 N N . TYR A 1 680 ? -14.426 -23.425 16.372 1.00 97.38 680 TYR A N 1
ATOM 5476 C CA . TYR A 1 680 ? -15.362 -23.995 17.345 1.00 97.38 680 TYR A CA 1
ATOM 5477 C C . TYR A 1 680 ? -16.798 -23.928 16.825 1.00 97.38 680 TYR A C 1
ATOM 5479 O O . TYR A 1 680 ? -17.061 -23.385 15.756 1.00 97.38 680 TYR A O 1
ATOM 5487 N N . ASN A 1 681 ? -17.743 -24.496 17.575 1.00 96.25 681 ASN A N 1
ATOM 5488 C CA . ASN A 1 681 ? -19.155 -24.339 17.262 1.00 96.25 681 ASN A CA 1
ATOM 5489 C C . ASN A 1 681 ? -19.592 -22.888 17.526 1.00 96.25 681 ASN A C 1
ATOM 5491 O O . ASN A 1 681 ? -19.824 -22.514 18.672 1.00 96.25 681 ASN A O 1
ATOM 5495 N N . TYR A 1 682 ? -19.696 -22.079 16.472 1.00 96.81 682 TYR A N 1
ATOM 5496 C CA . TYR A 1 682 ? -20.016 -20.654 16.582 1.00 96.81 682 TYR A CA 1
ATOM 5497 C C . TYR A 1 682 ? -21.407 -20.361 17.155 1.00 96.81 682 TYR A C 1
ATOM 5499 O O . TYR A 1 682 ? -21.606 -19.270 17.677 1.00 96.81 682 TYR A O 1
ATOM 5507 N N . GLU A 1 683 ? -22.350 -21.308 17.107 1.00 95.06 683 GLU A N 1
ATOM 5508 C CA . GLU A 1 683 ? -23.680 -21.140 17.711 1.00 95.06 683 GLU A CA 1
ATOM 5509 C C . GLU A 1 683 ? -23.650 -21.250 19.246 1.00 95.06 683 GLU A C 1
ATOM 5511 O O . GLU A 1 683 ? -24.513 -20.696 19.928 1.00 95.06 683 GLU A O 1
ATOM 5516 N N . GLU A 1 684 ? -22.658 -21.946 19.811 1.00 94.44 684 GLU A N 1
ATOM 5517 C CA . GLU A 1 684 ? -22.598 -22.226 21.244 1.00 94.44 684 GLU A CA 1
ATOM 5518 C C . GLU A 1 684 ? -22.267 -20.960 22.048 1.00 94.44 684 GLU A C 1
ATOM 5520 O O . GLU A 1 684 ? -21.162 -20.414 21.995 1.00 94.44 684 GLU A O 1
ATOM 5525 N N . GLY A 1 685 ? -23.248 -20.489 22.824 1.00 94.31 685 GLY A N 1
ATOM 5526 C CA . GLY A 1 685 ? -23.101 -19.302 23.667 1.00 94.31 685 GLY A CA 1
ATOM 5527 C C . GLY A 1 685 ? -22.978 -17.987 22.890 1.00 94.31 685 GLY A C 1
ATOM 5528 O O . GLY A 1 685 ? -22.492 -17.008 23.461 1.00 94.31 685 GLY A O 1
ATOM 5529 N N . LEU A 1 686 ? -23.409 -17.969 21.625 1.00 97.06 686 LEU A N 1
ATOM 5530 C CA . LEU A 1 686 ? -23.333 -16.822 20.725 1.00 97.06 686 LEU A CA 1
ATOM 5531 C C . LEU A 1 686 ? -24.078 -15.594 21.267 1.00 97.06 686 LEU A C 1
ATOM 5533 O O . LEU A 1 686 ? -25.232 -15.681 21.700 1.00 97.06 686 LEU A O 1
ATOM 5537 N N . GLU A 1 687 ? -23.425 -14.437 21.190 1.00 97.69 687 GLU A N 1
ATOM 5538 C CA . GLU A 1 687 ? -23.998 -13.128 21.486 1.00 97.69 687 GLU A CA 1
ATOM 5539 C C . GLU A 1 687 ? -24.069 -12.277 20.210 1.00 97.69 687 GLU A C 1
ATOM 5541 O O . GLU A 1 687 ? -23.059 -12.025 19.557 1.00 97.69 687 GLU A O 1
ATOM 5546 N N . LEU A 1 688 ? -25.264 -11.806 19.858 1.00 98.00 688 LEU A N 1
ATOM 5547 C CA . LEU A 1 688 ? -25.502 -10.873 18.762 1.00 98.00 688 LEU A CA 1
ATOM 5548 C C . LEU A 1 688 ? -25.673 -9.471 19.336 1.00 98.00 688 LEU A C 1
ATOM 5550 O O . LEU A 1 688 ? -26.670 -9.169 19.994 1.00 98.00 688 LEU A O 1
ATOM 5554 N N . ARG A 1 689 ? -24.685 -8.615 19.091 1.00 98.12 689 ARG A N 1
ATOM 5555 C CA . ARG A 1 689 ? -24.663 -7.236 19.582 1.00 98.12 689 ARG A CA 1
ATOM 5556 C C . ARG A 1 689 ? -25.191 -6.300 18.510 1.00 98.12 689 ARG A C 1
ATOM 5558 O O . ARG A 1 689 ? -24.615 -6.239 17.426 1.00 98.12 689 ARG A O 1
ATOM 5565 N N . ILE A 1 690 ? -26.282 -5.605 18.807 1.00 97.94 690 ILE A N 1
ATOM 5566 C CA . ILE A 1 690 ? -26.949 -4.660 17.909 1.00 97.94 690 ILE A CA 1
ATOM 5567 C C . ILE A 1 690 ? -26.498 -3.250 18.288 1.00 97.94 690 ILE A C 1
ATOM 5569 O O . ILE A 1 690 ? -26.699 -2.826 19.425 1.00 97.94 690 ILE A O 1
ATOM 5573 N N . TYR A 1 691 ? -25.891 -2.537 17.342 1.00 97.62 691 TYR A N 1
ATOM 5574 C CA . TYR A 1 691 ? -25.301 -1.217 17.563 1.00 97.62 691 TYR A CA 1
ATOM 5575 C C . TYR A 1 691 ? -26.124 -0.125 16.893 1.00 97.62 691 TYR A C 1
ATOM 5577 O O . TYR A 1 691 ? -26.353 -0.199 15.685 1.00 97.62 691 TYR A O 1
ATOM 5585 N N . ALA A 1 692 ? -26.523 0.879 17.686 1.00 94.56 692 ALA A N 1
ATOM 5586 C CA . ALA A 1 692 ? -27.162 2.121 17.246 1.00 94.56 692 ALA A CA 1
ATOM 5587 C C . ALA A 1 692 ? -28.122 1.920 16.056 1.00 94.56 692 ALA A C 1
ATOM 5589 O O . ALA A 1 692 ? -27.855 2.385 14.951 1.00 94.56 692 ALA A O 1
ATOM 5590 N N . LEU A 1 693 ? -29.195 1.152 16.281 1.00 94.81 693 LEU A N 1
ATOM 5591 C CA . LEU A 1 693 ? -30.218 0.896 15.270 1.00 94.81 693 LEU A CA 1
ATOM 5592 C C . LEU A 1 693 ? -31.168 2.101 15.196 1.00 94.81 693 LEU A C 1
ATOM 5594 O O . LEU A 1 693 ? -31.963 2.333 16.114 1.00 94.81 693 LEU A O 1
ATOM 5598 N N . ASP A 1 694 ? -31.045 2.872 14.122 1.00 94.00 694 ASP A N 1
ATOM 5599 C CA . ASP A 1 694 ? -31.842 4.066 13.852 1.00 94.00 694 ASP A CA 1
ATOM 5600 C C . ASP A 1 694 ? -33.287 3.704 13.491 1.00 94.00 694 ASP A C 1
ATOM 5602 O O . ASP A 1 694 ? -33.582 2.593 13.040 1.00 94.00 694 ASP A O 1
ATOM 5606 N N . ASP A 1 695 ? -34.210 4.649 13.672 1.00 93.25 695 ASP A N 1
ATOM 5607 C CA . ASP A 1 695 ? -35.600 4.448 13.266 1.00 93.25 695 ASP A CA 1
ATOM 5608 C C . ASP A 1 695 ? -35.713 4.200 11.750 1.00 93.25 695 ASP A C 1
ATOM 5610 O O . ASP A 1 695 ? -35.122 4.904 10.931 1.00 93.25 695 ASP A O 1
ATOM 5614 N N . GLY A 1 696 ? -36.460 3.160 11.374 1.00 93.81 696 GLY A N 1
ATOM 5615 C CA . GLY A 1 696 ? -36.610 2.691 9.998 1.00 93.81 696 GLY A CA 1
ATOM 5616 C C . GLY A 1 696 ? -35.419 1.895 9.451 1.00 93.81 696 GLY A C 1
ATOM 5617 O O . GLY A 1 696 ? -35.518 1.352 8.346 1.00 93.81 696 GLY A O 1
ATOM 5618 N N . ALA A 1 697 ? -34.311 1.789 10.190 1.00 95.62 697 ALA A N 1
ATOM 5619 C CA . ALA A 1 697 ? -33.122 1.079 9.741 1.00 95.62 697 ALA A CA 1
ATOM 5620 C C . ALA A 1 697 ? -33.203 -0.436 9.979 1.00 95.62 697 ALA A C 1
ATOM 5622 O O . ALA A 1 697 ? -33.982 -0.946 10.792 1.00 95.62 697 ALA A O 1
ATOM 5623 N N . LYS A 1 698 ? -32.358 -1.166 9.241 1.00 96.50 698 LYS A N 1
ATOM 5624 C CA . LYS A 1 698 ? -32.214 -2.622 9.316 1.00 96.50 698 LYS A CA 1
ATOM 5625 C C . LYS A 1 698 ? -30.756 -3.001 9.477 1.00 96.50 698 LYS A C 1
ATOM 5627 O O . LYS A 1 698 ? -29.897 -2.463 8.785 1.00 96.50 698 LYS A O 1
ATOM 5632 N N . ALA A 1 699 ? -30.504 -3.987 10.324 1.00 97.50 699 ALA A N 1
ATOM 5633 C CA . ALA A 1 699 ? -29.200 -4.597 10.509 1.00 97.50 699 ALA A CA 1
ATOM 5634 C C . ALA A 1 699 ? -29.309 -6.114 10.321 1.00 97.50 699 ALA A C 1
ATOM 5636 O O . ALA A 1 699 ? -30.324 -6.714 10.673 1.00 97.50 699 ALA A O 1
ATOM 5637 N N . THR A 1 700 ? -28.289 -6.751 9.746 1.00 97.56 700 THR A N 1
ATOM 5638 C CA . THR A 1 700 ? -28.304 -8.192 9.453 1.00 97.56 700 THR A CA 1
ATOM 5639 C C . THR A 1 700 ? -26.964 -8.831 9.795 1.00 97.56 700 THR A C 1
ATOM 5641 O O . THR A 1 700 ? -25.919 -8.240 9.530 1.00 97.56 700 THR A O 1
ATOM 5644 N N . ALA A 1 701 ? -26.999 -10.037 10.362 1.00 97.75 701 ALA A N 1
ATOM 5645 C CA . ALA A 1 701 ? -25.834 -10.895 10.552 1.00 97.75 701 ALA A CA 1
ATOM 5646 C C . ALA A 1 701 ? -26.145 -12.328 10.109 1.00 97.75 701 ALA A C 1
ATOM 5648 O O . ALA A 1 701 ? -27.168 -12.899 10.491 1.00 97.75 701 ALA A O 1
ATOM 5649 N N . SER A 1 702 ? -25.238 -12.911 9.330 1.00 96.94 702 SER A N 1
ATOM 5650 C CA . SER A 1 702 ? -25.253 -14.334 8.989 1.00 96.94 702 SER A CA 1
ATOM 5651 C C . SER A 1 702 ? -24.439 -15.110 10.014 1.00 96.94 702 SER A C 1
ATOM 5653 O O . SER A 1 702 ? -23.353 -14.676 10.393 1.00 96.94 702 SER A O 1
ATOM 5655 N N . ILE A 1 703 ? -24.966 -16.244 10.468 1.00 96.81 703 ILE A N 1
ATOM 5656 C CA . ILE A 1 703 ? -24.327 -17.107 11.459 1.00 96.81 703 ILE A CA 1
ATOM 5657 C C . ILE A 1 703 ? -23.705 -18.289 10.716 1.00 96.81 703 ILE A C 1
ATOM 5659 O O . ILE A 1 703 ? -24.446 -19.119 10.177 1.00 96.81 703 ILE A O 1
ATOM 5663 N N . PRO A 1 704 ? -22.369 -18.362 10.630 1.00 96.94 704 PRO A N 1
ATOM 5664 C CA . PRO A 1 704 ? -21.708 -19.413 9.884 1.00 96.94 704 PRO A CA 1
ATOM 5665 C C . PRO A 1 704 ? -21.419 -20.637 10.759 1.00 96.94 704 PRO A C 1
ATOM 5667 O O . PRO A 1 704 ? -21.387 -20.570 11.987 1.00 96.94 704 PRO A O 1
ATOM 5670 N N . LYS A 1 705 ? -21.119 -21.754 10.103 1.00 95.56 705 LYS A N 1
ATOM 5671 C CA . LYS A 1 705 ? -20.388 -22.899 10.650 1.00 95.56 705 LYS A CA 1
ATOM 5672 C C . LYS A 1 705 ? -18.963 -22.908 10.111 1.00 95.56 705 LYS A C 1
ATOM 5674 O O . LYS A 1 705 ? -18.689 -22.359 9.048 1.00 95.56 705 LYS A O 1
ATOM 5679 N N . VAL A 1 706 ? -18.067 -23.607 10.809 1.00 94.94 706 VAL A N 1
ATOM 5680 C CA . VAL A 1 706 ? -16.655 -23.775 10.405 1.00 94.94 706 VAL A CA 1
ATOM 5681 C C . VAL A 1 706 ? -16.477 -24.461 9.046 1.00 94.94 706 VAL A C 1
ATOM 5683 O O . VAL A 1 706 ? -15.407 -24.383 8.457 1.00 94.94 706 VAL A O 1
ATOM 5686 N N . ASP A 1 707 ? -17.515 -25.127 8.537 1.00 92.25 707 ASP A N 1
ATOM 5687 C CA . ASP A 1 707 ? -17.510 -25.772 7.226 1.00 92.25 707 ASP A CA 1
ATOM 5688 C C . ASP A 1 707 ? -17.940 -24.841 6.076 1.00 92.25 707 ASP A C 1
ATOM 5690 O O . ASP A 1 707 ? -18.038 -25.306 4.936 1.00 92.25 707 ASP A O 1
ATOM 5694 N N . GLY A 1 708 ? -18.211 -23.565 6.373 1.00 93.75 708 GLY A N 1
ATOM 5695 C CA . GLY A 1 708 ? -18.619 -22.536 5.417 1.00 93.75 708 GLY A CA 1
ATOM 5696 C C . GLY A 1 708 ? -20.131 -22.398 5.222 1.00 93.75 708 GLY A C 1
ATOM 5697 O O . GLY A 1 708 ? -20.557 -21.534 4.466 1.00 93.75 708 GLY A O 1
ATOM 5698 N N . THR A 1 709 ? -20.963 -23.218 5.873 1.00 94.69 709 THR A N 1
ATOM 5699 C CA . THR A 1 709 ? -22.426 -23.122 5.724 1.00 94.69 709 THR A CA 1
ATOM 5700 C C . THR A 1 709 ? -23.029 -22.036 6.619 1.00 94.69 709 THR A C 1
ATOM 5702 O O . THR A 1 709 ? -22.600 -21.856 7.756 1.00 94.69 709 THR A O 1
ATOM 5705 N N . ILE A 1 710 ? -24.052 -21.323 6.133 1.00 95.94 710 ILE A N 1
ATOM 5706 C CA . ILE A 1 710 ? -24.842 -20.379 6.941 1.00 95.94 710 ILE A CA 1
ATOM 5707 C C . ILE A 1 710 ? -26.054 -21.108 7.527 1.00 95.94 710 ILE A C 1
ATOM 5709 O O . ILE A 1 710 ? -26.877 -21.643 6.785 1.00 95.94 710 ILE A O 1
ATOM 5713 N N . VAL A 1 711 ? -26.173 -21.140 8.857 1.00 95.06 711 VAL A N 1
ATOM 5714 C CA . VAL A 1 711 ? -27.275 -21.839 9.554 1.00 95.06 711 VAL A CA 1
ATOM 5715 C C . VAL A 1 711 ? -28.494 -20.966 9.789 1.00 95.06 711 VAL A C 1
ATOM 5717 O O . VAL A 1 711 ? -29.628 -21.453 9.802 1.00 95.06 711 VAL A O 1
ATOM 5720 N N . ALA A 1 712 ? -28.248 -19.678 9.996 1.00 94.56 712 ALA A N 1
ATOM 5721 C CA . ALA A 1 712 ? -29.268 -18.692 10.261 1.00 94.56 712 ALA A CA 1
ATOM 5722 C C . ALA A 1 712 ? -28.791 -17.307 9.824 1.00 94.56 712 ALA A C 1
ATOM 5724 O O . ALA A 1 712 ? -27.606 -16.986 9.905 1.00 94.56 712 ALA A O 1
ATOM 5725 N N . THR A 1 713 ? -29.735 -16.467 9.429 1.00 96.56 713 THR A N 1
ATOM 5726 C CA . THR A 1 713 ? -29.544 -15.038 9.215 1.00 96.56 713 THR A CA 1
ATOM 5727 C C . THR A 1 713 ? -30.474 -14.295 10.161 1.00 96.56 713 THR A C 1
ATOM 5729 O O . THR A 1 713 ? -31.692 -14.477 10.131 1.00 96.56 713 THR A O 1
ATOM 5732 N N . VAL A 1 714 ? -29.901 -13.456 11.019 1.00 96.81 714 VAL A N 1
ATOM 5733 C CA . VAL A 1 714 ? -30.643 -12.655 11.994 1.00 96.81 714 VAL A CA 1
ATOM 5734 C C . VAL A 1 714 ? -30.746 -11.228 11.486 1.00 96.81 714 VAL A C 1
ATOM 5736 O O . VAL A 1 714 ? -29.739 -10.610 11.155 1.00 96.81 714 VAL A O 1
ATOM 5739 N N . THR A 1 715 ? -31.967 -10.706 11.418 1.00 97.56 715 THR A N 1
ATOM 5740 C CA . THR A 1 715 ? -32.268 -9.329 11.011 1.00 97.56 715 THR A CA 1
ATOM 5741 C C . THR A 1 715 ? -32.921 -8.583 12.162 1.00 97.56 715 THR A C 1
ATOM 5743 O O . THR A 1 715 ? -33.897 -9.079 12.715 1.00 97.56 715 THR A O 1
ATOM 5746 N N . ALA A 1 716 ? -32.430 -7.391 12.489 1.00 96.88 716 ALA A N 1
ATOM 5747 C CA . ALA A 1 716 ? -33.074 -6.460 13.409 1.00 96.88 716 ALA A CA 1
ATOM 5748 C C . ALA A 1 716 ? -33.578 -5.234 12.635 1.00 96.88 716 ALA A C 1
ATOM 5750 O O . ALA A 1 716 ? -32.837 -4.669 11.834 1.00 96.88 716 ALA A O 1
ATOM 5751 N N . GLU A 1 717 ? -34.825 -4.831 12.860 1.00 96.88 717 GLU A N 1
ATOM 5752 C CA . GLU A 1 717 ? -35.469 -3.668 12.237 1.00 96.88 717 GLU A CA 1
ATOM 5753 C C . GLU A 1 717 ? -36.155 -2.833 13.317 1.00 96.88 717 GLU A C 1
ATOM 5755 O O . GLU A 1 717 ? -36.954 -3.378 14.086 1.00 96.88 717 GLU A O 1
ATOM 5760 N N . ARG A 1 718 ? -35.874 -1.526 13.354 1.00 94.44 718 ARG A N 1
ATOM 5761 C CA . ARG A 1 718 ? -36.526 -0.586 14.274 1.00 94.44 718 ARG A CA 1
ATOM 5762 C C . ARG A 1 718 ? -37.649 0.180 13.574 1.00 94.44 718 ARG A C 1
ATOM 5764 O O . ARG A 1 718 ? -37.483 0.623 12.440 1.00 94.44 718 ARG A O 1
ATOM 5771 N N . LYS A 1 719 ? -38.786 0.334 14.254 1.00 93.44 719 LYS A N 1
ATOM 5772 C CA . LYS A 1 719 ? -39.916 1.190 13.861 1.00 93.44 719 LYS A CA 1
ATOM 5773 C C . LYS A 1 719 ? -40.451 1.920 15.085 1.00 93.44 719 LYS A C 1
ATOM 5775 O O . LYS A 1 719 ? -41.121 1.310 15.917 1.00 93.44 719 LYS A O 1
ATOM 5780 N N . GLY A 1 720 ? -40.161 3.211 15.181 1.00 88.94 720 GLY A N 1
ATOM 5781 C CA . GLY A 1 720 ? -40.385 4.017 16.375 1.00 88.94 720 GLY A CA 1
ATOM 5782 C C . GLY A 1 720 ? -39.709 3.381 17.588 1.00 88.94 720 GLY A C 1
ATOM 5783 O O . GLY A 1 720 ? -38.499 3.124 17.589 1.00 88.94 720 GLY A O 1
ATOM 5784 N N . ASP A 1 721 ? -40.528 3.052 18.580 1.00 86.19 721 ASP A N 1
ATOM 5785 C CA . ASP A 1 721 ? -40.103 2.450 19.843 1.00 86.19 721 ASP A CA 1
ATOM 5786 C C . ASP A 1 721 ? -40.109 0.918 19.802 1.00 86.19 721 ASP A C 1
ATOM 5788 O O . ASP A 1 721 ? -40.004 0.275 20.834 1.00 86.19 721 ASP A O 1
ATOM 5792 N N . HIS A 1 722 ? -40.234 0.299 18.627 1.00 88.56 722 HIS A N 1
ATOM 5793 C CA . HIS A 1 722 ? -40.253 -1.156 18.495 1.00 88.56 722 HIS A CA 1
ATOM 5794 C C . HIS A 1 722 ? -39.029 -1.656 17.730 1.00 88.56 722 HIS A C 1
ATOM 5796 O O . HIS A 1 722 ? -38.765 -1.203 16.616 1.00 88.56 722 HIS A O 1
ATOM 5802 N N . VAL A 1 723 ? -38.323 -2.648 18.273 1.00 91.50 723 VAL A N 1
ATOM 5803 C CA . VAL A 1 723 ? -37.298 -3.416 17.554 1.00 91.50 723 VAL A CA 1
ATOM 5804 C C . VAL A 1 723 ? -37.813 -4.819 17.299 1.00 91.50 723 VAL A C 1
ATOM 5806 O O . VAL A 1 723 ? -38.062 -5.595 18.219 1.00 91.50 723 VAL A O 1
ATOM 5809 N N . SER A 1 724 ? -37.956 -5.157 16.024 1.00 92.94 724 SER A N 1
ATOM 5810 C CA . SER A 1 724 ? -38.298 -6.501 15.574 1.00 92.94 724 SER A CA 1
ATOM 5811 C C . SER A 1 724 ? -37.036 -7.261 15.181 1.00 92.94 724 SER A C 1
ATOM 5813 O O . SER A 1 724 ? -36.216 -6.765 14.413 1.00 92.94 724 SER A O 1
ATOM 5815 N N . ILE A 1 725 ? -36.880 -8.469 15.709 1.00 93.88 725 ILE A N 1
ATOM 5816 C CA . ILE A 1 725 ? -35.797 -9.393 15.388 1.00 93.88 725 ILE A CA 1
ATOM 5817 C C . ILE A 1 725 ? -36.411 -10.569 14.649 1.00 93.88 725 ILE A C 1
ATOM 5819 O O . ILE A 1 725 ? -37.332 -11.204 15.153 1.00 93.88 725 ILE A O 1
ATOM 5823 N N . LYS A 1 726 ? -35.896 -10.879 13.465 1.00 94.69 726 LYS A N 1
ATOM 5824 C CA . LYS A 1 726 ? -36.300 -12.021 12.649 1.00 94.69 726 LYS A CA 1
ATOM 5825 C C . LYS A 1 726 ? -35.114 -12.956 12.463 1.00 94.69 726 LYS A C 1
ATOM 5827 O O . LYS A 1 726 ? -34.014 -12.495 12.171 1.00 94.69 726 LYS A O 1
ATOM 5832 N N . VAL A 1 727 ? -35.359 -14.255 12.581 1.00 94.19 727 VAL A N 1
ATOM 5833 C CA . VAL A 1 727 ? -34.386 -15.302 12.265 1.00 94.19 727 VAL A CA 1
ATOM 5834 C C . VAL A 1 727 ? -34.893 -16.064 11.051 1.00 94.19 727 VAL A C 1
ATOM 5836 O O . VAL A 1 727 ? -35.999 -16.602 11.070 1.00 94.19 727 VAL A O 1
ATOM 5839 N N . ASP A 1 728 ? -34.096 -16.077 9.990 1.00 93.50 728 ASP A N 1
ATOM 5840 C CA . ASP A 1 728 ? -34.302 -16.935 8.825 1.00 93.50 728 ASP A CA 1
ATOM 5841 C C . ASP A 1 728 ? -33.303 -18.096 8.877 1.00 93.50 728 ASP A C 1
ATOM 5843 O O . ASP A 1 728 ? -32.125 -17.866 9.129 1.00 93.50 728 ASP A O 1
ATOM 5847 N N . GLY A 1 729 ? -33.757 -19.336 8.692 1.00 88.88 729 GLY A N 1
ATOM 5848 C CA . GLY A 1 729 ? -32.962 -20.550 8.927 1.00 88.88 729 GLY A CA 1
ATOM 5849 C C . GLY A 1 729 ? -33.327 -21.296 10.217 1.00 88.88 729 GLY A C 1
ATOM 5850 O O . GLY A 1 729 ? -34.392 -21.091 10.797 1.00 88.88 729 GLY A O 1
ATOM 5851 N N . THR A 1 730 ? -32.482 -22.238 10.645 1.00 82.44 730 THR A N 1
ATOM 5852 C CA . THR A 1 730 ? -32.752 -23.103 11.811 1.00 82.44 730 THR A CA 1
ATOM 5853 C C . THR A 1 730 ? -31.570 -23.068 12.771 1.00 82.44 730 THR A C 1
ATOM 5855 O O . THR A 1 730 ? -30.568 -23.741 12.536 1.00 82.44 730 THR A O 1
ATOM 5858 N N . SER A 1 731 ? -31.700 -22.306 13.862 1.00 79.81 731 SER A N 1
ATOM 5859 C CA . SER A 1 731 ? -30.716 -22.323 14.948 1.00 79.81 731 SER A CA 1
ATOM 5860 C C . SER A 1 731 ? -30.808 -23.621 15.747 1.00 79.81 731 SER A C 1
ATOM 5862 O O . SER A 1 731 ? -31.908 -24.103 16.045 1.00 79.81 731 SER A O 1
ATOM 5864 N N . THR A 1 732 ? -29.665 -24.192 16.128 1.00 82.75 732 THR A N 1
ATOM 5865 C CA . THR A 1 732 ? -29.647 -25.349 17.042 1.00 82.75 732 THR A CA 1
ATOM 5866 C C . THR A 1 732 ? -29.540 -24.938 18.510 1.00 82.75 732 THR A C 1
ATOM 5868 O O . THR A 1 732 ? -29.932 -25.708 19.389 1.00 82.75 732 THR A O 1
ATOM 5871 N N . GLU A 1 733 ? -29.087 -23.708 18.762 1.00 90.31 733 GLU A N 1
ATOM 5872 C CA . GLU A 1 733 ? -28.838 -23.136 20.089 1.00 90.31 733 GLU A CA 1
ATOM 5873 C C . GLU A 1 733 ? -29.683 -21.879 20.362 1.00 90.31 733 GLU A C 1
ATOM 5875 O O . GLU A 1 733 ? -30.266 -21.276 19.453 1.00 90.31 733 GLU A O 1
ATOM 5880 N N . ASP A 1 734 ? -29.766 -21.505 21.643 1.00 91.31 734 ASP A N 1
ATOM 5881 C CA . ASP A 1 734 ? -30.299 -20.211 22.083 1.00 91.31 734 ASP A CA 1
ATOM 5882 C C . ASP A 1 734 ? -29.264 -19.107 21.794 1.00 91.31 734 ASP A C 1
ATOM 5884 O O . ASP A 1 734 ? -28.074 -19.285 22.061 1.00 91.31 734 ASP A O 1
ATOM 5888 N N . TYR A 1 735 ? -29.709 -17.940 21.320 1.00 92.94 735 TYR A N 1
ATOM 5889 C CA . TYR A 1 735 ? -28.831 -16.788 21.083 1.00 92.94 735 TYR A CA 1
ATOM 5890 C C . TYR A 1 735 ? -29.033 -15.721 22.154 1.00 92.94 735 TYR A C 1
ATOM 5892 O O . TYR A 1 735 ? -30.163 -15.400 22.527 1.00 92.94 735 TYR A O 1
ATOM 5900 N N . LYS A 1 736 ? -27.942 -15.125 22.637 1.00 94.75 736 LYS A N 1
ATOM 5901 C CA . LYS A 1 736 ? -28.019 -13.892 23.426 1.00 94.75 736 LYS A CA 1
ATOM 5902 C C . LYS A 1 736 ? -28.099 -12.720 22.465 1.00 94.75 736 LYS A C 1
ATOM 5904 O O . LYS A 1 736 ? -27.302 -12.644 21.538 1.00 94.75 736 LYS A O 1
ATOM 5909 N N . ILE A 1 737 ? -29.027 -11.807 22.689 1.00 94.44 737 ILE A N 1
ATOM 5910 C CA . ILE A 1 737 ? -29.109 -10.557 21.941 1.00 94.44 737 ILE A CA 1
ATOM 5911 C C . ILE A 1 737 ? -28.835 -9.420 22.909 1.00 94.44 737 ILE A C 1
ATOM 5913 O O . ILE A 1 737 ? -29.465 -9.367 23.963 1.00 94.44 737 ILE A O 1
ATOM 5917 N N . THR A 1 738 ? -27.938 -8.515 22.536 1.00 95.69 738 THR A N 1
ATOM 5918 C CA . THR A 1 738 ? -27.618 -7.322 23.322 1.00 95.69 738 THR A CA 1
ATOM 5919 C C . THR A 1 738 ? -27.903 -6.077 22.495 1.00 95.69 738 THR A C 1
ATOM 5921 O O . THR A 1 738 ? -27.335 -5.918 21.414 1.00 95.69 738 THR A O 1
ATOM 5924 N N . LEU A 1 739 ? -28.769 -5.195 22.996 1.00 94.62 739 LEU A N 1
ATOM 5925 C CA . LEU A 1 739 ? -28.955 -3.853 22.440 1.00 94.62 739 LEU A CA 1
ATOM 5926 C C . LEU A 1 739 ? -27.909 -2.936 23.075 1.00 94.62 739 LEU A C 1
ATOM 5928 O O . LEU A 1 739 ? -28.015 -2.585 24.249 1.00 94.62 739 LEU A O 1
ATOM 5932 N N . VAL A 1 740 ? -26.855 -2.612 22.329 1.00 95.38 740 VAL A N 1
ATOM 5933 C CA . VAL A 1 740 ? -25.698 -1.909 22.888 1.00 95.38 740 VAL A CA 1
ATOM 5934 C C . VAL A 1 740 ? -26.040 -0.448 23.165 1.00 95.38 740 VAL A C 1
ATOM 5936 O O . VAL A 1 740 ? -26.498 0.263 22.272 1.00 95.38 740 VAL A O 1
ATOM 5939 N N . GLY A 1 741 ? -25.791 -0.006 24.399 1.00 89.88 741 GLY A N 1
ATOM 5940 C CA . GLY A 1 741 ? -26.084 1.351 24.873 1.00 89.88 741 GLY A CA 1
ATOM 5941 C C . GLY A 1 741 ? -27.564 1.636 25.165 1.00 89.88 741 GLY A C 1
ATOM 5942 O O . GLY A 1 741 ? -27.880 2.731 25.621 1.00 89.88 741 GLY A O 1
ATOM 5943 N N . GLU A 1 742 ? -28.461 0.674 24.936 1.00 85.88 742 GLU A N 1
ATOM 5944 C CA . GLU A 1 742 ? -29.893 0.795 25.229 1.00 85.88 742 GLU A CA 1
ATOM 5945 C C . GLU A 1 742 ? -30.217 0.053 26.535 1.00 85.88 742 GLU A C 1
ATOM 5947 O O . GLU A 1 742 ? -29.854 -1.116 26.702 1.00 85.88 742 GLU A O 1
ATOM 5952 N N . HIS A 1 743 ? -30.915 0.724 27.453 1.00 82.25 743 HIS A N 1
ATOM 5953 C CA . HIS A 1 743 ? -31.288 0.190 28.767 1.00 82.25 743 HIS A CA 1
ATOM 5954 C C . HIS A 1 743 ? -32.810 0.108 28.887 1.00 82.25 743 HIS A C 1
ATOM 5956 O O . HIS A 1 743 ? -33.491 1.121 29.059 1.00 82.25 743 HIS A O 1
ATOM 5962 N N . LEU A 1 744 ? -33.352 -1.104 28.774 1.00 79.25 744 LEU A N 1
ATOM 5963 C CA . LEU A 1 744 ? -34.792 -1.339 28.733 1.00 79.25 744 LEU A CA 1
ATOM 5964 C C . LEU A 1 744 ? -35.372 -1.561 30.131 1.00 79.25 744 LEU A C 1
ATOM 5966 O O . LEU A 1 744 ? -34.789 -2.239 30.976 1.00 79.25 744 LEU A O 1
ATOM 5970 N N . SER A 1 745 ? -36.573 -1.027 30.360 1.00 65.31 745 SER A N 1
ATOM 5971 C CA . SER A 1 745 ? -37.301 -1.201 31.624 1.00 65.31 745 SER A CA 1
ATOM 5972 C C . SER A 1 745 ? -38.174 -2.462 31.659 1.00 65.31 745 SER A C 1
ATOM 5974 O O . SER A 1 745 ? -38.411 -3.003 32.741 1.00 65.31 745 SER A O 1
ATOM 5976 N N . ASN A 1 746 ? -38.631 -2.954 30.502 1.00 62.56 746 ASN A N 1
ATOM 5977 C CA . ASN A 1 746 ? -39.371 -4.207 30.361 1.00 62.56 746 ASN A CA 1
ATOM 5978 C C . ASN A 1 746 ? -39.254 -4.738 28.921 1.00 62.56 746 ASN A C 1
ATOM 5980 O O . ASN A 1 746 ? -39.270 -3.951 27.980 1.00 62.56 746 ASN A O 1
ATOM 5984 N N . VAL A 1 747 ? -39.186 -6.060 28.749 1.00 61.38 747 VAL A N 1
ATOM 5985 C CA . VAL A 1 747 ? -39.385 -6.725 27.451 1.00 61.38 747 VAL A CA 1
ATOM 5986 C C . VAL A 1 747 ? -40.694 -7.485 27.577 1.00 61.38 747 VAL A C 1
ATOM 5988 O O . VAL A 1 747 ? -40.784 -8.447 28.345 1.00 61.38 747 VAL A O 1
ATOM 5991 N N . ASP A 1 748 ? -41.729 -7.033 26.874 1.00 55.78 748 ASP A N 1
ATOM 5992 C CA . ASP A 1 748 ? -42.989 -7.768 26.831 1.00 55.78 748 ASP A CA 1
ATOM 5993 C C . ASP A 1 748 ? -42.688 -9.181 26.289 1.00 55.78 748 ASP A C 1
ATOM 5995 O O . ASP A 1 748 ? -42.017 -9.298 25.266 1.00 55.78 748 ASP A O 1
ATOM 5999 N N . GLN A 1 749 ? -43.159 -10.237 26.980 1.00 53.19 749 GLN A N 1
ATOM 6000 C CA . GLN A 1 749 ? -43.063 -11.684 26.631 1.00 53.19 749 GLN A CA 1
ATOM 6001 C C . GLN A 1 749 ? -42.133 -12.617 27.450 1.00 53.19 749 GLN A C 1
ATOM 6003 O O . GLN A 1 749 ? -41.729 -13.662 26.951 1.00 53.19 749 GLN A O 1
ATOM 6008 N N . GLY A 1 750 ? -41.857 -12.371 28.736 1.00 53.59 750 GLY A N 1
ATOM 6009 C CA . GLY A 1 750 ? -41.374 -13.452 29.629 1.00 53.59 750 GLY A CA 1
ATOM 6010 C C . GLY A 1 750 ? -39.995 -14.045 29.285 1.00 53.59 750 GLY A C 1
ATOM 6011 O O . GLY A 1 750 ? -39.708 -15.192 29.632 1.00 53.59 750 GLY A O 1
ATOM 6012 N N . HIS A 1 751 ? -39.149 -13.268 28.608 1.00 65.00 751 HIS A N 1
ATOM 6013 C CA . HIS A 1 751 ? -37.751 -13.601 28.350 1.00 65.00 751 HIS A CA 1
ATOM 6014 C C . HIS A 1 751 ? -36.863 -13.094 29.496 1.00 65.00 751 HIS A C 1
ATOM 6016 O O . HIS A 1 751 ? -37.040 -11.975 29.974 1.00 65.00 751 HIS A O 1
ATOM 6022 N N . ASP A 1 752 ? -35.885 -13.901 29.921 1.00 69.19 752 ASP A N 1
ATOM 6023 C CA . ASP A 1 752 ? -34.900 -13.487 30.925 1.00 69.19 752 ASP A CA 1
ATOM 6024 C C . ASP A 1 752 ? -34.057 -12.322 30.383 1.00 69.19 752 ASP A C 1
ATOM 6026 O O . ASP A 1 752 ? -33.254 -12.498 29.460 1.00 69.19 752 ASP A O 1
ATOM 6030 N N . MET A 1 753 ? -34.242 -11.140 30.973 1.00 77.25 753 MET A N 1
ATOM 6031 C CA . MET A 1 753 ? -33.505 -9.916 30.669 1.00 77.25 753 MET A CA 1
ATOM 6032 C C . MET A 1 753 ? -32.419 -9.679 31.719 1.00 77.25 753 MET A C 1
ATOM 6034 O O . MET A 1 753 ? -32.623 -9.892 32.917 1.00 77.25 753 MET A O 1
ATOM 6038 N N . ARG A 1 754 ? -31.252 -9.218 31.275 1.00 84.00 754 ARG A N 1
ATOM 6039 C CA . ARG A 1 754 ? -30.164 -8.759 32.137 1.00 84.00 754 ARG A CA 1
ATOM 6040 C C . ARG A 1 754 ? -29.633 -7.450 31.598 1.00 84.00 754 ARG A C 1
ATOM 6042 O O . ARG A 1 754 ? -29.189 -7.394 30.458 1.00 84.00 754 ARG A O 1
ATOM 6049 N N . ASP A 1 755 ? -29.659 -6.427 32.433 1.00 83.31 755 ASP A N 1
ATOM 6050 C CA . ASP A 1 755 ? -29.051 -5.149 32.103 1.00 83.31 755 ASP A CA 1
ATOM 6051 C C . ASP A 1 755 ? -27.597 -5.108 32.590 1.00 83.31 755 ASP A C 1
ATOM 6053 O O . ASP A 1 755 ? -27.252 -5.697 33.620 1.00 83.31 755 ASP A O 1
ATOM 6057 N N . SER A 1 756 ? -26.725 -4.473 31.815 1.00 87.56 756 SER A N 1
ATOM 6058 C CA . SER A 1 756 ? -25.284 -4.401 32.076 1.00 87.56 756 SER A CA 1
ATOM 6059 C C . SER A 1 756 ? -24.712 -3.082 31.566 1.00 87.56 756 SER A C 1
ATOM 6061 O O . SER A 1 756 ? -25.384 -2.365 30.839 1.00 87.56 756 SER A O 1
ATOM 6063 N N . SER A 1 757 ? -23.446 -2.778 31.857 1.00 85.62 757 SER A N 1
ATOM 6064 C CA . SER A 1 757 ? -22.779 -1.586 31.307 1.00 85.62 757 SER A CA 1
ATOM 6065 C C . SER A 1 757 ? -22.618 -1.595 29.777 1.00 85.62 757 SER A C 1
ATOM 6067 O O . SER A 1 757 ? -22.273 -0.567 29.205 1.00 85.62 757 SER A O 1
ATOM 6069 N N . LEU A 1 758 ? -22.827 -2.736 29.109 1.00 90.38 758 LEU A N 1
ATOM 6070 C CA . LEU A 1 758 ? -22.867 -2.830 27.645 1.00 90.38 758 LEU A CA 1
ATOM 6071 C C . LEU A 1 758 ? -24.244 -2.442 27.078 1.00 90.38 758 LEU A C 1
ATOM 6073 O O . LEU A 1 758 ? -24.336 -2.059 25.916 1.00 90.38 758 LEU A O 1
ATOM 6077 N N . GLY A 1 759 ? -25.297 -2.536 27.888 1.00 91.38 759 GLY A N 1
ATOM 6078 C CA . GLY A 1 759 ? -26.696 -2.407 27.495 1.00 91.38 759 GLY A CA 1
ATOM 6079 C C . GLY A 1 759 ? -27.513 -3.620 27.941 1.00 91.38 759 GLY A C 1
ATOM 6080 O O . GLY A 1 759 ? -27.030 -4.491 28.683 1.00 91.38 759 GLY A O 1
ATOM 6081 N N . THR A 1 760 ? -28.754 -3.680 27.473 1.00 91.69 760 THR A N 1
ATOM 6082 C CA . THR A 1 760 ? -29.696 -4.742 27.819 1.00 91.69 760 THR A CA 1
ATOM 6083 C C . THR A 1 760 ? -29.484 -5.997 26.971 1.00 91.69 760 THR A C 1
ATOM 6085 O O . THR A 1 760 ? -29.571 -5.960 25.742 1.00 91.69 760 THR A O 1
ATOM 6088 N N . THR A 1 761 ? -29.280 -7.134 27.641 1.00 92.69 761 THR A N 1
ATOM 6089 C CA . THR A 1 761 ? -29.181 -8.468 27.037 1.00 92.69 761 THR A CA 1
ATOM 6090 C C . THR A 1 761 ? -30.410 -9.317 27.356 1.00 92.69 761 THR A C 1
ATOM 6092 O O . THR A 1 761 ? -30.861 -9.373 28.500 1.00 92.69 761 THR A O 1
ATOM 6095 N N . PHE A 1 762 ? -30.915 -10.063 26.379 1.00 90.38 762 PHE A N 1
ATOM 6096 C CA . PHE A 1 762 ? -31.971 -11.066 26.559 1.00 90.38 762 PHE A CA 1
ATOM 6097 C C . PHE A 1 762 ? -31.687 -12.317 25.719 1.00 90.38 762 PHE A C 1
ATOM 6099 O O . PHE A 1 762 ? -30.807 -12.331 24.858 1.00 90.38 762 PHE A O 1
ATOM 6106 N N . THR A 1 763 ? -32.413 -13.403 25.994 1.00 90.12 763 THR A N 1
ATOM 6107 C CA . THR A 1 763 ? -32.219 -14.691 25.306 1.00 90.12 763 THR A CA 1
ATOM 6108 C C . THR A 1 763 ? -33.305 -14.939 24.263 1.00 90.12 763 THR A C 1
ATOM 6110 O O . THR A 1 763 ? -34.483 -15.084 24.601 1.00 90.12 763 THR A O 1
ATOM 6113 N N . LEU A 1 764 ? -32.891 -15.070 23.004 1.00 88.25 764 LEU A N 1
ATOM 6114 C CA . LEU A 1 764 ? -33.711 -15.549 21.900 1.00 88.25 764 LEU A CA 1
ATOM 6115 C C . LEU A 1 764 ? -33.679 -17.082 21.876 1.00 88.25 764 LEU A C 1
ATOM 6117 O O . LEU A 1 764 ? -32.643 -17.691 21.605 1.00 88.25 764 LEU A O 1
ATOM 6121 N N . LYS A 1 765 ? -34.813 -17.713 22.196 1.00 87.94 765 LYS A N 1
ATOM 6122 C CA . LYS A 1 765 ? -34.917 -19.175 22.275 1.00 87.94 765 LYS A CA 1
ATOM 6123 C C . LYS A 1 765 ? -34.788 -19.823 20.902 1.00 87.94 765 LYS A C 1
ATOM 6125 O O . LYS A 1 765 ? -35.361 -19.325 19.930 1.00 87.94 765 LYS A O 1
ATOM 6130 N N . LYS A 1 766 ? -34.102 -20.963 20.831 1.00 86.25 766 LYS A N 1
ATOM 6131 C CA . LYS A 1 766 ? -33.993 -21.747 19.597 1.00 86.25 766 LYS A CA 1
ATOM 6132 C C . LYS A 1 766 ? -35.365 -22.054 18.995 1.00 86.25 766 LYS A C 1
ATOM 6134 O O . LYS A 1 766 ? -36.321 -22.342 19.715 1.00 86.25 766 LYS A O 1
ATOM 6139 N N . GLY A 1 767 ? -35.461 -21.983 17.669 1.00 81.94 767 GLY A N 1
ATOM 6140 C CA . GLY A 1 767 ? -36.722 -22.148 16.937 1.00 81.94 767 GLY A CA 1
ATOM 6141 C C . GLY A 1 767 ? -37.647 -20.920 16.934 1.00 81.94 767 GLY A C 1
ATOM 6142 O O . GLY A 1 767 ? -38.704 -20.973 16.308 1.00 81.94 767 GLY A O 1
ATOM 6143 N N . THR A 1 768 ? -37.271 -19.810 17.580 1.00 84.12 768 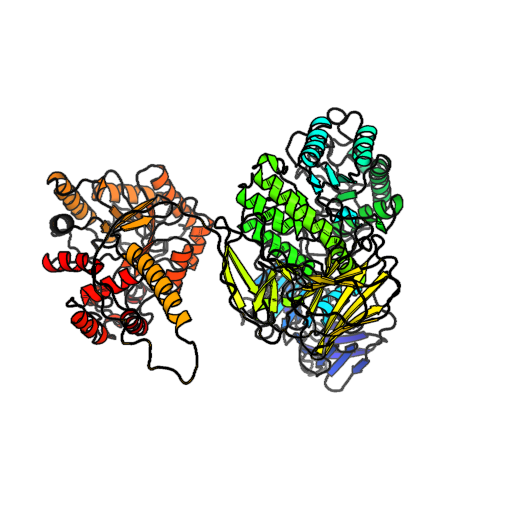THR A N 1
ATOM 6144 C CA . THR A 1 768 ? -38.011 -18.541 17.475 1.00 84.12 768 THR A CA 1
ATOM 6145 C C . THR A 1 768 ? -37.761 -17.907 16.108 1.00 84.12 768 THR A C 1
ATOM 6147 O O . THR A 1 768 ? -36.639 -17.513 15.804 1.00 84.12 768 THR A O 1
ATOM 6150 N N . SER A 1 769 ? -38.805 -17.770 15.287 1.00 84.50 769 SER A N 1
ATOM 6151 C CA . SER A 1 769 ? -38.704 -17.141 13.959 1.00 84.50 769 SER A CA 1
ATOM 6152 C C . SER A 1 769 ? -38.698 -15.612 14.014 1.00 84.50 769 SER A C 1
ATOM 6154 O O . SER A 1 769 ? -38.150 -14.954 13.130 1.00 84.50 769 SER A O 1
ATOM 6156 N N . SER A 1 770 ? -39.340 -15.029 15.028 1.00 87.31 770 SER A N 1
ATOM 6157 C CA . SER A 1 770 ? -39.407 -13.581 15.215 1.00 87.31 770 SER A CA 1
ATOM 6158 C C . SER A 1 770 ? -39.721 -13.196 16.658 1.00 87.31 770 SER A C 1
ATOM 6160 O O . SER A 1 770 ? -40.513 -13.874 17.308 1.00 87.31 770 SER A O 1
ATOM 6162 N N . LEU A 1 771 ? -39.175 -12.070 17.107 1.00 87.81 771 LEU A N 1
ATOM 6163 C CA . LEU A 1 771 ? -39.433 -11.424 18.394 1.00 87.81 771 LEU A CA 1
ATOM 6164 C C . LEU A 1 771 ? -39.621 -9.919 18.156 1.00 87.81 771 LEU A C 1
ATOM 6166 O O . LEU A 1 771 ? -39.003 -9.361 17.256 1.00 87.81 771 LEU A O 1
ATOM 6170 N N . THR A 1 772 ? -40.479 -9.247 18.920 1.00 85.69 772 THR A N 1
ATOM 6171 C CA . THR A 1 772 ? -40.608 -7.778 18.898 1.00 85.69 772 THR A CA 1
ATOM 6172 C C . THR A 1 772 ? -40.456 -7.254 20.313 1.00 85.69 772 THR A C 1
ATOM 6174 O O . THR A 1 772 ? -40.968 -7.868 21.244 1.00 85.69 772 THR A O 1
ATOM 6177 N N . ILE A 1 773 ? -39.707 -6.166 20.454 1.00 84.31 773 ILE A N 1
ATOM 6178 C CA . ILE A 1 773 ? -39.282 -5.602 21.730 1.00 84.31 773 ILE A CA 1
ATOM 6179 C C . ILE A 1 773 ? -39.649 -4.131 21.745 1.00 84.31 773 ILE A C 1
ATOM 6181 O O . ILE A 1 773 ? -39.317 -3.410 20.804 1.00 84.31 773 ILE A O 1
ATOM 6185 N N . ASP A 1 774 ? -40.273 -3.700 22.832 1.00 78.94 774 ASP A N 1
ATOM 6186 C CA . ASP A 1 774 ? -40.635 -2.307 23.048 1.00 78.94 774 ASP A CA 1
ATOM 6187 C C . ASP A 1 774 ? -39.500 -1.595 23.794 1.00 78.94 774 ASP A C 1
ATOM 6189 O O . ASP A 1 774 ? -39.145 -1.944 24.921 1.00 78.94 774 ASP A O 1
ATOM 6193 N N . ILE A 1 775 ? -38.921 -0.583 23.159 1.00 73.62 775 ILE A N 1
ATOM 6194 C CA . ILE A 1 775 ? -37.970 0.350 23.747 1.00 73.62 775 ILE A CA 1
ATOM 6195 C C . ILE A 1 775 ? -38.770 1.422 24.491 1.00 73.62 775 ILE A C 1
ATOM 6197 O O . ILE A 1 775 ? -39.081 2.475 23.948 1.00 73.62 775 ILE A O 1
ATOM 6201 N N . MET A 1 776 ? -39.136 1.167 25.749 1.00 60.72 776 MET A N 1
ATOM 6202 C CA . MET A 1 776 ? -39.664 2.236 26.603 1.00 60.72 776 MET A CA 1
ATOM 6203 C C . MET A 1 776 ? -38.523 3.175 27.014 1.00 60.72 776 MET A C 1
ATOM 6205 O O . MET A 1 776 ? -37.708 2.806 27.862 1.00 60.72 776 MET A O 1
ATOM 6209 N N . GLU A 1 777 ? -38.489 4.392 26.460 1.00 49.69 777 GLU A N 1
ATOM 6210 C CA . GLU A 1 777 ? -37.642 5.470 26.985 1.00 49.69 777 GLU A CA 1
ATOM 6211 C C . GLU A 1 777 ? -37.943 5.693 28.477 1.00 49.69 777 GLU A C 1
ATOM 6213 O O . GLU A 1 777 ? -39.100 5.803 28.900 1.00 49.69 777 GLU A O 1
ATOM 6218 N N . MET A 1 778 ? -36.894 5.779 29.301 1.00 41.41 778 MET A N 1
ATOM 6219 C CA . MET A 1 778 ? -37.030 6.232 30.682 1.00 41.41 778 MET A CA 1
ATOM 6220 C C . MET A 1 778 ? -37.567 7.670 30.694 1.00 41.41 778 MET A C 1
ATOM 6222 O O . MET A 1 778 ? -36.816 8.627 30.520 1.00 41.41 778 MET A O 1
ATOM 6226 N N . ALA A 1 779 ? -38.858 7.837 30.983 1.00 32.97 779 ALA A N 1
ATOM 6227 C CA . ALA A 1 779 ? -39.372 9.112 31.462 1.00 32.97 779 ALA A CA 1
ATOM 6228 C C . ALA A 1 779 ? -38.639 9.476 32.768 1.00 32.97 779 ALA A C 1
ATOM 6230 O O . ALA A 1 779 ? -38.657 8.710 33.736 1.00 32.97 779 ALA A O 1
ATOM 6231 N N . GLU A 1 780 ? -37.976 10.633 32.764 1.00 41.38 780 GLU A N 1
ATOM 6232 C CA . GLU A 1 780 ? -37.168 11.207 33.843 1.00 41.38 780 GLU A CA 1
ATOM 6233 C C . GLU A 1 780 ? -37.636 10.831 35.265 1.00 41.38 780 GLU A C 1
ATOM 6235 O O . GLU A 1 780 ? -38.688 11.260 35.744 1.00 41.38 780 GLU A O 1
ATOM 6240 N N . LYS A 1 781 ? -36.789 10.107 36.004 1.00 30.06 781 LYS A N 1
ATOM 6241 C CA . LYS A 1 781 ? -36.819 10.084 37.475 1.00 30.06 781 LYS A CA 1
ATOM 6242 C C . LYS A 1 781 ? -35.415 10.260 38.041 1.00 30.06 781 LYS A C 1
ATOM 6244 O O . LYS A 1 781 ? -34.839 9.347 38.623 1.00 30.06 781 LYS A O 1
ATOM 6249 N N . PHE A 1 782 ? -34.887 11.477 37.945 1.00 29.56 782 PHE A N 1
ATOM 6250 C CA . PHE A 1 782 ? -33.858 11.921 38.882 1.00 29.56 782 PHE A CA 1
ATOM 6251 C C . PHE A 1 782 ? -34.520 12.248 40.231 1.00 29.56 782 PHE A C 1
ATOM 6253 O O . PHE A 1 782 ? -35.085 13.323 40.422 1.00 29.56 782 PHE A O 1
ATOM 6260 N N . GLN A 1 783 ? -34.445 11.317 41.185 1.00 27.39 783 GLN A N 1
ATOM 6261 C CA . GLN A 1 783 ? -34.443 11.652 42.612 1.00 27.39 783 GLN A CA 1
ATOM 6262 C C . GLN A 1 783 ? -32.987 11.627 43.099 1.00 27.39 783 GLN A C 1
ATOM 6264 O O . GLN A 1 783 ? -32.318 10.609 42.920 1.00 27.39 783 GLN A O 1
ATOM 6269 N N . PRO A 1 784 ? -32.467 12.700 43.722 1.00 29.47 784 PRO A N 1
ATOM 6270 C CA . PRO A 1 784 ? -31.126 12.675 44.283 1.00 29.47 784 PRO A CA 1
ATOM 6271 C C . PRO A 1 784 ? -31.125 11.828 45.561 1.00 29.47 784 PRO A C 1
ATOM 6273 O O . PRO A 1 784 ? -31.666 12.234 46.589 1.00 29.47 784 PRO A O 1
ATOM 6276 N N . ILE A 1 785 ? -30.494 10.653 45.507 1.00 30.70 785 ILE A N 1
ATOM 6277 C CA . ILE A 1 785 ? -30.091 9.915 46.705 1.00 30.70 785 ILE A CA 1
ATOM 6278 C C . ILE A 1 785 ? -28.744 10.482 47.153 1.00 30.70 785 ILE A C 1
ATOM 6280 O O . ILE A 1 785 ? -27.691 10.192 46.594 1.00 30.70 785 ILE A O 1
ATOM 6284 N N . THR A 1 786 ? -28.789 11.320 48.182 1.00 34.38 786 THR A N 1
ATOM 6285 C CA . THR A 1 786 ? -27.635 11.644 49.020 1.00 34.38 786 THR A CA 1
ATOM 6286 C C . THR A 1 786 ? -27.283 10.428 49.879 1.00 34.38 786 THR A C 1
ATOM 6288 O O . THR A 1 786 ? -28.113 10.002 50.683 1.00 34.38 786 THR A O 1
ATOM 6291 N N . GLY A 1 787 ? -26.067 9.888 49.756 1.00 27.31 787 GLY A N 1
ATOM 6292 C CA . GLY A 1 787 ? -25.630 8.773 50.602 1.00 27.31 787 GLY A CA 1
ATOM 6293 C C . GLY A 1 787 ? -24.196 8.291 50.368 1.00 27.31 787 GLY A C 1
ATOM 6294 O O . GLY A 1 787 ? -24.007 7.276 49.722 1.00 27.31 787 GLY A O 1
ATOM 6295 N N . ILE A 1 788 ? -23.230 9.036 50.925 1.00 31.36 788 ILE A N 1
ATOM 6296 C CA . ILE A 1 788 ? -22.050 8.573 51.693 1.00 31.36 788 ILE A CA 1
ATOM 6297 C C . ILE A 1 788 ? -21.220 7.405 51.118 1.00 31.36 788 ILE A C 1
ATOM 6299 O O . ILE A 1 788 ? -21.680 6.278 51.138 1.00 31.36 788 ILE A O 1
ATOM 6303 N N . TYR A 1 789 ? -19.946 7.669 50.787 1.00 28.67 789 TYR A N 1
ATOM 6304 C CA . TYR A 1 789 ? -18.729 7.014 51.332 1.00 28.67 789 TYR A CA 1
ATOM 6305 C C . TYR A 1 789 ? -17.508 7.826 50.838 1.00 28.67 789 TYR A C 1
ATOM 6307 O O . TYR A 1 789 ? -17.218 7.870 49.651 1.00 28.67 789 TYR A O 1
ATOM 6315 N N . ASN A 1 790 ? -16.995 8.754 51.653 1.00 28.22 790 ASN A N 1
ATOM 6316 C CA . ASN A 1 790 ? -15.767 8.628 52.456 1.00 28.22 790 ASN A CA 1
ATOM 6317 C C . ASN A 1 790 ? -14.511 8.207 51.674 1.00 28.22 790 ASN A C 1
ATOM 6319 O O . ASN A 1 790 ? -14.289 7.023 51.465 1.00 28.22 790 ASN A O 1
ATOM 6323 N N . HIS A 1 791 ? -13.619 9.171 51.431 1.00 27.62 791 HIS A N 1
ATOM 6324 C CA . HIS A 1 791 ? -12.227 9.037 51.858 1.00 27.62 791 HIS A CA 1
ATOM 6325 C C . HIS A 1 791 ? -11.675 10.410 52.260 1.00 27.62 791 HIS A C 1
ATOM 6327 O O . HIS A 1 791 ? -11.457 11.298 51.440 1.00 27.62 791 HIS A O 1
ATOM 6333 N N . HIS A 1 792 ? -11.510 10.569 53.573 1.00 26.23 792 HIS A N 1
ATOM 6334 C CA . HIS A 1 792 ? -10.532 11.470 54.156 1.00 26.23 792 HIS A CA 1
ATOM 6335 C C . HIS A 1 792 ? -9.140 11.018 53.714 1.00 26.23 792 HIS A C 1
ATOM 6337 O O . HIS A 1 792 ? -8.818 9.851 53.907 1.00 26.23 792 HIS A O 1
ATOM 6343 N N . ASP A 1 793 ? -8.332 11.947 53.208 1.00 27.69 793 ASP A N 1
ATOM 6344 C CA . ASP A 1 793 ? -6.950 12.095 53.658 1.00 27.69 793 ASP A CA 1
ATOM 6345 C C . ASP A 1 793 ? -6.458 13.541 53.451 1.00 27.69 793 ASP A C 1
ATOM 6347 O O . ASP A 1 793 ? -6.415 14.073 52.347 1.00 27.69 793 ASP A O 1
ATOM 6351 N N . CYS A 1 794 ? -6.107 14.145 54.590 1.00 25.39 794 CYS A N 1
ATOM 6352 C CA . CYS A 1 794 ? -4.982 15.059 54.812 1.00 25.39 794 CYS A CA 1
ATOM 6353 C C . CYS A 1 794 ? -4.951 16.465 54.155 1.00 25.39 794 CYS A C 1
ATOM 6355 O O . CYS A 1 794 ? -4.400 16.697 53.085 1.00 25.39 794 CYS A O 1
ATOM 6357 N N . PHE A 1 795 ? -5.442 17.428 54.950 1.00 24.59 795 PHE A N 1
ATOM 6358 C CA . PHE A 1 795 ? -5.051 18.851 55.103 1.00 24.59 795 PHE A CA 1
ATOM 6359 C C . PHE A 1 795 ? -3.507 19.086 55.193 1.00 24.59 795 PHE A C 1
ATOM 6361 O O . PHE A 1 795 ? -2.816 18.099 55.449 1.00 24.59 795 PHE A O 1
ATOM 6368 N N . PRO A 1 796 ? -2.932 20.333 55.137 1.00 40.62 796 PRO A N 1
ATOM 6369 C CA . PRO A 1 796 ? -3.538 21.583 55.647 1.00 40.62 796 PRO A CA 1
ATOM 6370 C C . PRO A 1 796 ? -3.156 22.967 55.026 1.00 40.62 796 PRO A C 1
ATOM 6372 O O . PRO A 1 796 ? -2.208 23.115 54.265 1.00 40.62 796 PRO A O 1
ATOM 6375 N N . TYR A 1 797 ? -3.866 23.993 55.535 1.00 26.64 797 TYR A N 1
ATOM 6376 C CA . TYR A 1 797 ? -3.535 25.434 55.660 1.00 26.64 797 TYR A CA 1
ATOM 6377 C C . TYR A 1 797 ? -3.760 26.397 54.473 1.00 26.64 797 TYR A C 1
ATOM 6379 O O . TYR A 1 797 ? -2.898 26.576 53.623 1.00 26.64 797 TYR A O 1
ATOM 6387 N N . MET A 1 798 ? -4.836 27.195 54.530 1.00 27.14 798 MET A N 1
ATOM 6388 C CA . MET A 1 798 ? -4.815 28.552 55.118 1.00 27.14 798 MET A CA 1
ATOM 6389 C C . MET A 1 798 ? -6.227 29.161 55.180 1.00 27.14 798 MET A C 1
ATOM 6391 O O . MET A 1 798 ? -7.104 28.870 54.375 1.00 27.14 798 MET A O 1
ATOM 6395 N N . ASP A 1 799 ? -6.393 29.976 56.211 1.00 28.64 799 ASP A N 1
ATOM 6396 C CA . ASP A 1 799 ? -7.595 30.540 56.817 1.00 28.64 799 ASP A CA 1
ATOM 6397 C C . ASP A 1 799 ? -7.956 31.925 56.224 1.00 28.64 799 ASP A C 1
ATOM 6399 O O . ASP A 1 799 ? -7.088 32.599 55.668 1.00 28.64 799 ASP A O 1
ATOM 6403 N N . GLY A 1 800 ? -9.199 32.388 56.430 1.00 28.56 800 GLY A N 1
ATOM 6404 C CA . GLY A 1 800 ? -9.492 33.828 56.528 1.00 28.56 800 GLY A CA 1
ATOM 6405 C C . GLY A 1 800 ? -10.511 34.478 55.572 1.00 28.56 800 GLY A C 1
ATOM 6406 O O . GLY A 1 800 ? -10.135 35.103 54.590 1.00 28.56 800 GLY A O 1
ATOM 6407 N N . ASN A 1 801 ? -11.781 34.491 56.004 1.00 31.20 801 ASN A N 1
ATOM 6408 C CA . ASN A 1 801 ? -12.731 35.629 56.003 1.00 31.20 801 ASN A CA 1
ATOM 6409 C C . ASN A 1 801 ? -13.104 36.391 54.707 1.00 31.20 801 ASN A C 1
ATOM 6411 O O . ASN A 1 801 ? -12.365 37.273 54.284 1.00 31.20 801 ASN A O 1
ATOM 6415 N N . ASN A 1 802 ? -14.376 36.277 54.275 1.00 30.03 802 ASN A N 1
ATOM 6416 C CA . ASN A 1 802 ? -15.327 37.418 54.260 1.00 30.03 802 ASN A CA 1
ATOM 6417 C C . ASN A 1 802 ? -16.795 36.968 53.994 1.00 30.03 802 ASN A C 1
ATOM 6419 O O . ASN A 1 802 ? -17.054 36.341 52.964 1.00 30.03 802 ASN A O 1
ATOM 6423 N N . PRO A 1 803 ? -17.782 37.282 54.862 1.00 38.78 803 PRO A N 1
ATOM 6424 C CA . PRO A 1 803 ? -19.183 36.908 54.674 1.00 38.78 803 PRO A CA 1
ATOM 6425 C C . PRO A 1 803 ? -19.988 38.033 54.002 1.00 38.78 803 PRO A C 1
ATOM 6427 O O . PRO A 1 803 ? -20.360 39.009 54.648 1.00 38.78 803 PRO A O 1
ATOM 6430 N N . THR A 1 804 ? -20.307 37.913 52.708 1.00 36.38 804 THR A N 1
ATOM 6431 C CA . THR A 1 804 ? -21.320 38.782 52.058 1.00 36.38 804 THR A CA 1
ATOM 6432 C C . THR A 1 804 ? -21.884 38.203 50.754 1.00 36.38 804 THR A C 1
ATOM 6434 O O . THR A 1 804 ? -21.962 38.879 49.737 1.00 36.38 804 THR A O 1
ATOM 6437 N N . LEU A 1 805 ? -22.339 36.945 50.761 1.00 34.50 805 LEU A N 1
ATOM 6438 C CA . LEU A 1 805 ? -23.116 36.408 49.627 1.00 34.50 805 LEU A CA 1
ATOM 6439 C C . LEU A 1 805 ? -24.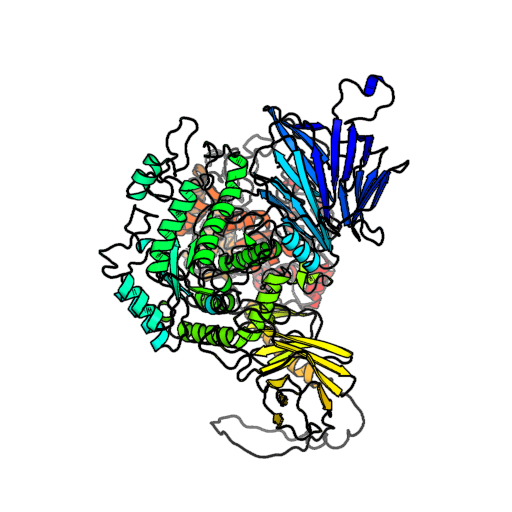318 35.538 50.029 1.00 34.50 805 LEU A C 1
ATOM 6441 O O . LEU A 1 805 ? -24.860 34.794 49.222 1.00 34.50 805 LEU A O 1
ATOM 6445 N N . ALA A 1 806 ? -24.804 35.688 51.265 1.00 32.03 806 ALA A N 1
ATOM 6446 C CA . ALA A 1 806 ? -26.033 35.038 51.732 1.00 32.03 806 ALA A CA 1
ATOM 6447 C C . ALA A 1 806 ? -27.327 35.799 51.352 1.00 32.03 806 ALA A C 1
ATOM 6449 O O . ALA A 1 806 ? -28.420 35.361 51.700 1.00 32.03 806 ALA A O 1
ATOM 6450 N N . ALA A 1 807 ? -27.230 36.923 50.627 1.00 34.34 807 ALA A N 1
ATOM 6451 C CA . ALA A 1 807 ? -28.379 37.762 50.257 1.00 34.34 807 ALA A CA 1
ATOM 6452 C C . ALA A 1 807 ? -28.769 37.711 48.764 1.00 34.34 807 ALA A C 1
ATOM 6454 O O . ALA A 1 807 ? -29.814 38.241 48.400 1.00 34.34 807 ALA A O 1
ATOM 6455 N N . ALA A 1 808 ? -27.994 37.047 47.899 1.00 31.97 808 ALA A N 1
ATOM 6456 C CA . ALA A 1 808 ? -28.291 36.982 46.460 1.00 31.97 808 ALA A CA 1
ATOM 6457 C C . ALA A 1 808 ? -29.054 35.708 46.031 1.00 31.97 808 ALA A C 1
ATOM 6459 O O . ALA A 1 808 ? -29.512 35.610 44.899 1.00 31.97 808 ALA A O 1
ATOM 6460 N N . TYR A 1 809 ? -29.242 34.741 46.935 1.00 31.03 809 TYR A N 1
ATOM 6461 C CA . TYR A 1 809 ? -29.699 33.385 46.593 1.00 31.03 809 TYR A CA 1
ATOM 6462 C C . TYR A 1 809 ? -31.225 33.160 46.614 1.00 31.03 809 TYR A C 1
ATOM 6464 O O . TYR A 1 809 ? -31.673 32.018 46.570 1.00 31.03 809 TYR A O 1
ATOM 6472 N N . LYS A 1 810 ? -32.053 34.214 46.694 1.00 31.31 810 LYS A N 1
ATOM 6473 C CA . LYS A 1 810 ? -33.515 34.061 46.875 1.00 31.31 810 LYS A CA 1
ATOM 6474 C C . LYS A 1 810 ? -34.430 34.775 45.873 1.00 31.31 810 LYS A C 1
ATOM 6476 O O . LYS A 1 810 ? -35.636 34.772 46.094 1.00 31.31 810 LYS A O 1
ATOM 6481 N N . ALA A 1 811 ? -33.921 35.341 44.776 1.00 32.16 811 ALA A N 1
ATOM 6482 C CA . ALA A 1 811 ? -34.760 36.132 43.861 1.00 32.16 811 ALA A CA 1
ATOM 6483 C C . ALA A 1 811 ? -34.512 35.915 42.354 1.00 32.16 811 ALA A C 1
ATOM 6485 O O . ALA A 1 811 ? -34.628 36.857 41.579 1.00 32.16 811 ALA A O 1
ATOM 6486 N N . ALA A 1 812 ? -34.215 34.690 41.913 1.00 28.67 812 ALA A N 1
ATOM 6487 C CA . ALA A 1 812 ? -34.184 34.369 40.481 1.00 28.67 812 ALA A CA 1
ATOM 6488 C C . ALA A 1 812 ? -34.753 32.968 40.209 1.00 28.67 812 ALA A C 1
ATOM 6490 O O . ALA A 1 812 ? -34.054 32.042 39.814 1.00 28.67 812 ALA A O 1
ATOM 6491 N N . LEU A 1 813 ? -36.051 32.816 40.474 1.00 33.09 813 LEU A N 1
ATOM 6492 C CA . LEU A 1 813 ? -36.894 31.786 39.871 1.00 33.09 813 LEU A CA 1
ATOM 6493 C C . LEU A 1 813 ? -37.578 32.433 38.658 1.00 33.09 813 LEU A C 1
ATOM 6495 O O . LEU A 1 813 ? -38.176 33.489 38.836 1.00 33.09 813 LEU A O 1
ATOM 6499 N N . PHE A 1 814 ? -37.450 31.793 37.486 1.00 31.41 814 PHE A N 1
ATOM 6500 C CA . PHE A 1 814 ? -38.229 31.882 36.229 1.00 31.41 814 PHE A CA 1
ATOM 6501 C C . PHE A 1 814 ? -37.373 32.048 34.941 1.00 31.41 814 PHE A C 1
ATOM 6503 O O . PHE A 1 814 ? -37.023 33.161 34.566 1.00 31.41 814 PHE A O 1
ATOM 6510 N N . LEU A 1 815 ? -37.201 30.910 34.226 1.00 27.55 815 LEU A N 1
ATOM 6511 C CA . LEU A 1 815 ? -37.029 30.710 32.756 1.00 27.55 815 LEU A CA 1
ATOM 6512 C C . LEU A 1 815 ? -35.633 30.984 32.099 1.00 27.55 815 LEU A C 1
ATOM 6514 O O . LEU A 1 815 ? -34.844 31.736 32.656 1.00 27.55 815 LEU A O 1
ATOM 6518 N N . PRO A 1 816 ? -35.264 30.331 30.959 1.00 45.06 816 PRO A N 1
ATOM 6519 C CA . PRO A 1 816 ? -34.548 29.039 30.902 1.00 45.06 816 PRO A CA 1
ATOM 6520 C C . PRO A 1 816 ? -33.202 29.066 30.109 1.00 45.06 816 PRO A C 1
ATOM 6522 O O . PRO A 1 816 ? -32.910 30.038 29.420 1.00 45.06 816 PRO A O 1
ATOM 6525 N N . CYS A 1 817 ? -32.455 27.940 30.142 1.00 27.03 817 CYS A N 1
ATOM 6526 C CA . CYS A 1 817 ? -31.305 27.512 29.291 1.00 27.03 817 CYS A CA 1
ATOM 6527 C C . CYS A 1 817 ? -29.906 27.488 29.976 1.00 27.03 817 CYS A C 1
ATOM 6529 O O . CYS A 1 817 ? -29.450 28.527 30.456 1.00 27.03 817 CYS A O 1
ATOM 6531 N N . PRO A 1 818 ? -29.164 26.350 30.001 1.00 37.09 818 PRO A N 1
ATOM 6532 C CA . PRO A 1 818 ? -27.824 26.288 30.579 1.00 37.09 818 PRO A CA 1
ATOM 6533 C C . PRO A 1 818 ? -26.738 26.333 29.488 1.00 37.09 818 PRO A C 1
ATOM 6535 O O . PRO A 1 818 ? -26.218 25.309 29.064 1.00 37.09 818 PRO A O 1
ATOM 6538 N N . PHE A 1 819 ? -26.336 27.537 29.074 1.00 31.80 819 PHE A N 1
ATOM 6539 C CA . PHE A 1 819 ? -25.138 27.758 28.238 1.00 31.80 819 PHE A CA 1
ATOM 6540 C C . PHE A 1 819 ? -23.873 28.052 29.071 1.00 31.80 819 PHE A C 1
ATOM 6542 O O . PHE A 1 819 ? -22.820 28.393 28.541 1.00 31.80 819 PHE A O 1
ATOM 6549 N N . SER A 1 820 ? -23.965 27.960 30.401 1.00 28.47 820 SER A N 1
ATOM 6550 C CA . SER A 1 820 ? -22.968 28.557 31.300 1.00 28.47 820 SER A CA 1
ATOM 6551 C C . SER A 1 820 ? -21.925 27.568 31.847 1.00 28.47 820 SER A C 1
ATOM 6553 O O . SER A 1 820 ? -20.834 27.985 32.221 1.00 28.47 820 SER A O 1
ATOM 6555 N N . LEU A 1 821 ? -22.184 26.254 31.810 1.00 30.02 821 LEU A N 1
ATOM 6556 C CA . LEU A 1 821 ? -21.221 25.241 32.282 1.00 30.02 821 LEU A CA 1
ATOM 6557 C C . LEU A 1 821 ? -20.145 24.879 31.241 1.00 30.02 821 LEU A C 1
ATOM 6559 O O . LEU A 1 821 ? -19.048 24.470 31.612 1.00 30.02 821 LEU A O 1
ATOM 6563 N N . PHE A 1 822 ? -20.408 25.113 29.951 1.00 32.84 822 PHE A N 1
ATOM 6564 C CA . PHE A 1 822 ? -19.428 24.905 28.877 1.00 32.84 822 PHE A CA 1
ATOM 6565 C C . PHE A 1 822 ? -18.344 26.000 28.859 1.00 32.84 822 PHE A C 1
ATOM 6567 O O . PHE A 1 822 ? -17.188 25.737 28.540 1.00 32.84 822 PHE A O 1
ATOM 6574 N N . ILE A 1 823 ? -18.683 27.223 29.284 1.00 35.69 823 ILE A N 1
ATOM 6575 C CA . ILE A 1 823 ? -17.759 28.366 29.245 1.00 35.69 823 ILE A CA 1
ATOM 6576 C C . ILE A 1 823 ? -16.659 28.241 30.312 1.00 35.69 823 ILE A C 1
ATOM 6578 O O . ILE A 1 823 ? -15.514 28.583 30.038 1.00 35.69 823 ILE A O 1
ATOM 6582 N N . MET A 1 824 ? -16.945 27.662 31.484 1.00 30.42 824 MET A N 1
ATOM 6583 C CA . MET A 1 824 ? -15.932 27.510 32.541 1.00 30.42 824 MET A CA 1
ATOM 6584 C C . MET A 1 824 ? -14.889 26.417 32.243 1.00 30.42 824 MET A C 1
ATOM 6586 O O . MET A 1 824 ? -13.715 26.590 32.564 1.00 30.42 824 MET A O 1
ATOM 6590 N N . SER A 1 825 ? -15.276 25.314 31.589 1.00 36.34 825 SER A N 1
ATOM 6591 C CA . SER A 1 825 ? -14.332 24.263 31.163 1.00 36.34 825 SER A CA 1
ATOM 6592 C C . SER A 1 825 ? -13.473 24.719 29.979 1.00 36.34 825 SER A C 1
ATOM 6594 O O . SER A 1 825 ? -12.268 24.461 29.949 1.00 36.34 825 SER A O 1
ATOM 6596 N N . VAL A 1 826 ? -14.062 25.474 29.046 1.00 40.53 826 VAL A N 1
ATOM 6597 C CA . VAL A 1 826 ? -13.330 26.084 27.932 1.00 40.53 826 VAL A CA 1
ATOM 6598 C C . VAL A 1 826 ? -12.383 27.178 28.430 1.00 40.53 826 VAL A C 1
ATOM 6600 O O . VAL A 1 826 ? -11.252 27.221 27.966 1.00 40.53 826 VAL A O 1
ATOM 6603 N N . GLU A 1 827 ? -12.747 27.990 29.428 1.00 35.22 827 GLU A N 1
ATOM 6604 C CA . GLU A 1 827 ? -11.817 28.952 30.040 1.00 35.22 827 GLU A CA 1
ATOM 6605 C C . GLU A 1 827 ? -10.645 28.282 30.766 1.00 35.22 827 GLU A C 1
ATOM 6607 O O . GLU A 1 827 ? -9.527 28.786 30.694 1.00 35.22 827 GLU A O 1
ATOM 6612 N N . GLN A 1 828 ? -10.860 27.154 31.450 1.00 34.94 828 GLN A N 1
ATOM 6613 C CA . GLN A 1 828 ? -9.785 26.438 32.146 1.00 34.94 828 GLN A CA 1
ATOM 6614 C C . GLN A 1 828 ? -8.829 25.759 31.151 1.00 34.94 828 GLN A C 1
ATOM 6616 O O . GLN A 1 828 ? -7.610 25.816 31.315 1.00 34.94 828 GLN A O 1
ATOM 6621 N N . THR A 1 829 ? -9.367 25.184 30.073 1.00 39.53 829 THR A N 1
ATOM 6622 C CA . THR A 1 829 ? -8.580 24.594 28.981 1.00 39.53 829 THR A CA 1
ATOM 6623 C C . THR A 1 829 ? -7.874 25.670 28.155 1.00 39.53 829 THR A C 1
ATOM 6625 O O . THR A 1 829 ? -6.702 25.507 27.830 1.00 39.53 829 THR A O 1
ATOM 6628 N N . LEU A 1 830 ? -8.509 26.819 27.901 1.00 37.75 830 LEU A N 1
ATOM 6629 C CA . LEU A 1 830 ? -7.868 27.982 27.280 1.00 37.75 830 LEU A CA 1
ATOM 6630 C C . LEU A 1 830 ? -6.806 28.599 28.191 1.00 37.75 830 LEU A C 1
ATOM 6632 O O . LEU A 1 830 ? -5.787 29.032 27.676 1.00 37.75 830 LEU A O 1
ATOM 6636 N N . LYS A 1 831 ? -6.969 28.587 29.521 1.00 34.59 831 LYS A N 1
ATOM 6637 C CA . LYS A 1 831 ? -5.925 29.002 30.478 1.00 34.59 831 LYS A CA 1
ATOM 6638 C C . LYS A 1 831 ? -4.758 28.017 30.535 1.00 34.59 831 LYS A C 1
ATOM 6640 O O . LYS A 1 831 ? -3.624 28.462 30.660 1.00 34.59 831 LYS A O 1
ATOM 6645 N N . ASN A 1 832 ? -4.994 26.714 30.376 1.00 38.50 832 ASN A N 1
ATOM 6646 C CA . ASN A 1 832 ? -3.929 25.705 30.315 1.00 38.50 832 ASN A CA 1
ATOM 6647 C C . ASN A 1 832 ? -3.192 25.715 28.965 1.00 38.50 832 ASN A C 1
ATOM 6649 O O . ASN A 1 832 ? -1.966 25.626 28.936 1.00 38.50 832 ASN A O 1
ATOM 6653 N N . VAL A 1 833 ? -3.902 25.904 27.848 1.00 38.97 833 VAL A N 1
ATOM 6654 C CA . VAL A 1 833 ? -3.300 26.084 26.515 1.00 38.97 833 VAL A CA 1
ATOM 6655 C C . VAL A 1 833 ? -2.580 27.432 26.435 1.00 38.97 833 VAL A C 1
ATOM 6657 O O . VAL A 1 833 ? -1.429 27.470 26.013 1.00 38.97 833 VAL A O 1
ATOM 6660 N N . ALA A 1 834 ? -3.170 28.519 26.942 1.00 34.62 834 ALA A N 1
ATOM 6661 C CA . ALA A 1 834 ? -2.491 29.809 27.072 1.00 34.62 834 ALA A CA 1
ATOM 6662 C C . ALA A 1 834 ? -1.310 29.741 28.049 1.00 34.62 834 ALA A C 1
ATOM 6664 O O . ALA A 1 834 ? -0.305 30.384 27.795 1.00 34.62 834 ALA A O 1
ATOM 6665 N N . GLY A 1 835 ? -1.378 28.933 29.112 1.00 29.36 835 GLY A N 1
ATOM 6666 C CA . GLY A 1 835 ? -0.278 28.696 30.054 1.00 29.36 835 GLY A CA 1
ATOM 6667 C C . GLY A 1 835 ? 0.874 27.883 29.456 1.00 29.36 835 GLY A C 1
ATOM 6668 O O . GLY A 1 835 ? 2.035 28.148 29.752 1.00 29.36 835 GLY A O 1
ATOM 6669 N N . THR A 1 836 ? 0.580 26.947 28.550 1.00 37.41 836 THR A N 1
ATOM 6670 C CA . THR A 1 836 ? 1.592 26.149 27.833 1.00 37.41 836 THR A CA 1
ATOM 6671 C C . THR A 1 836 ? 2.224 26.952 26.689 1.00 37.41 836 THR A C 1
ATOM 6673 O O . THR A 1 836 ? 3.438 26.913 26.497 1.00 37.41 836 THR A O 1
ATOM 6676 N N . VAL A 1 837 ? 1.429 27.769 25.988 1.00 38.16 837 VAL A N 1
ATOM 6677 C CA . VAL A 1 837 ? 1.914 28.737 24.991 1.00 38.16 837 VAL A CA 1
ATOM 6678 C C . VAL A 1 837 ? 2.727 29.847 25.673 1.00 38.16 837 VAL A C 1
ATOM 6680 O O . VAL A 1 837 ? 3.833 30.139 25.219 1.00 38.16 837 VAL A O 1
ATOM 6683 N N . ALA A 1 838 ? 2.279 30.368 26.821 1.00 36.34 838 ALA A N 1
ATOM 6684 C CA . ALA A 1 838 ? 3.017 31.336 27.636 1.00 36.34 838 ALA A CA 1
ATOM 6685 C C . ALA A 1 838 ? 4.332 30.763 28.197 1.00 36.34 838 ALA A C 1
ATOM 6687 O O . ALA A 1 838 ? 5.334 31.472 28.204 1.00 36.34 838 ALA A O 1
ATOM 6688 N N . ASN A 1 839 ? 4.378 29.480 28.581 1.00 35.81 839 ASN A N 1
ATOM 6689 C CA . ASN A 1 839 ? 5.623 28.811 28.988 1.00 35.81 839 ASN A CA 1
ATOM 6690 C C . ASN A 1 839 ? 6.586 28.541 27.816 1.00 35.81 839 ASN A C 1
ATOM 6692 O O . ASN A 1 839 ? 7.799 28.531 28.011 1.00 35.81 839 ASN A O 1
ATOM 6696 N N . SER A 1 840 ? 6.087 28.356 26.589 1.00 40.41 840 SER A N 1
ATOM 6697 C CA . SER A 1 840 ? 6.941 28.262 25.391 1.00 40.41 840 SER A CA 1
ATOM 6698 C C . SER A 1 840 ? 7.482 29.628 24.938 1.00 40.41 840 SER A C 1
ATOM 6700 O O . SER A 1 840 ? 8.564 29.705 24.350 1.00 40.41 840 SER A O 1
ATOM 6702 N N . LEU A 1 841 ? 6.763 30.712 25.254 1.00 44.59 841 LEU A N 1
ATOM 6703 C CA . LEU A 1 841 ? 7.156 32.104 25.010 1.00 44.59 841 LEU A CA 1
ATOM 6704 C C . LEU A 1 841 ? 8.094 32.658 26.099 1.00 44.59 841 LEU A C 1
ATOM 6706 O O . LEU A 1 841 ? 8.860 33.565 25.800 1.00 44.59 841 LEU A O 1
ATOM 6710 N N . SER A 1 842 ? 8.099 32.092 27.315 1.00 45.47 842 SER A N 1
ATOM 6711 C CA . SER A 1 842 ? 8.921 32.565 28.446 1.00 45.47 842 SER A CA 1
ATOM 6712 C C . SER A 1 842 ? 10.378 32.082 28.450 1.00 45.47 842 SER A C 1
ATOM 6714 O O . SER A 1 842 ? 11.187 32.609 29.210 1.00 45.47 842 SER A O 1
ATOM 6716 N N . SER A 1 843 ? 10.745 31.100 27.616 1.00 62.75 843 SER A N 1
ATOM 6717 C CA . SER A 1 843 ? 12.148 30.699 27.438 1.00 62.75 843 SER A CA 1
ATOM 6718 C C . SER A 1 843 ? 12.827 31.551 26.364 1.00 62.75 843 SER A C 1
ATOM 6720 O O . SER A 1 843 ? 12.366 31.582 25.221 1.00 62.75 843 SER A O 1
ATOM 6722 N N . ASP A 1 844 ? 13.964 32.168 26.696 1.00 84.88 844 ASP A N 1
ATOM 6723 C CA . ASP A 1 844 ? 14.802 32.954 25.769 1.00 84.88 844 ASP A CA 1
ATOM 6724 C C . ASP A 1 844 ? 15.511 32.100 24.693 1.00 84.88 844 ASP A C 1
ATOM 6726 O O . ASP A 1 844 ? 16.208 32.622 23.819 1.00 84.88 844 ASP A O 1
ATOM 6730 N N . THR A 1 845 ? 15.337 30.776 24.731 1.00 92.56 845 THR A N 1
ATOM 6731 C CA . THR A 1 845 ? 16.007 29.812 23.846 1.00 92.56 845 THR A CA 1
ATOM 6732 C C . THR A 1 845 ? 15.019 28.838 23.204 1.00 92.56 845 THR A C 1
ATOM 6734 O O . THR A 1 845 ? 13.944 28.579 23.744 1.00 92.56 845 THR A O 1
ATOM 6737 N N . VAL A 1 846 ? 15.398 28.268 22.062 1.00 94.31 846 VAL A N 1
ATOM 6738 C CA . VAL A 1 846 ? 14.795 27.070 21.464 1.00 94.31 846 VAL A CA 1
ATOM 6739 C C . VAL A 1 846 ? 15.744 25.885 21.612 1.00 94.31 846 VAL A C 1
ATOM 6741 O O . VAL A 1 846 ? 16.953 26.060 21.747 1.00 94.31 846 VAL A O 1
ATOM 6744 N N . THR A 1 847 ? 15.198 24.669 21.616 1.00 94.25 847 THR A N 1
ATOM 6745 C CA . THR A 1 847 ? 15.996 23.437 21.731 1.00 94.25 847 THR A CA 1
ATOM 6746 C C . THR A 1 847 ? 16.154 22.804 20.357 1.00 94.25 847 THR A C 1
ATOM 6748 O O . THR A 1 847 ? 15.154 22.586 19.671 1.00 94.25 847 THR A O 1
ATOM 6751 N N . LEU A 1 848 ? 17.392 22.515 19.962 1.00 93.94 848 LEU A N 1
ATOM 6752 C CA . LEU A 1 848 ? 17.690 21.780 18.735 1.00 93.94 848 LEU A CA 1
ATOM 6753 C C . LEU A 1 848 ? 17.421 20.290 18.965 1.00 93.94 848 LEU A C 1
ATOM 6755 O O . LEU A 1 848 ? 17.861 19.717 19.961 1.00 93.94 848 LEU A O 1
ATOM 6759 N N . SER A 1 849 ? 16.621 19.687 18.089 1.00 81.00 849 SER A N 1
ATOM 6760 C CA . SER A 1 849 ? 15.939 18.413 18.343 1.00 81.00 849 SER A CA 1
ATOM 6761 C C . SER A 1 849 ? 16.877 17.208 18.435 1.00 81.00 849 SER A C 1
ATOM 6763 O O . SER A 1 849 ? 16.565 16.273 19.165 1.00 81.00 849 SER A O 1
ATOM 6765 N N . GLN A 1 850 ? 18.026 17.226 17.752 1.00 77.94 850 GLN A N 1
ATOM 6766 C CA . GLN A 1 850 ? 18.967 16.097 17.760 1.00 77.94 850 GLN A CA 1
ATOM 6767 C C . GLN A 1 850 ? 20.069 16.215 18.809 1.00 77.94 850 GLN A C 1
ATOM 6769 O O . GLN A 1 850 ? 20.495 15.201 19.354 1.00 77.94 850 GLN A O 1
ATOM 6774 N N . THR A 1 851 ? 20.538 17.428 19.101 1.00 84.88 851 THR A N 1
ATOM 6775 C CA . THR A 1 851 ? 21.652 17.649 20.039 1.00 84.88 851 THR A CA 1
ATOM 6776 C C . THR A 1 851 ? 21.185 18.041 21.436 1.00 84.88 851 THR A C 1
ATOM 6778 O O . THR A 1 851 ? 21.928 17.884 22.401 1.00 84.88 851 THR A O 1
ATOM 6781 N N . GLY A 1 852 ? 19.958 18.552 21.571 1.00 89.75 852 GLY A N 1
ATOM 6782 C CA . GLY A 1 852 ? 19.465 19.150 22.811 1.00 89.75 852 GLY A CA 1
ATOM 6783 C C . GLY A 1 852 ? 20.051 20.537 23.102 1.00 89.75 852 GLY A C 1
ATOM 6784 O O . GLY A 1 852 ? 19.711 21.131 24.132 1.00 89.75 852 GLY A O 1
ATOM 6785 N N . ASP A 1 853 ? 20.890 21.071 22.207 1.00 93.31 853 ASP A N 1
ATOM 6786 C CA . ASP A 1 853 ? 21.522 22.377 22.364 1.00 93.31 853 ASP A CA 1
ATOM 6787 C C . ASP A 1 853 ? 20.475 23.493 22.445 1.00 93.31 853 ASP A C 1
ATOM 6789 O O . ASP A 1 853 ? 19.432 23.474 21.781 1.00 93.31 853 ASP A O 1
ATOM 6793 N N . LYS A 1 854 ? 20.762 24.496 23.277 1.00 95.25 854 LYS A N 1
ATOM 6794 C CA . LYS A 1 854 ? 19.897 25.660 23.480 1.00 95.25 854 LYS A CA 1
ATOM 6795 C C . LYS A 1 854 ? 20.361 26.806 22.589 1.00 95.25 854 LYS A C 1
ATOM 6797 O O . LYS A 1 854 ? 21.372 27.444 22.868 1.00 95.25 854 LYS A O 1
ATOM 6802 N N . MET A 1 855 ? 19.601 27.087 21.536 1.00 97.06 855 MET A N 1
ATOM 6803 C CA . MET A 1 855 ? 19.849 28.205 20.629 1.00 97.06 855 MET A CA 1
ATOM 6804 C C . MET A 1 855 ? 19.032 29.430 21.073 1.00 97.06 855 MET A C 1
ATOM 6806 O O . MET A 1 855 ? 17.812 29.318 21.203 1.00 97.06 855 MET A O 1
ATOM 6810 N N . PRO A 1 856 ? 19.638 30.606 21.307 1.00 96.81 856 PRO A N 1
ATOM 6811 C CA . PRO A 1 856 ? 18.890 31.821 21.635 1.00 96.81 856 PRO A CA 1
ATOM 6812 C C . PRO A 1 856 ? 17.881 32.211 20.547 1.00 96.81 856 PRO A C 1
ATOM 6814 O O . PRO A 1 856 ? 18.173 32.122 19.356 1.00 96.81 856 PRO A O 1
ATOM 6817 N N . LYS A 1 857 ? 16.697 32.683 20.953 1.00 95.31 857 LYS A N 1
ATOM 6818 C CA . LYS A 1 857 ? 15.640 33.119 20.022 1.00 95.31 857 LYS A CA 1
ATOM 6819 C C . LYS A 1 857 ? 15.962 34.427 19.305 1.00 95.31 857 LYS A C 1
ATOM 6821 O O . LYS A 1 857 ? 15.496 34.644 18.190 1.00 95.31 857 LYS A O 1
ATOM 6826 N N . VAL A 1 858 ? 16.741 35.298 19.942 1.00 96.69 858 VAL A N 1
ATOM 6827 C CA . VAL A 1 858 ? 17.172 36.580 19.376 1.00 96.69 858 VAL A CA 1
ATOM 6828 C C . VAL A 1 858 ? 18.690 36.573 19.247 1.00 96.69 858 VAL A C 1
ATOM 6830 O O . VAL A 1 858 ? 19.413 36.463 20.238 1.00 96.69 858 VAL A O 1
ATOM 6833 N N . GLY A 1 859 ? 19.166 36.676 18.012 1.00 96.69 859 GLY A N 1
ATOM 6834 C CA . GLY A 1 859 ? 20.580 36.726 17.669 1.00 96.69 859 GLY A CA 1
ATOM 6835 C C . GLY A 1 859 ? 20.982 38.021 16.977 1.00 96.69 859 GLY A C 1
ATOM 6836 O O . GLY A 1 859 ? 20.137 38.805 16.554 1.00 96.69 859 GLY A O 1
ATOM 6837 N N . PHE A 1 860 ? 22.284 38.262 16.877 1.00 97.38 860 PHE A N 1
ATOM 6838 C CA . PHE A 1 860 ? 22.830 39.435 16.207 1.00 97.38 860 PHE A CA 1
ATOM 6839 C C . PHE A 1 860 ? 23.309 39.062 14.802 1.00 97.38 860 PHE A C 1
ATOM 6841 O O . PHE A 1 860 ? 24.212 38.237 14.663 1.00 97.38 860 PHE A O 1
ATOM 6848 N N . GLY A 1 861 ? 22.720 39.669 13.769 1.00 96.62 861 GLY A N 1
ATOM 6849 C CA . GLY A 1 861 ? 23.121 39.454 12.376 1.00 96.62 861 GLY A CA 1
ATOM 6850 C C . GLY A 1 861 ? 24.313 40.323 11.964 1.00 96.62 861 GLY A C 1
ATOM 6851 O O . GLY A 1 861 ? 24.300 41.538 12.167 1.00 96.62 861 GLY A O 1
ATOM 6852 N N . CYS A 1 862 ? 25.328 39.720 11.340 1.00 96.62 862 CYS A N 1
ATOM 6853 C CA . CYS A 1 862 ? 26.558 40.408 10.918 1.00 96.62 862 CYS A CA 1
ATOM 6854 C C . CYS A 1 862 ? 26.517 40.929 9.471 1.00 96.62 862 CYS A C 1
ATOM 6856 O O . CYS A 1 862 ? 27.453 41.601 9.029 1.00 96.62 862 CYS A O 1
ATOM 6858 N N . TRP A 1 863 ? 25.450 40.648 8.720 1.00 93.62 863 TRP A N 1
ATOM 6859 C CA . TRP A 1 863 ? 25.301 41.143 7.351 1.00 93.62 863 TRP A CA 1
ATOM 6860 C C . TRP A 1 863 ? 25.274 42.680 7.320 1.00 93.62 863 TRP A C 1
ATOM 6862 O O . TRP A 1 863 ? 24.563 43.323 8.099 1.00 93.62 863 TRP A O 1
ATOM 6872 N N . LYS A 1 864 ? 26.056 43.284 6.414 1.00 89.06 864 LYS A N 1
ATOM 6873 C CA . LYS A 1 864 ? 26.238 44.748 6.286 1.00 89.06 864 LYS A CA 1
ATOM 6874 C C . LYS A 1 864 ? 26.813 45.445 7.528 1.00 89.06 864 LYS A C 1
ATOM 6876 O O . LYS A 1 864 ? 26.580 46.642 7.740 1.00 89.06 864 LYS A O 1
ATOM 6881 N N . VAL A 1 865 ? 27.523 44.718 8.385 1.00 92.94 865 VAL A N 1
ATOM 6882 C CA . VAL A 1 865 ? 28.394 45.324 9.396 1.00 92.94 865 VAL A CA 1
ATOM 6883 C C . VAL A 1 865 ? 29.760 45.524 8.751 1.00 92.94 865 VAL A C 1
ATOM 6885 O O . VAL A 1 865 ? 30.390 44.554 8.335 1.00 92.94 865 VAL A O 1
ATOM 6888 N N . ALA A 1 866 ? 30.198 46.775 8.625 1.00 91.31 866 ALA A N 1
ATOM 6889 C CA . ALA A 1 866 ? 31.473 47.082 7.987 1.00 91.31 866 ALA A CA 1
ATOM 6890 C C . ALA A 1 866 ? 32.638 46.460 8.788 1.00 91.31 866 ALA A C 1
ATOM 6892 O O . ALA A 1 866 ? 32.604 46.547 10.024 1.00 91.31 866 ALA A O 1
ATOM 6893 N N . PRO A 1 867 ? 33.649 45.847 8.140 1.00 92.81 867 PRO A N 1
ATOM 6894 C CA . PRO A 1 867 ? 34.748 45.169 8.833 1.00 92.81 867 PRO A CA 1
ATOM 6895 C C . PRO A 1 867 ? 35.407 46.035 9.914 1.00 92.81 867 PRO A C 1
ATOM 6897 O O . PRO A 1 867 ? 35.564 45.603 11.054 1.00 92.81 867 PRO A O 1
ATOM 6900 N N . GLU A 1 868 ? 35.674 47.307 9.617 1.00 94.06 868 GLU A N 1
ATOM 6901 C CA . GLU A 1 868 ? 36.309 48.260 10.532 1.00 94.06 868 GLU A CA 1
ATOM 6902 C C . GLU A 1 868 ? 35.503 48.555 11.811 1.00 94.06 868 GLU A C 1
ATOM 6904 O O . GLU A 1 868 ? 36.058 49.053 12.790 1.00 94.06 868 GLU A O 1
ATOM 6909 N N . GLN A 1 869 ? 34.204 48.242 11.826 1.00 92.88 869 GLN A N 1
ATOM 6910 C CA . GLN A 1 869 ? 33.305 48.419 12.974 1.00 92.88 869 GLN A CA 1
ATOM 6911 C C . GLN A 1 869 ? 32.818 47.087 13.562 1.00 92.88 869 GLN A C 1
ATOM 6913 O O . GLN A 1 869 ? 32.162 47.085 14.607 1.00 92.88 869 GLN A O 1
ATOM 6918 N N . ALA A 1 870 ? 33.106 45.953 12.920 1.00 95.31 870 ALA A N 1
ATOM 6919 C CA . ALA A 1 870 ? 32.542 44.664 13.303 1.00 95.31 870 ALA A CA 1
ATOM 6920 C C . ALA A 1 870 ? 33.005 44.224 14.697 1.00 95.31 870 ALA A C 1
ATOM 6922 O O . ALA A 1 870 ? 32.167 43.917 15.540 1.00 95.31 870 ALA A O 1
ATOM 6923 N N . ALA A 1 871 ? 34.307 44.286 14.990 1.00 96.38 871 ALA A N 1
ATOM 6924 C CA . ALA A 1 871 ? 34.838 43.844 16.281 1.00 96.38 871 ALA A CA 1
ATOM 6925 C C . ALA A 1 871 ? 34.207 44.592 17.473 1.00 96.38 871 ALA A C 1
ATOM 6927 O O . ALA A 1 871 ? 33.729 43.963 18.419 1.00 96.38 871 ALA A O 1
ATOM 6928 N N . SER A 1 872 ? 34.143 45.926 17.406 1.00 94.44 872 SER A N 1
ATOM 6929 C CA . SER A 1 872 ? 33.560 46.755 18.469 1.00 94.44 872 SER A CA 1
ATOM 6930 C C . SER A 1 872 ? 32.047 46.567 18.595 1.00 94.44 872 SER A C 1
ATOM 6932 O O . SER A 1 872 ? 31.517 46.554 19.705 1.00 94.44 872 SER A O 1
ATOM 6934 N N . THR A 1 873 ? 31.347 46.366 17.478 1.00 95.44 873 THR A N 1
ATOM 6935 C CA . THR A 1 873 ? 29.894 46.141 17.472 1.00 95.44 873 THR A CA 1
ATOM 6936 C C . THR A 1 873 ? 29.527 44.788 18.072 1.00 95.44 873 THR A C 1
ATOM 6938 O O . THR A 1 873 ? 28.580 44.704 18.851 1.00 95.44 873 THR A O 1
ATOM 6941 N N . ILE A 1 874 ? 30.285 43.733 17.761 1.00 97.00 874 ILE A N 1
ATOM 6942 C CA . ILE A 1 874 ? 30.059 42.400 18.329 1.00 97.00 874 ILE A CA 1
ATOM 6943 C C . ILE A 1 874 ? 30.343 42.389 19.829 1.00 97.00 874 ILE A C 1
ATOM 6945 O O . ILE A 1 874 ? 29.544 41.852 20.596 1.00 97.00 874 ILE A O 1
ATOM 6949 N N . GLU A 1 875 ? 31.419 43.043 20.276 1.00 95.38 875 GLU A N 1
ATOM 6950 C CA . GLU A 1 875 ? 31.676 43.201 21.709 1.00 95.38 875 GLU A CA 1
ATOM 6951 C C . GLU A 1 875 ? 30.518 43.939 22.407 1.00 95.38 875 GLU A C 1
ATOM 6953 O O . GLU A 1 875 ? 30.039 43.502 23.458 1.00 95.38 875 GLU A O 1
ATOM 6958 N N . LEU A 1 876 ? 30.020 45.022 21.799 1.00 94.62 876 LEU A N 1
ATOM 6959 C CA . LEU A 1 876 ? 28.883 45.786 22.311 1.00 94.62 876 LEU A CA 1
ATOM 6960 C C . LEU A 1 876 ? 27.601 44.943 22.381 1.00 94.62 876 LEU A C 1
ATOM 6962 O O . LEU A 1 876 ? 26.905 44.979 23.395 1.00 94.62 876 LEU A O 1
ATOM 6966 N N . ALA A 1 877 ? 27.298 44.156 21.345 1.00 96.00 877 ALA A N 1
ATOM 6967 C CA . ALA A 1 877 ? 26.137 43.270 21.317 1.00 96.00 877 ALA A CA 1
ATOM 6968 C C . ALA A 1 877 ? 26.208 42.210 22.431 1.00 96.00 877 ALA A C 1
ATOM 6970 O O . ALA A 1 877 ? 25.236 42.006 23.162 1.00 96.00 877 ALA A O 1
ATOM 6971 N N . ILE A 1 878 ? 27.371 41.584 22.631 1.00 97.25 878 ILE A N 1
ATOM 6972 C CA . ILE A 1 878 ? 27.571 40.589 23.695 1.00 97.25 878 ILE A CA 1
ATOM 6973 C C . ILE A 1 878 ? 27.388 41.222 25.084 1.00 97.25 878 ILE A C 1
ATOM 6975 O O . ILE A 1 878 ? 26.711 40.643 25.942 1.00 97.25 878 ILE A O 1
ATOM 6979 N N . ARG A 1 879 ? 27.929 42.431 25.297 1.00 94.69 879 ARG A N 1
ATOM 6980 C CA . ARG A 1 879 ? 27.730 43.209 26.535 1.00 94.69 879 ARG A CA 1
ATOM 6981 C C . ARG A 1 879 ? 26.269 43.599 26.753 1.00 94.69 879 ARG A C 1
ATOM 6983 O O . ARG A 1 879 ? 25.817 43.603 27.893 1.00 94.69 879 ARG A O 1
ATOM 6990 N N . ALA A 1 880 ? 25.536 43.896 25.681 1.00 93.56 880 ALA A N 1
ATOM 6991 C CA . ALA A 1 880 ? 24.113 44.218 25.741 1.00 93.56 880 ALA A CA 1
ATOM 6992 C C . ALA A 1 880 ? 23.226 43.000 26.062 1.00 93.56 880 ALA A C 1
ATOM 6994 O O . ALA A 1 880 ? 22.091 43.189 26.489 1.00 93.56 880 ALA A O 1
ATOM 6995 N N . GLY A 1 881 ? 23.735 41.774 25.890 1.00 93.94 881 GLY A N 1
ATOM 6996 C CA . GLY A 1 881 ? 23.042 40.538 26.268 1.00 93.94 881 GLY A CA 1
ATOM 6997 C C . GLY A 1 881 ? 22.889 39.510 25.148 1.00 93.94 881 GLY A C 1
ATOM 6998 O O . GLY A 1 881 ? 22.376 38.425 25.407 1.00 93.94 881 GLY A O 1
ATOM 6999 N N . TYR A 1 882 ? 23.354 39.788 23.925 1.00 96.62 882 TYR A N 1
ATOM 7000 C CA . TYR A 1 882 ? 23.304 38.793 22.852 1.00 96.62 882 TYR A CA 1
ATOM 7001 C C . TYR A 1 882 ? 24.169 37.580 23.193 1.00 96.62 882 TYR A C 1
ATOM 7003 O O . TYR A 1 882 ? 25.286 37.706 23.706 1.00 96.62 882 TYR A O 1
ATOM 7011 N N . ARG A 1 883 ? 23.639 36.394 22.891 1.00 97.19 883 ARG A N 1
ATOM 7012 C CA . ARG A 1 883 ? 24.361 35.120 23.000 1.00 97.19 883 ARG A CA 1
ATOM 7013 C C . ARG A 1 883 ? 24.432 34.359 21.683 1.00 97.19 883 ARG A C 1
ATOM 7015 O O . ARG A 1 883 ? 25.274 33.486 21.570 1.00 97.19 883 ARG A O 1
ATOM 7022 N N . LEU A 1 884 ? 23.630 34.719 20.680 1.00 98.19 884 LEU A N 1
ATOM 7023 C CA . LEU A 1 884 ? 23.732 34.181 19.323 1.00 98.19 884 LEU A CA 1
ATOM 7024 C C . LEU A 1 884 ? 24.336 35.234 18.393 1.00 98.19 884 LEU A C 1
ATOM 7026 O O . LEU A 1 884 ? 23.811 36.346 18.324 1.00 98.19 884 LEU A O 1
ATOM 7030 N N . ILE A 1 885 ? 25.411 34.883 17.686 1.00 98.38 885 ILE A N 1
ATOM 7031 C CA . ILE A 1 885 ? 26.033 35.716 16.645 1.00 98.38 885 ILE A CA 1
ATOM 7032 C C . ILE A 1 885 ? 25.936 34.977 15.308 1.00 98.38 885 ILE A C 1
ATOM 7034 O O . ILE A 1 885 ? 26.416 33.849 15.197 1.00 98.38 885 ILE A O 1
ATOM 7038 N N . ASP A 1 886 ? 25.299 35.599 14.316 1.00 98.31 886 ASP A N 1
ATOM 7039 C CA . ASP A 1 886 ? 25.072 35.025 12.987 1.00 98.31 886 ASP A CA 1
ATOM 7040 C C . ASP A 1 886 ? 25.932 35.728 11.931 1.00 98.31 886 ASP A C 1
ATOM 7042 O O . ASP A 1 886 ? 25.793 36.931 11.693 1.00 98.31 886 ASP A O 1
ATOM 7046 N N . GLY A 1 887 ? 26.838 34.970 11.316 1.00 96.94 887 GLY A N 1
ATOM 7047 C CA . GLY A 1 887 ? 27.716 35.406 10.235 1.00 96.94 887 GLY A CA 1
ATOM 7048 C C . GLY A 1 887 ? 27.589 34.539 8.982 1.00 96.94 887 GLY A C 1
ATOM 7049 O O . GLY A 1 887 ? 26.765 33.622 8.913 1.00 96.94 887 GLY A O 1
ATOM 7050 N N . ALA A 1 888 ? 28.403 34.864 7.982 1.00 96.75 888 ALA A N 1
ATOM 7051 C CA . ALA A 1 888 ? 28.643 34.086 6.770 1.00 96.75 888 ALA A CA 1
ATOM 7052 C C . ALA A 1 888 ? 29.945 34.585 6.117 1.00 96.75 888 ALA A C 1
ATOM 7054 O O . ALA A 1 888 ? 30.292 35.761 6.265 1.00 96.75 888 ALA A O 1
ATOM 7055 N N . CYS A 1 889 ? 30.662 33.729 5.385 1.00 94.06 889 CYS A N 1
ATOM 7056 C CA . CYS A 1 889 ? 31.948 34.119 4.794 1.00 94.06 889 CYS A CA 1
ATOM 7057 C C . CYS A 1 889 ? 31.841 35.211 3.725 1.00 94.06 889 CYS A C 1
ATOM 7059 O O . CYS A 1 889 ? 32.747 36.033 3.602 1.00 94.06 889 CYS A O 1
ATOM 7061 N N . ASP A 1 890 ? 30.741 35.262 2.972 1.00 94.25 890 ASP A N 1
ATOM 7062 C CA . ASP A 1 890 ? 30.499 36.278 1.939 1.00 94.25 890 ASP A CA 1
ATOM 7063 C C . ASP A 1 890 ? 30.301 37.687 2.520 1.00 94.25 890 ASP A C 1
ATOM 7065 O O . ASP A 1 890 ? 30.436 38.677 1.807 1.00 94.25 890 ASP A O 1
ATOM 7069 N N . TYR A 1 891 ? 30.055 37.818 3.829 1.00 94.50 891 TYR A N 1
ATOM 7070 C CA . TYR A 1 891 ? 29.902 39.131 4.467 1.00 94.50 891 TYR A CA 1
ATOM 7071 C C . TYR A 1 891 ? 31.240 39.864 4.625 1.00 94.50 891 TYR A C 1
ATOM 7073 O O . TYR A 1 891 ? 31.251 41.058 4.925 1.00 94.50 891 TYR A O 1
ATOM 7081 N N . GLY A 1 892 ? 32.367 39.162 4.443 1.00 94.38 892 GLY A N 1
ATOM 7082 C CA . GLY A 1 892 ? 33.705 39.755 4.428 1.00 94.38 892 GLY A CA 1
ATOM 7083 C C . GLY A 1 892 ? 34.191 40.300 5.771 1.00 94.38 892 GLY A C 1
ATOM 7084 O O . GLY A 1 892 ? 35.163 41.049 5.794 1.00 94.38 892 GLY A O 1
ATOM 7085 N N . ASN A 1 893 ? 33.531 39.949 6.878 1.00 96.88 893 ASN A N 1
ATOM 7086 C CA . ASN A 1 893 ? 33.815 40.484 8.213 1.00 96.88 893 ASN A CA 1
ATOM 7087 C C . ASN A 1 893 ? 34.017 39.406 9.297 1.00 96.88 893 ASN A C 1
ATOM 7089 O O . ASN A 1 893 ? 34.128 39.743 10.476 1.00 96.88 893 ASN A O 1
ATOM 7093 N N . GLU A 1 894 ? 34.084 38.114 8.938 1.00 96.44 894 GLU A N 1
ATOM 7094 C CA . GLU A 1 894 ? 34.220 37.009 9.908 1.00 96.44 894 GLU A CA 1
ATOM 7095 C C . GLU A 1 894 ? 35.462 37.151 10.799 1.00 96.44 894 GLU A C 1
ATOM 7097 O O . GLU A 1 894 ? 35.417 36.844 11.994 1.00 96.44 894 GLU A O 1
ATOM 7102 N N . LYS A 1 895 ? 36.560 37.680 10.245 1.00 97.81 895 LYS A N 1
ATOM 7103 C CA . LYS A 1 895 ? 37.800 37.903 10.989 1.00 97.81 895 LYS A CA 1
ATOM 7104 C C . LYS A 1 895 ? 37.609 38.892 12.134 1.00 97.81 895 LYS A C 1
ATOM 7106 O O . LYS A 1 895 ? 38.062 38.661 13.258 1.00 97.81 895 LYS A O 1
ATOM 7111 N N . GLU A 1 896 ? 36.944 40.002 11.859 1.00 98.25 896 GLU A N 1
ATOM 7112 C CA . GLU A 1 896 ? 36.670 41.061 12.821 1.00 98.25 896 GLU A CA 1
ATOM 7113 C C . GLU A 1 896 ? 35.550 40.656 13.792 1.00 98.25 896 GLU A C 1
ATOM 7115 O O . GLU A 1 896 ? 35.644 40.955 14.983 1.00 98.25 896 GLU A O 1
ATOM 7120 N N . VAL A 1 897 ? 34.555 39.881 13.345 1.00 98.06 897 VAL A N 1
ATOM 7121 C CA . VAL A 1 897 ? 33.561 39.245 14.231 1.00 98.06 897 VAL A CA 1
ATOM 7122 C C . VAL A 1 897 ? 34.255 38.347 15.262 1.00 98.06 897 VAL A C 1
ATOM 7124 O O . VAL A 1 897 ? 34.011 38.476 16.464 1.00 98.06 897 VAL A O 1
ATOM 7127 N N . GLY A 1 898 ? 35.190 37.503 14.817 1.00 97.81 898 GLY A N 1
ATOM 7128 C CA . GLY A 1 898 ? 36.016 36.669 15.688 1.00 97.81 898 GLY A CA 1
ATOM 7129 C C . GLY A 1 898 ? 36.851 37.473 16.690 1.00 97.81 898 GLY A C 1
ATOM 7130 O O . GLY A 1 898 ? 36.952 37.107 17.864 1.00 97.81 898 GLY A O 1
ATOM 7131 N N . GLN A 1 899 ? 37.420 38.607 16.263 1.00 98.31 899 GLN A N 1
ATOM 7132 C CA . GLN A 1 899 ? 38.130 39.528 17.160 1.00 98.31 899 GLN A CA 1
ATOM 7133 C C . GLN A 1 899 ? 37.209 40.084 18.252 1.00 98.31 899 GLN A C 1
ATOM 7135 O O . GLN A 1 899 ? 37.605 40.083 19.416 1.00 98.31 899 GLN A O 1
ATOM 7140 N N . GLY A 1 900 ? 35.986 40.498 17.905 1.00 97.69 900 GLY A N 1
ATOM 7141 C CA . GLY A 1 900 ? 34.992 40.981 18.868 1.00 97.69 900 GLY A CA 1
ATOM 7142 C C . GLY A 1 900 ? 34.579 39.915 19.888 1.00 97.69 900 GLY A C 1
ATOM 7143 O O . GLY A 1 900 ? 34.541 40.186 21.089 1.00 97.69 900 GLY A O 1
ATOM 7144 N N . ILE A 1 901 ? 34.356 38.674 19.437 1.00 98.19 901 ILE A N 1
ATOM 7145 C CA . ILE A 1 901 ? 34.057 37.529 20.317 1.00 98.19 901 ILE A CA 1
ATOM 7146 C C . ILE A 1 901 ? 35.209 37.290 21.300 1.00 98.19 901 ILE A C 1
ATOM 7148 O O . ILE A 1 901 ? 34.995 37.225 22.513 1.00 98.19 901 ILE A O 1
ATOM 7152 N N . ARG A 1 902 ? 36.450 37.203 20.802 1.00 97.75 902 ARG A N 1
ATOM 7153 C CA . ARG A 1 902 ? 37.630 37.000 21.655 1.00 97.75 902 ARG A CA 1
ATOM 7154 C C . ARG A 1 902 ? 37.864 38.167 22.609 1.00 97.75 902 ARG A C 1
ATOM 7156 O O . ARG A 1 902 ? 38.258 37.925 23.745 1.00 97.75 902 ARG A O 1
ATOM 7163 N N . ALA A 1 903 ? 37.599 39.404 22.188 1.00 97.06 903 ALA A N 1
ATOM 7164 C CA . ALA A 1 903 ? 37.685 40.578 23.052 1.00 97.06 903 ALA A CA 1
ATOM 7165 C C . ALA A 1 903 ? 36.677 40.496 24.210 1.00 97.06 903 ALA A C 1
ATOM 7167 O O . ALA A 1 903 ? 37.060 40.689 25.363 1.00 97.06 903 ALA A O 1
ATOM 7168 N N . ALA A 1 904 ? 35.424 40.115 23.938 1.00 97.50 904 ALA A N 1
ATOM 7169 C CA . ALA A 1 904 ? 34.407 39.924 24.973 1.00 97.50 904 ALA A CA 1
ATOM 7170 C C . ALA A 1 904 ? 34.768 38.794 25.959 1.00 97.50 904 ALA A C 1
ATOM 7172 O O . ALA A 1 904 ? 34.584 38.951 27.170 1.00 97.50 904 ALA A O 1
ATOM 7173 N N . ILE A 1 905 ? 35.335 37.688 25.459 1.00 96.94 905 ILE A N 1
ATOM 7174 C CA . ILE A 1 905 ? 35.826 36.573 26.287 1.00 96.94 905 ILE A CA 1
ATOM 7175 C C . ILE A 1 905 ? 37.024 37.011 27.141 1.00 96.94 905 ILE A C 1
ATOM 7177 O O . ILE A 1 905 ? 37.045 36.779 28.351 1.00 96.94 905 ILE A O 1
ATOM 7181 N N . ALA A 1 906 ? 38.007 37.694 26.549 1.00 95.81 906 ALA A N 1
ATOM 7182 C CA . ALA A 1 906 ? 39.183 38.201 27.257 1.00 95.81 906 ALA A CA 1
ATOM 7183 C C . ALA A 1 906 ? 38.805 39.228 28.337 1.00 95.81 906 ALA A C 1
ATOM 7185 O O . ALA A 1 906 ? 39.371 39.224 29.432 1.00 95.81 906 ALA A O 1
ATOM 7186 N N . ALA A 1 907 ? 37.794 40.056 28.061 1.00 95.56 907 ALA A N 1
ATOM 7187 C CA . ALA A 1 907 ? 37.203 40.988 29.014 1.00 95.56 907 ALA A CA 1
ATOM 7188 C C . ALA A 1 907 ? 36.282 40.316 30.054 1.00 95.56 907 ALA A C 1
ATOM 7190 O O . ALA A 1 907 ? 35.719 41.017 30.896 1.00 95.56 907 ALA A O 1
ATOM 7191 N N . LYS A 1 908 ? 36.138 38.982 30.021 1.00 95.44 908 LYS A N 1
ATOM 7192 C CA . LYS A 1 908 ? 35.314 38.168 30.932 1.00 95.44 908 LYS A CA 1
ATOM 7193 C C . LYS A 1 908 ? 33.834 38.567 30.956 1.00 95.44 908 LYS A C 1
ATOM 7195 O O . LYS A 1 908 ? 33.176 38.432 31.984 1.00 95.44 908 LYS A O 1
ATOM 7200 N N . VAL A 1 909 ? 33.316 39.066 29.833 1.00 96.19 909 VAL A N 1
ATOM 7201 C CA . VAL A 1 909 ? 31.885 39.379 29.674 1.00 96.19 909 VAL A CA 1
ATOM 7202 C C . VAL A 1 909 ? 31.069 38.097 29.527 1.00 96.19 909 VAL A C 1
ATOM 7204 O O . VAL A 1 909 ? 29.962 38.006 30.049 1.00 96.19 909 VAL A O 1
ATOM 7207 N N . VAL A 1 910 ? 31.631 37.121 28.814 1.00 97.25 910 VAL A N 1
ATOM 7208 C CA . VAL A 1 910 ? 31.059 35.798 28.542 1.00 97.25 910 VAL A CA 1
ATOM 7209 C C . VAL A 1 910 ? 32.176 34.766 28.437 1.00 97.25 910 VAL A C 1
ATOM 7211 O O . VAL A 1 910 ? 33.339 35.119 28.224 1.00 97.25 910 VAL A O 1
ATOM 7214 N N . LYS A 1 911 ? 31.825 33.489 28.528 1.00 96.88 911 LYS A N 1
ATOM 7215 C CA . LYS A 1 911 ? 32.685 32.370 28.129 1.00 96.88 911 LYS A CA 1
ATOM 7216 C C . LYS A 1 911 ? 32.327 31.887 26.724 1.00 96.88 911 LYS A C 1
ATOM 7218 O O . LYS A 1 911 ? 31.240 32.172 26.223 1.00 96.88 911 LYS A O 1
ATOM 7223 N N . ARG A 1 912 ? 33.225 31.138 26.072 1.00 96.19 912 ARG A N 1
ATOM 7224 C CA . ARG A 1 912 ? 32.976 30.628 24.712 1.00 96.19 912 ARG A CA 1
ATOM 7225 C C . ARG A 1 912 ? 31.739 29.729 24.672 1.00 96.19 912 ARG A C 1
ATOM 7227 O O . ARG A 1 912 ? 30.953 29.849 23.742 1.00 96.19 912 ARG A O 1
ATOM 7234 N N . GLU A 1 913 ? 31.561 28.875 25.673 1.00 95.12 913 GLU A N 1
ATOM 7235 C CA . GLU A 1 913 ? 30.433 27.946 25.805 1.00 95.12 913 GLU A CA 1
ATOM 7236 C C . GLU A 1 913 ? 29.081 28.624 26.079 1.00 95.12 913 GLU A C 1
ATOM 7238 O O . GLU A 1 913 ? 28.044 27.983 25.949 1.00 95.12 913 GLU A O 1
ATOM 7243 N N . GLU A 1 914 ? 29.076 29.913 26.432 1.00 95.56 914 GLU A N 1
ATOM 7244 C CA . GLU A 1 914 ? 27.850 30.704 26.606 1.00 95.56 914 GLU A CA 1
ATOM 7245 C C . GLU A 1 914 ? 27.386 31.354 25.294 1.00 95.56 914 GLU A C 1
ATOM 7247 O O . GLU A 1 914 ? 26.296 31.923 25.242 1.00 95.56 914 GLU A O 1
ATOM 7252 N N . LEU A 1 915 ? 28.210 31.302 24.243 1.00 97.88 915 LEU A N 1
ATOM 7253 C CA . LEU A 1 915 ? 27.896 31.849 22.928 1.00 97.88 915 LEU A CA 1
ATOM 7254 C C . LEU A 1 915 ? 27.480 30.744 21.958 1.00 97.88 915 LEU A C 1
ATOM 7256 O O . LEU A 1 915 ? 28.074 29.671 21.927 1.00 97.88 915 LEU A O 1
ATOM 7260 N N . PHE A 1 916 ? 26.505 31.066 21.116 1.00 98.44 916 PHE A N 1
ATOM 7261 C CA . PHE A 1 916 ? 26.021 30.253 20.014 1.00 98.44 916 PHE A CA 1
ATOM 7262 C C . PHE A 1 916 ? 26.422 30.919 18.691 1.00 98.44 916 PHE A C 1
ATOM 7264 O O . PHE A 1 916 ? 25.817 31.903 18.258 1.00 98.44 916 PHE A O 1
ATOM 7271 N N . ILE A 1 917 ? 27.485 30.424 18.061 1.00 98.56 917 ILE A N 1
ATOM 7272 C CA . ILE A 1 917 ? 28.044 31.019 16.843 1.00 98.56 917 ILE A CA 1
ATOM 7273 C C . ILE A 1 917 ? 27.513 30.291 15.610 1.00 98.56 917 ILE A C 1
ATOM 7275 O O . ILE A 1 917 ? 27.695 29.080 15.481 1.00 98.56 917 ILE A O 1
ATOM 7279 N N . THR A 1 918 ? 26.886 31.046 14.705 1.00 98.56 918 THR A N 1
ATOM 7280 C CA . THR A 1 918 ? 26.397 30.554 13.412 1.00 98.56 918 THR A CA 1
ATOM 7281 C C . THR A 1 918 ? 27.236 31.124 12.274 1.00 98.56 918 THR A C 1
ATOM 7283 O O . THR A 1 918 ? 27.435 32.336 12.210 1.00 98.56 918 THR A O 1
ATOM 7286 N N . THR A 1 919 ? 27.696 30.275 11.354 1.00 98.12 919 THR A N 1
ATOM 7287 C CA . THR A 1 919 ? 28.228 30.723 10.055 1.00 98.12 919 THR A CA 1
ATOM 7288 C C . THR A 1 919 ? 27.817 29.779 8.922 1.00 98.12 919 THR A C 1
ATOM 7290 O O . THR A 1 919 ? 27.134 28.780 9.161 1.00 98.12 919 THR A O 1
ATOM 7293 N N . LYS A 1 920 ? 28.139 30.130 7.674 1.00 97.88 920 LYS A N 1
ATOM 7294 C CA . LYS A 1 920 ? 27.577 29.505 6.475 1.00 97.88 920 LYS A CA 1
ATOM 7295 C C . LYS A 1 920 ? 28.631 29.257 5.403 1.00 97.88 920 LYS A C 1
ATOM 7297 O O . LYS A 1 920 ? 29.477 30.121 5.172 1.00 97.88 920 LYS A O 1
ATOM 7302 N N . LEU A 1 921 ? 28.530 28.113 4.737 1.00 97.88 921 LEU A N 1
ATOM 7303 C CA . LEU A 1 921 ? 29.285 27.753 3.542 1.00 97.88 921 LEU A CA 1
ATOM 7304 C C . LEU A 1 921 ? 28.700 28.460 2.316 1.00 97.88 921 LEU A C 1
ATOM 7306 O O . LEU A 1 921 ? 27.506 28.328 2.040 1.00 97.88 921 LEU A O 1
ATOM 7310 N N . TRP A 1 922 ? 29.540 29.163 1.557 1.00 97.00 922 TRP A N 1
ATOM 7311 C CA . TRP A 1 922 ? 29.128 29.795 0.304 1.00 97.00 922 TRP A CA 1
ATOM 7312 C C . TRP A 1 922 ? 29.052 28.822 -0.880 1.00 97.00 922 TRP A C 1
ATOM 7314 O O . TRP A 1 922 ? 29.783 27.835 -0.960 1.00 97.00 922 TRP A O 1
ATOM 7324 N N . ASN A 1 923 ? 28.220 29.196 -1.849 1.00 95.31 923 ASN A N 1
ATOM 7325 C CA . ASN A 1 923 ? 27.831 28.451 -3.050 1.00 95.31 923 ASN A CA 1
ATOM 7326 C C . ASN A 1 923 ? 28.997 27.923 -3.901 1.00 95.31 923 ASN A C 1
ATOM 7328 O O . ASN A 1 923 ? 28.864 26.918 -4.599 1.00 95.31 923 ASN A O 1
ATOM 7332 N N . THR A 1 924 ? 30.134 28.617 -3.869 1.00 94.94 924 THR A N 1
ATOM 7333 C CA . THR A 1 924 ? 31.361 28.277 -4.604 1.00 94.94 924 THR A CA 1
ATOM 7334 C C . THR A 1 924 ? 32.014 26.987 -4.100 1.00 94.94 924 THR A C 1
ATOM 7336 O O . THR A 1 924 ? 32.689 26.313 -4.867 1.00 94.94 924 THR A O 1
ATOM 7339 N N . TYR A 1 925 ? 31.800 26.626 -2.832 1.00 96.69 925 TYR A N 1
ATOM 7340 C CA . TYR A 1 925 ? 32.543 25.568 -2.134 1.00 96.69 925 TYR A CA 1
ATOM 7341 C C . TYR A 1 925 ? 31.691 24.319 -1.864 1.00 96.69 925 TYR A C 1
ATOM 7343 O O . TYR A 1 925 ? 31.885 23.619 -0.874 1.00 96.69 925 TYR A O 1
ATOM 7351 N N . HIS A 1 926 ? 30.703 24.064 -2.725 1.00 96.94 926 HIS A N 1
ATOM 7352 C CA . HIS A 1 926 ? 29.775 22.939 -2.583 1.00 96.94 926 HIS A CA 1
ATOM 7353 C C . HIS A 1 926 ? 30.362 21.589 -3.007 1.00 96.94 926 HIS A C 1
ATOM 7355 O O . HIS A 1 926 ? 29.820 20.550 -2.634 1.00 96.94 926 HIS A O 1
ATOM 7361 N N . ALA A 1 927 ? 31.424 21.581 -3.815 1.00 95.81 927 ALA A N 1
ATOM 7362 C CA . ALA A 1 927 ? 32.101 20.345 -4.175 1.00 95.81 927 ALA A CA 1
ATOM 7363 C C . ALA A 1 927 ? 32.842 19.774 -2.959 1.00 95.81 927 ALA A C 1
ATOM 7365 O O . ALA A 1 927 ? 33.393 20.513 -2.137 1.00 95.81 927 ALA A O 1
ATOM 7366 N N . LYS A 1 928 ? 32.863 18.445 -2.859 1.00 93.62 928 LYS A N 1
ATOM 7367 C CA . LYS A 1 928 ? 33.444 17.711 -1.732 1.00 93.62 928 LYS A CA 1
ATOM 7368 C C . LYS A 1 928 ? 34.894 18.120 -1.452 1.00 93.62 928 LYS A C 1
ATOM 7370 O O . LYS A 1 928 ? 35.295 18.267 -0.301 1.00 93.62 928 LYS A O 1
ATOM 7375 N N . GLU A 1 929 ? 35.678 18.312 -2.507 1.00 93.50 929 GLU A N 1
ATOM 7376 C CA . GLU A 1 929 ? 37.105 18.627 -2.438 1.00 93.50 929 GLU A CA 1
ATOM 7377 C C . GLU A 1 929 ? 37.370 20.052 -1.928 1.00 93.50 929 GLU A C 1
ATOM 7379 O O . GLU A 1 929 ? 38.397 20.304 -1.294 1.00 93.50 929 GLU A O 1
ATOM 7384 N N . ASP A 1 930 ? 36.425 20.964 -2.160 1.00 94.62 930 ASP A N 1
ATOM 7385 C CA . ASP A 1 930 ? 36.547 22.391 -1.849 1.00 94.62 930 ASP A CA 1
ATOM 7386 C C . ASP A 1 930 ? 35.940 22.751 -0.484 1.00 94.62 930 ASP A C 1
ATOM 7388 O O . ASP A 1 930 ? 36.321 23.750 0.137 1.00 94.62 930 ASP A O 1
ATOM 7392 N N . PHE A 1 931 ? 35.041 21.903 0.022 1.00 96.62 931 PHE A N 1
ATOM 7393 C CA . PHE A 1 931 ? 34.317 22.098 1.273 1.00 96.62 931 PHE A CA 1
ATOM 7394 C C . PHE A 1 931 ? 35.235 22.277 2.490 1.00 96.62 931 PHE A C 1
ATOM 7396 O O . PHE A 1 931 ? 35.173 23.284 3.203 1.00 96.62 931 PHE A O 1
ATOM 7403 N N . ARG A 1 932 ? 36.103 21.292 2.765 1.00 96.31 932 ARG A N 1
ATOM 7404 C CA . ARG A 1 932 ? 36.912 21.285 3.994 1.00 96.31 932 ARG A CA 1
ATOM 7405 C C . ARG A 1 932 ? 37.935 22.433 4.044 1.00 96.31 932 ARG A C 1
ATOM 7407 O O . ARG A 1 932 ? 38.072 23.028 5.117 1.00 96.31 932 ARG A O 1
ATOM 7414 N N . PRO A 1 933 ? 38.638 22.790 2.948 1.00 96.25 933 PRO A N 1
ATOM 7415 C CA . PRO A 1 933 ? 39.462 23.999 2.898 1.00 96.25 933 PRO A CA 1
ATOM 7416 C C . PRO A 1 933 ? 38.686 25.281 3.228 1.00 96.25 933 PRO A C 1
ATOM 7418 O O . PRO A 1 933 ? 39.172 26.086 4.026 1.00 96.25 933 PRO A O 1
ATOM 7421 N N . ALA A 1 934 ? 37.477 25.446 2.680 1.00 96.69 934 ALA A N 1
ATOM 7422 C CA . ALA A 1 934 ? 36.628 26.602 2.959 1.00 96.69 934 ALA A CA 1
ATOM 7423 C C . ALA A 1 934 ? 36.217 26.665 4.438 1.00 96.69 934 ALA A C 1
ATOM 7425 O O . ALA A 1 934 ? 36.428 27.690 5.087 1.00 96.69 934 ALA A O 1
ATOM 7426 N N . PHE A 1 935 ? 35.744 25.553 5.010 1.00 98.00 935 PHE A N 1
ATOM 7427 C CA . PHE A 1 935 ? 35.411 25.482 6.435 1.00 98.00 935 PHE A CA 1
ATOM 7428 C C . PHE A 1 935 ? 36.608 25.834 7.334 1.00 98.00 935 PHE A C 1
ATOM 7430 O O . PHE A 1 935 ? 36.493 26.661 8.239 1.00 98.00 935 PHE A O 1
ATOM 7437 N N . ASN A 1 936 ? 37.779 25.241 7.071 1.00 97.25 936 ASN A N 1
ATOM 7438 C CA . ASN A 1 936 ? 38.986 25.504 7.858 1.00 97.25 936 ASN A CA 1
ATOM 7439 C C . ASN A 1 936 ? 39.386 26.987 7.793 1.00 97.25 936 ASN A C 1
ATOM 7441 O O . ASN A 1 936 ? 39.842 27.544 8.793 1.00 97.25 936 ASN A O 1
ATOM 7445 N N . ARG A 1 937 ? 39.202 27.637 6.635 1.00 96.94 937 ARG A N 1
ATOM 7446 C CA . ARG A 1 937 ? 39.442 29.074 6.485 1.00 96.94 937 ARG A CA 1
ATOM 7447 C C . ARG A 1 937 ? 38.482 29.900 7.344 1.00 96.94 937 ARG A C 1
ATOM 7449 O O . ARG A 1 937 ? 38.952 30.776 8.064 1.00 96.94 937 ARG A O 1
ATOM 7456 N N . GLN A 1 938 ? 37.184 29.599 7.325 1.00 96.94 938 GLN A N 1
ATOM 7457 C CA . GLN A 1 938 ? 36.186 30.300 8.148 1.00 96.94 938 GLN A CA 1
ATOM 7458 C C . GLN A 1 938 ? 36.459 30.138 9.648 1.00 96.94 938 GLN A C 1
ATOM 7460 O O . GLN A 1 938 ? 36.421 31.113 10.401 1.00 96.94 938 GLN A O 1
ATOM 7465 N N . LEU A 1 939 ? 36.802 28.922 10.086 1.00 97.81 939 LEU A N 1
ATOM 7466 C CA . LEU A 1 939 ? 37.164 28.648 11.478 1.00 97.81 939 LEU A CA 1
ATOM 7467 C C . LEU A 1 939 ? 38.409 29.448 11.904 1.00 97.81 939 LEU A C 1
ATOM 7469 O O . LEU A 1 939 ? 38.446 29.999 13.006 1.00 97.81 939 LEU A O 1
ATOM 7473 N N . ALA A 1 940 ? 39.401 29.566 11.014 1.00 97.56 940 ALA A N 1
ATOM 7474 C CA . ALA A 1 940 ? 40.608 30.356 11.245 1.00 97.56 940 ALA A CA 1
ATOM 7475 C C . ALA A 1 940 ? 40.339 31.870 11.282 1.00 97.56 940 ALA A C 1
ATOM 7477 O O . ALA A 1 940 ? 40.880 32.553 12.154 1.00 97.56 940 ALA A O 1
ATOM 7478 N N . ASP A 1 941 ? 39.495 32.393 10.387 1.00 97.56 941 ASP A N 1
ATOM 7479 C CA . ASP A 1 941 ? 39.112 33.809 10.382 1.00 97.56 941 ASP A CA 1
ATOM 7480 C C . ASP A 1 941 ? 38.370 34.159 11.683 1.00 97.56 941 ASP A C 1
ATOM 7482 O O . ASP A 1 941 ? 38.778 35.071 12.411 1.00 97.56 941 ASP A O 1
ATOM 7486 N N . LEU A 1 942 ? 37.369 33.359 12.065 1.00 97.88 942 LEU A N 1
ATOM 7487 C CA . LEU A 1 942 ? 36.689 33.495 13.356 1.00 97.88 942 LEU A CA 1
ATOM 7488 C C . LEU A 1 942 ? 37.642 33.299 14.542 1.00 97.88 942 LEU A C 1
ATOM 7490 O O . LEU A 1 942 ? 37.396 33.855 15.611 1.00 97.88 942 LEU A O 1
ATOM 7494 N N . GLY A 1 943 ? 38.735 32.551 14.364 1.00 97.12 943 GLY A N 1
ATOM 7495 C CA . GLY A 1 943 ? 39.730 32.208 15.380 1.00 97.12 943 GLY A CA 1
ATOM 7496 C C . GLY A 1 943 ? 39.092 31.576 16.614 1.00 97.12 943 GLY A C 1
ATOM 7497 O O . GLY A 1 943 ? 39.280 32.075 17.728 1.00 97.12 943 GLY A O 1
ATOM 7498 N N . LEU A 1 944 ? 38.290 30.537 16.374 1.00 96.50 944 LEU A N 1
ATOM 7499 C CA . LEU A 1 944 ? 37.588 29.719 17.364 1.00 96.50 944 LEU A CA 1
ATOM 7500 C C . LEU A 1 944 ? 37.981 28.247 17.189 1.00 96.50 944 LEU A C 1
ATOM 7502 O O . LEU A 1 944 ? 38.402 27.846 16.109 1.00 96.50 944 LEU A O 1
ATOM 7506 N N . ASP A 1 945 ? 37.782 27.439 18.229 1.00 95.94 945 ASP A N 1
ATOM 7507 C CA . ASP A 1 945 ? 38.082 26.000 18.178 1.00 95.94 945 ASP A CA 1
ATOM 7508 C C . ASP A 1 945 ? 36.934 25.168 17.577 1.00 95.94 945 ASP A C 1
ATOM 7510 O O . ASP A 1 945 ? 37.160 24.083 17.048 1.00 95.94 945 ASP A O 1
ATOM 7514 N N . TYR A 1 946 ? 35.698 25.673 17.660 1.00 97.69 946 TYR A N 1
ATOM 7515 C CA . TYR A 1 946 ? 34.496 25.037 17.117 1.00 97.69 946 TYR A CA 1
ATOM 7516 C C . TYR A 1 946 ? 33.409 26.070 16.783 1.00 97.69 946 TYR A C 1
ATOM 7518 O O . TYR A 1 946 ? 33.399 27.190 17.317 1.00 97.69 946 TYR A O 1
ATOM 7526 N N . ILE A 1 947 ? 32.451 25.663 15.948 1.00 98.38 947 ILE A N 1
ATOM 7527 C CA . ILE 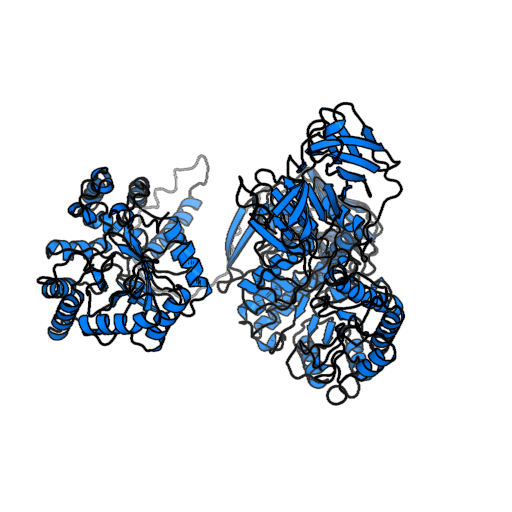A 1 947 ? 31.251 26.426 15.568 1.00 98.38 947 ILE A CA 1
ATOM 7528 C C . ILE A 1 947 ? 29.998 25.733 16.134 1.00 98.38 947 ILE A C 1
ATOM 7530 O O . ILE A 1 947 ? 29.912 24.507 16.147 1.00 98.38 947 ILE A O 1
ATOM 7534 N N . ASP A 1 948 ? 29.018 26.493 16.633 1.00 98.56 948 ASP A N 1
ATOM 7535 C CA . ASP A 1 948 ? 27.801 25.902 17.215 1.00 98.56 948 ASP A CA 1
ATOM 7536 C C . ASP A 1 948 ? 26.796 25.489 16.134 1.00 98.56 948 ASP A C 1
ATOM 7538 O O . ASP A 1 948 ? 26.170 24.439 16.264 1.00 98.56 948 ASP A O 1
ATOM 7542 N N . LEU A 1 949 ? 26.680 26.270 15.055 1.00 98.62 949 LEU A N 1
ATOM 7543 C CA . LEU A 1 949 ? 25.826 25.967 13.907 1.00 98.62 949 LEU A CA 1
ATOM 7544 C C . LEU A 1 949 ? 26.502 26.335 12.580 1.00 98.62 949 LEU A C 1
ATOM 7546 O O . LEU A 1 949 ? 26.861 27.491 12.358 1.00 98.62 949 LEU A O 1
ATOM 7550 N N . TYR A 1 950 ? 26.642 25.364 11.679 1.00 98.69 950 TYR A N 1
ATOM 7551 C CA . TYR A 1 950 ? 27.159 25.587 10.327 1.00 98.69 950 TYR A CA 1
ATOM 7552 C C . TYR A 1 950 ? 26.076 25.306 9.281 1.00 98.69 950 TYR A C 1
ATOM 7554 O O . TYR A 1 950 ? 25.447 24.247 9.302 1.00 98.69 950 TYR A O 1
ATOM 7562 N N . LEU A 1 951 ? 25.820 26.261 8.386 1.00 98.69 951 LEU A N 1
ATOM 7563 C CA . LEU A 1 951 ? 24.731 26.178 7.405 1.00 98.69 951 LEU A CA 1
ATOM 7564 C C . LEU A 1 951 ? 25.251 26.136 5.966 1.00 98.69 951 LEU A C 1
ATOM 7566 O O . LEU A 1 951 ? 26.248 26.771 5.645 1.00 98.69 951 LEU A O 1
ATOM 7570 N N . ILE A 1 952 ? 24.521 25.486 5.064 1.00 98.44 952 ILE A N 1
ATOM 7571 C CA . ILE A 1 952 ? 24.666 25.725 3.615 1.00 98.44 952 ILE A CA 1
ATOM 7572 C C . ILE A 1 952 ? 23.942 27.037 3.274 1.00 98.44 952 ILE A C 1
ATOM 7574 O O . ILE A 1 952 ? 22.768 27.168 3.619 1.00 98.44 952 ILE A O 1
ATOM 7578 N N . HIS A 1 953 ? 24.607 28.017 2.644 1.00 97.25 953 HIS A N 1
ATOM 7579 C CA . HIS A 1 953 ? 24.051 29.374 2.496 1.00 97.25 953 HIS A CA 1
ATOM 7580 C C . HIS A 1 953 ? 22.903 29.457 1.466 1.00 97.25 953 HIS A C 1
ATOM 7582 O O . HIS A 1 953 ? 21.847 30.016 1.774 1.00 97.25 953 HIS A O 1
ATOM 7588 N N . PHE A 1 954 ? 23.060 28.888 0.267 1.00 95.44 954 PHE A N 1
ATOM 7589 C CA . PHE A 1 954 ? 21.971 28.714 -0.703 1.00 95.44 954 PHE A CA 1
ATOM 7590 C C . PHE A 1 954 ? 22.044 27.333 -1.361 1.00 95.44 954 PHE A C 1
ATOM 7592 O O . PHE A 1 954 ? 23.132 26.791 -1.501 1.00 95.44 954 PHE A O 1
ATOM 7599 N N . PRO A 1 955 ? 20.926 26.760 -1.837 1.00 93.56 955 PRO A N 1
ATOM 7600 C CA . PRO A 1 955 ? 20.906 25.454 -2.501 1.00 93.56 955 PRO A CA 1
ATOM 7601 C C . PRO A 1 955 ? 21.376 25.490 -3.969 1.00 93.56 955 PRO A C 1
ATOM 7603 O O . PRO A 1 955 ? 20.852 24.754 -4.801 1.00 93.56 955 PRO A O 1
ATOM 7606 N N . CYS A 1 956 ? 22.339 26.344 -4.327 1.00 93.00 956 CYS A N 1
ATOM 7607 C CA . CYS A 1 956 ? 22.773 26.508 -5.715 1.00 93.00 956 CYS A CA 1
ATOM 7608 C C . CYS A 1 956 ? 24.300 26.444 -5.838 1.00 93.00 956 CYS A C 1
ATOM 7610 O O . CYS A 1 956 ? 24.960 27.450 -5.586 1.00 93.00 956 CYS A O 1
ATOM 7612 N N . PRO A 1 957 ? 24.879 25.305 -6.252 1.00 93.44 957 PRO A N 1
ATOM 7613 C CA . PRO A 1 957 ? 26.317 25.212 -6.460 1.00 93.44 957 PRO A CA 1
ATOM 7614 C C . PRO A 1 957 ? 26.742 26.035 -7.689 1.00 93.44 957 PRO A C 1
ATOM 7616 O O . PRO A 1 957 ? 26.263 25.809 -8.804 1.00 93.44 957 PRO A O 1
ATOM 7619 N N . ILE A 1 958 ? 27.664 26.980 -7.496 1.00 93.25 958 ILE A N 1
ATOM 7620 C CA . ILE A 1 958 ? 28.215 27.837 -8.562 1.00 93.25 958 ILE A CA 1
ATOM 7621 C C . ILE A 1 958 ? 29.671 27.470 -8.866 1.00 93.25 958 ILE A C 1
ATOM 7623 O O . ILE A 1 958 ? 30.303 26.719 -8.126 1.00 93.25 958 ILE A O 1
ATOM 7627 N N . ALA A 1 959 ? 30.202 27.966 -9.982 1.00 92.56 959 ALA A N 1
ATOM 7628 C CA . ALA A 1 959 ? 31.555 27.675 -10.435 1.00 92.56 959 ALA A CA 1
ATOM 7629 C C . ALA A 1 959 ? 32.604 27.972 -9.350 1.00 92.56 959 ALA A C 1
ATOM 7631 O O . ALA A 1 959 ? 32.581 29.028 -8.714 1.00 92.56 959 ALA A O 1
ATOM 7632 N N . MET A 1 960 ? 33.538 27.033 -9.173 1.00 91.94 960 MET A N 1
ATOM 7633 C CA . MET A 1 960 ? 34.567 27.101 -8.139 1.00 91.94 960 MET A CA 1
ATOM 7634 C C . MET A 1 960 ? 35.564 28.242 -8.399 1.00 91.94 960 MET A C 1
ATOM 7636 O O . MET A 1 960 ? 36.099 28.399 -9.501 1.00 91.94 960 MET A O 1
ATOM 7640 N N . VAL A 1 961 ? 35.858 29.009 -7.349 1.00 93.31 961 VAL A N 1
ATOM 7641 C CA . VAL A 1 961 ? 36.883 30.054 -7.305 1.00 93.31 961 VAL A CA 1
ATOM 7642 C C . VAL A 1 961 ? 37.806 29.752 -6.124 1.00 93.31 961 VAL A C 1
ATOM 7644 O O . VAL A 1 961 ? 37.332 29.728 -4.992 1.00 93.31 961 VAL A O 1
ATOM 7647 N N . PRO A 1 962 ? 39.116 29.534 -6.351 1.00 92.19 962 PRO A N 1
ATOM 7648 C CA . PRO A 1 962 ? 40.066 29.317 -5.263 1.00 92.19 962 PRO A CA 1
ATOM 7649 C C . PRO A 1 962 ? 40.073 30.473 -4.257 1.00 92.19 962 PRO A C 1
ATOM 7651 O O . PRO A 1 962 ? 40.034 31.642 -4.657 1.00 92.19 962 PRO A O 1
ATOM 7654 N N . ILE A 1 963 ? 40.192 30.148 -2.967 1.00 93.62 963 ILE A N 1
ATOM 7655 C CA . ILE A 1 963 ? 40.198 31.113 -1.852 1.00 93.62 963 ILE A CA 1
ATOM 7656 C C . ILE A 1 963 ? 41.296 32.173 -2.040 1.00 93.62 963 ILE A C 1
ATOM 7658 O O . ILE A 1 963 ? 41.110 33.342 -1.713 1.00 93.62 963 ILE A O 1
ATOM 7662 N N . GLU A 1 964 ? 42.443 31.793 -2.604 1.00 92.25 964 GLU A N 1
ATOM 7663 C CA . GLU A 1 964 ? 43.577 32.686 -2.860 1.00 92.25 964 GLU A CA 1
ATOM 7664 C C . GLU A 1 964 ? 43.293 33.697 -3.978 1.00 92.25 964 GLU A C 1
ATOM 7666 O O . GLU A 1 964 ? 43.984 34.710 -4.088 1.00 92.25 964 GLU A O 1
ATOM 7671 N N . LYS A 1 965 ? 42.299 33.414 -4.829 1.00 92.00 965 LYS A N 1
ATOM 7672 C CA . LYS A 1 965 ? 41.931 34.249 -5.973 1.00 92.00 965 LYS A CA 1
ATOM 7673 C C . LYS A 1 965 ? 40.855 35.271 -5.613 1.00 92.00 965 LYS A C 1
ATOM 7675 O O . LYS A 1 965 ? 40.952 36.409 -6.066 1.00 92.00 965 LYS A O 1
ATOM 7680 N N . ALA A 1 966 ? 39.839 34.876 -4.846 1.00 90.94 966 ALA A N 1
ATOM 7681 C CA . ALA A 1 966 ? 38.788 35.779 -4.381 1.00 90.94 966 ALA A CA 1
ATOM 7682 C C . ALA A 1 966 ? 38.188 35.291 -3.055 1.00 90.94 966 ALA A C 1
ATOM 7684 O O . ALA A 1 966 ? 37.534 34.250 -3.002 1.00 90.94 966 ALA A O 1
ATOM 7685 N N . TYR A 1 967 ? 38.416 36.060 -1.990 1.00 91.88 967 TYR A N 1
ATOM 7686 C CA . TYR A 1 967 ? 37.814 35.856 -0.675 1.00 91.88 967 TYR A CA 1
ATOM 7687 C C . TYR A 1 967 ? 37.642 37.228 0.010 1.00 91.88 967 TYR A C 1
ATOM 7689 O O . TYR A 1 967 ? 38.643 37.944 0.131 1.00 91.88 967 TYR A O 1
ATOM 7697 N N . PRO A 1 968 ? 36.438 37.632 0.456 1.00 93.44 968 PRO A N 1
ATOM 7698 C CA . PRO A 1 968 ? 35.200 36.849 0.525 1.00 93.44 968 PRO A CA 1
ATOM 7699 C C . PRO A 1 968 ? 34.688 36.406 -0.855 1.00 93.44 968 PRO A C 1
ATOM 7701 O O . PRO A 1 968 ? 35.009 37.043 -1.860 1.00 93.44 968 PRO A O 1
ATOM 7704 N N . PRO A 1 969 ? 33.973 35.273 -0.929 1.00 93.88 969 PRO A N 1
ATOM 7705 C CA . PRO A 1 969 ? 33.457 34.777 -2.195 1.00 93.88 969 PRO A CA 1
ATOM 7706 C C . PRO A 1 969 ? 32.248 35.605 -2.667 1.00 93.88 969 PRO A C 1
ATOM 7708 O O . PRO A 1 969 ? 31.526 36.184 -1.859 1.00 93.88 969 PRO A O 1
ATOM 7711 N N . GLU A 1 970 ? 32.015 35.628 -3.980 1.00 91.00 970 GLU A N 1
ATOM 7712 C CA . GLU A 1 970 ? 30.925 36.375 -4.623 1.00 91.00 970 GLU A CA 1
ATOM 7713 C C . GLU A 1 970 ? 30.040 35.448 -5.479 1.00 91.00 970 GLU A C 1
ATOM 7715 O O . GLU A 1 970 ? 30.294 34.248 -5.601 1.00 91.00 970 GLU A O 1
ATOM 7720 N N . TRP A 1 971 ? 28.975 35.993 -6.075 1.00 89.50 971 TRP A N 1
ATOM 7721 C CA . TRP A 1 971 ? 28.061 35.260 -6.965 1.00 89.50 971 TRP A CA 1
ATOM 7722 C C . TRP A 1 971 ? 28.667 34.901 -8.327 1.00 89.50 971 TRP A C 1
ATOM 7724 O O . TRP A 1 971 ? 28.224 33.955 -8.976 1.00 89.50 971 TRP A O 1
ATOM 7734 N N . THR A 1 972 ? 29.667 35.656 -8.778 1.00 88.19 972 THR A N 1
ATOM 7735 C CA . THR A 1 972 ? 30.293 35.490 -10.093 1.00 88.19 972 THR A CA 1
ATOM 7736 C C . THR A 1 972 ? 31.784 35.254 -9.959 1.00 88.19 972 THR A C 1
ATOM 7738 O O . THR A 1 972 ? 32.437 35.806 -9.074 1.00 88.19 972 THR A O 1
ATOM 7741 N N . VAL A 1 973 ? 32.356 34.489 -10.887 1.00 87.38 973 VAL A N 1
ATOM 7742 C CA . VAL A 1 973 ? 33.814 34.377 -10.982 1.00 87.38 973 VAL A CA 1
ATOM 7743 C C . VAL A 1 973 ? 34.425 35.753 -11.314 1.00 87.38 973 VAL A C 1
ATOM 7745 O O . VAL A 1 973 ? 33.824 36.506 -12.086 1.00 87.38 973 VAL A O 1
ATOM 7748 N N . PRO A 1 974 ? 35.615 36.110 -10.785 1.00 88.44 974 PRO A N 1
ATOM 7749 C CA . PRO A 1 974 ? 36.227 37.410 -11.059 1.00 88.44 974 PRO A CA 1
ATOM 7750 C C . PRO A 1 974 ? 36.347 37.697 -12.561 1.00 88.44 974 PRO A C 1
ATOM 7752 O O . PRO A 1 974 ? 37.027 36.966 -13.286 1.00 88.44 974 PRO A O 1
ATOM 7755 N N . GLY A 1 975 ? 35.694 38.771 -13.014 1.00 83.75 975 GLY A N 1
ATOM 7756 C CA . GLY A 1 975 ? 35.666 39.202 -14.415 1.00 83.75 975 GLY A CA 1
ATOM 7757 C C . GLY A 1 975 ? 34.502 38.659 -15.256 1.00 83.75 975 GLY A C 1
ATOM 7758 O O . GLY A 1 975 ? 34.378 39.063 -16.412 1.00 83.75 975 GLY A O 1
ATOM 7759 N N . ALA A 1 976 ? 33.643 37.790 -14.715 1.00 84.94 976 ALA A N 1
ATOM 7760 C CA . ALA A 1 976 ? 32.414 37.370 -15.387 1.00 84.94 976 ALA A CA 1
ATOM 7761 C C . ALA A 1 976 ? 31.269 38.366 -15.167 1.00 84.94 976 ALA A C 1
ATOM 7763 O O . ALA A 1 976 ? 31.222 39.091 -14.179 1.00 84.94 976 ALA A O 1
ATOM 7764 N N . SER A 1 977 ? 30.326 38.381 -16.111 1.00 80.12 977 SER A N 1
ATOM 7765 C CA . SER A 1 977 ? 29.107 39.204 -16.055 1.00 80.12 977 SER A CA 1
ATOM 7766 C C . SER A 1 977 ? 27.845 38.400 -15.725 1.00 80.12 977 SER A C 1
ATOM 7768 O O . SER A 1 977 ? 26.760 38.972 -15.674 1.00 80.12 977 SER A O 1
ATOM 7770 N N . LYS A 1 978 ? 27.969 37.079 -15.535 1.00 83.19 978 LYS A N 1
ATOM 7771 C CA . LYS A 1 978 ? 26.869 36.150 -15.248 1.00 83.19 978 LYS A CA 1
ATOM 7772 C C . LYS A 1 978 ? 27.316 35.073 -14.265 1.00 83.19 978 LYS A C 1
ATOM 7774 O O . LYS A 1 978 ? 28.510 34.782 -14.176 1.00 83.19 978 LYS A O 1
ATOM 7779 N N . ILE A 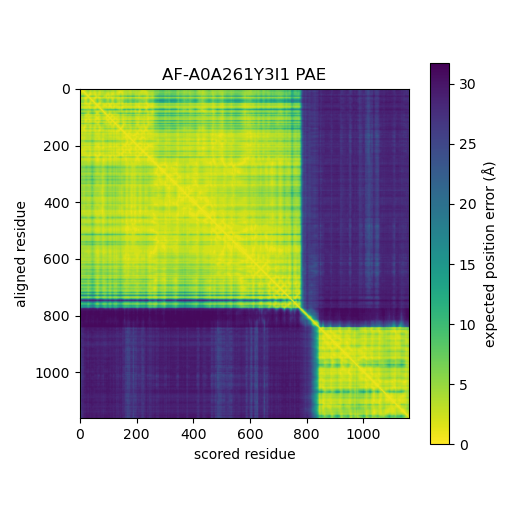1 979 ? 26.353 34.475 -13.565 1.00 87.19 979 ILE A N 1
ATOM 7780 C CA . ILE A 1 979 ? 26.584 33.283 -12.745 1.00 87.19 979 ILE A CA 1
ATOM 7781 C C . ILE A 1 979 ? 26.903 32.102 -13.666 1.00 87.19 979 ILE A C 1
ATOM 7783 O O . ILE A 1 979 ? 26.216 31.861 -14.659 1.00 87.19 979 ILE A O 1
ATOM 7787 N N . GLU A 1 980 ? 27.928 31.339 -13.306 1.00 90.38 980 GLU A N 1
ATOM 7788 C CA . GLU A 1 980 ? 28.232 30.046 -13.910 1.00 90.38 980 GLU A CA 1
ATOM 7789 C C . GLU A 1 980 ? 27.899 28.952 -12.891 1.00 90.38 980 GLU A C 1
ATOM 7791 O O . GLU A 1 980 ? 28.343 29.022 -11.746 1.00 90.38 980 GLU A O 1
ATOM 7796 N N . LEU A 1 981 ? 27.104 27.951 -13.277 1.00 90.25 981 LEU A N 1
ATOM 7797 C CA . LEU A 1 981 ? 26.745 26.840 -12.391 1.00 90.25 981 LEU A CA 1
ATOM 7798 C C . LEU A 1 981 ? 27.890 25.831 -12.277 1.00 90.25 981 LEU A C 1
ATOM 7800 O O . LEU A 1 981 ? 28.619 25.577 -13.242 1.00 90.25 981 LEU A O 1
ATOM 7804 N N . HIS A 1 982 ? 28.022 25.211 -11.106 1.00 90.69 982 HIS A N 1
ATOM 7805 C CA . HIS A 1 982 ? 28.972 24.121 -10.928 1.00 90.69 982 HIS A CA 1
ATOM 7806 C C . HIS A 1 982 ? 28.554 22.905 -11.766 1.00 90.69 982 HIS A C 1
ATOM 7808 O O . HIS A 1 982 ? 27.383 22.530 -11.797 1.00 90.69 982 HIS A O 1
ATOM 7814 N N . LYS A 1 983 ? 29.510 22.242 -12.428 1.00 87.25 983 LYS A N 1
ATOM 7815 C CA . LYS A 1 983 ? 29.209 21.100 -13.314 1.00 87.25 983 LYS A CA 1
ATOM 7816 C C . LYS A 1 983 ? 28.831 19.826 -12.557 1.00 87.25 983 LYS A C 1
ATOM 7818 O O . LYS A 1 983 ? 28.084 19.009 -13.085 1.00 87.25 983 LYS A O 1
ATOM 7823 N N . HIS A 1 984 ? 29.385 19.634 -11.361 1.00 88.81 984 HIS A N 1
ATOM 7824 C CA . HIS A 1 984 ? 29.193 18.418 -10.572 1.00 88.81 984 HIS A CA 1
ATOM 7825 C C . HIS A 1 984 ? 29.449 18.677 -9.082 1.00 88.81 984 HIS A C 1
ATOM 7827 O O . HIS A 1 984 ? 30.588 18.662 -8.639 1.00 88.81 984 HIS A O 1
ATOM 7833 N N . ALA A 1 985 ? 28.406 19.028 -8.333 1.00 92.94 985 ALA A N 1
ATOM 7834 C CA . ALA A 1 985 ? 28.455 19.182 -6.874 1.00 92.94 985 ALA A CA 1
ATOM 7835 C C . ALA A 1 985 ? 27.081 18.804 -6.294 1.00 92.94 985 ALA A C 1
ATOM 7837 O O . ALA A 1 985 ? 26.271 19.684 -5.988 1.00 92.94 985 ALA A O 1
ATOM 7838 N N . PRO A 1 986 ? 26.745 17.504 -6.269 1.00 94.69 986 PRO A N 1
ATOM 7839 C CA . PRO A 1 986 ? 25.437 17.056 -5.814 1.00 94.69 986 PRO A CA 1
ATOM 7840 C C . PRO A 1 986 ? 25.271 17.273 -4.300 1.00 94.69 986 PRO A C 1
ATOM 7842 O O . PRO A 1 986 ? 26.190 17.048 -3.514 1.00 94.69 986 PRO A O 1
ATOM 7845 N N . MET A 1 987 ? 24.064 17.664 -3.877 1.00 95.62 987 MET A N 1
ATOM 7846 C CA . MET A 1 987 ? 23.788 18.058 -2.487 1.00 95.62 987 MET A CA 1
ATOM 7847 C C . MET A 1 987 ? 24.060 16.940 -1.467 1.00 95.62 987 MET A C 1
ATOM 7849 O O . MET A 1 987 ? 24.497 17.218 -0.353 1.00 95.62 987 MET A O 1
ATOM 7853 N N . HIS A 1 988 ? 23.847 15.674 -1.836 1.00 96.94 988 HIS A N 1
ATOM 7854 C CA . HIS A 1 988 ? 24.075 14.544 -0.933 1.00 96.94 988 HIS A CA 1
ATOM 7855 C C . HIS A 1 988 ? 25.553 14.299 -0.605 1.00 96.94 988 HIS A C 1
ATOM 7857 O O . HIS A 1 988 ? 25.858 13.810 0.480 1.00 96.94 988 HIS A O 1
ATOM 7863 N N . GLU A 1 989 ? 26.479 14.648 -1.502 1.00 97.12 989 GLU A N 1
ATOM 7864 C CA . GLU A 1 989 ? 27.916 14.561 -1.217 1.00 97.12 989 GLU A CA 1
ATOM 7865 C C . GLU A 1 989 ? 28.350 15.689 -0.287 1.00 97.12 989 GLU A C 1
ATOM 7867 O O . GLU A 1 989 ? 29.017 15.431 0.712 1.00 97.12 989 GLU A O 1
ATOM 7872 N N . LEU A 1 990 ? 27.886 16.914 -0.553 1.00 97.31 990 LEU A N 1
ATOM 7873 C CA . LEU A 1 990 ? 28.120 18.057 0.326 1.00 97.31 990 LEU A CA 1
ATOM 7874 C C . LEU A 1 990 ? 27.572 17.809 1.736 1.00 97.31 990 LEU A C 1
ATOM 7876 O O . LEU A 1 990 ? 28.242 18.093 2.727 1.00 97.31 990 LEU A O 1
ATOM 7880 N N . TRP A 1 991 ? 26.360 17.262 1.845 1.00 98.31 991 TRP A N 1
ATOM 7881 C CA . TRP A 1 991 ? 25.751 17.005 3.146 1.00 98.31 991 TRP A CA 1
ATOM 7882 C C . TRP A 1 991 ? 26.553 15.991 3.969 1.00 98.31 991 TRP A C 1
ATOM 7884 O O . TRP A 1 991 ? 26.742 16.198 5.163 1.00 98.31 991 TRP A O 1
ATOM 7894 N N . ARG A 1 992 ? 27.114 14.950 3.342 1.00 98.06 992 ARG A N 1
ATOM 7895 C CA . ARG A 1 992 ? 28.016 14.007 4.032 1.00 98.06 992 ARG A CA 1
ATOM 7896 C C . ARG A 1 992 ? 29.260 14.700 4.588 1.00 98.06 992 ARG A C 1
ATOM 7898 O O . ARG A 1 992 ? 29.715 14.365 5.679 1.00 98.06 992 ARG A O 1
ATOM 7905 N N . GLU A 1 993 ? 29.794 15.691 3.879 1.00 98.00 993 GLU A N 1
ATOM 7906 C CA . GLU A 1 993 ? 30.912 16.485 4.394 1.00 98.00 993 GLU A CA 1
ATOM 7907 C C . GLU A 1 993 ? 30.492 17.376 5.574 1.00 98.00 993 GLU A C 1
ATOM 7909 O O . GLU A 1 993 ? 31.231 17.462 6.558 1.00 98.00 993 GLU A O 1
ATOM 7914 N N . MET A 1 994 ? 29.287 17.959 5.543 1.00 98.38 994 MET A N 1
ATOM 7915 C CA . MET A 1 994 ? 28.707 18.672 6.692 1.00 98.38 994 MET A CA 1
ATOM 7916 C C . MET A 1 994 ? 28.590 17.752 7.917 1.00 98.38 994 MET A C 1
ATOM 7918 O O . MET A 1 994 ? 28.972 18.141 9.020 1.00 98.38 994 MET A O 1
ATOM 7922 N N . GLU A 1 995 ? 28.117 16.517 7.733 1.00 98.25 995 GLU A N 1
ATOM 7923 C CA . GLU A 1 995 ? 28.006 15.514 8.801 1.00 98.25 995 GLU A CA 1
ATOM 7924 C C . GLU A 1 995 ? 29.371 15.168 9.403 1.00 98.25 995 GLU A C 1
ATOM 7926 O O . GLU A 1 995 ? 29.504 15.100 10.626 1.00 98.25 995 GLU A O 1
ATOM 7931 N N . SER A 1 996 ? 30.409 15.055 8.567 1.00 97.75 996 SER A N 1
ATOM 7932 C CA . SER A 1 996 ? 31.778 14.793 9.029 1.00 97.75 996 SER A CA 1
ATOM 7933 C C . SER A 1 996 ? 32.311 15.874 9.982 1.00 97.75 996 SER A C 1
ATOM 7935 O O . SER A 1 996 ? 33.111 15.585 10.878 1.00 97.75 996 SER A O 1
ATOM 7937 N N . LEU A 1 997 ? 31.854 17.128 9.844 1.00 98.00 997 LEU A N 1
ATOM 7938 C CA . LEU A 1 997 ? 32.227 18.202 10.766 1.00 98.00 997 LEU A CA 1
ATOM 7939 C C . LEU A 1 997 ? 31.624 17.995 12.154 1.00 98.00 997 LEU A C 1
ATOM 7941 O O . LEU A 1 997 ? 32.310 18.266 13.143 1.00 98.00 997 LEU A O 1
ATOM 7945 N N . VAL A 1 998 ? 30.395 17.473 12.223 1.00 97.62 998 VAL A N 1
ATOM 7946 C CA . VAL A 1 998 ? 29.741 17.135 13.494 1.00 97.62 998 VAL A CA 1
ATOM 7947 C C . VAL A 1 998 ? 30.432 15.948 14.144 1.00 97.62 998 VAL A C 1
ATOM 7949 O O . VAL A 1 998 ? 30.805 16.008 15.312 1.00 97.62 998 VAL A O 1
ATOM 7952 N N . GLU A 1 999 ? 30.696 14.899 13.367 1.00 96.19 999 GLU A N 1
ATOM 7953 C CA . GLU A 1 999 ? 31.393 13.705 13.850 1.00 96.19 999 GLU A CA 1
ATOM 7954 C C . GLU A 1 999 ? 32.816 14.016 14.351 1.00 96.19 999 GLU A C 1
ATOM 7956 O O . GLU A 1 999 ? 33.283 13.402 15.309 1.00 96.19 999 GLU A O 1
ATOM 7961 N N . SER A 1 1000 ? 33.496 15.004 13.755 1.00 95.75 1000 SER A N 1
ATOM 7962 C CA . SER A 1 1000 ? 34.820 15.460 14.207 1.00 95.75 1000 SER A CA 1
ATOM 7963 C C . SER A 1 1000 ? 34.797 16.434 15.394 1.00 95.75 1000 SER A C 1
ATOM 7965 O O . SER A 1 1000 ? 35.858 16.773 15.917 1.00 95.75 1000 SER A O 1
ATOM 7967 N N . GLY A 1 1001 ? 33.618 16.901 15.820 1.00 95.62 1001 GLY A N 1
ATOM 7968 C CA . GLY A 1 1001 ? 33.459 17.858 16.919 1.00 95.62 1001 GLY A CA 1
ATOM 7969 C C . GLY A 1 1001 ? 33.827 19.309 16.583 1.00 95.62 1001 GLY A C 1
ATOM 7970 O O . GLY A 1 1001 ? 33.801 20.164 17.467 1.00 95.62 1001 GLY A O 1
ATOM 7971 N N . LEU A 1 1002 ? 34.160 19.610 15.323 1.00 97.50 1002 LEU A N 1
ATOM 7972 C CA . LEU A 1 1002 ? 34.465 20.973 14.860 1.00 97.50 1002 LEU A CA 1
ATOM 7973 C C . LEU A 1 1002 ? 33.204 21.833 14.710 1.00 97.50 1002 LEU A C 1
ATOM 7975 O O . LEU A 1 1002 ? 33.269 23.063 14.762 1.00 97.50 1002 LEU A O 1
ATOM 7979 N N . VAL A 1 1003 ? 32.058 21.180 14.532 1.00 98.25 1003 VAL A N 1
ATOM 7980 C CA . VAL A 1 1003 ? 30.735 21.797 14.490 1.00 98.25 1003 VAL A CA 1
ATOM 7981 C C . VAL A 1 1003 ? 29.810 21.036 15.436 1.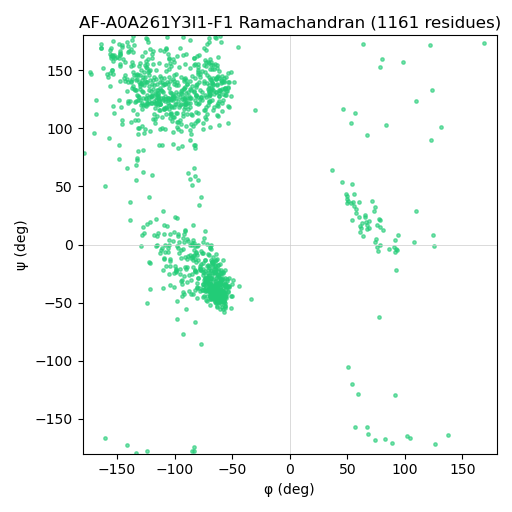00 98.25 1003 VAL A C 1
ATOM 7983 O O . VAL A 1 1003 ? 29.850 19.814 15.466 1.00 98.25 1003 VAL A O 1
ATOM 7986 N N . LYS A 1 1004 ? 28.961 21.725 16.206 1.00 97.38 1004 LYS A N 1
ATOM 7987 C CA . LYS A 1 1004 ? 27.951 21.042 17.039 1.00 97.38 1004 LYS A CA 1
ATOM 7988 C C . LYS A 1 1004 ? 26.683 20.696 16.263 1.00 97.38 1004 LYS A C 1
ATOM 7990 O O . LYS A 1 1004 ? 26.154 19.601 16.408 1.00 97.38 1004 LYS A O 1
ATOM 7995 N N . ASN A 1 1005 ? 26.202 21.623 15.434 1.00 98.31 1005 ASN A N 1
ATOM 7996 C CA . ASN A 1 1005 ? 24.954 21.485 14.686 1.00 98.31 1005 ASN A CA 1
ATOM 7997 C C . ASN A 1 1005 ? 25.137 21.891 13.223 1.00 98.31 1005 ASN A C 1
ATOM 7999 O O . ASN A 1 1005 ? 25.854 22.841 12.913 1.00 98.31 1005 ASN A O 1
ATOM 8003 N N . ILE A 1 1006 ? 24.425 21.219 12.322 1.00 98.44 1006 ILE A N 1
ATOM 8004 C CA . ILE A 1 1006 ? 24.405 21.542 10.891 1.00 98.44 1006 ILE A CA 1
ATOM 8005 C C . ILE A 1 1006 ? 22.989 21.858 10.425 1.00 98.44 1006 ILE A C 1
ATOM 8007 O O . ILE A 1 1006 ? 22.009 21.356 10.978 1.00 98.44 1006 ILE A O 1
ATOM 8011 N N . GLY A 1 1007 ? 22.867 22.717 9.421 1.00 98.25 1007 GLY A N 1
ATOM 8012 C CA . GLY A 1 1007 ? 21.577 23.149 8.894 1.00 98.25 1007 GLY A CA 1
ATOM 8013 C C . GLY A 1 1007 ? 21.673 23.733 7.492 1.00 98.25 1007 GLY A C 1
ATOM 8014 O O . GLY A 1 1007 ? 22.687 23.603 6.805 1.00 98.25 1007 GLY A O 1
ATOM 8015 N N . VAL A 1 1008 ? 20.601 24.389 7.062 1.00 98.38 1008 VAL A N 1
ATOM 8016 C CA . VAL A 1 1008 ? 20.484 24.950 5.714 1.00 98.38 1008 VAL A CA 1
ATOM 8017 C C . VAL A 1 1008 ? 19.886 26.351 5.741 1.00 98.38 1008 VAL A C 1
ATOM 8019 O O . VAL A 1 1008 ? 19.137 26.714 6.648 1.00 98.38 1008 VAL A O 1
ATOM 8022 N N . SER A 1 1009 ? 20.197 27.147 4.727 1.00 98.00 1009 SER A N 1
ATOM 8023 C CA . SER A 1 1009 ? 19.625 28.468 4.503 1.00 98.00 1009 SER A CA 1
ATOM 8024 C C . SER A 1 1009 ? 19.045 28.546 3.096 1.00 98.00 1009 SER A C 1
ATOM 8026 O O . SER A 1 1009 ? 19.629 28.025 2.151 1.00 98.00 1009 SER A O 1
ATOM 8028 N N . ASN A 1 1010 ? 17.892 29.202 2.950 1.00 96.50 1010 ASN A N 1
ATOM 8029 C CA . ASN A 1 1010 ? 17.224 29.426 1.659 1.00 96.50 1010 ASN A CA 1
ATOM 8030 C C . ASN A 1 1010 ? 16.710 28.162 0.940 1.00 96.50 1010 ASN A C 1
ATOM 8032 O O . ASN A 1 1010 ? 16.523 28.178 -0.273 1.00 96.50 1010 ASN A O 1
ATOM 8036 N N . PHE A 1 1011 ? 16.444 27.074 1.669 1.00 95.94 1011 PHE A N 1
ATOM 8037 C CA . PHE A 1 1011 ? 15.863 25.855 1.094 1.00 95.94 1011 PHE A CA 1
ATOM 8038 C C . PHE A 1 1011 ? 14.331 25.935 1.072 1.00 95.94 1011 PHE A C 1
ATOM 8040 O O . PHE A 1 1011 ? 13.705 26.398 2.028 1.00 95.94 1011 PHE A O 1
ATOM 8047 N N . ASN A 1 1012 ? 13.727 25.438 -0.010 1.00 94.12 1012 ASN A N 1
ATOM 8048 C CA . ASN A 1 1012 ? 12.286 25.203 -0.092 1.00 94.12 1012 ASN A CA 1
ATOM 8049 C C . ASN A 1 1012 ? 11.923 23.806 0.462 1.00 94.12 1012 ASN A C 1
ATOM 8051 O O . ASN A 1 1012 ? 12.795 23.012 0.817 1.00 94.12 1012 ASN A O 1
ATOM 8055 N N . VAL A 1 1013 ? 10.625 23.490 0.525 1.00 94.88 1013 VAL A N 1
ATOM 8056 C CA . VAL A 1 1013 ? 10.133 22.202 1.058 1.00 94.88 1013 VAL A CA 1
ATOM 8057 C C . VAL A 1 1013 ? 10.708 21.005 0.297 1.00 94.88 1013 VAL A C 1
ATOM 8059 O O . VAL A 1 1013 ? 11.082 20.018 0.920 1.00 94.88 1013 VAL A O 1
ATOM 8062 N N . GLN A 1 1014 ? 10.812 21.087 -1.029 1.00 94.75 1014 GLN A N 1
ATOM 8063 C CA . GLN A 1 1014 ? 11.279 19.971 -1.850 1.00 94.75 1014 GLN A CA 1
ATOM 8064 C C . GLN A 1 1014 ? 12.758 19.660 -1.603 1.00 94.75 1014 GLN A C 1
ATOM 8066 O O . GLN A 1 1014 ? 13.125 18.500 -1.458 1.00 94.75 1014 GLN A O 1
ATOM 8071 N N . LEU A 1 1015 ? 13.597 20.689 -1.489 1.00 94.56 1015 LEU A N 1
ATOM 8072 C CA . LEU A 1 1015 ? 15.018 20.529 -1.184 1.00 94.56 1015 LEU A CA 1
ATOM 8073 C C . LEU A 1 1015 ? 15.245 20.057 0.256 1.00 94.56 1015 LEU A C 1
ATOM 8075 O O . LEU A 1 1015 ? 16.155 19.275 0.513 1.00 94.56 1015 LEU A O 1
ATOM 8079 N N . LEU A 1 1016 ? 14.405 20.499 1.199 1.00 95.38 1016 LEU A N 1
ATOM 8080 C CA . LEU A 1 1016 ? 14.415 19.949 2.555 1.00 95.38 1016 LEU A CA 1
ATOM 8081 C C . LEU A 1 1016 ? 14.065 18.463 2.548 1.00 95.38 1016 LEU A C 1
ATOM 8083 O O . LEU A 1 1016 ? 14.754 17.700 3.214 1.00 95.38 1016 LEU A O 1
ATOM 8087 N N . MET A 1 1017 ? 13.036 18.056 1.795 1.00 94.31 1017 MET A N 1
ATOM 8088 C CA . MET A 1 1017 ? 12.657 16.649 1.634 1.00 94.31 1017 MET A CA 1
ATOM 8089 C C . MET A 1 1017 ? 13.782 15.822 1.013 1.00 94.31 1017 MET A C 1
ATOM 8091 O O . MET A 1 1017 ? 14.010 14.713 1.485 1.00 94.31 1017 MET A O 1
ATOM 8095 N N . ASP A 1 1018 ? 14.484 16.360 0.012 1.00 95.06 1018 ASP A N 1
ATOM 8096 C CA . ASP A 1 1018 ? 15.629 15.711 -0.638 1.00 95.06 1018 ASP A CA 1
ATOM 8097 C C . ASP A 1 1018 ? 16.757 15.435 0.367 1.00 95.06 1018 ASP A C 1
ATOM 8099 O O . ASP A 1 1018 ? 17.094 14.275 0.608 1.00 95.06 1018 ASP A O 1
ATOM 8103 N N . VAL A 1 1019 ? 17.236 16.472 1.073 1.00 95.81 1019 VAL A N 1
ATOM 8104 C CA . VAL A 1 1019 ? 18.227 16.310 2.155 1.00 95.81 1019 VAL A CA 1
ATOM 8105 C C . VAL A 1 1019 ? 17.731 15.329 3.214 1.00 95.81 1019 VAL A C 1
ATOM 8107 O O . VAL A 1 1019 ? 18.501 14.509 3.716 1.00 95.81 1019 VAL A O 1
ATOM 8110 N N . TRP A 1 1020 ? 16.433 15.358 3.526 1.00 93.69 1020 TRP A N 1
ATOM 8111 C CA . TRP A 1 1020 ? 15.838 14.452 4.500 1.00 93.69 1020 TRP A CA 1
ATOM 8112 C C . TRP A 1 1020 ? 15.988 12.979 4.142 1.00 93.69 1020 TRP A C 1
ATOM 8114 O O . TRP A 1 1020 ? 16.057 12.168 5.061 1.00 93.69 1020 TRP A O 1
ATOM 8124 N N . GLN A 1 1021 ? 16.038 12.610 2.862 1.00 94.88 1021 GLN A N 1
ATOM 8125 C CA . GLN A 1 1021 ? 16.101 11.200 2.472 1.00 94.88 1021 GLN A CA 1
ATOM 8126 C C . GLN A 1 1021 ? 17.459 10.573 2.790 1.00 94.88 1021 GLN A C 1
ATOM 8128 O O . GLN A 1 1021 ? 17.516 9.439 3.254 1.00 94.88 1021 GLN A O 1
ATOM 8133 N N . TYR A 1 1022 ? 18.553 11.308 2.582 1.00 94.56 1022 TYR A N 1
ATOM 8134 C CA . TYR A 1 1022 ? 19.906 10.751 2.691 1.00 94.56 1022 TYR A CA 1
ATOM 8135 C C . TYR A 1 1022 ? 20.700 11.230 3.913 1.00 94.56 1022 TYR A C 1
ATOM 8137 O O . TYR A 1 1022 ? 21.744 10.654 4.211 1.00 94.56 1022 TYR A O 1
ATOM 8145 N N . ALA A 1 1023 ? 20.244 12.268 4.621 1.00 96.12 1023 ALA A N 1
ATOM 8146 C CA . ALA A 1 1023 ? 20.920 12.784 5.809 1.00 96.12 1023 ALA A CA 1
ATOM 8147 C C . ALA A 1 1023 ? 20.880 11.780 6.974 1.00 96.12 1023 ALA A C 1
ATOM 8149 O O . ALA A 1 1023 ? 19.802 11.394 7.434 1.00 96.12 1023 ALA A O 1
ATOM 8150 N N . LYS A 1 1024 ? 22.043 11.414 7.506 1.00 95.88 1024 LYS A N 1
ATOM 8151 C CA . LYS A 1 1024 ? 22.208 10.712 8.782 1.00 95.88 1024 LYS A CA 1
ATOM 8152 C C . LYS A 1 1024 ? 21.996 11.668 9.960 1.00 95.88 1024 LYS A C 1
ATOM 8154 O O . LYS A 1 1024 ? 21.267 11.333 10.891 1.00 95.88 1024 LYS A O 1
ATOM 8159 N N . ILE A 1 1025 ? 22.582 12.865 9.904 1.00 95.94 1025 ILE A N 1
ATOM 8160 C CA . ILE A 1 1025 ? 22.332 13.968 10.844 1.00 95.94 1025 ILE A CA 1
ATOM 8161 C C . ILE A 1 1025 ? 21.421 14.955 10.122 1.00 95.94 1025 ILE A C 1
ATOM 8163 O O . ILE A 1 1025 ? 21.808 15.552 9.117 1.00 95.94 1025 ILE A O 1
ATOM 8167 N N . LYS A 1 1026 ? 20.178 15.096 10.595 1.00 96.12 1026 LYS A N 1
ATOM 8168 C CA . LYS A 1 1026 ? 19.184 15.924 9.895 1.00 96.12 1026 LYS A CA 1
ATOM 8169 C C . LYS A 1 1026 ? 19.487 17.406 10.144 1.00 96.12 1026 LYS A C 1
ATOM 8171 O O . LYS A 1 1026 ? 19.966 17.745 11.233 1.00 96.12 1026 LYS A O 1
ATOM 8176 N N . PRO A 1 1027 ? 19.169 18.299 9.187 1.00 96.88 1027 PRO A N 1
ATOM 8177 C CA . PRO A 1 1027 ? 19.295 19.735 9.403 1.00 96.88 1027 PRO A CA 1
ATOM 8178 C C . PRO A 1 1027 ? 18.589 20.160 10.700 1.00 96.88 1027 PRO A C 1
ATOM 8180 O O . PRO A 1 1027 ? 17.421 19.845 10.897 1.00 96.88 1027 PRO A O 1
ATOM 8183 N N . GLN A 1 1028 ? 19.283 20.871 11.589 1.00 96.56 1028 GLN A N 1
ATOM 8184 C CA . GLN A 1 1028 ? 18.710 21.349 12.856 1.00 96.56 1028 GLN A CA 1
ATOM 8185 C C . GLN A 1 1028 ? 17.979 22.686 12.701 1.00 96.56 1028 GLN A C 1
ATOM 8187 O O . GLN A 1 1028 ? 17.019 22.971 13.422 1.00 96.56 1028 GLN A O 1
ATOM 8192 N N . VAL A 1 1029 ? 18.446 23.515 11.762 1.00 98.25 1029 VAL A N 1
ATOM 8193 C CA . VAL A 1 1029 ? 17.958 24.880 11.547 1.00 98.25 1029 VAL A CA 1
ATOM 8194 C C . VAL A 1 1029 ? 17.759 25.153 10.060 1.00 98.25 1029 VAL A C 1
ATOM 8196 O O . VAL A 1 1029 ? 18.645 24.869 9.251 1.00 98.25 1029 VAL A O 1
ATOM 8199 N N . LEU A 1 1030 ? 16.610 25.746 9.724 1.00 98.31 1030 LEU A N 1
ATOM 8200 C CA . LEU A 1 1030 ? 16.342 26.394 8.440 1.00 98.31 1030 LEU A CA 1
ATOM 8201 C C . LEU A 1 1030 ? 16.391 27.913 8.623 1.00 98.31 1030 LEU A C 1
ATOM 8203 O O . LEU A 1 1030 ? 15.555 28.485 9.322 1.00 98.31 1030 LEU A O 1
ATOM 8207 N N . GLN A 1 1031 ? 17.337 28.583 7.971 1.00 98.44 1031 GLN A N 1
ATOM 8208 C CA . GLN A 1 1031 ? 17.408 30.043 7.965 1.00 98.44 1031 GLN A CA 1
ATOM 8209 C C . GLN A 1 1031 ? 16.812 30.618 6.665 1.00 98.44 1031 GLN A C 1
ATOM 8211 O O . GLN A 1 1031 ? 17.256 30.281 5.572 1.00 98.44 1031 GLN A O 1
ATOM 8216 N N . VAL A 1 1032 ? 15.774 31.456 6.755 1.00 97.56 1032 VAL A N 1
ATOM 8217 C CA . VAL A 1 1032 ? 15.018 31.962 5.586 1.00 97.56 1032 VAL A CA 1
ATOM 8218 C C . VAL A 1 1032 ? 14.484 33.383 5.803 1.00 97.56 1032 VAL A C 1
ATOM 8220 O O . VAL A 1 1032 ? 14.271 33.814 6.935 1.00 97.56 1032 VAL A O 1
ATOM 8223 N N . GLU A 1 1033 ? 14.248 34.116 4.711 1.00 96.75 1033 GLU A N 1
ATOM 8224 C CA . GLU A 1 1033 ? 13.648 35.456 4.747 1.00 96.75 1033 GLU A CA 1
ATOM 8225 C C . GLU A 1 1033 ? 12.197 35.375 5.220 1.00 96.75 1033 GLU A C 1
ATOM 8227 O O . GLU A 1 1033 ? 11.369 34.770 4.545 1.00 96.75 1033 GLU A O 1
ATOM 8232 N N . ILE A 1 1034 ? 11.864 35.966 6.365 1.00 96.94 1034 ILE A N 1
ATOM 8233 C CA . ILE A 1 1034 ? 10.482 35.974 6.865 1.00 96.94 1034 ILE A CA 1
ATOM 8234 C C . ILE A 1 1034 ? 10.163 37.347 7.447 1.00 96.94 1034 ILE A C 1
ATOM 8236 O O . ILE A 1 1034 ? 10.828 37.818 8.372 1.00 96.94 1034 ILE A O 1
ATOM 8240 N N . HIS A 1 1035 ? 9.104 37.960 6.923 1.00 96.81 1035 HIS A N 1
ATOM 8241 C CA . HIS A 1 1035 ? 8.541 39.236 7.366 1.00 96.81 1035 HIS A CA 1
ATOM 8242 C C . HIS A 1 1035 ? 7.050 39.307 6.977 1.00 96.81 1035 HIS A C 1
ATOM 8244 O O . HIS A 1 1035 ? 6.604 38.500 6.166 1.00 96.81 1035 HIS A O 1
ATOM 8250 N N . PRO A 1 1036 ? 6.259 40.279 7.463 1.00 96.88 1036 PRO A N 1
ATOM 8251 C CA . PRO A 1 1036 ? 4.826 40.369 7.156 1.00 96.88 1036 PRO A CA 1
ATOM 8252 C C . PRO A 1 1036 ? 4.424 40.286 5.674 1.00 96.88 1036 PRO A C 1
ATOM 8254 O O . PRO A 1 1036 ? 3.384 39.710 5.385 1.00 96.88 1036 PRO A O 1
ATOM 8257 N N . TYR A 1 1037 ? 5.238 40.802 4.739 1.00 96.56 1037 TYR A N 1
ATOM 8258 C CA . TYR A 1 1037 ? 4.993 40.678 3.286 1.00 96.56 1037 TYR A CA 1
ATOM 8259 C C . TYR A 1 1037 ? 5.422 39.337 2.648 1.00 96.56 1037 TYR A C 1
ATOM 8261 O O . TYR A 1 1037 ? 5.163 39.138 1.464 1.00 96.56 1037 TYR A O 1
ATOM 8269 N N . LEU A 1 1038 ? 6.092 38.452 3.393 1.00 96.12 1038 LEU A N 1
ATOM 8270 C CA . LEU A 1 1038 ? 6.549 37.130 2.957 1.00 96.12 1038 LEU A CA 1
ATOM 8271 C C . LEU A 1 1038 ? 6.537 36.180 4.161 1.00 96.12 1038 LEU A C 1
ATOM 8273 O O . LEU A 1 1038 ? 7.542 36.007 4.856 1.00 96.12 1038 LEU A O 1
ATOM 8277 N N . GLN A 1 1039 ? 5.379 35.583 4.431 1.00 95.69 1039 GLN A N 1
ATOM 8278 C CA . GLN A 1 1039 ? 5.187 34.806 5.663 1.00 95.69 1039 GLN A CA 1
ATOM 8279 C C . GLN A 1 1039 ? 5.539 33.326 5.505 1.00 95.69 1039 GLN A C 1
ATOM 8281 O O . GLN A 1 1039 ? 5.804 32.655 6.495 1.00 95.69 1039 GLN A O 1
ATOM 8286 N N . GLN A 1 1040 ? 5.556 32.805 4.273 1.00 94.88 1040 GLN A N 1
ATOM 8287 C CA . GLN A 1 1040 ? 5.974 31.434 3.940 1.00 94.88 1040 GLN A CA 1
ATOM 8288 C C . GLN A 1 1040 ? 5.315 30.331 4.796 1.00 94.88 1040 GLN A C 1
ATOM 8290 O O . GLN A 1 1040 ? 5.958 29.341 5.152 1.00 94.88 1040 GLN A O 1
ATOM 8295 N N . LYS A 1 1041 ? 4.017 30.466 5.111 1.00 93.75 1041 LYS A N 1
ATOM 8296 C CA . LYS A 1 1041 ? 3.313 29.595 6.073 1.00 93.75 1041 LYS A CA 1
ATOM 8297 C C . LYS A 1 1041 ? 3.507 28.096 5.812 1.00 93.75 1041 LYS A C 1
ATOM 8299 O O . LYS A 1 1041 ? 3.804 27.350 6.736 1.00 93.75 1041 LYS A O 1
ATOM 8304 N N . ARG A 1 1042 ? 3.404 27.652 4.552 1.00 94.38 1042 ARG A N 1
ATOM 8305 C CA . ARG A 1 1042 ? 3.575 26.231 4.184 1.00 94.38 1042 ARG A CA 1
ATOM 8306 C C . ARG A 1 1042 ? 4.980 25.701 4.486 1.00 94.38 1042 ARG A C 1
ATOM 8308 O O . ARG A 1 1042 ? 5.107 24.565 4.928 1.00 94.38 1042 ARG A O 1
ATOM 8315 N N . LEU A 1 1043 ? 6.013 26.513 4.255 1.00 95.44 1043 LEU A N 1
ATOM 8316 C CA . LEU A 1 1043 ? 7.398 26.150 4.560 1.00 95.44 1043 LEU A CA 1
ATOM 8317 C C . LEU A 1 1043 ? 7.612 26.067 6.073 1.00 95.44 1043 LEU A C 1
ATOM 8319 O O . LEU A 1 1043 ? 8.213 25.108 6.546 1.00 95.44 1043 LEU A O 1
ATOM 8323 N N . ILE A 1 1044 ? 7.076 27.036 6.823 1.00 95.69 1044 ILE A N 1
ATOM 8324 C CA . ILE A 1 1044 ? 7.152 27.062 8.289 1.00 95.69 1044 ILE A CA 1
ATOM 8325 C C . ILE A 1 1044 ? 6.456 25.844 8.896 1.00 95.69 1044 ILE A C 1
ATOM 8327 O O . ILE A 1 1044 ? 7.040 25.165 9.739 1.00 95.69 1044 ILE A O 1
ATOM 8331 N N . ASP A 1 1045 ? 5.225 25.560 8.470 1.00 94.38 1045 ASP A N 1
ATOM 8332 C CA . ASP A 1 1045 ? 4.441 24.433 8.977 1.00 94.38 1045 ASP A CA 1
ATOM 8333 C C . ASP A 1 1045 ? 5.153 23.104 8.692 1.00 94.38 1045 ASP A C 1
ATOM 8335 O O . ASP A 1 1045 ? 5.264 22.260 9.582 1.00 94.38 1045 ASP A O 1
ATOM 8339 N N . PHE A 1 1046 ? 5.701 22.944 7.482 1.00 94.56 1046 PHE A N 1
ATOM 8340 C CA . PHE A 1 1046 ? 6.476 21.761 7.121 1.00 94.56 1046 PHE A CA 1
ATOM 8341 C C . PHE A 1 1046 ? 7.746 21.628 7.969 1.00 94.56 1046 PHE A C 1
ATOM 8343 O O . PHE A 1 1046 ? 7.935 20.594 8.606 1.00 94.56 1046 PHE A O 1
ATOM 8350 N N . ALA A 1 1047 ? 8.582 22.668 8.041 1.00 93.12 1047 ALA A N 1
ATOM 8351 C CA . ALA A 1 1047 ? 9.821 22.642 8.819 1.00 93.12 1047 ALA A CA 1
ATOM 8352 C C . ALA A 1 1047 ? 9.553 22.312 10.299 1.00 93.12 1047 ALA A C 1
ATOM 8354 O O . ALA A 1 1047 ? 10.226 21.460 10.875 1.00 93.12 1047 ALA A O 1
ATOM 8355 N N . LYS A 1 1048 ? 8.502 22.887 10.896 1.00 90.75 1048 LYS A N 1
ATOM 8356 C CA . LYS A 1 1048 ? 8.078 22.535 12.259 1.00 90.75 1048 LYS A CA 1
ATOM 8357 C C . LYS A 1 1048 ? 7.606 21.087 12.380 1.00 90.75 1048 LYS A C 1
ATOM 8359 O O . LYS A 1 1048 ? 7.929 20.441 13.372 1.00 90.75 1048 LYS A O 1
ATOM 8364 N N . SER A 1 1049 ? 6.867 20.570 11.394 1.00 92.06 1049 SER A N 1
ATOM 8365 C CA . SER A 1 1049 ? 6.369 19.185 11.410 1.00 92.06 1049 SER A CA 1
ATOM 8366 C C . SER A 1 1049 ? 7.486 18.138 11.421 1.00 92.06 1049 SER A C 1
ATOM 8368 O O . SER A 1 1049 ? 7.294 17.056 11.965 1.00 92.06 1049 SER A O 1
ATOM 8370 N N . VAL A 1 1050 ? 8.661 18.484 10.886 1.00 88.81 1050 VAL A N 1
ATOM 8371 C CA . VAL A 1 1050 ? 9.856 17.626 10.882 1.00 88.81 1050 VAL A CA 1
ATOM 8372 C C . VAL A 1 1050 ? 10.873 18.006 11.971 1.00 88.81 1050 VAL A C 1
ATOM 8374 O O . VAL A 1 1050 ? 11.996 17.507 11.982 1.00 88.81 1050 VAL A O 1
ATOM 8377 N N . GLY A 1 1051 ? 10.492 18.883 12.908 1.00 89.50 1051 GLY A N 1
ATOM 8378 C CA . GLY A 1 1051 ? 11.301 19.232 14.077 1.00 89.50 1051 GLY A CA 1
ATOM 8379 C C . GLY A 1 1051 ? 12.450 20.217 13.826 1.00 89.50 1051 GLY A C 1
ATOM 8380 O O . GLY A 1 1051 ? 13.378 20.254 14.639 1.00 89.50 1051 GLY A O 1
ATOM 8381 N N . LEU A 1 1052 ? 12.408 21.008 12.744 1.00 94.19 1052 LEU A N 1
ATOM 8382 C CA . LEU A 1 1052 ? 13.387 22.073 12.477 1.00 94.19 1052 LEU A CA 1
ATOM 8383 C C . LEU A 1 1052 ? 13.065 23.328 13.271 1.00 94.19 1052 LEU A C 1
ATOM 8385 O O . LEU A 1 1052 ? 11.923 23.794 13.289 1.00 94.19 1052 LEU A O 1
ATOM 8389 N N . GLN A 1 1053 ? 14.108 23.944 13.823 1.00 97.31 1053 GLN A N 1
ATOM 8390 C CA . GLN A 1 1053 ? 14.024 25.338 14.238 1.00 97.31 1053 GLN A CA 1
ATOM 8391 C C . GLN A 1 1053 ? 14.185 26.251 13.021 1.00 97.31 1053 GLN A C 1
ATOM 8393 O O . GLN A 1 1053 ? 14.882 25.921 12.060 1.00 97.31 1053 GLN A O 1
ATOM 8398 N N . ILE A 1 1054 ? 13.533 27.410 13.049 1.00 98.06 1054 ILE A N 1
ATOM 8399 C CA . ILE A 1 1054 ? 13.548 28.356 11.933 1.00 98.06 1054 ILE A CA 1
ATOM 8400 C C . ILE A 1 1054 ? 14.136 29.672 12.416 1.00 98.06 1054 ILE A C 1
ATOM 8402 O O . ILE A 1 1054 ? 13.649 30.240 13.393 1.00 98.06 1054 ILE A O 1
ATOM 8406 N N . THR A 1 1055 ? 15.135 30.178 11.699 1.00 98.38 1055 THR A N 1
ATOM 8407 C CA . THR A 1 1055 ? 15.700 31.510 11.931 1.00 98.38 1055 THR A CA 1
ATOM 8408 C C . THR A 1 1055 ? 15.264 32.443 10.807 1.00 98.38 1055 THR A C 1
ATOM 8410 O O . THR A 1 1055 ? 15.662 32.282 9.655 1.00 98.38 1055 THR A O 1
ATOM 8413 N N . ALA A 1 1056 ? 14.438 33.425 11.145 1.00 97.94 1056 ALA A N 1
ATOM 8414 C CA . ALA A 1 1056 ? 14.014 34.489 10.255 1.00 97.94 1056 ALA A CA 1
ATOM 8415 C C . ALA A 1 1056 ? 15.115 35.553 10.131 1.00 97.94 1056 ALA A C 1
ATOM 8417 O O . ALA A 1 1056 ? 15.519 36.172 11.122 1.00 97.94 1056 ALA A O 1
ATOM 8418 N N . TYR A 1 1057 ? 15.572 35.800 8.904 1.00 96.69 1057 TYR A N 1
ATOM 8419 C CA . TYR A 1 1057 ? 16.380 36.976 8.580 1.00 96.69 1057 TYR A CA 1
ATOM 8420 C C . TYR A 1 1057 ? 15.554 38.009 7.814 1.00 96.69 1057 TYR A C 1
ATOM 8422 O O . TYR A 1 1057 ? 14.468 37.723 7.308 1.00 96.69 1057 TYR A O 1
ATOM 8430 N N . SER A 1 1058 ? 16.069 39.240 7.751 1.00 94.38 1058 SER A N 1
ATOM 8431 C CA . SER A 1 1058 ? 15.400 40.374 7.099 1.00 94.38 1058 SER A CA 1
ATOM 8432 C C . SER A 1 1058 ? 13.963 40.617 7.578 1.00 94.38 1058 SER A C 1
ATOM 8434 O O . SER A 1 1058 ? 13.124 41.093 6.821 1.00 94.38 1058 SER A O 1
ATOM 8436 N N . SER A 1 1059 ? 13.683 40.392 8.865 1.00 95.19 1059 SER A N 1
ATOM 8437 C CA . SER A 1 1059 ? 12.342 40.567 9.453 1.00 95.19 1059 SER A CA 1
ATOM 8438 C C . SER A 1 1059 ? 11.798 42.002 9.412 1.00 95.19 1059 SER A C 1
ATOM 8440 O O . SER A 1 1059 ? 10.607 42.218 9.616 1.00 95.19 1059 SER A O 1
ATOM 8442 N N . LEU A 1 1060 ? 12.645 42.989 9.098 1.00 93.56 1060 LEU A N 1
ATOM 8443 C CA . LEU A 1 1060 ? 12.243 44.380 8.845 1.00 93.56 1060 LEU A CA 1
ATOM 8444 C C . LEU A 1 1060 ? 11.787 44.626 7.385 1.00 93.56 1060 LEU A C 1
ATOM 8446 O O . LEU A 1 1060 ? 11.433 45.752 7.025 1.00 93.56 1060 LEU A O 1
ATOM 8450 N N . GLY A 1 1061 ? 11.790 43.579 6.552 1.00 91.44 1061 GLY A N 1
ATOM 8451 C CA . GLY A 1 1061 ? 11.342 43.550 5.158 1.00 91.44 1061 GLY A CA 1
ATOM 8452 C C . GLY A 1 1061 ? 12.093 44.517 4.240 1.00 91.44 1061 GLY A C 1
ATOM 8453 O O . GLY A 1 1061 ? 13.327 44.508 4.254 1.00 91.44 1061 GLY A O 1
ATOM 8454 N N . PRO A 1 1062 ? 11.395 45.371 3.458 1.00 87.12 1062 PRO A N 1
ATOM 8455 C CA . PRO A 1 1062 ? 12.017 46.196 2.414 1.00 87.12 1062 PRO A CA 1
ATOM 8456 C C . PRO A 1 1062 ? 13.183 47.065 2.905 1.00 87.12 1062 PRO A C 1
ATOM 8458 O O . PRO A 1 1062 ? 14.121 47.343 2.160 1.00 87.12 1062 PRO A O 1
ATOM 8461 N N . ALA A 1 1063 ? 13.157 47.481 4.177 1.00 86.50 1063 ALA A N 1
ATOM 8462 C CA . ALA A 1 1063 ? 14.195 48.320 4.770 1.00 86.50 1063 ALA A CA 1
ATOM 8463 C C . ALA A 1 1063 ? 15.590 47.667 4.732 1.00 86.50 1063 ALA A C 1
ATOM 8465 O O . ALA A 1 1063 ? 16.586 48.374 4.594 1.00 86.50 1063 ALA A O 1
ATOM 8466 N N . SER A 1 1064 ? 15.673 46.332 4.795 1.00 84.50 1064 SER A N 1
ATOM 8467 C CA . SER A 1 1064 ? 16.939 45.592 4.685 1.00 84.50 1064 SER A CA 1
ATOM 8468 C C . SER A 1 1064 ? 17.604 45.747 3.309 1.00 84.50 1064 SER A C 1
ATOM 8470 O O . SER A 1 1064 ? 18.827 45.612 3.187 1.00 84.50 1064 SER A O 1
ATOM 8472 N N . PHE A 1 1065 ? 16.813 46.063 2.280 1.00 84.69 1065 PHE A N 1
ATOM 8473 C CA . PHE A 1 1065 ? 17.222 46.038 0.876 1.00 84.69 1065 PHE A CA 1
ATOM 8474 C C . PHE A 1 1065 ? 17.213 47.413 0.193 1.00 84.69 1065 PHE A C 1
ATOM 8476 O O . PHE A 1 1065 ? 17.609 47.518 -0.964 1.00 84.69 1065 PHE A O 1
ATOM 8483 N N . ALA A 1 1066 ? 16.836 48.479 0.906 1.00 79.88 1066 ALA A N 1
ATOM 8484 C CA . ALA A 1 1066 ? 16.712 49.829 0.350 1.00 79.88 1066 ALA A CA 1
ATOM 8485 C C . ALA A 1 1066 ? 17.993 50.346 -0.344 1.00 79.88 1066 ALA A C 1
ATOM 8487 O O . ALA A 1 1066 ? 17.914 51.027 -1.360 1.00 79.88 1066 ALA A O 1
ATOM 8488 N N . GLU A 1 1067 ? 19.173 49.982 0.164 1.00 77.94 1067 GLU A N 1
ATOM 8489 C CA . GLU A 1 1067 ? 20.481 50.379 -0.392 1.00 77.94 1067 GLU A CA 1
ATOM 8490 C C . GLU A 1 1067 ? 20.786 49.761 -1.770 1.00 77.94 1067 GLU A C 1
ATOM 8492 O O . GLU A 1 1067 ? 21.685 50.232 -2.460 1.00 77.94 1067 GLU A O 1
ATOM 8497 N N . PHE A 1 1068 ? 20.047 48.724 -2.182 1.00 75.25 1068 PHE A N 1
ATOM 8498 C CA . PHE A 1 1068 ? 20.238 48.043 -3.466 1.00 75.25 1068 PHE A CA 1
ATOM 8499 C C . PHE A 1 1068 ? 19.380 48.624 -4.600 1.00 75.25 1068 PHE A C 1
ATOM 8501 O O . PHE A 1 1068 ? 19.425 48.102 -5.709 1.00 75.25 1068 PHE A O 1
ATOM 8508 N N . ASN A 1 1069 ? 18.595 49.684 -4.349 1.00 71.62 1069 ASN A N 1
ATOM 8509 C CA . ASN A 1 1069 ? 17.680 50.291 -5.331 1.00 71.62 1069 ASN A CA 1
ATOM 8510 C C . ASN A 1 1069 ? 16.770 49.266 -6.042 1.00 71.62 1069 ASN A C 1
ATOM 8512 O O . ASN A 1 1069 ? 16.461 49.410 -7.225 1.00 71.62 1069 ASN A O 1
ATOM 8516 N N . MET A 1 1070 ? 16.343 48.224 -5.323 1.00 76.88 1070 MET A N 1
ATOM 8517 C CA . MET A 1 1070 ? 15.504 47.171 -5.887 1.00 76.88 1070 MET A CA 1
ATOM 8518 C C . MET A 1 1070 ? 14.109 47.687 -6.231 1.00 76.88 1070 MET A C 1
ATOM 8520 O O . MET A 1 1070 ? 13.426 48.307 -5.409 1.00 76.88 1070 MET A O 1
ATOM 8524 N N . GLU A 1 1071 ? 13.656 47.372 -7.442 1.00 74.94 1071 GLU A N 1
ATOM 8525 C CA . GLU A 1 1071 ? 12.379 47.854 -7.959 1.00 74.94 1071 GLU A CA 1
ATOM 8526 C C . GLU A 1 1071 ? 11.196 47.369 -7.103 1.00 74.94 1071 GLU A C 1
ATOM 8528 O O . GLU A 1 1071 ? 10.305 48.151 -6.772 1.00 74.94 1071 GLU A O 1
ATOM 8533 N N . ASN A 1 1072 ? 11.202 46.106 -6.670 1.00 78.19 1072 ASN A N 1
ATOM 8534 C CA . ASN A 1 1072 ? 10.151 45.536 -5.819 1.00 78.19 1072 ASN A CA 1
ATOM 8535 C C . ASN A 1 1072 ? 10.102 46.168 -4.413 1.00 78.19 1072 ASN A C 1
ATOM 8537 O O . ASN A 1 1072 ? 9.011 46.436 -3.914 1.00 78.19 1072 ASN A O 1
ATOM 8541 N N . ALA A 1 1073 ? 11.247 46.498 -3.807 1.00 79.19 1073 ALA A N 1
ATOM 8542 C CA . ALA A 1 1073 ? 11.313 47.178 -2.510 1.00 79.19 1073 ALA A CA 1
ATOM 8543 C C . ALA A 1 1073 ? 10.763 48.613 -2.571 1.00 79.19 1073 ALA A C 1
ATOM 8545 O O . ALA A 1 1073 ? 10.203 49.098 -1.589 1.00 79.19 1073 ALA A O 1
ATOM 8546 N N . SER A 1 1074 ? 10.873 49.277 -3.728 1.00 79.44 1074 SER A N 1
ATOM 8547 C CA . SER A 1 1074 ? 10.341 50.631 -3.944 1.00 79.44 1074 SER A CA 1
ATOM 8548 C C . SER A 1 1074 ? 8.822 50.683 -4.183 1.00 79.44 1074 SER A C 1
ATOM 8550 O O . SER A 1 1074 ? 8.210 51.739 -4.024 1.00 79.44 1074 SER A O 1
ATOM 8552 N N . LYS A 1 1075 ? 8.200 49.550 -4.545 1.00 82.62 1075 LYS A N 1
ATOM 8553 C CA . LYS A 1 1075 ? 6.771 49.446 -4.903 1.00 82.62 1075 LYS A CA 1
ATOM 8554 C C . LYS A 1 1075 ? 5.833 49.270 -3.708 1.00 82.62 1075 LYS A C 1
ATOM 8556 O O . LYS A 1 1075 ? 4.620 49.365 -3.878 1.00 82.62 1075 LYS A O 1
ATOM 8561 N N . VAL A 1 1076 ? 6.367 49.005 -2.518 1.00 88.12 1076 VAL A N 1
ATOM 8562 C CA . VAL A 1 1076 ? 5.578 48.730 -1.311 1.00 88.12 1076 VAL A CA 1
ATOM 8563 C C . VAL A 1 1076 ? 5.903 49.711 -0.195 1.00 88.12 1076 VAL A C 1
ATOM 8565 O O . VAL A 1 1076 ? 7.030 50.182 -0.058 1.00 88.12 1076 VAL A O 1
ATOM 8568 N N . THR A 1 1077 ? 4.913 50.002 0.648 1.00 90.56 1077 THR A N 1
ATOM 8569 C CA . THR A 1 1077 ? 5.122 50.819 1.848 1.00 90.56 1077 THR A CA 1
ATOM 8570 C C . THR A 1 1077 ? 6.128 50.123 2.774 1.00 90.56 1077 THR A C 1
ATOM 8572 O O . THR A 1 1077 ? 5.902 48.957 3.119 1.00 90.56 1077 THR A O 1
ATOM 8575 N N . PRO A 1 1078 ? 7.206 50.796 3.223 1.00 92.00 1078 PRO A N 1
ATOM 8576 C CA . PRO A 1 1078 ? 8.148 50.216 4.176 1.00 92.00 1078 PRO A CA 1
ATOM 8577 C C . PRO A 1 1078 ? 7.448 49.748 5.457 1.00 92.00 1078 PRO A C 1
ATOM 8579 O O . PRO A 1 1078 ? 6.645 50.477 6.036 1.00 92.00 1078 PRO A O 1
ATOM 8582 N N . LEU A 1 1079 ? 7.777 48.547 5.940 1.00 94.50 1079 LEU A N 1
ATOM 8583 C CA . LEU A 1 1079 ? 7.114 47.963 7.116 1.00 94.50 1079 LEU A CA 1
ATOM 8584 C C . LEU A 1 1079 ? 7.271 48.812 8.386 1.00 94.50 1079 LEU A C 1
ATOM 8586 O O . LEU A 1 1079 ? 6.351 48.880 9.196 1.00 94.50 1079 LEU A O 1
ATOM 8590 N N . LEU A 1 1080 ? 8.402 49.510 8.535 1.00 93.56 1080 LEU A N 1
ATOM 8591 C CA . LEU A 1 1080 ? 8.667 50.405 9.668 1.00 93.56 1080 LEU A CA 1
ATOM 8592 C C . LEU A 1 1080 ? 7.746 51.636 9.712 1.00 93.56 1080 LEU A C 1
ATOM 8594 O O . LEU A 1 1080 ? 7.604 52.239 10.772 1.00 93.56 1080 LEU A O 1
ATOM 8598 N N . SER A 1 1081 ? 7.132 52.010 8.586 1.00 92.62 1081 SER A N 1
ATOM 8599 C CA . SER A 1 1081 ? 6.181 53.124 8.476 1.00 92.62 1081 SER A CA 1
ATOM 8600 C C . SER A 1 1081 ? 4.763 52.669 8.112 1.00 92.62 1081 SER A C 1
ATOM 8602 O O . SER A 1 1081 ? 3.899 53.506 7.853 1.00 92.62 1081 SER A O 1
ATOM 8604 N N . HIS A 1 1082 ? 4.501 51.358 8.092 1.00 96.19 1082 HIS A N 1
ATOM 8605 C CA . HIS A 1 1082 ? 3.182 50.818 7.781 1.00 96.19 1082 HIS A CA 1
ATOM 8606 C C . HIS A 1 1082 ? 2.193 51.122 8.915 1.00 96.19 1082 HIS A C 1
ATOM 8608 O O . HIS A 1 1082 ? 2.486 50.872 10.085 1.00 96.19 1082 HIS A O 1
ATOM 8614 N N . SER A 1 1083 ? 1.001 51.623 8.578 1.00 95.69 1083 SER A N 1
ATOM 8615 C CA . SER A 1 1083 ? 0.011 52.099 9.559 1.00 95.69 1083 SER A CA 1
ATOM 8616 C C . SER A 1 1083 ? -0.421 51.019 10.554 1.00 95.69 1083 SER A C 1
ATOM 8618 O O . SER A 1 1083 ? -0.495 51.300 11.747 1.00 95.69 1083 SER A O 1
ATOM 8620 N N . THR A 1 1084 ? -0.628 49.778 10.095 1.00 96.25 1084 THR A N 1
ATOM 8621 C CA . THR A 1 1084 ? -0.935 48.628 10.969 1.00 96.25 1084 THR A CA 1
ATOM 8622 C C . THR A 1 1084 ? 0.163 48.401 12.009 1.00 96.25 1084 THR A C 1
ATOM 8624 O O . THR A 1 1084 ? -0.119 48.337 13.201 1.00 96.25 1084 THR A O 1
ATOM 8627 N N . ILE A 1 1085 ? 1.431 48.360 11.585 1.00 97.62 1085 ILE A N 1
ATOM 8628 C CA . ILE A 1 1085 ? 2.567 48.125 12.486 1.00 97.62 1085 ILE A CA 1
ATOM 8629 C C . ILE A 1 1085 ? 2.746 49.302 13.450 1.00 97.62 1085 ILE A C 1
ATOM 8631 O O . ILE A 1 1085 ? 2.986 49.086 14.633 1.00 97.62 1085 ILE A O 1
ATOM 8635 N N . ALA A 1 1086 ? 2.575 50.540 12.977 1.00 96.25 1086 ALA A N 1
ATOM 8636 C CA . ALA A 1 1086 ? 2.636 51.734 13.819 1.00 96.25 1086 ALA A CA 1
ATOM 8637 C C . ALA A 1 1086 ? 1.528 51.755 14.888 1.00 96.25 1086 ALA A C 1
ATOM 8639 O O . ALA A 1 1086 ? 1.792 52.103 16.037 1.00 96.25 1086 ALA A O 1
ATOM 8640 N N . SER A 1 1087 ? 0.310 51.337 14.529 1.00 96.12 1087 SER A N 1
ATOM 8641 C CA . SER A 1 1087 ? -0.815 51.231 15.463 1.00 96.12 1087 SER A CA 1
ATOM 8642 C C . SER A 1 1087 ? -0.549 50.190 16.554 1.00 96.12 1087 SER A C 1
ATOM 8644 O O . SER A 1 1087 ? -0.762 50.468 17.733 1.00 96.12 1087 SER A O 1
ATOM 8646 N N . ILE A 1 1088 ? -0.037 49.013 16.179 1.00 97.31 1088 ILE A N 1
ATOM 8647 C CA . ILE A 1 1088 ? 0.325 47.953 17.133 1.00 97.31 1088 ILE A CA 1
ATOM 8648 C C . ILE A 1 1088 ? 1.491 48.415 18.023 1.00 97.31 1088 ILE A C 1
ATOM 8650 O O . ILE A 1 1088 ? 1.460 48.247 19.238 1.00 97.31 1088 ILE A O 1
ATOM 8654 N N . ALA A 1 1089 ? 2.493 49.081 17.447 1.00 96.44 1089 ALA A N 1
ATOM 86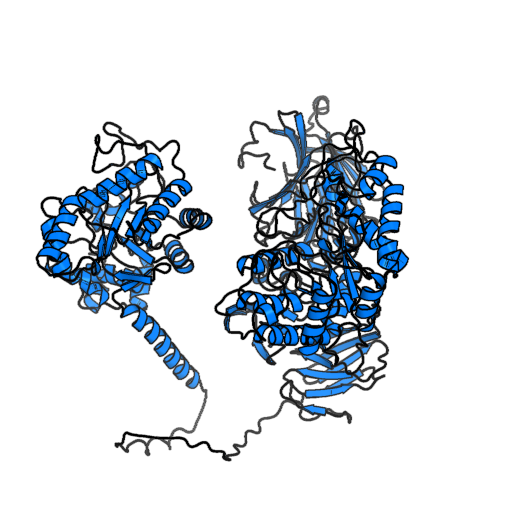55 C CA . ALA A 1 1089 ? 3.630 49.628 18.188 1.00 96.44 1089 ALA A CA 1
ATOM 8656 C C . ALA A 1 1089 ? 3.183 50.622 19.271 1.00 96.44 1089 ALA A C 1
ATOM 8658 O O . ALA A 1 1089 ? 3.628 50.537 20.417 1.00 96.44 1089 ALA A O 1
ATOM 8659 N N . GLN A 1 1090 ? 2.238 51.506 18.938 1.00 95.31 1090 GLN A N 1
ATOM 8660 C CA . GLN A 1 1090 ? 1.644 52.437 19.893 1.00 95.31 1090 GLN A CA 1
ATOM 8661 C C . GLN A 1 1090 ? 0.876 51.713 21.011 1.00 95.31 1090 GLN A C 1
ATOM 8663 O O . GLN A 1 1090 ? 0.997 52.106 22.171 1.00 95.31 1090 GLN A O 1
ATOM 8668 N N . ALA A 1 1091 ? 0.124 50.657 20.686 1.00 94.88 1091 ALA A N 1
ATOM 8669 C CA . ALA A 1 1091 ? -0.639 49.880 21.667 1.00 94.88 1091 ALA A CA 1
ATOM 8670 C C . ALA A 1 1091 ? 0.257 49.170 22.700 1.00 94.88 1091 ALA A C 1
ATOM 8672 O O . ALA A 1 1091 ? -0.119 49.067 23.867 1.00 94.88 1091 ALA A O 1
ATOM 8673 N N . HIS A 1 1092 ? 1.457 48.743 22.293 1.00 94.12 1092 HIS A N 1
ATOM 8674 C CA . HIS A 1 1092 ? 2.426 48.041 23.148 1.00 94.12 1092 HIS A CA 1
ATOM 8675 C C . HIS A 1 1092 ? 3.506 48.947 23.763 1.00 94.12 1092 HIS A C 1
ATOM 8677 O O . HIS A 1 1092 ? 4.395 48.448 24.449 1.00 94.12 1092 HIS A O 1
ATOM 8683 N N . ASN A 1 1093 ? 3.459 50.266 23.529 1.00 94.12 1093 ASN A N 1
ATOM 8684 C CA . ASN A 1 1093 ? 4.535 51.205 23.887 1.00 94.12 1093 ASN A CA 1
ATOM 8685 C C . ASN A 1 1093 ? 5.924 50.722 23.406 1.00 94.12 1093 ASN A C 1
ATOM 8687 O O . ASN A 1 1093 ? 6.923 50.796 24.124 1.00 94.12 1093 ASN A O 1
ATOM 8691 N N . ALA A 1 1094 ? 5.961 50.192 22.184 1.00 95.44 1094 ALA A N 1
ATOM 8692 C CA . ALA A 1 1094 ? 7.135 49.612 21.546 1.00 95.44 1094 ALA A CA 1
ATOM 8693 C C . ALA A 1 1094 ? 7.447 50.337 20.228 1.00 95.44 1094 ALA A C 1
ATOM 8695 O O . ALA A 1 1094 ? 6.651 51.122 19.715 1.00 95.44 1094 ALA A O 1
ATOM 8696 N N . THR A 1 1095 ? 8.619 50.082 19.652 1.00 95.88 1095 THR A N 1
ATOM 8697 C CA . THR A 1 1095 ? 8.958 50.580 18.310 1.00 95.88 1095 THR A CA 1
ATOM 8698 C C . THR A 1 1095 ? 8.377 49.672 17.216 1.00 95.88 1095 THR A C 1
ATOM 8700 O O . THR A 1 1095 ? 8.223 48.469 17.436 1.00 95.88 1095 THR A O 1
ATOM 8703 N N . PRO A 1 1096 ? 8.130 50.180 15.990 1.00 96.50 1096 PRO A N 1
ATOM 8704 C CA . PRO A 1 1096 ? 7.742 49.336 14.855 1.00 96.50 1096 PRO A CA 1
ATOM 8705 C C . PRO A 1 1096 ? 8.705 48.167 14.600 1.00 96.50 1096 PRO A C 1
ATOM 8707 O O . PRO A 1 1096 ? 8.271 47.068 14.270 1.00 96.50 1096 PRO A O 1
ATOM 8710 N N . ALA A 1 1097 ? 10.011 48.375 14.808 1.00 95.56 1097 ALA A N 1
ATOM 8711 C CA . ALA A 1 1097 ? 11.014 47.319 14.688 1.00 95.56 1097 ALA A CA 1
ATOM 8712 C C . ALA A 1 1097 ? 10.802 46.202 15.724 1.00 95.56 1097 ALA A C 1
ATOM 8714 O O . ALA A 1 1097 ? 10.850 45.027 15.366 1.00 95.56 1097 ALA A O 1
ATOM 8715 N N . GLN A 1 1098 ? 10.499 46.558 16.977 1.00 96.19 1098 GLN A N 1
ATOM 8716 C CA . GLN A 1 1098 ? 10.180 45.580 18.019 1.00 96.19 1098 GLN A CA 1
ATOM 8717 C C . GLN A 1 1098 ? 8.922 44.782 17.682 1.00 96.19 1098 GLN A C 1
ATOM 8719 O O . GLN A 1 1098 ? 8.931 43.575 17.876 1.00 96.19 1098 GLN A O 1
ATOM 8724 N N . ILE A 1 1099 ? 7.879 45.405 17.119 1.00 97.75 1099 ILE A N 1
ATOM 8725 C CA . ILE A 1 1099 ? 6.666 44.681 16.700 1.00 97.75 1099 ILE A CA 1
ATOM 8726 C C . ILE A 1 1099 ? 6.963 43.663 15.598 1.00 97.75 1099 ILE A C 1
ATOM 8728 O O . ILE A 1 1099 ? 6.491 42.533 15.668 1.00 97.75 1099 ILE A O 1
ATOM 8732 N N . LEU A 1 1100 ? 7.763 44.030 14.595 1.00 97.62 1100 LEU A N 1
ATOM 8733 C CA . LEU A 1 1100 ? 8.113 43.129 13.491 1.00 97.62 1100 LEU A CA 1
ATOM 8734 C C . LEU A 1 1100 ? 8.924 41.917 13.967 1.00 97.62 1100 LEU A C 1
ATOM 8736 O O . LEU A 1 1100 ? 8.669 40.790 13.543 1.00 97.62 1100 LEU A O 1
ATOM 8740 N N . LEU A 1 1101 ? 9.878 42.139 14.875 1.00 97.31 1101 LEU A N 1
ATOM 8741 C CA . LEU A 1 1101 ? 10.663 41.067 15.487 1.00 97.31 1101 LEU A CA 1
ATOM 8742 C C . LEU A 1 1101 ? 9.804 40.215 16.429 1.00 97.31 1101 LEU A C 1
ATOM 8744 O O . LEU A 1 1101 ? 9.847 38.988 16.358 1.00 97.31 1101 LEU A O 1
ATOM 8748 N N . ALA A 1 1102 ? 8.978 40.853 17.259 1.00 96.31 1102 ALA A N 1
ATOM 8749 C CA . ALA A 1 1102 ? 8.042 40.183 18.150 1.00 96.31 1102 ALA A CA 1
ATOM 8750 C C . ALA A 1 1102 ? 7.052 39.315 17.376 1.00 96.31 1102 ALA A C 1
ATOM 8752 O O . ALA A 1 1102 ? 6.779 38.201 17.800 1.00 96.31 1102 ALA A O 1
ATOM 8753 N N . TRP A 1 1103 ? 6.559 39.760 16.220 1.00 97.12 1103 TRP A N 1
ATOM 8754 C CA . TRP A 1 1103 ? 5.679 38.957 15.374 1.00 97.12 1103 TRP A CA 1
ATOM 8755 C C . TRP A 1 1103 ? 6.324 37.627 14.970 1.00 97.12 1103 TRP A C 1
ATOM 8757 O O . TRP A 1 1103 ? 5.728 36.572 15.186 1.00 97.12 1103 TRP A O 1
ATOM 8767 N N . ALA A 1 1104 ? 7.565 37.643 14.476 1.00 96.38 1104 ALA A N 1
ATOM 8768 C CA . ALA A 1 1104 ? 8.278 36.413 14.132 1.00 96.38 1104 ALA A CA 1
ATOM 8769 C C . ALA A 1 1104 ? 8.516 35.519 15.369 1.00 96.38 1104 ALA A C 1
ATOM 8771 O O . ALA A 1 1104 ? 8.332 34.303 15.296 1.00 96.38 1104 ALA A O 1
ATOM 8772 N N . LEU A 1 1105 ? 8.832 36.113 16.525 1.00 95.62 1105 LEU A N 1
ATOM 8773 C CA . LEU A 1 1105 ? 8.983 35.390 17.796 1.00 95.62 1105 LEU A CA 1
ATOM 8774 C C . LEU A 1 1105 ? 7.661 34.758 18.276 1.00 95.62 1105 LEU A C 1
ATOM 8776 O O . LEU A 1 1105 ? 7.655 33.611 18.718 1.00 95.62 1105 LEU A O 1
ATOM 8780 N N . ASN A 1 1106 ? 6.532 35.462 18.140 1.00 93.06 1106 ASN A N 1
ATOM 8781 C CA . ASN A 1 1106 ? 5.189 34.965 18.469 1.00 93.06 1106 ASN A CA 1
ATOM 8782 C C . ASN A 1 1106 ? 4.731 33.879 17.475 1.00 93.06 1106 ASN A C 1
ATOM 8784 O O . ASN A 1 1106 ? 3.987 32.974 17.847 1.00 93.06 1106 ASN A O 1
ATOM 8788 N N . CYS A 1 1107 ? 5.248 33.891 16.240 1.00 91.81 1107 CYS A N 1
ATOM 8789 C CA . CYS A 1 1107 ? 5.153 32.771 15.300 1.00 91.81 1107 CYS A CA 1
ATOM 8790 C C . CYS A 1 1107 ? 6.039 31.571 15.694 1.00 91.81 1107 CYS A C 1
ATOM 8792 O O . CYS A 1 1107 ? 6.045 30.569 14.977 1.00 91.81 1107 CYS A O 1
ATOM 8794 N N . GLY A 1 1108 ? 6.781 31.629 16.805 1.00 92.19 1108 GLY A N 1
ATOM 8795 C CA . GLY A 1 1108 ? 7.673 30.564 17.270 1.00 92.19 1108 GLY A CA 1
ATOM 8796 C C . GLY A 1 1108 ? 8.948 30.423 16.437 1.00 92.19 1108 GLY A C 1
ATOM 8797 O O . GLY A 1 1108 ? 9.450 29.311 16.295 1.00 92.19 1108 GLY A O 1
ATOM 8798 N N . LEU A 1 1109 ? 9.424 31.515 15.835 1.00 96.25 1109 LEU A N 1
ATOM 8799 C CA . LEU A 1 1109 ? 10.656 31.572 15.043 1.00 96.25 1109 LEU A CA 1
ATOM 8800 C C . LEU A 1 1109 ? 11.763 32.267 15.846 1.00 96.25 1109 LEU A C 1
ATOM 8802 O O . LEU A 1 1109 ? 11.474 33.022 16.771 1.00 96.25 1109 LEU A O 1
ATOM 8806 N N . CYS A 1 1110 ? 13.020 32.063 15.466 1.00 97.69 1110 CYS A N 1
ATOM 8807 C CA . CYS A 1 1110 ? 14.148 32.873 15.928 1.00 97.69 1110 CYS A CA 1
ATOM 8808 C C . CYS A 1 1110 ? 14.378 34.056 14.976 1.00 97.69 1110 CYS A C 1
ATOM 8810 O O . CYS A 1 1110 ? 14.023 33.975 13.804 1.00 97.69 1110 CYS A O 1
ATOM 8812 N N . VAL A 1 1111 ? 14.990 35.145 15.442 1.00 97.62 1111 VAL A N 1
ATOM 8813 C CA . VAL A 1 1111 ? 15.276 36.345 14.632 1.00 97.62 1111 VAL A CA 1
ATOM 8814 C C . VAL A 1 1111 ? 16.721 36.800 14.792 1.00 97.62 1111 VAL A C 1
ATOM 8816 O O . VAL A 1 1111 ? 17.286 36.703 15.881 1.00 97.62 1111 VAL A O 1
ATOM 8819 N N . ILE A 1 1112 ? 17.311 37.339 13.721 1.00 96.81 1112 ILE A N 1
ATOM 8820 C CA . ILE A 1 1112 ? 18.704 37.827 13.709 1.00 96.81 1112 ILE A CA 1
ATOM 8821 C C . ILE A 1 1112 ? 18.841 39.273 13.194 1.00 96.81 1112 ILE A C 1
ATOM 8823 O O . ILE A 1 1112 ? 19.449 39.516 12.148 1.00 96.81 1112 ILE A O 1
ATOM 8827 N N . PRO A 1 1113 ? 18.252 40.276 13.873 1.00 95.00 1113 PRO A N 1
ATOM 8828 C CA . PRO A 1 1113 ? 18.377 41.664 13.447 1.00 95.00 1113 PRO A CA 1
ATOM 8829 C C . PRO A 1 1113 ? 19.816 42.190 13.565 1.00 95.00 1113 PRO A C 1
ATOM 8831 O O . PRO A 1 1113 ? 20.581 41.815 14.453 1.00 95.00 1113 PRO A O 1
ATOM 8834 N N . LYS A 1 1114 ? 20.150 43.150 12.700 1.00 90.31 1114 LYS A N 1
ATOM 8835 C CA . LYS A 1 1114 ? 21.401 43.920 12.731 1.00 90.31 1114 LYS A CA 1
ATOM 8836 C C . LYS A 1 1114 ? 21.153 45.336 13.251 1.00 90.31 1114 LYS A C 1
ATOM 8838 O O . LYS A 1 1114 ? 20.141 45.955 12.923 1.00 90.31 1114 LYS A O 1
ATOM 8843 N N . SER A 1 1115 ? 22.099 45.895 14.007 1.00 88.25 1115 SER A N 1
ATOM 8844 C CA . SER A 1 1115 ? 22.125 47.321 14.366 1.00 88.25 1115 SER A CA 1
ATOM 8845 C C . SER A 1 1115 ? 23.542 47.784 14.711 1.00 88.25 1115 SER A C 1
ATOM 8847 O O . SER A 1 1115 ? 24.312 47.025 15.280 1.00 88.25 1115 SER A O 1
ATOM 8849 N N . MET A 1 1116 ? 23.852 49.049 14.414 1.00 82.62 1116 MET A N 1
ATOM 8850 C CA . MET A 1 1116 ? 25.091 49.728 14.846 1.00 82.62 1116 MET A CA 1
ATOM 8851 C C . MET A 1 1116 ? 24.847 50.736 15.983 1.00 82.62 1116 MET A C 1
ATOM 8853 O O . MET A 1 1116 ? 25.766 51.394 16.451 1.00 82.62 1116 MET A O 1
ATOM 8857 N N . SER A 1 1117 ? 23.589 50.917 16.393 1.00 88.62 1117 SER A N 1
ATOM 8858 C CA . SER A 1 1117 ? 23.194 51.832 17.469 1.00 88.62 1117 SER A CA 1
ATOM 8859 C C . SER A 1 1117 ? 22.961 51.032 18.739 1.00 88.62 1117 SER A C 1
ATOM 8861 O O . SER A 1 1117 ? 22.153 50.102 18.725 1.00 88.62 1117 SER A O 1
ATOM 8863 N N . GLU A 1 1118 ? 23.636 51.419 19.821 1.00 87.75 1118 GLU A N 1
ATOM 8864 C CA . GLU A 1 1118 ? 23.544 50.755 21.124 1.00 87.75 1118 GLU A CA 1
ATOM 8865 C C . GLU A 1 1118 ? 22.096 50.659 21.630 1.00 87.75 1118 GLU A C 1
ATOM 8867 O O . GLU A 1 1118 ? 21.655 49.589 22.049 1.00 87.75 1118 GLU A O 1
ATOM 8872 N N . ASP A 1 1119 ? 21.328 51.744 21.513 1.00 89.19 1119 ASP A N 1
ATOM 8873 C CA . ASP A 1 1119 ? 19.921 51.768 21.925 1.00 89.19 1119 ASP A CA 1
ATOM 8874 C C . ASP A 1 1119 ? 19.081 50.768 21.126 1.00 89.19 1119 ASP A C 1
ATOM 8876 O O . ASP A 1 1119 ? 18.321 49.990 21.699 1.00 89.19 1119 ASP A O 1
ATOM 8880 N N . ARG A 1 1120 ? 19.267 50.715 19.800 1.00 91.00 1120 ARG A N 1
ATOM 8881 C CA . ARG A 1 1120 ? 18.559 49.753 18.941 1.00 91.00 1120 ARG A CA 1
ATOM 8882 C C . ARG A 1 1120 ? 18.998 48.308 19.190 1.00 91.00 1120 ARG A C 1
ATOM 8884 O O . ARG A 1 1120 ? 18.174 47.407 19.100 1.00 91.00 1120 ARG A O 1
ATOM 8891 N N . ILE A 1 1121 ? 20.271 48.074 19.523 1.00 91.88 1121 ILE A N 1
ATOM 8892 C CA . ILE A 1 1121 ? 20.784 46.746 19.906 1.00 91.88 1121 ILE A CA 1
ATOM 8893 C C . ILE A 1 1121 ? 20.014 46.225 21.125 1.00 91.88 1121 ILE A C 1
ATOM 8895 O O . ILE A 1 1121 ? 19.529 45.092 21.093 1.00 91.88 1121 ILE A O 1
ATOM 8899 N N . LYS A 1 1122 ? 19.848 47.067 22.155 1.00 91.12 1122 LYS A N 1
ATOM 8900 C CA . LYS A 1 1122 ? 19.067 46.741 23.358 1.00 91.12 1122 LYS A CA 1
ATOM 8901 C C . LYS A 1 1122 ? 17.585 46.553 23.027 1.00 91.12 1122 LYS A C 1
ATOM 8903 O O . LYS A 1 1122 ? 17.030 45.513 23.356 1.00 91.12 1122 LYS A O 1
ATOM 8908 N N . GLN A 1 1123 ? 16.971 47.484 22.292 1.00 91.69 1123 GLN A N 1
ATOM 8909 C CA . GLN A 1 1123 ? 15.555 47.392 21.901 1.00 91.69 1123 GLN A CA 1
ATOM 8910 C C . GLN A 1 1123 ? 15.233 46.105 21.132 1.00 91.69 1123 GLN A C 1
ATOM 8912 O O . GLN A 1 1123 ? 14.207 45.480 21.393 1.00 91.69 1123 GLN A O 1
ATOM 8917 N N . ASN A 1 1124 ? 16.114 45.685 20.219 1.00 94.25 1124 ASN A N 1
ATOM 8918 C CA . ASN A 1 1124 ? 15.943 44.452 19.455 1.00 94.25 1124 ASN A CA 1
ATOM 8919 C C . ASN A 1 1124 ? 15.892 43.214 20.367 1.00 94.25 1124 ASN A C 1
ATOM 8921 O O . ASN A 1 1124 ? 15.010 42.380 20.166 1.00 94.25 1124 ASN A O 1
ATOM 8925 N N . LEU A 1 1125 ? 16.758 43.120 21.389 1.00 90.56 1125 LEU A N 1
ATOM 8926 C CA . LEU A 1 1125 ? 16.694 42.046 22.397 1.00 90.56 1125 LEU A CA 1
ATOM 8927 C C . LEU A 1 1125 ? 15.371 42.066 23.155 1.00 90.56 1125 LEU A C 1
ATOM 8929 O O . LEU A 1 1125 ? 14.781 41.024 23.405 1.00 90.56 1125 LEU A O 1
ATOM 8933 N N . GLU A 1 1126 ? 14.884 43.257 23.492 1.00 91.44 1126 GLU A N 1
ATOM 8934 C CA . GLU A 1 1126 ? 13.640 43.420 24.242 1.00 91.44 1126 GLU A CA 1
ATOM 8935 C C . GLU A 1 1126 ? 12.383 43.081 23.436 1.00 91.44 1126 GLU A C 1
ATOM 8937 O O . GLU A 1 1126 ? 11.308 42.971 24.022 1.00 91.44 1126 GLU A O 1
ATOM 8942 N N . SER A 1 1127 ? 12.498 42.844 22.125 1.00 92.94 1127 SER A N 1
ATOM 8943 C CA . SER A 1 1127 ? 11.373 42.394 21.293 1.00 92.94 1127 SER A CA 1
ATOM 8944 C C . SER A 1 1127 ? 10.793 41.057 21.764 1.00 92.94 1127 SER A C 1
ATOM 8946 O O . SER A 1 1127 ? 9.606 40.818 21.569 1.00 92.94 1127 SER A O 1
ATOM 8948 N N . SER A 1 1128 ? 11.584 40.200 22.425 1.00 89.19 1128 SER A N 1
ATOM 8949 C CA . SER A 1 1128 ? 11.087 38.946 23.017 1.00 89.19 1128 SER A CA 1
ATOM 8950 C C . SER A 1 1128 ? 10.112 39.158 24.175 1.00 89.19 1128 SER A C 1
ATOM 8952 O O . SER A 1 1128 ? 9.352 38.252 24.506 1.00 89.19 1128 SER A O 1
ATOM 8954 N N . LYS A 1 1129 ? 10.096 40.358 24.770 1.00 89.19 1129 LYS A N 1
ATOM 8955 C CA . LYS A 1 1129 ? 9.186 40.728 25.861 1.00 89.19 1129 LYS A CA 1
ATOM 8956 C C . LYS A 1 1129 ? 7.819 41.205 25.356 1.00 89.19 1129 LYS A C 1
ATOM 8958 O O . LYS A 1 1129 ? 6.917 41.400 26.166 1.00 89.19 1129 LYS A O 1
ATOM 8963 N N . VAL A 1 1130 ? 7.663 41.425 24.049 1.00 91.94 1130 VAL A N 1
ATOM 8964 C CA . VAL A 1 1130 ? 6.413 41.906 23.447 1.00 91.94 1130 VAL A CA 1
ATOM 8965 C C . VAL A 1 1130 ? 5.557 40.710 23.023 1.00 91.94 1130 VAL A C 1
ATOM 8967 O O . VAL A 1 1130 ? 5.934 39.926 22.150 1.00 91.94 1130 VAL A O 1
ATOM 8970 N N . LEU A 1 1131 ? 4.382 40.576 23.639 1.00 90.69 1131 LEU A N 1
ATOM 8971 C CA . LEU A 1 1131 ? 3.407 39.525 23.343 1.00 90.69 1131 LEU A CA 1
ATOM 8972 C C . LEU A 1 1131 ? 2.254 40.110 22.536 1.00 90.69 1131 LEU A C 1
ATOM 8974 O O . LEU A 1 1131 ? 1.482 40.915 23.054 1.00 90.69 1131 LEU A O 1
ATOM 8978 N N . LEU A 1 1132 ? 2.134 39.701 21.275 1.00 92.38 1132 LEU A N 1
ATOM 8979 C CA . LEU A 1 1132 ? 1.072 40.185 20.398 1.00 92.38 1132 LEU A CA 1
ATOM 8980 C C . LEU A 1 1132 ? -0.220 39.408 20.660 1.00 92.38 1132 LEU A C 1
ATOM 8982 O O . LEU A 1 1132 ? -0.219 38.185 20.804 1.00 92.38 1132 LEU A O 1
ATOM 8986 N N . SER A 1 1133 ? -1.344 40.115 20.709 1.00 92.38 1133 SER A N 1
ATOM 8987 C CA . SER A 1 1133 ? -2.657 39.492 20.849 1.00 92.38 1133 SER A CA 1
ATOM 8988 C C . SER A 1 1133 ? -3.041 38.712 19.582 1.00 92.38 1133 SER A C 1
ATOM 8990 O O . SER A 1 1133 ? -2.585 39.044 18.484 1.00 92.38 1133 SER A O 1
ATOM 8992 N N . PRO A 1 1134 ? -3.944 37.717 19.678 1.00 89.75 1134 PRO A N 1
ATOM 8993 C CA . PRO A 1 1134 ? -4.427 36.984 18.507 1.00 89.75 1134 PRO A CA 1
ATOM 8994 C C . PRO A 1 1134 ? -4.979 37.890 17.398 1.00 89.75 1134 PRO A C 1
ATOM 8996 O O . PRO A 1 1134 ? -4.761 37.622 16.220 1.00 89.75 1134 PRO A O 1
ATOM 8999 N N . LYS A 1 1135 ? -5.641 38.996 17.769 1.00 92.56 1135 LYS A N 1
ATOM 9000 C CA . LYS A 1 1135 ? -6.166 39.980 16.816 1.00 92.56 1135 LYS A CA 1
ATOM 9001 C C . LYS A 1 1135 ? -5.043 40.696 16.060 1.00 92.56 1135 LYS A C 1
ATOM 9003 O O . LYS A 1 1135 ? -5.128 40.851 14.849 1.00 92.56 1135 LYS A O 1
ATOM 9008 N N . GLU A 1 1136 ? -3.990 41.110 16.756 1.00 94.75 1136 GLU A N 1
ATOM 9009 C CA . GLU A 1 1136 ? -2.837 41.778 16.138 1.00 94.75 1136 GLU A CA 1
ATOM 9010 C C . GLU A 1 1136 ? -2.064 40.816 15.227 1.00 94.75 1136 GLU A C 1
ATOM 9012 O O . GLU A 1 1136 ? -1.667 41.192 14.126 1.00 94.75 1136 GLU A O 1
ATOM 9017 N N . MET A 1 1137 ? -1.922 39.549 15.634 1.00 96.06 1137 MET A N 1
ATOM 9018 C CA . MET A 1 1137 ? -1.358 38.498 14.780 1.00 96.06 1137 MET A CA 1
ATOM 9019 C C . MET A 1 1137 ? -2.188 38.298 13.502 1.00 96.06 1137 MET A C 1
ATOM 9021 O O . MET A 1 1137 ? -1.615 38.143 12.426 1.00 96.06 1137 MET A O 1
ATOM 9025 N N . GLU A 1 1138 ? -3.522 38.352 13.590 1.00 93.12 1138 GLU A N 1
ATOM 9026 C CA . GLU A 1 1138 ? -4.425 38.272 12.433 1.00 93.12 1138 GLU A CA 1
ATOM 9027 C C . GLU A 1 1138 ? -4.323 39.506 11.516 1.00 93.12 1138 GLU A C 1
ATOM 9029 O O . GLU A 1 1138 ? -4.364 39.384 10.291 1.00 93.12 1138 GLU A O 1
ATOM 9034 N N . GLU A 1 1139 ? -4.172 40.704 12.086 1.00 95.50 1139 GLU A N 1
ATOM 9035 C CA . GLU A 1 1139 ? -3.969 41.939 11.320 1.00 95.50 1139 GLU A CA 1
ATOM 9036 C C . GLU A 1 1139 ? -2.652 41.912 10.538 1.00 95.50 1139 GLU A C 1
ATOM 9038 O O . GLU A 1 1139 ? -2.632 42.295 9.367 1.00 95.50 1139 GLU A O 1
ATOM 9043 N N . ILE A 1 1140 ? -1.574 41.402 11.143 1.00 96.06 1140 ILE A N 1
ATOM 9044 C CA . ILE A 1 1140 ? -0.288 41.227 10.458 1.00 96.06 1140 ILE A CA 1
ATOM 9045 C C . ILE A 1 1140 ? -0.373 40.101 9.417 1.00 96.06 1140 ILE A C 1
ATOM 9047 O O . ILE A 1 1140 ? 0.165 40.248 8.322 1.00 96.06 1140 ILE A O 1
ATOM 9051 N N . ALA A 1 1141 ? -1.098 39.012 9.695 1.00 93.19 1141 ALA A N 1
ATOM 9052 C CA . ALA A 1 1141 ? -1.276 37.908 8.748 1.00 93.19 1141 ALA A CA 1
ATOM 9053 C C . ALA A 1 1141 ? -1.870 38.374 7.403 1.00 93.19 1141 ALA A C 1
ATOM 9055 O O . ALA A 1 1141 ? -1.445 37.910 6.348 1.00 93.19 1141 ALA A O 1
ATOM 9056 N N . LYS A 1 1142 ? -2.778 39.361 7.423 1.00 95.25 1142 LYS A N 1
ATOM 9057 C CA . LYS A 1 1142 ? -3.398 39.962 6.222 1.00 95.25 1142 LYS A CA 1
ATOM 9058 C C . LYS A 1 1142 ? -2.425 40.745 5.336 1.00 95.25 1142 LYS A C 1
ATOM 9060 O O . LYS A 1 1142 ? -2.797 41.128 4.232 1.00 95.25 1142 LYS A O 1
ATOM 9065 N N . MET A 1 1143 ? -1.209 41.008 5.812 1.00 95.94 1143 MET A N 1
ATOM 9066 C CA . MET A 1 1143 ? -0.199 41.751 5.066 1.00 95.94 1143 MET A CA 1
ATOM 9067 C C . MET A 1 1143 ? 0.585 40.874 4.079 1.00 95.94 1143 MET A C 1
ATOM 9069 O O . MET A 1 1143 ? 1.392 41.429 3.348 1.00 95.94 1143 MET A O 1
ATOM 9073 N N . ASP A 1 1144 ? 0.398 39.548 4.027 1.00 95.25 1144 ASP A N 1
ATOM 9074 C CA . ASP A 1 1144 ? 1.207 38.693 3.144 1.00 95.25 1144 ASP A CA 1
ATOM 9075 C C . ASP A 1 1144 ? 1.013 39.048 1.662 1.00 95.25 1144 ASP A C 1
ATOM 9077 O O . ASP A 1 1144 ? -0.089 38.959 1.121 1.00 95.25 1144 ASP A O 1
ATOM 9081 N N . LEU A 1 1145 ? 2.102 39.439 1.000 1.00 94.31 1145 LEU A N 1
ATOM 9082 C CA . LEU A 1 1145 ? 2.137 39.738 -0.433 1.00 94.31 1145 LEU A CA 1
ATOM 9083 C C . LEU A 1 1145 ? 2.884 38.652 -1.213 1.00 94.31 1145 LEU A C 1
ATOM 9085 O O . LEU A 1 1145 ? 3.024 38.773 -2.429 1.00 94.31 1145 LEU A O 1
ATOM 9089 N N . ASN A 1 1146 ? 3.393 37.622 -0.523 1.00 91.94 1146 ASN A N 1
ATOM 9090 C CA . ASN A 1 1146 ? 4.326 36.640 -1.065 1.00 91.94 1146 ASN A CA 1
ATOM 9091 C C . ASN A 1 1146 ? 5.533 37.296 -1.773 1.00 91.94 1146 ASN A C 1
ATOM 9093 O O . ASN A 1 1146 ? 5.990 36.839 -2.819 1.00 91.94 1146 ASN A O 1
ATOM 9097 N N . MET A 1 1147 ? 6.020 38.415 -1.226 1.00 91.31 1147 MET A N 1
ATOM 9098 C CA . MET A 1 1147 ? 7.032 39.260 -1.859 1.00 91.31 1147 MET A CA 1
ATOM 9099 C C . MET A 1 1147 ? 8.407 39.029 -1.242 1.00 91.31 1147 MET A C 1
ATOM 9101 O O . MET A 1 1147 ? 8.677 39.490 -0.136 1.00 91.31 1147 MET A O 1
ATOM 9105 N N . ARG A 1 1148 ? 9.279 38.344 -1.985 1.00 91.75 1148 ARG A N 1
ATOM 9106 C CA . ARG A 1 1148 ? 10.665 38.066 -1.597 1.00 91.75 1148 ARG A CA 1
ATOM 9107 C C . ARG A 1 1148 ? 11.621 39.141 -2.098 1.00 91.75 1148 ARG A C 1
ATOM 9109 O O . ARG A 1 1148 ? 11.578 39.501 -3.274 1.00 91.75 1148 ARG A O 1
ATOM 9116 N N . PHE A 1 1149 ? 12.516 39.605 -1.227 1.00 90.62 1149 PHE A N 1
ATOM 9117 C CA . PHE A 1 1149 ? 13.569 40.548 -1.598 1.00 90.62 1149 PHE A CA 1
ATOM 9118 C C . PHE A 1 1149 ? 14.922 39.862 -1.801 1.00 90.62 1149 PHE A C 1
ATOM 9120 O O . PHE A 1 1149 ? 15.638 40.228 -2.732 1.00 90.62 1149 PHE A O 1
ATOM 9127 N N . ASN A 1 1150 ? 15.254 38.833 -1.014 1.00 90.00 1150 ASN A N 1
ATOM 9128 C CA . ASN A 1 1150 ? 16.466 38.033 -1.197 1.00 90.00 1150 ASN A CA 1
ATOM 9129 C C . ASN A 1 1150 ? 16.256 36.934 -2.249 1.00 90.00 1150 ASN A C 1
ATOM 9131 O O . ASN A 1 1150 ? 16.258 35.745 -1.934 1.00 90.00 1150 ASN A O 1
ATOM 9135 N N . ASP A 1 1151 ? 16.042 37.349 -3.494 1.00 87.94 1151 ASP A N 1
ATOM 9136 C CA . ASP A 1 1151 ? 15.984 36.482 -4.670 1.00 87.94 1151 ASP A CA 1
ATOM 9137 C C . ASP A 1 1151 ? 17.139 36.862 -5.611 1.00 87.94 1151 ASP A C 1
ATOM 9139 O O . ASP A 1 1151 ? 17.224 38.040 -5.965 1.00 87.94 1151 ASP A O 1
ATOM 9143 N N . PRO A 1 1152 ? 18.031 35.933 -6.010 1.00 83.12 1152 PRO A N 1
ATOM 9144 C CA . PRO A 1 1152 ? 19.072 36.179 -7.012 1.00 83.12 1152 PRO A CA 1
ATOM 9145 C C . PRO A 1 1152 ? 18.586 36.942 -8.254 1.00 83.12 1152 PRO A C 1
ATOM 9147 O O . PRO A 1 1152 ? 19.310 37.798 -8.771 1.00 83.12 1152 PRO A O 1
ATOM 9150 N N . ASP A 1 1153 ? 17.350 36.699 -8.701 1.00 80.69 1153 ASP A N 1
ATOM 9151 C CA . ASP A 1 1153 ? 16.767 37.404 -9.844 1.00 80.69 1153 ASP A CA 1
ATOM 9152 C C . ASP A 1 1153 ? 16.625 38.920 -9.597 1.00 80.69 1153 ASP A C 1
ATOM 9154 O O . ASP A 1 1153 ? 16.928 39.734 -10.471 1.00 80.69 1153 ASP A O 1
ATOM 9158 N N . ASN A 1 1154 ? 16.325 39.335 -8.358 1.00 80.75 1154 ASN A N 1
ATOM 9159 C CA . ASN A 1 1154 ? 16.245 40.753 -7.975 1.00 80.75 1154 ASN A CA 1
ATOM 9160 C C . ASN A 1 1154 ? 17.594 41.486 -8.074 1.00 80.75 1154 ASN A C 1
ATOM 9162 O O . ASN A 1 1154 ? 17.623 42.718 -8.097 1.00 80.75 1154 ASN A O 1
ATOM 9166 N N . TYR A 1 1155 ? 18.708 40.753 -8.120 1.00 74.94 1155 TYR A N 1
ATOM 9167 C CA . TYR A 1 1155 ? 20.052 41.304 -8.303 1.00 74.94 1155 TYR A CA 1
ATOM 9168 C C . TYR A 1 1155 ? 20.521 41.241 -9.769 1.00 74.94 1155 TYR A C 1
ATOM 9170 O O . TYR A 1 1155 ? 21.687 41.517 -10.051 1.00 74.94 1155 TYR A O 1
ATOM 9178 N N . GLY A 1 1156 ? 19.632 40.882 -10.705 1.00 73.38 1156 GLY A N 1
ATOM 9179 C CA . GLY A 1 1156 ? 19.925 40.788 -12.137 1.00 73.38 1156 GLY A CA 1
ATOM 9180 C C . GLY A 1 1156 ? 20.687 39.524 -12.536 1.00 73.38 1156 GLY A C 1
ATOM 9181 O O . GLY A 1 1156 ? 21.368 39.524 -13.562 1.00 73.38 1156 GLY A O 1
ATOM 9182 N N . MET A 1 1157 ? 20.616 38.469 -11.717 1.00 76.56 1157 MET A N 1
ATOM 9183 C CA . MET A 1 1157 ? 21.421 37.259 -11.895 1.00 76.56 1157 MET A CA 1
ATOM 9184 C C . MET A 1 1157 ? 20.703 36.110 -12.629 1.00 76.56 1157 MET A C 1
ATOM 9186 O O . MET A 1 1157 ? 21.361 35.108 -12.898 1.00 76.56 1157 MET A O 1
ATOM 9190 N N . ASP A 1 1158 ? 19.416 36.261 -12.988 1.00 77.94 1158 ASP A N 1
ATOM 9191 C CA . ASP A 1 1158 ? 18.598 35.293 -13.756 1.00 77.94 1158 ASP A CA 1
ATOM 9192 C C . ASP A 1 1158 ? 18.750 33.845 -13.252 1.00 77.94 1158 ASP A C 1
ATOM 9194 O O . ASP A 1 1158 ? 19.132 32.925 -13.979 1.00 77.94 1158 ASP A O 1
ATOM 9198 N N . LEU A 1 1159 ? 18.532 33.659 -11.947 1.00 82.25 1159 LEU A N 1
ATOM 9199 C CA . LEU A 1 1159 ? 18.697 32.374 -11.277 1.00 82.25 1159 LEU A CA 1
ATOM 9200 C C . LEU A 1 1159 ? 17.469 32.078 -10.397 1.00 82.25 1159 LEU A C 1
ATOM 9202 O O . LEU A 1 1159 ? 17.424 32.502 -9.240 1.00 82.25 1159 LEU A O 1
ATOM 9206 N N . PRO A 1 1160 ? 16.479 31.328 -10.915 1.00 82.56 1160 PRO A N 1
ATOM 9207 C CA . PRO A 1 1160 ? 15.164 31.182 -10.295 1.00 82.56 1160 PRO A CA 1
ATOM 9208 C C . PRO A 1 1160 ? 15.151 30.116 -9.183 1.00 82.56 1160 PRO A C 1
ATOM 9210 O O . PRO A 1 1160 ? 14.416 29.134 -9.250 1.00 82.56 1160 PRO A O 1
ATOM 9213 N N . ILE A 1 1161 ? 15.971 30.279 -8.141 1.00 84.25 1161 ILE A N 1
ATOM 9214 C CA . ILE A 1 1161 ? 16.098 29.280 -7.059 1.00 84.25 1161 ILE A CA 1
ATOM 9215 C C . ILE A 1 1161 ? 14.833 29.134 -6.192 1.00 84.25 1161 ILE A C 1
ATOM 9217 O O . ILE A 1 1161 ? 14.717 28.173 -5.431 1.00 84.25 1161 ILE A O 1
ATOM 9221 N N . PHE A 1 1162 ? 13.902 30.088 -6.286 1.00 84.25 1162 PHE A N 1
ATOM 9222 C CA . PHE A 1 1162 ? 12.639 30.111 -5.542 1.00 84.25 1162 PHE A CA 1
ATOM 9223 C C . PHE A 1 1162 ? 11.391 29.976 -6.434 1.00 84.25 1162 PHE A C 1
ATOM 9225 O O . PHE A 1 1162 ? 10.289 30.203 -5.929 1.00 84.25 1162 PHE A O 1
ATOM 9232 N N . ALA A 1 1163 ? 11.558 29.652 -7.724 1.00 69.94 1163 ALA A N 1
ATOM 9233 C CA . ALA A 1 1163 ? 10.454 29.511 -8.680 1.00 69.94 1163 ALA A CA 1
ATOM 9234 C C . ALA A 1 1163 ? 9.582 28.267 -8.465 1.00 69.94 1163 ALA A C 1
ATOM 9236 O O . ALA A 1 1163 ? 10.075 27.265 -7.893 1.00 69.94 1163 ALA A O 1
#

Mean predicted aligned error: 15.5 Å